Protein AF-0000000079470546 (afdb_homodimer)

Radius of gyration: 38.71 Å; Cα contacts (8 Å, |Δi|>4): 2536; chains: 2; bounding box: 134×151×133 Å

Secondary structure (DSSP, 8-state):
-------------------------------------S------TTTTS--------PPP-------------------------------------EEEEEE-TT-GGG-TTHHHHHHHHEEEEEEEEEP-SS-EE-S-EEE-S-EEEEE----SSSSS-S---EE-PPTTS-SEEE-TT-EEEEEES-EEEES--TTS-SEEEEEEEEEEES-EEEEEESS-SEEEEEEEEEEEEEEEEEEESS-SEEEEEEEEEEEEEEEE-SSEEEEEEEPSEEEEEEEEEEE-SSS--TT-EEEEE---TT--EEEEEES-EEEEEEEEEEE-TT-EEEEES-EEEEEEEEEEESS-EEEEES-EEEEEEEEEEE-SS--EEES-EEEES-EEE-TT---EE--EEEEESS-S-SPPPTTEEEEEGGG--HHHH--TT--TT-SBTTB---SHHHHHHH-PPP--------------S----------------------------/-------------------------------------S------TTTTS--------PPP-------------------------------------EEEEEE-TT-GGG-TTHHHHHHHHEEEEEEEEEP-SS-EE-SPEEE-S-EEEEE----SSSSS-----EE-PPTTS-SEEE-TT-EEEEEES-EEEES--TTS-SEEEEEEEEEEES-EEEEEESS-SEEEEEEEEEEEEEEEEEEESS-SEEEEEEEEEEEEEEEEESSEEEEEEEPSEEEEEEEEEEE-SSS--TT-EEEEE---TT--EEEEEES-EEEEEEEEEEE-TT-EEEEES-EEEEEEEEEEESS-EEEEES-EEEEEEEEEEE-SS--EEES-EEEES-EEE-TT---EE--EEEEESS-S-SPPPTTEEEEEGGG--HHHH--TT--TT-SSTT----SHHHHHHH-PPP--------------S----------------------------

Nearest PDB structures (foldseek):
  8egr-assembly1_A  TM=2.614E-01  e=3.840E+00  Staphylococcus phage Andhra
  6tgf-assembly1_E  TM=2.539E-01  e=2.921E+00  Pantoea stewartii subsp. stewartii DC283
  8wm1-assembly1_B  TM=4.370E-01  e=1.194E-01  Acinetobacter pittii PHEA-2
  8egr-assembly1_A  TM=2.717E-01  e=4.003E+00  Staphylococcus phage Andhra
  6tgf-assembly1_E  TM=2.123E-01  e=3.825E+00  Pantoea stewartii subsp. stewartii DC283

Sequence (1002 aa):
MIAKALRRLAGLGAAVACVLSLGVAGEAQALPDAKIDQQIRPNFGILLAPPLRHTYRPGPWKPRRGAGGYGGYGSDGYGSGGYGNGGYPGGGRRPLYLDSITVDCADTRGGPHQLADAIYNLADNGVLYIRSRGGVCRETLEIDHPVIIAGEGTPAFGNVGSGVAKLSPPDGAPCIRIAPGVKGVEIRDLTIEASQGGRSACIEAQDADVALIRSSVRYQGDASAIFVQGGSLIIRNSVIEARTNDAAIMADSVAVDIQQARISADVRGLDITPAPGQSRLVQVGVISPGPGLPGSTAITVRDQRSGAGSLLIANSVIRNWVTGVYVDRGADVELVHNRIIRVRRGVLSDYGKVRVRQNAIAADEYGAYFSGGRPEVGGNRFIGSGMSYERGVEPITEPNYVYSSQGCGYRMPPGAYCRPMSEAPRAITDETGFDSAGRYGWEVDGYERGFQRDGMPQPRAYVPPPAPRRSMFGPRSAPQPPAYPQGGYSSGPPLMGSSGYMIAKALRRLAGLGAAVACVLSLGVAGEAQALPDAKIDQQIRPNFGILLAPPLRHTYRPGPWKPRRGAGGYGGYGSDGYGSGGYGNGGYPGGGRRPLYLDSITVDCADTRGGPHQLADAIYNLADNGVLYIRSRGGVCRETLEIDHPVIIAGEGTPAFGNVGSGVAKLSPPDGAPCIRIAPGVKGVEIRDLTIEASQGGRSACIEAQDADVALIRSSVRYQGDASAIFVQGGSLIIRNSVIEARTNDAAIMADSVAVDIQQARISADVRGLDITPAPGQSRLVQVGVISPGPGLPGSTAITVRDQRSGAGSLLIANSVIRNWVTGVYVDRGADVELVHNRIIRVRRGVLSDYGKVRVRQNAIAADEYGAYFSGGRPEVGGNRFIGSGMSYERGVEPITEPNYVYSSQGCGYRMPPGAYCRPMSEAPRAITDETGFDSAGRYGWEVDGYERGFQRDGMPQPRAYVPPPAPRRSMFGPRSAPQPPAYPQGGYSSGPPLMGSSGY

Solvent-accessible surface area (backbone atoms only — not comparable to full-atom values): 53114 Å² total; per-residue (Å²): 136,82,97,73,76,86,81,78,91,78,87,78,85,74,83,78,77,72,72,80,69,86,68,85,68,76,76,80,71,76,74,72,82,75,74,74,76,82,72,77,70,73,79,56,70,76,75,64,51,72,80,81,64,87,67,72,73,83,75,83,85,72,80,80,76,69,83,73,74,88,69,78,76,78,77,70,80,75,81,76,80,74,72,76,79,76,73,69,84,74,76,69,74,67,82,75,53,31,60,38,45,62,45,51,56,56,45,73,87,62,56,90,55,44,64,54,52,46,57,71,43,37,29,81,67,9,37,40,37,32,37,19,81,66,18,62,30,64,48,56,42,71,41,78,56,24,29,33,39,34,26,30,51,62,65,88,61,74,89,51,57,85,34,51,7,33,39,33,26,51,78,44,42,37,37,32,41,40,34,70,63,26,63,44,33,35,39,28,29,32,36,36,42,33,80,45,14,40,74,29,31,32,33,37,30,36,44,16,27,41,29,40,34,47,23,37,38,40,29,21,26,45,15,19,35,33,34,35,35,28,44,33,41,35,36,32,52,19,40,37,40,19,52,23,68,32,28,22,34,33,30,48,44,16,38,36,44,34,33,31,21,24,38,30,18,50,36,21,30,36,36,38,20,30,18,72,47,78,17,37,35,36,19,29,28,39,35,27,79,48,81,34,42,92,79,8,32,32,35,37,36,39,44,39,96,80,57,54,24,26,38,38,39,30,23,17,32,34,34,21,20,33,30,33,36,38,30,28,58,58,13,34,39,36,39,34,17,21,27,32,33,62,18,38,28,24,36,40,29,48,39,15,47,38,34,45,32,42,26,36,27,32,8,66,69,27,19,30,35,34,61,28,50,63,33,34,39,27,52,27,38,21,32,66,16,41,67,46,69,36,88,84,40,54,66,47,60,37,66,21,38,28,23,22,84,88,54,67,89,63,91,62,52,91,41,50,39,66,38,56,41,91,67,51,56,57,65,71,69,53,57,78,57,56,45,90,68,38,53,60,65,26,52,44,77,26,20,53,68,38,45,66,71,59,49,80,77,75,81,69,75,81,68,72,71,76,73,75,76,75,71,81,72,69,82,71,76,68,76,75,74,75,81,73,78,82,75,77,81,74,81,77,84,78,80,90,80,87,85,82,128,142,85,80,85,89,79,87,90,84,80,86,70,77,78,74,77,71,78,74,78,68,84,65,83,71,73,77,77,70,74,73,72,81,74,75,73,75,82,72,75,70,73,77,57,71,75,75,66,51,71,81,80,64,87,68,73,73,84,75,83,84,71,78,77,74,68,82,74,75,87,70,79,76,77,78,70,78,78,80,71,82,74,72,77,79,74,74,68,85,71,75,69,73,68,84,74,53,30,59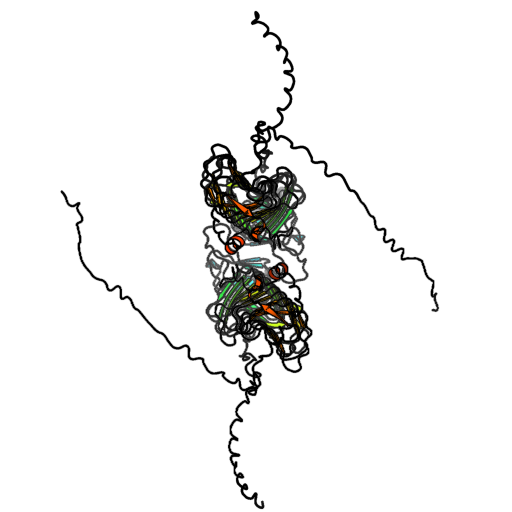,39,44,62,45,50,57,54,45,73,87,62,55,89,54,45,65,54,51,46,57,70,44,38,28,81,68,11,36,41,36,33,37,20,82,66,18,62,31,64,47,55,42,72,39,78,55,25,29,33,40,35,26,30,50,61,65,88,62,73,88,52,58,84,35,50,8,34,38,34,27,54,76,46,42,36,38,33,41,40,33,70,62,26,61,44,33,34,40,29,30,32,36,36,43,32,79,45,14,40,74,30,3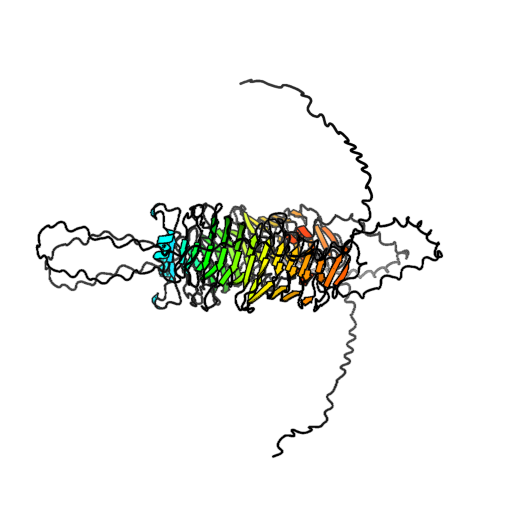0,32,33,37,31,37,45,16,28,41,30,39,33,49,23,36,39,40,29,24,24,45,16,18,36,34,35,33,35,28,44,33,42,37,36,33,52,18,39,38,39,19,51,23,67,32,29,23,34,33,29,47,43,16,39,36,44,35,32,29,22,25,38,31,18,50,35,21,31,36,36,37,19,30,18,74,46,78,17,38,35,37,17,29,28,39,36,28,87,47,81,33,38,91,80,9,33,32,34,37,36,38,43,39,96,78,58,54,23,27,37,38,40,30,23,17,31,35,35,24,22,33,29,33,37,39,31,30,56,60,13,36,38,38,37,35,17,23,26,32,33,63,18,37,28,25,37,42,31,48,40,16,48,38,34,46,33,41,26,36,28,32,6,66,70,26,18,30,35,33,62,28,50,62,31,34,38,26,52,27,39,21,32,66,16,39,68,45,71,36,87,85,40,54,67,47,60,38,65,21,38,28,24,22,85,86,54,67,88,61,92,62,50,92,40,49,41,66,38,56,41,92,67,52,54,58,64,72,69,52,56,78,59,55,46,97,67,41,41,71,62,26,52,42,79,25,19,53,68,38,45,66,69,58,49,81,78,76,83,68,73,82,68,71,72,76,72,74,75,76,70,82,72,69,83,71,75,68,76,73,72,74,79,68,75,79,74,75,81,74,82,77,84,83,83,84,81,83,79,81,130

Organism: NCBI:txid2803784

Structure (mmCIF, N/CA/C/O backbone):
data_AF-0000000079470546-model_v1
#
loop_
_entity.id
_entity.type
_entity.pdbx_description
1 polymer 'Right-handed parallel beta-helix repeat-containing protein'
#
loop_
_atom_site.group_PDB
_atom_site.id
_atom_site.type_symbol
_atom_site.label_atom_id
_atom_site.label_alt_id
_atom_site.label_comp_id
_atom_site.label_asym_id
_atom_site.label_entity_id
_atom_site.label_seq_id
_atom_site.pdbx_PDB_ins_code
_atom_site.Cartn_x
_atom_site.Cartn_y
_atom_site.Cartn_z
_atom_site.occupancy
_atom_site.B_iso_or_equiv
_atom_site.auth_seq_id
_atom_site.auth_comp_id
_atom_site.auth_asym_id
_atom_site.auth_atom_id
_atom_site.pdbx_PDB_model_num
ATOM 1 N N . MET A 1 1 ? 16.625 -5.723 68.062 1 18.48 1 MET A N 1
ATOM 2 C CA . MET A 1 1 ? 17.812 -6.57 68 1 18.48 1 MET A CA 1
ATOM 3 C C . MET A 1 1 ? 18.438 -6.559 66.625 1 18.48 1 MET A C 1
ATOM 5 O O . MET A 1 1 ? 17.766 -6.238 65.625 1 18.48 1 MET A O 1
ATOM 9 N N . ILE A 1 2 ? 19.672 -7.066 66.312 1 19.22 2 ILE A N 1
ATOM 10 C CA . ILE A 1 2 ? 20.891 -6.746 65.562 1 19.22 2 ILE A CA 1
ATOM 11 C C . ILE A 1 2 ? 20.719 -7.125 64.125 1 19.22 2 ILE A C 1
ATOM 13 O O . ILE A 1 2 ? 21.641 -6.945 63.312 1 19.22 2 ILE A O 1
ATOM 17 N N . ALA A 1 3 ? 19.703 -7.965 63.719 1 18.58 3 ALA A N 1
ATOM 18 C CA . ALA A 1 3 ? 19.562 -9.188 62.938 1 18.58 3 ALA A CA 1
ATOM 19 C C . ALA A 1 3 ? 19.609 -8.883 61.438 1 18.58 3 ALA A C 1
ATOM 21 O O . ALA A 1 3 ? 18.609 -9.039 60.75 1 18.58 3 ALA A O 1
ATOM 22 N N . LYS A 1 4 ? 20.469 -7.68 60.844 1 19 4 LYS A N 1
ATOM 23 C CA . LYS A 1 4 ? 21.188 -6.707 60.031 1 19 4 LYS A CA 1
ATOM 24 C C . LYS A 1 4 ? 22.078 -7.398 59 1 19 4 LYS A C 1
ATOM 26 O O . LYS A 1 4 ? 22.094 -7 57.844 1 19 4 LYS A O 1
ATOM 31 N N . ALA A 1 5 ? 23.219 -8.102 59.5 1 17.67 5 ALA A N 1
ATOM 32 C CA . ALA A 1 5 ? 24.609 -8 59.031 1 17.67 5 ALA A CA 1
ATOM 33 C C . ALA A 1 5 ? 24.891 -8.984 57.906 1 17.67 5 ALA A C 1
ATOM 35 O O . ALA A 1 5 ? 25.234 -10.141 58.156 1 17.67 5 ALA A O 1
ATOM 36 N N . LEU A 1 6 ? 23.969 -9.258 56.938 1 18.2 6 LEU A N 1
ATOM 37 C CA . LEU A 1 6 ? 24.203 -10.453 56.156 1 18.2 6 LEU A CA 1
ATOM 38 C C . LEU A 1 6 ? 25.625 -10.477 55.594 1 18.2 6 LEU A C 1
ATOM 40 O O . LEU A 1 6 ? 26.016 -9.57 54.875 1 18.2 6 LEU A O 1
ATOM 44 N N . ARG A 1 7 ? 26.656 -11.266 56.094 1 16.75 7 ARG A N 1
ATOM 45 C CA . ARG A 1 7 ? 28.031 -11.727 56.25 1 16.75 7 ARG A CA 1
ATOM 46 C C . ARG A 1 7 ? 28.672 -11.969 54.875 1 16.75 7 ARG A C 1
ATOM 48 O O . ARG A 1 7 ? 27.984 -12.148 53.875 1 16.75 7 ARG A O 1
ATOM 55 N N . ARG A 1 8 ? 29.984 -12.484 54.812 1 17.53 8 ARG A N 1
ATOM 56 C CA . ARG A 1 8 ? 31.391 -12.445 54.438 1 17.53 8 ARG A CA 1
ATOM 57 C C . ARG A 1 8 ? 31.672 -13.414 53.281 1 17.53 8 ARG A C 1
ATOM 59 O O . ARG A 1 8 ? 32.844 -13.656 52.938 1 17.53 8 ARG A O 1
ATOM 66 N N . LEU A 1 9 ? 30.703 -14.211 52.781 1 17.23 9 LEU A N 1
ATOM 67 C CA . LEU A 1 9 ? 31.188 -15.523 52.344 1 17.23 9 LEU A CA 1
ATOM 68 C C . LEU A 1 9 ? 32.312 -15.398 51.344 1 17.23 9 LEU A C 1
ATOM 70 O O . LEU A 1 9 ? 32.188 -14.648 50.375 1 17.23 9 LEU A O 1
ATOM 74 N N . ALA A 1 10 ? 33.469 -16.031 51.5 1 18.06 10 ALA A N 1
ATOM 75 C CA . ALA A 1 10 ? 34.906 -16.297 51.312 1 18.06 10 ALA A CA 1
ATOM 76 C C . ALA A 1 10 ? 35.188 -16.656 49.844 1 18.06 10 ALA A C 1
ATOM 78 O O . ALA A 1 10 ? 36.031 -16.047 49.219 1 18.06 10 ALA A O 1
ATOM 79 N N . GLY A 1 11 ? 35.406 -17.922 49.594 1 17.33 11 GLY A N 1
ATOM 80 C CA . GLY A 1 11 ? 36.594 -18.641 49.188 1 17.33 11 GLY A CA 1
ATOM 81 C C . GLY A 1 11 ? 36.844 -18.641 47.688 1 17.33 11 GLY A C 1
ATOM 82 O O . GLY A 1 11 ? 35.969 -18.203 46.938 1 17.33 11 GLY A O 1
ATOM 83 N N . LEU A 1 12 ? 37.188 -19.812 47.156 1 17.3 12 LEU A N 1
ATOM 84 C CA . LEU A 1 12 ? 38.344 -20.453 46.531 1 17.3 12 LEU A CA 1
ATOM 85 C C . LEU A 1 12 ? 38.219 -20.438 45.031 1 17.3 12 LEU A C 1
ATOM 87 O O . LEU A 1 12 ? 39.156 -20.141 44.312 1 17.3 12 LEU A O 1
ATOM 91 N N . GLY A 1 13 ? 37.219 -21.141 44.406 1 17.23 13 GLY A N 1
ATOM 92 C CA . GLY A 1 13 ? 37.75 -22.156 43.5 1 17.23 13 GLY A CA 1
ATOM 93 C C . GLY A 1 13 ? 38.219 -21.609 42.188 1 17.23 13 GLY A C 1
ATOM 94 O O . GLY A 1 13 ? 37.812 -20.531 41.75 1 17.23 13 GLY A O 1
ATOM 95 N N . ALA A 1 14 ? 39.219 -22.266 41.469 1 18.81 14 ALA A N 1
ATOM 96 C CA . ALA A 1 14 ? 40.344 -22.375 40.562 1 18.81 14 ALA A CA 1
ATOM 97 C C . ALA A 1 14 ? 39.875 -22.344 39.094 1 18.81 14 ALA A C 1
ATOM 99 O O . ALA A 1 14 ? 40.688 -22.516 38.188 1 18.81 14 ALA A O 1
ATOM 100 N N . ALA A 1 15 ? 38.562 -22.047 38.844 1 18.12 15 ALA A N 1
ATOM 101 C CA . ALA A 1 15 ? 38.25 -22.75 37.594 1 18.12 15 ALA A CA 1
ATOM 102 C C . ALA A 1 15 ? 39.219 -22.344 36.469 1 18.12 15 ALA A C 1
ATOM 104 O O . ALA A 1 15 ? 39.625 -21.188 36.375 1 18.12 15 ALA A O 1
ATOM 105 N N . VAL A 1 16 ? 39.531 -23.375 35.594 1 18.23 16 VAL A N 1
ATOM 106 C CA . VAL A 1 16 ? 40.406 -23.984 34.594 1 18.23 16 VAL A CA 1
ATOM 107 C C . VAL A 1 16 ? 40.312 -23.203 33.281 1 18.23 16 VAL A C 1
ATOM 109 O O . VAL A 1 16 ? 39.25 -23.203 32.656 1 18.23 16 VAL A O 1
ATOM 112 N N . ALA A 1 17 ? 40.844 -22.047 33.219 1 19.64 17 ALA A N 1
ATOM 113 C CA . ALA A 1 17 ? 40.969 -21.234 32 1 19.64 17 ALA A CA 1
ATOM 114 C C . ALA A 1 17 ? 41.625 -22.016 30.875 1 19.64 17 ALA A C 1
ATOM 116 O O . ALA A 1 17 ? 42.844 -22.141 30.797 1 19.64 17 ALA A O 1
ATOM 117 N N . CYS A 1 18 ? 41.125 -23.328 30.75 1 18.38 18 CYS A N 1
ATOM 118 C CA . CYS A 1 18 ? 41.844 -24.125 29.766 1 18.38 18 CYS A CA 1
ATOM 119 C C . CYS A 1 18 ? 42.031 -23.359 28.469 1 18.38 18 CYS A C 1
ATOM 121 O O . CYS A 1 18 ? 41.094 -22.844 27.891 1 18.38 18 CYS A O 1
ATOM 123 N N . VAL A 1 19 ? 43.219 -22.906 28.25 1 19.83 19 VAL A N 1
ATOM 124 C CA . VAL A 1 19 ? 43.969 -22.281 27.172 1 19.83 19 VAL A CA 1
ATOM 125 C C . VAL A 1 19 ? 43.812 -23.094 25.891 1 19.83 19 VAL A C 1
ATOM 127 O O . VAL A 1 19 ? 44.75 -23.781 25.469 1 19.83 19 VAL A O 1
ATOM 130 N N . LEU A 1 20 ? 42.625 -23.688 25.547 1 19.7 20 LEU A N 1
ATOM 131 C CA . LEU A 1 20 ? 42.75 -24.703 24.516 1 19.7 20 LEU A CA 1
ATOM 132 C C . LEU A 1 20 ? 43.469 -24.125 23.297 1 19.7 20 LEU A C 1
ATOM 134 O O . LEU A 1 20 ? 43.031 -23.125 22.719 1 19.7 20 LEU A O 1
ATOM 138 N N . SER A 1 21 ? 44.75 -24.391 23.094 1 19.56 21 SER A N 1
ATOM 139 C CA . SER A 1 21 ? 45.812 -24.188 22.078 1 19.56 21 SER A CA 1
ATOM 140 C C . SER A 1 21 ? 45.375 -24.719 20.719 1 19.56 21 SER A C 1
ATOM 142 O O . SER A 1 21 ? 46.188 -24.953 19.844 1 19.56 21 SER A O 1
ATOM 144 N N . LEU A 1 22 ? 44.125 -25.078 20.391 1 21.7 22 LEU A N 1
ATOM 145 C CA . LEU A 1 22 ? 44.062 -26.094 19.359 1 21.7 22 LEU A CA 1
ATOM 146 C C . LEU A 1 22 ? 44.781 -25.641 18.094 1 21.7 22 LEU A C 1
ATOM 148 O O . LEU A 1 22 ? 44.469 -24.594 17.531 1 21.7 22 LEU A O 1
ATOM 152 N N . GLY A 1 23 ? 46.031 -26.109 17.75 1 21.66 23 GLY A N 1
ATOM 153 C CA . GLY A 1 23 ? 47.062 -26.094 16.719 1 21.66 23 GLY A CA 1
ATOM 154 C C . GLY A 1 23 ? 46.531 -26.453 15.344 1 21.66 23 GLY A C 1
ATOM 155 O O . GLY A 1 23 ? 47.281 -26.672 14.406 1 21.66 23 GLY A O 1
ATOM 156 N N . VAL A 1 24 ? 45.312 -26.812 15.008 1 23.25 24 VAL A N 1
ATOM 157 C CA . VAL A 1 24 ? 45.188 -27.766 13.914 1 23.25 24 VAL A CA 1
ATOM 158 C C . VAL A 1 24 ? 45.75 -27.141 12.633 1 23.25 24 VAL A C 1
ATOM 160 O O . VAL A 1 24 ? 45.281 -26.109 12.18 1 23.25 24 VAL A O 1
ATOM 163 N N . ALA A 1 25 ? 47.031 -27.297 12.266 1 22.59 25 ALA A N 1
ATOM 164 C CA . ALA A 1 25 ? 47.875 -27.016 11.109 1 22.59 25 ALA A CA 1
ATOM 165 C C . ALA A 1 25 ? 47.281 -27.578 9.828 1 22.59 25 ALA A C 1
ATOM 167 O O . ALA A 1 25 ? 48 -27.891 8.883 1 22.59 25 ALA A O 1
ATOM 168 N N . GLY A 1 26 ? 46.094 -28.125 9.719 1 24.22 26 GLY A N 1
ATOM 169 C CA . GLY A 1 26 ? 45.969 -29.109 8.648 1 24.22 26 GLY A CA 1
ATOM 170 C C . GLY A 1 26 ? 46.406 -28.562 7.305 1 24.22 26 GLY A C 1
ATOM 171 O O . GLY A 1 26 ? 46.156 -27.406 6.969 1 24.22 26 GLY A O 1
ATOM 172 N N . GLU A 1 27 ? 47.438 -29.172 6.734 1 22.3 27 GLU A N 1
ATOM 173 C CA . GLU A 1 27 ? 48.094 -29.062 5.434 1 22.3 27 GLU A CA 1
ATOM 174 C C . GLU A 1 27 ? 47.062 -28.969 4.305 1 22.3 27 GLU A C 1
ATOM 176 O O . GLU A 1 27 ? 46.188 -29.828 4.188 1 22.3 27 GLU A O 1
ATOM 181 N N . ALA A 1 28 ? 46.719 -27.828 3.859 1 24.19 28 ALA A N 1
ATOM 182 C CA . ALA A 1 28 ? 45.875 -27.5 2.715 1 24.19 28 ALA A CA 1
ATOM 183 C C . ALA A 1 28 ? 46.344 -28.234 1.458 1 24.19 28 ALA A C 1
ATOM 185 O O . ALA A 1 28 ? 47.344 -27.875 0.869 1 24.19 28 ALA A O 1
ATOM 186 N N . GLN A 1 29 ? 46.406 -29.625 1.572 1 23.88 29 GLN A N 1
ATOM 187 C CA . GLN A 1 29 ? 46.844 -30.359 0.396 1 23.88 29 GLN A CA 1
ATOM 188 C C . GLN A 1 29 ? 46.219 -29.797 -0.877 1 23.88 29 GLN A C 1
ATOM 190 O O . GLN A 1 29 ? 45.031 -29.469 -0.895 1 23.88 29 GLN A O 1
ATOM 195 N N . ALA A 1 30 ? 47.062 -29.328 -1.751 1 23.14 30 ALA A N 1
ATOM 196 C CA . ALA A 1 30 ? 46.906 -28.797 -3.098 1 23.14 30 ALA A CA 1
ATOM 197 C C . ALA A 1 30 ? 46.031 -29.719 -3.947 1 23.14 30 ALA A C 1
ATOM 199 O O . ALA A 1 30 ? 46.406 -30.859 -4.203 1 23.14 30 ALA A O 1
ATOM 200 N N . LEU A 1 31 ? 44.75 -29.875 -3.607 1 24.67 31 LEU A N 1
ATOM 201 C CA . LEU A 1 31 ? 43.969 -30.875 -4.324 1 24.67 31 LEU A CA 1
ATOM 202 C C . LEU A 1 31 ? 44.281 -30.828 -5.816 1 24.67 31 LEU A C 1
ATOM 204 O O . LEU A 1 31 ? 44.438 -29.75 -6.398 1 24.67 31 LEU A O 1
ATOM 208 N N . PRO A 1 32 ? 44.875 -31.922 -6.375 1 25.8 32 PRO A N 1
ATOM 209 C CA . PRO A 1 32 ? 45.375 -32.062 -7.746 1 25.8 32 PRO A CA 1
ATOM 210 C C . PRO A 1 32 ? 44.406 -31.484 -8.781 1 25.8 32 PRO A C 1
ATOM 212 O O . PRO A 1 32 ? 43.219 -31.312 -8.508 1 25.8 32 PRO A O 1
ATOM 215 N N . ASP A 1 33 ? 44.969 -31.062 -9.953 1 25.36 33 ASP A N 1
ATOM 216 C CA . ASP A 1 33 ? 44.469 -30.453 -11.188 1 25.36 33 ASP A CA 1
ATOM 217 C C . ASP A 1 33 ? 43.375 -31.312 -11.797 1 25.36 33 ASP A C 1
ATOM 219 O O . ASP A 1 33 ? 43.625 -32.406 -12.297 1 25.36 33 ASP A O 1
ATOM 223 N N . ALA A 1 34 ? 42.281 -31.641 -11.094 1 25.05 34 ALA A N 1
ATOM 224 C CA . ALA A 1 34 ? 41.344 -32.594 -11.68 1 25.05 34 ALA A CA 1
ATOM 225 C C . ALA A 1 34 ? 41.062 -32.25 -13.141 1 25.05 34 ALA A C 1
ATOM 227 O O . ALA A 1 34 ? 40.594 -31.141 -13.445 1 25.05 34 ALA A O 1
ATOM 228 N N . LYS A 1 35 ? 41.781 -32.812 -14.078 1 26.09 35 LYS A N 1
ATOM 229 C CA . LYS A 1 35 ? 41.531 -32.906 -15.516 1 26.09 35 LYS A CA 1
ATOM 230 C C . LYS A 1 35 ? 40.062 -33.094 -15.812 1 26.09 35 LYS A C 1
ATOM 232 O O . LYS A 1 35 ? 39.5 -34.125 -15.43 1 26.09 35 LYS A O 1
ATOM 237 N N . ILE A 1 36 ? 39.312 -32.062 -15.75 1 24.95 36 ILE A N 1
ATOM 238 C CA . ILE A 1 36 ? 37.906 -32 -16.141 1 24.95 36 ILE A CA 1
ATOM 239 C C . ILE A 1 36 ? 37.688 -32.719 -17.469 1 24.95 36 ILE A C 1
ATOM 241 O O . ILE A 1 36 ? 38.219 -32.281 -18.5 1 24.95 36 ILE A O 1
ATOM 245 N N . ASP A 1 37 ? 37.75 -34.031 -17.422 1 24.59 37 ASP A N 1
ATOM 246 C CA . ASP A 1 37 ? 37.438 -34.781 -18.625 1 24.59 37 ASP A CA 1
ATOM 247 C C . ASP A 1 37 ? 36.188 -34.219 -19.312 1 24.59 37 ASP A C 1
ATOM 249 O O . ASP A 1 37 ? 35.188 -33.906 -18.656 1 24.59 37 ASP A O 1
ATOM 253 N N . GLN A 1 38 ? 36.344 -33.656 -20.562 1 25.16 38 GLN A N 1
ATOM 254 C CA . GLN A 1 38 ? 35.531 -32.938 -21.547 1 25.16 38 GLN A CA 1
ATOM 255 C C . GLN A 1 38 ? 34.219 -33.656 -21.812 1 25.16 38 GLN A C 1
ATOM 257 O O . GLN A 1 38 ? 33.25 -33 -22.234 1 25.16 38 GLN A O 1
ATOM 262 N N . GLN A 1 39 ? 34.219 -35 -22 1 24.62 39 GLN A N 1
ATOM 263 C CA . GLN A 1 39 ? 33.25 -35.688 -22.875 1 24.62 39 GLN A CA 1
ATOM 264 C C . GLN A 1 39 ? 31.891 -35.844 -22.188 1 24.62 39 GLN A C 1
ATOM 266 O O . GLN A 1 39 ? 30.953 -36.406 -22.766 1 24.62 39 GLN A O 1
ATOM 271 N N . ILE A 1 40 ? 31.859 -36.031 -20.891 1 27.12 40 ILE A N 1
ATOM 272 C CA . ILE A 1 40 ? 30.578 -36.594 -20.469 1 27.12 40 ILE A CA 1
ATOM 273 C C . ILE A 1 40 ? 29.484 -35.562 -20.688 1 27.12 40 ILE A C 1
ATOM 275 O O . ILE A 1 40 ? 29.5 -34.469 -20.078 1 27.12 40 ILE A O 1
ATOM 279 N N . ARG A 1 41 ? 28.75 -35.656 -21.828 1 27.67 41 ARG A N 1
ATOM 280 C CA . ARG A 1 41 ? 27.547 -34.938 -22.234 1 27.67 41 ARG A CA 1
ATOM 281 C C . ARG A 1 41 ? 26.484 -35 -21.156 1 27.67 41 ARG A C 1
ATOM 283 O O . ARG A 1 41 ? 25.984 -36.062 -20.812 1 27.67 41 ARG A O 1
ATOM 290 N N . PRO A 1 42 ? 26.641 -34.281 -20.125 1 29.91 42 PRO A N 1
ATOM 291 C CA . PRO A 1 42 ? 25.562 -34.531 -19.141 1 29.91 42 PRO A CA 1
ATOM 292 C C . PRO A 1 42 ? 24.172 -34.5 -19.766 1 29.91 42 PRO A C 1
ATOM 294 O O . PRO A 1 42 ? 23.891 -33.625 -20.594 1 29.91 42 PRO A O 1
ATOM 297 N N . ASN A 1 43 ? 23.562 -35.656 -20.188 1 27.83 43 ASN A N 1
ATOM 298 C CA . ASN A 1 43 ? 22.172 -35.812 -20.609 1 27.83 43 ASN A CA 1
ATOM 299 C C . ASN A 1 43 ? 21.219 -35.062 -19.703 1 27.83 43 ASN A C 1
ATOM 301 O O . ASN A 1 43 ? 20.75 -35.562 -18.688 1 27.83 43 ASN A O 1
ATOM 305 N N . PHE A 1 44 ? 21.406 -33.812 -19.547 1 31.19 44 PHE A N 1
ATOM 306 C CA . PHE A 1 44 ? 20.625 -32.906 -18.734 1 31.19 44 PHE A CA 1
ATOM 307 C C . PHE A 1 44 ? 19.188 -32.844 -19.219 1 31.19 44 PHE A C 1
ATOM 309 O O . PHE A 1 44 ? 18.391 -32.062 -18.719 1 31.19 44 PHE A O 1
ATOM 316 N N . GLY A 1 45 ? 18.766 -33.562 -20.297 1 31.22 45 GLY A N 1
ATOM 317 C CA . GLY A 1 45 ? 17.406 -33.406 -20.828 1 31.22 45 GLY A CA 1
ATOM 318 C C . GLY A 1 45 ? 16.328 -33.75 -19.812 1 31.22 45 GLY A C 1
ATOM 319 O O . GLY A 1 45 ? 15.336 -33.031 -19.703 1 31.22 45 GLY A O 1
ATOM 320 N N . ILE A 1 46 ? 16.312 -35.031 -19.297 1 32.5 46 ILE A N 1
ATOM 321 C CA . ILE A 1 46 ? 15.234 -35.594 -18.5 1 32.5 46 ILE A CA 1
ATOM 322 C C . ILE A 1 46 ? 15.125 -34.844 -17.172 1 32.5 46 ILE A C 1
ATOM 324 O O . ILE A 1 46 ? 14.039 -34.719 -16.609 1 32.5 46 ILE A O 1
ATOM 328 N N . LEU A 1 47 ? 16.234 -34.438 -16.547 1 32.91 47 LEU A N 1
ATOM 329 C CA . LEU A 1 47 ? 16.234 -33.969 -15.18 1 32.91 47 LEU A CA 1
ATOM 330 C C . LEU A 1 47 ? 15.789 -32.5 -15.109 1 32.91 47 LEU A C 1
ATOM 332 O O . LEU A 1 47 ? 15.695 -31.938 -14.023 1 32.91 47 LEU A O 1
ATOM 336 N N . LEU A 1 48 ? 15.883 -31.906 -16.203 1 35.59 48 LEU A N 1
ATOM 337 C CA . LEU A 1 48 ? 15.617 -30.484 -16.078 1 35.59 48 LEU A CA 1
ATOM 338 C C . LEU A 1 48 ? 14.117 -30.219 -15.938 1 35.59 48 LEU A C 1
ATOM 340 O O . LEU A 1 48 ? 13.703 -29.094 -15.664 1 35.59 48 LEU A O 1
ATOM 344 N N . ALA A 1 49 ? 13.25 -31.188 -16.562 1 33.75 49 ALA A N 1
ATOM 345 C CA . ALA A 1 49 ? 11.836 -30.844 -16.484 1 33.75 49 ALA A CA 1
ATOM 346 C C . ALA A 1 49 ? 11.273 -31.109 -15.086 1 33.75 49 ALA A C 1
ATOM 348 O O . ALA A 1 49 ? 11.5 -32.188 -14.516 1 33.75 49 ALA A O 1
ATOM 349 N N . PRO A 1 50 ? 10.961 -30.234 -14.336 1 37.84 50 PRO A N 1
ATOM 350 C CA . PRO A 1 50 ? 10.328 -30.578 -13.062 1 37.84 50 PRO A CA 1
ATOM 351 C C . PRO A 1 50 ? 9.258 -31.656 -13.195 1 37.84 50 PRO A C 1
ATOM 353 O O . PRO A 1 50 ? 8.633 -31.781 -14.25 1 37.84 50 PRO A O 1
ATOM 356 N N . PRO A 1 51 ? 9.406 -32.844 -12.477 1 36.28 51 PRO A N 1
ATOM 357 C CA . PRO A 1 51 ? 8.414 -33.906 -12.555 1 36.28 51 PRO A CA 1
ATOM 358 C C . PRO A 1 51 ? 6.977 -33.375 -12.547 1 36.28 51 PRO A C 1
ATOM 360 O O . PRO A 1 51 ? 6.656 -32.469 -11.789 1 36.28 51 PRO A O 1
ATOM 363 N N . LEU A 1 52 ? 6.262 -33.625 -13.602 1 36.25 52 LEU A N 1
ATOM 364 C CA . LEU A 1 52 ? 4.852 -33.281 -13.734 1 36.25 52 LEU A CA 1
ATOM 365 C C . LEU A 1 52 ? 4.008 -34.031 -12.711 1 36.25 52 LEU A C 1
ATOM 367 O O . LEU A 1 52 ? 3.73 -35.219 -12.891 1 36.25 52 LEU A O 1
ATOM 371 N N . ARG A 1 53 ? 4.309 -34 -11.492 1 40.56 53 ARG A N 1
ATOM 372 C CA . ARG A 1 53 ? 3.314 -34.625 -10.633 1 40.56 53 ARG A CA 1
ATOM 373 C C . ARG A 1 53 ? 1.902 -34.188 -11.016 1 40.56 53 ARG A C 1
ATOM 375 O O . ARG A 1 53 ? 1.716 -33.188 -11.672 1 40.56 53 ARG A O 1
ATOM 382 N N . HIS A 1 54 ? 0.916 -35.094 -10.727 1 43.75 54 HIS A N 1
ATOM 383 C CA . HIS A 1 54 ? -0.51 -34.938 -10.992 1 43.75 54 HIS A CA 1
ATOM 384 C C . HIS A 1 54 ? -1.047 -33.656 -10.359 1 43.75 54 HIS A C 1
ATOM 386 O O . HIS A 1 54 ? -0.9 -33.438 -9.148 1 43.75 54 HIS A O 1
ATOM 392 N N . THR A 1 55 ? -1.173 -32.688 -11.102 1 48.91 55 THR A N 1
ATOM 393 C CA . THR A 1 55 ? -1.688 -31.391 -10.727 1 48.91 55 THR A CA 1
ATOM 394 C C . THR A 1 55 ? -3.123 -31.5 -10.219 1 48.91 55 THR A C 1
ATOM 396 O O . THR A 1 55 ? -3.893 -32.344 -10.688 1 48.91 55 THR A O 1
ATOM 399 N N . TYR A 1 56 ? -3.424 -31.047 -9.148 1 52.25 56 TYR A N 1
ATOM 400 C CA . TYR A 1 56 ? -4.758 -30.984 -8.562 1 52.25 56 TYR A CA 1
ATOM 401 C C . TYR A 1 56 ? -5.805 -30.672 -9.625 1 52.25 56 TYR A C 1
ATOM 403 O O . TYR A 1 56 ? -5.555 -29.891 -10.539 1 52.25 56 TYR A O 1
ATOM 411 N N . ARG A 1 57 ? -6.902 -31.656 -9.625 1 55.91 57 ARG A N 1
ATOM 412 C CA . ARG A 1 57 ? -8.102 -31.328 -10.391 1 55.91 57 ARG A CA 1
ATOM 413 C C . ARG A 1 57 ? -9.312 -31.188 -9.469 1 55.91 57 ARG A C 1
ATOM 415 O O . ARG A 1 57 ? -9.578 -32.062 -8.648 1 55.91 57 ARG A O 1
ATOM 422 N N . PRO A 1 58 ? -9.914 -30.062 -9.633 1 54.62 58 PRO A N 1
ATOM 423 C CA . PRO A 1 58 ? -11.078 -29.891 -8.758 1 54.62 58 PRO A CA 1
ATOM 424 C C . PRO A 1 58 ? -12.172 -30.922 -9.023 1 54.62 58 PRO A C 1
ATOM 426 O O . PRO A 1 58 ? -12.297 -31.422 -10.148 1 54.62 58 PRO A O 1
ATOM 429 N N . GLY A 1 59 ? -12.875 -31.391 -7.969 1 53.5 59 GLY A N 1
ATOM 430 C CA . GLY A 1 59 ? -14.055 -32.219 -8.133 1 53.5 59 GLY A CA 1
ATOM 431 C C . GLY A 1 59 ? -15.211 -31.5 -8.805 1 53.5 59 GLY A C 1
ATOM 432 O O . GLY A 1 59 ? -15.164 -30.281 -8.969 1 53.5 59 GLY A O 1
ATOM 433 N N . PRO A 1 60 ? -16.234 -32.25 -9.312 1 58.06 60 PRO A N 1
ATOM 434 C CA . PRO A 1 60 ? -17.375 -31.641 -10 1 58.06 60 PRO A CA 1
ATOM 435 C C . PRO A 1 60 ? -18.156 -30.672 -9.109 1 58.06 60 PRO A C 1
ATOM 437 O O . PRO A 1 60 ? -18.234 -30.875 -7.895 1 58.06 60 PRO A O 1
ATOM 440 N N . TRP A 1 61 ? -18.469 -29.562 -9.664 1 55.53 61 TRP A N 1
ATOM 441 C CA . TRP A 1 61 ? -19.328 -28.594 -8.969 1 55.53 61 TRP A CA 1
ATOM 442 C C . TRP A 1 61 ? -20.719 -29.172 -8.734 1 55.53 61 TRP A C 1
ATOM 444 O O . TRP A 1 61 ? -21.375 -29.625 -9.68 1 55.53 61 TRP A O 1
ATOM 454 N N . LYS A 1 62 ? -21.078 -29.422 -7.488 1 51.94 62 LYS A N 1
ATOM 455 C CA . LYS A 1 62 ? -22.453 -29.797 -7.168 1 51.94 62 LYS A CA 1
ATOM 456 C C . LYS A 1 62 ? -23.203 -28.625 -6.535 1 51.94 62 LYS A C 1
ATOM 458 O O . LYS A 1 62 ? -22.906 -28.219 -5.41 1 51.94 62 LYS A O 1
ATOM 463 N N . PRO A 1 63 ? -24.047 -27.984 -7.297 1 45.59 63 PRO A N 1
ATOM 464 C CA . PRO A 1 63 ? -24.781 -26.859 -6.699 1 45.59 63 PRO A CA 1
ATOM 465 C C . PRO A 1 63 ? -25.609 -27.281 -5.492 1 45.59 63 PRO A C 1
ATOM 467 O O . PRO A 1 63 ? -26.125 -28.406 -5.453 1 45.59 63 PRO A O 1
ATOM 470 N N . ARG A 1 64 ? -25.484 -26.812 -4.363 1 42.75 64 ARG A N 1
ATOM 471 C CA . ARG A 1 64 ? -26.391 -27.094 -3.25 1 42.75 64 ARG A CA 1
ATOM 472 C C . ARG A 1 64 ? -27.844 -26.922 -3.666 1 42.75 64 ARG A C 1
ATOM 474 O O . ARG A 1 64 ? -28.219 -25.875 -4.199 1 42.75 64 ARG A O 1
ATOM 481 N N . ARG A 1 65 ? -28.719 -28.062 -3.771 1 31.08 65 ARG A N 1
ATOM 482 C CA . ARG A 1 65 ? -30.172 -27.984 -3.934 1 31.08 65 ARG A CA 1
ATOM 483 C C . ARG A 1 65 ? -30.797 -27.062 -2.889 1 31.08 65 ARG A C 1
ATOM 485 O O . ARG A 1 65 ? -30.359 -27.031 -1.737 1 31.08 65 ARG A O 1
ATOM 492 N N . GLY A 1 66 ? -31.234 -25.953 -3.137 1 31.62 66 GLY A N 1
ATOM 493 C CA . GLY A 1 66 ? -32.062 -25.172 -2.229 1 31.62 66 GLY A CA 1
ATOM 494 C C . GLY A 1 66 ? -32.844 -26.031 -1.247 1 31.62 66 GLY A C 1
ATOM 495 O O . GLY A 1 66 ? -33.156 -27.188 -1.539 1 31.62 66 GLY A O 1
ATOM 496 N N . ALA A 1 67 ? -32.719 -26 0.108 1 28.89 67 ALA A N 1
ATOM 497 C CA . ALA A 1 67 ? -33.781 -26.594 0.92 1 28.89 67 ALA A CA 1
ATOM 498 C C . ALA A 1 67 ? -35.094 -26.578 0.171 1 28.89 67 ALA A C 1
ATOM 500 O O . ALA A 1 67 ? -35.469 -25.562 -0.418 1 28.89 67 ALA A O 1
ATOM 501 N N . GLY A 1 68 ? -35.656 -27.641 -0.285 1 24.98 68 GLY A N 1
ATOM 502 C CA . GLY A 1 68 ? -37.031 -27.844 -0.693 1 24.98 68 GLY A CA 1
ATOM 503 C C . GLY A 1 68 ? -38 -26.953 0.062 1 24.98 68 GLY A C 1
ATOM 504 O O . GLY A 1 68 ? -37.656 -26.391 1.106 1 24.98 68 GLY A O 1
ATOM 505 N N . GLY A 1 69 ? -39.25 -26.562 -0.448 1 25.36 69 GLY A N 1
ATOM 506 C CA . GLY A 1 69 ? -40.531 -26.141 0.063 1 25.36 69 GLY A CA 1
ATOM 507 C C . GLY A 1 69 ? -40.906 -26.812 1.372 1 25.36 69 GLY A C 1
ATOM 508 O O . GLY A 1 69 ? -40.469 -27.922 1.657 1 25.36 69 GLY A O 1
ATOM 509 N N . TYR A 1 70 ? -41.25 -26.141 2.52 1 24.45 70 TYR A N 1
ATOM 510 C CA . TYR A 1 70 ? -42.219 -26.672 3.469 1 24.45 70 TYR A CA 1
ATOM 511 C C . TYR A 1 70 ? -43.219 -27.594 2.773 1 24.45 70 TYR A C 1
ATOM 513 O O . TYR A 1 70 ? -44 -27.156 1.94 1 24.45 70 TYR A O 1
ATOM 521 N N . GLY A 1 71 ? -42.906 -28.734 2.482 1 21.95 71 GLY A N 1
ATOM 522 C CA . GLY A 1 71 ? -43.875 -29.766 2.162 1 21.95 71 GLY A CA 1
ATOM 523 C C . GLY A 1 71 ? -45.156 -29.688 3.008 1 21.95 71 GLY A C 1
ATOM 524 O O . GLY A 1 71 ? -45.125 -29.125 4.105 1 21.95 71 GLY A O 1
ATOM 525 N N . GLY A 1 72 ? -46.469 -29.812 2.471 1 21.7 72 GLY A N 1
ATOM 526 C CA . GLY A 1 72 ? -47.781 -30.109 3.018 1 21.7 72 GLY A CA 1
ATOM 527 C C . GLY A 1 72 ? -47.75 -31.062 4.188 1 21.7 72 GLY A C 1
ATOM 528 O O . GLY A 1 72 ? -47.031 -32.062 4.156 1 21.7 72 GLY A O 1
ATOM 529 N N . TYR A 1 73 ? -47.969 -30.578 5.41 1 21.44 73 TYR A N 1
ATOM 530 C CA . TYR A 1 73 ? -48.625 -31.453 6.371 1 21.44 73 TYR A CA 1
ATOM 531 C C . TYR A 1 73 ? -49.625 -32.375 5.684 1 21.44 73 TYR A C 1
ATOM 533 O O . TYR A 1 73 ? -50.312 -31.953 4.73 1 21.44 73 TYR A O 1
ATOM 541 N N . GLY A 1 74 ? -49.406 -33.562 5.617 1 19.78 74 GLY A N 1
ATOM 542 C CA . GLY A 1 74 ? -50.406 -34.594 5.379 1 19.78 74 GLY A CA 1
ATOM 543 C C . GLY A 1 74 ? -51.719 -34.312 6.09 1 19.78 74 GLY A C 1
ATOM 544 O O . GLY A 1 74 ? -51.719 -34.031 7.289 1 19.78 74 GLY A O 1
ATOM 545 N N . SER A 1 75 ? -52.812 -33.75 5.301 1 19.45 75 SER A N 1
ATOM 546 C CA . SER A 1 75 ? -54.219 -33.875 5.648 1 19.45 75 SER A CA 1
ATOM 547 C C . SER A 1 75 ? -54.531 -35.25 6.211 1 19.45 75 SER A C 1
ATOM 549 O O . SER A 1 75 ? -54.344 -36.25 5.527 1 19.45 75 SER A O 1
ATOM 551 N N . ASP A 1 76 ? -54.312 -35.594 7.379 1 21 76 ASP A N 1
ATOM 552 C CA . ASP A 1 76 ? -55.344 -36.5 7.809 1 21 76 ASP A CA 1
ATOM 553 C C . ASP A 1 76 ? -56.719 -36.031 7.355 1 21 76 ASP A C 1
ATOM 555 O O . ASP A 1 76 ? -56.906 -34.844 7.082 1 21 76 ASP A O 1
ATOM 559 N N . GLY A 1 77 ? -57.75 -36.844 6.934 1 19.67 77 GLY A N 1
ATOM 560 C CA . GLY A 1 77 ? -59.094 -36.906 6.363 1 19.67 77 GLY A CA 1
ATOM 561 C C . GLY A 1 77 ? -60.062 -35.938 7.027 1 19.67 77 GLY A C 1
ATOM 562 O O . GLY A 1 77 ? -61.281 -36.094 6.91 1 19.67 77 GLY A O 1
ATOM 563 N N . TYR A 1 78 ? -59.781 -35.25 8.125 1 20.78 78 TYR A N 1
ATOM 564 C CA . TYR A 1 78 ? -61.094 -34.75 8.578 1 20.78 78 TYR A CA 1
ATOM 565 C C . TYR A 1 78 ? -61.781 -34 7.473 1 20.78 78 TYR A C 1
ATOM 567 O O . TYR A 1 78 ? -61.156 -33.531 6.527 1 20.78 78 TYR A O 1
ATOM 575 N N . GLY A 1 79 ? -63.125 -33.844 7.629 1 19.61 79 GLY A N 1
ATOM 576 C CA . GLY A 1 79 ? -64.312 -33.438 6.922 1 19.61 79 GLY A CA 1
ATOM 577 C C . GLY A 1 79 ? -64.188 -32.156 6.141 1 19.61 79 GLY A C 1
ATOM 578 O O . GLY A 1 79 ? -63.25 -31.375 6.406 1 19.61 79 GLY A O 1
ATOM 579 N N . SER A 1 80 ? -64.938 -32.062 4.984 1 19.22 80 SER A N 1
ATOM 580 C CA . SER A 1 80 ? -65.312 -31.344 3.756 1 19.22 80 SER A CA 1
ATOM 581 C C . SER A 1 80 ? -65.625 -29.875 4.035 1 19.22 80 SER A C 1
ATOM 583 O O . SER A 1 80 ? -66.125 -29.172 3.158 1 19.22 80 SER A O 1
ATOM 585 N N . GLY A 1 81 ? -65.875 -29.438 5.246 1 20.47 81 GLY A N 1
ATOM 586 C CA . GLY A 1 81 ? -66.688 -28.25 5.102 1 20.47 81 GLY A CA 1
ATOM 587 C C . GLY A 1 81 ? -66.062 -27.172 4.223 1 20.47 81 GLY A C 1
ATOM 588 O O . GLY A 1 81 ? -64.812 -27.109 4.105 1 20.47 81 GLY A O 1
ATOM 589 N N . GLY A 1 82 ? -66.812 -26.688 3.102 1 19.2 82 GLY A N 1
ATOM 590 C CA . GLY A 1 82 ? -66.688 -25.766 1.974 1 19.2 82 GLY A CA 1
ATOM 591 C C . GLY A 1 82 ? -66.062 -24.438 2.344 1 19.2 82 GLY A C 1
ATOM 592 O O . GLY A 1 82 ? -66.688 -23.406 2.346 1 19.2 82 GLY A O 1
ATOM 593 N N . TYR A 1 83 ? -65.5 -24.375 3.531 1 20.83 83 TYR A N 1
ATOM 594 C CA . TYR A 1 83 ? -65.312 -22.938 3.713 1 20.83 83 TYR A CA 1
ATOM 595 C C . TYR A 1 83 ? -64.625 -22.312 2.523 1 20.83 83 TYR A C 1
ATOM 597 O O . TYR A 1 83 ? -63.844 -22.984 1.836 1 20.83 83 TYR A O 1
ATOM 605 N N . GLY A 1 84 ? -65.188 -21.25 1.948 1 20.73 84 GLY A N 1
ATOM 606 C CA . GLY A 1 84 ? -64.938 -20.375 0.813 1 20.73 84 GLY A CA 1
ATOM 607 C C . GLY A 1 84 ? -63.469 -20.094 0.559 1 20.73 84 GLY A C 1
ATOM 608 O O . GLY A 1 84 ? -62.656 -20.234 1.459 1 20.73 84 GLY A O 1
ATOM 609 N N . ASN A 1 85 ? -63.062 -20.297 -0.736 1 20.55 85 ASN A N 1
ATOM 610 C CA . ASN A 1 85 ? -61.844 -20.156 -1.556 1 20.55 85 ASN A CA 1
ATOM 611 C C . ASN A 1 85 ? -61.125 -18.844 -1.255 1 20.55 85 ASN A C 1
ATOM 613 O O . ASN A 1 85 ? -61.344 -17.844 -1.934 1 20.55 85 ASN A O 1
ATOM 617 N N . GLY A 1 86 ? -61.281 -18.281 -0.127 1 22.58 86 GLY A N 1
ATOM 618 C CA . GLY A 1 86 ? -60.656 -16.969 -0.14 1 22.58 86 GLY A CA 1
ATOM 619 C C . GLY A 1 86 ? -59.25 -16.984 -0.71 1 22.58 86 GLY A C 1
ATOM 620 O O . GLY A 1 86 ? -58.438 -17.844 -0.372 1 22.58 86 GLY A O 1
ATOM 621 N N . GLY A 1 87 ? -59.062 -16.594 -2.068 1 22.98 87 GLY A N 1
ATOM 622 C CA . GLY A 1 87 ? -57.969 -16.391 -3.004 1 22.98 87 GLY A CA 1
ATOM 623 C C . GLY A 1 87 ? -56.688 -15.914 -2.336 1 22.98 87 GLY A C 1
ATOM 624 O O . GLY A 1 87 ? -56.656 -14.852 -1.705 1 22.98 87 GLY A O 1
ATOM 625 N N . TYR A 1 88 ? -56.031 -16.703 -1.753 1 25.62 88 TYR A N 1
ATOM 626 C CA . TYR A 1 88 ? -54.75 -16.281 -1.187 1 25.62 88 TYR A CA 1
ATOM 627 C C . TYR A 1 88 ? -53.938 -15.5 -2.207 1 25.62 88 TYR A C 1
ATOM 629 O O . TYR A 1 88 ? -53.781 -15.953 -3.344 1 25.62 88 TYR A O 1
ATOM 637 N N . PRO A 1 89 ? -54.031 -14.109 -2.389 1 28.56 89 PRO A N 1
ATOM 638 C CA . PRO A 1 89 ? -53.375 -13.469 -3.521 1 28.56 89 PRO A CA 1
ATOM 639 C C . PRO A 1 89 ? -51.969 -14.031 -3.775 1 28.56 89 PRO A C 1
ATOM 641 O O . PRO A 1 89 ? -51.188 -14.203 -2.836 1 28.56 89 PRO A O 1
ATOM 644 N N . GLY A 1 90 ? -51.688 -15.016 -4.586 1 28.8 90 GLY A N 1
ATOM 645 C CA . GLY A 1 90 ? -50.562 -15.742 -5.199 1 28.8 90 GLY A CA 1
ATOM 646 C C . GLY A 1 90 ? -49.375 -14.852 -5.535 1 28.8 90 GLY A C 1
ATOM 647 O O . GLY A 1 90 ? -48.594 -15.18 -6.41 1 28.8 90 GLY A O 1
ATOM 648 N N . GLY A 1 91 ? -49.406 -13.508 -5.402 1 30.48 91 GLY A N 1
ATOM 649 C CA . GLY A 1 91 ? -48.281 -12.727 -5.879 1 30.48 91 GLY A CA 1
ATOM 650 C C . GLY A 1 91 ? -46.969 -13.188 -5.312 1 30.48 91 GLY A C 1
ATOM 651 O O . GLY A 1 91 ? -46.75 -13.117 -4.105 1 30.48 91 GLY A O 1
ATOM 652 N N . GLY A 1 92 ? -46.469 -14.344 -5.742 1 31.52 92 GLY A N 1
ATOM 653 C CA . GLY A 1 92 ? -45.188 -14.914 -5.375 1 31.52 92 GLY A CA 1
ATOM 654 C C . GLY A 1 92 ? -44.125 -13.859 -5.137 1 31.52 92 GLY A C 1
ATOM 655 O O . GLY A 1 92 ? -43.844 -13.031 -6.012 1 31.52 92 GLY A O 1
ATOM 656 N N . ARG A 1 93 ? -44 -13.352 -4.102 1 29.88 93 ARG A N 1
ATOM 657 C CA . ARG A 1 93 ? -42.938 -12.422 -3.75 1 29.88 93 ARG A CA 1
ATOM 658 C C . ARG A 1 93 ? -41.594 -12.875 -4.352 1 29.88 93 ARG A C 1
ATOM 660 O O . ARG A 1 93 ? -41.125 -13.977 -4.078 1 29.88 93 ARG A O 1
ATOM 667 N N . ARG A 1 94 ? -41.25 -12.648 -5.633 1 35.78 94 ARG A N 1
ATOM 668 C CA . ARG A 1 94 ? -39.938 -12.758 -6.227 1 35.78 94 ARG A CA 1
ATOM 669 C C . ARG A 1 94 ? -38.844 -12.625 -5.164 1 35.78 94 ARG A C 1
ATOM 671 O O . ARG A 1 94 ? -38.844 -11.688 -4.363 1 35.78 94 ARG A O 1
ATOM 678 N N . PRO A 1 95 ? -38.062 -13.742 -4.812 1 44.09 95 PRO A N 1
ATOM 679 C CA . PRO A 1 95 ? -37.031 -13.625 -3.779 1 44.09 95 PRO A CA 1
ATOM 680 C C . PRO A 1 95 ? -36.25 -12.312 -3.873 1 44.09 95 PRO A C 1
ATOM 682 O O . PRO A 1 95 ? -35.781 -11.945 -4.953 1 44.09 95 PRO A O 1
ATOM 685 N N . LEU A 1 96 ? -36.562 -11.305 -3.293 1 51.81 96 LEU A N 1
ATOM 686 C CA . LEU A 1 96 ? -35.906 -10.008 -3.311 1 51.81 96 LEU A CA 1
ATOM 687 C C . LEU A 1 96 ? -34.438 -10.141 -2.922 1 51.81 96 LEU A C 1
ATOM 689 O O . LEU A 1 96 ? -34.125 -10.312 -1.742 1 51.81 96 LEU A O 1
ATOM 693 N N . TYR A 1 97 ? -33.562 -10.594 -3.91 1 72.19 97 TYR A N 1
ATOM 694 C CA . TYR A 1 97 ? -32.125 -10.609 -3.676 1 72.19 97 TYR A CA 1
ATOM 695 C C . TYR A 1 97 ? -31.656 -9.273 -3.129 1 72.19 97 TYR A C 1
ATOM 697 O O . TYR A 1 97 ? -32.188 -8.219 -3.488 1 72.19 97 TYR A O 1
ATOM 705 N N . LEU A 1 98 ? -30.906 -9.484 -2.068 1 82.75 98 LEU A N 1
ATOM 706 C CA . LEU A 1 98 ? -30.359 -8.312 -1.399 1 82.75 98 LEU A CA 1
ATOM 707 C C . LEU A 1 98 ? -29.078 -7.855 -2.07 1 82.75 98 LEU A C 1
ATOM 709 O O . LEU A 1 98 ? -28.281 -8.68 -2.535 1 82.75 98 LEU A O 1
ATOM 713 N N . ASP A 1 99 ? -28.969 -6.539 -2.105 1 84.75 99 ASP A N 1
ATOM 714 C CA . ASP A 1 99 ? -27.781 -5.98 -2.725 1 84.75 99 ASP A CA 1
ATOM 715 C C . ASP A 1 99 ? -26.562 -6.121 -1.805 1 84.75 99 ASP A C 1
ATOM 717 O O . ASP A 1 99 ? -25.422 -6.039 -2.258 1 84.75 99 ASP A O 1
ATOM 721 N N . SER A 1 100 ? -26.875 -6.199 -0.574 1 88.94 100 SER A N 1
ATOM 722 C CA . SER A 1 100 ? -25.781 -6.391 0.377 1 88.94 100 SER A CA 1
ATOM 723 C C . SER A 1 100 ? -26.25 -7.141 1.617 1 88.94 100 SER A C 1
ATOM 725 O O . SER A 1 100 ? -27.406 -7.008 2.029 1 88.94 100 SER A O 1
ATOM 727 N N . ILE A 1 101 ? -25.359 -7.934 2.094 1 88.56 101 ILE A N 1
ATOM 728 C CA . ILE A 1 101 ? -25.594 -8.656 3.34 1 88.56 101 ILE A CA 1
ATOM 729 C C . ILE A 1 101 ? -24.344 -8.609 4.207 1 88.56 101 ILE A C 1
ATOM 731 O O . ILE A 1 101 ? -23.219 -8.727 3.701 1 88.56 101 ILE A O 1
ATOM 735 N N . THR A 1 102 ? -24.547 -8.312 5.477 1 89.12 102 THR A N 1
ATOM 736 C CA . THR A 1 102 ? -23.438 -8.352 6.43 1 89.12 102 THR A CA 1
ATOM 737 C C . THR A 1 102 ? -23.547 -9.57 7.332 1 89.12 102 THR A C 1
ATOM 739 O O . THR A 1 102 ? -24.625 -9.891 7.836 1 89.12 102 THR A O 1
ATOM 742 N N . VAL A 1 103 ? -22.438 -10.219 7.414 1 89.25 103 VAL A N 1
ATOM 743 C CA . VAL A 1 103 ? -22.406 -11.406 8.266 1 89.25 103 VAL A CA 1
ATOM 744 C C . VAL A 1 103 ? -21.344 -11.234 9.359 1 89.25 103 VAL A C 1
ATOM 746 O O . VAL A 1 103 ? -20.234 -10.773 9.086 1 89.25 103 VAL A O 1
ATOM 749 N N . ASP A 1 104 ? -21.688 -11.477 10.547 1 85.94 104 ASP A N 1
ATOM 750 C CA . ASP A 1 104 ? -20.797 -11.594 11.688 1 85.94 104 ASP A CA 1
ATOM 751 C C . ASP A 1 104 ? -20.719 -13.039 12.188 1 85.94 104 ASP A C 1
ATOM 753 O O . ASP A 1 104 ? -21.641 -13.523 12.836 1 85.94 104 ASP A O 1
ATOM 757 N N . CYS A 1 105 ? -19.578 -13.602 11.914 1 85.75 105 CYS A N 1
ATOM 758 C CA . CYS A 1 105 ? -19.469 -15.031 12.195 1 85.75 105 CYS A CA 1
ATOM 759 C C . CYS A 1 105 ? -19.344 -15.281 13.688 1 85.75 105 CYS A C 1
ATOM 761 O O . CYS A 1 105 ? -19.406 -16.438 14.133 1 85.75 105 CYS A O 1
ATOM 763 N N . ALA A 1 106 ? -19.156 -14.266 14.422 1 81.81 106 ALA A N 1
ATOM 764 C CA . ALA A 1 106 ? -19.141 -14.422 15.875 1 81.81 106 ALA A CA 1
ATOM 765 C C . ALA A 1 106 ? -20.547 -14.5 16.438 1 81.81 106 ALA A C 1
ATOM 767 O O . ALA A 1 106 ? -20.75 -14.93 17.578 1 81.81 106 ALA A O 1
ATOM 768 N N . ASP A 1 107 ? -21.422 -14 15.609 1 77.75 107 ASP A N 1
ATOM 769 C CA . ASP A 1 107 ? -22.812 -14.031 16.047 1 77.75 107 ASP A CA 1
ATOM 770 C C . ASP A 1 107 ? -23.391 -15.445 15.977 1 77.75 107 ASP A C 1
ATOM 772 O O . ASP A 1 107 ? -23.609 -15.977 14.883 1 77.75 107 ASP A O 1
ATOM 776 N N . THR A 1 108 ? -23.594 -16.031 17.094 1 73.69 108 THR A N 1
ATOM 777 C CA . THR A 1 108 ? -24.047 -17.406 17.156 1 73.69 108 THR A CA 1
ATOM 778 C C . THR A 1 108 ? -25.516 -17.516 16.734 1 73.69 108 THR A C 1
ATOM 780 O O . THR A 1 108 ? -26 -18.594 16.422 1 73.69 108 THR A O 1
ATOM 783 N N . ARG A 1 109 ? -26.188 -16.438 16.672 1 72.5 109 ARG A N 1
ATOM 784 C CA . ARG A 1 109 ? -27.609 -16.484 16.344 1 72.5 109 ARG A CA 1
ATOM 785 C C . ARG A 1 109 ? -27.828 -16.766 14.859 1 72.5 109 ARG A C 1
ATOM 787 O O . ARG A 1 109 ? -28.906 -17.203 14.453 1 72.5 109 ARG A O 1
ATOM 794 N N . GLY A 1 110 ? -26.766 -16.516 13.969 1 72.81 110 GLY A N 1
ATOM 795 C CA . GLY A 1 110 ? -26.906 -16.641 12.523 1 72.81 110 GLY A CA 1
ATOM 796 C C . GLY A 1 110 ? -26.828 -18.078 12.039 1 72.81 110 GLY A C 1
ATOM 797 O O . GLY A 1 110 ? -27.062 -18.344 10.859 1 72.81 110 GLY A O 1
ATOM 798 N N . GLY A 1 111 ? -26.562 -19.125 12.812 1 73.31 111 GLY A N 1
ATOM 799 C CA . GLY A 1 111 ? -26.469 -20.516 12.398 1 73.31 111 GLY A CA 1
ATOM 800 C C . GLY A 1 111 ? -25.094 -20.891 11.875 1 73.31 111 GLY A C 1
ATOM 801 O O . GLY A 1 111 ? -24.203 -20.047 11.781 1 73.31 111 GLY A O 1
ATOM 802 N N . PRO A 1 112 ? -24.953 -22.172 11.555 1 76.12 112 PRO A N 1
ATOM 803 C CA . PRO A 1 112 ? -23.641 -22.656 11.148 1 76.12 112 PRO A CA 1
ATOM 804 C C . PRO A 1 112 ? -23.312 -22.344 9.688 1 76.12 112 PRO A C 1
ATOM 806 O O . PRO A 1 112 ? -22.156 -22.406 9.281 1 76.12 112 PRO A O 1
ATOM 809 N N . HIS A 1 113 ? -24.344 -21.984 8.867 1 85.81 113 HIS A N 1
ATOM 810 C CA . HIS A 1 113 ? -24.109 -21.719 7.457 1 85.81 113 HIS A CA 1
ATOM 811 C C . HIS A 1 113 ? -24.484 -20.297 7.09 1 85.81 113 HIS A C 1
ATOM 813 O O . HIS A 1 113 ? -25.188 -20.062 6.102 1 85.81 113 HIS A O 1
ATOM 819 N N . GLN A 1 114 ? -23.922 -19.422 7.816 1 87.81 114 GLN A N 1
ATOM 820 C CA . GLN A 1 114 ? -24.297 -18.016 7.637 1 87.81 114 GLN A CA 1
ATOM 821 C C . GLN A 1 114 ? -23.797 -17.484 6.297 1 87.81 114 GLN A C 1
ATOM 823 O O . GLN A 1 114 ? -24.516 -16.734 5.621 1 87.81 114 GLN A O 1
ATOM 828 N N . LEU A 1 115 ? -22.656 -17.906 5.922 1 91.12 115 LEU A N 1
ATOM 829 C CA . LEU A 1 115 ? -22.094 -17.375 4.688 1 91.12 115 LEU A CA 1
ATOM 830 C C . LEU A 1 115 ? -22.797 -17.969 3.471 1 91.12 115 LEU A C 1
ATOM 832 O O . LEU A 1 115 ? -23.125 -17.234 2.525 1 91.12 115 LEU A O 1
ATOM 836 N N . ALA A 1 116 ? -23.047 -19.219 3.564 1 87.12 116 ALA A N 1
ATOM 837 C CA . ALA A 1 116 ? -23.75 -19.875 2.463 1 87.12 116 ALA A CA 1
ATOM 838 C C . ALA A 1 116 ? -25.141 -19.266 2.264 1 87.12 116 ALA A C 1
ATOM 840 O O . ALA A 1 116 ? -25.562 -19.016 1.13 1 87.12 116 ALA A O 1
ATOM 841 N N . ASP A 1 117 ? -25.797 -19.047 3.338 1 87.19 117 ASP A N 1
ATOM 842 C CA . ASP A 1 117 ? -27.125 -18.422 3.279 1 87.19 117 ASP A CA 1
ATOM 843 C C . ASP A 1 117 ? -27.047 -17.016 2.699 1 87.19 117 ASP A C 1
ATOM 845 O O . ASP A 1 117 ? -27.906 -16.609 1.912 1 87.19 117 ASP A O 1
ATOM 849 N N . ALA A 1 118 ? -26.047 -16.359 3.109 1 91.5 118 ALA A N 1
ATOM 850 C CA . ALA A 1 118 ? -25.875 -14.992 2.613 1 91.5 118 ALA A CA 1
ATOM 851 C C . ALA A 1 118 ? -25.656 -14.984 1.104 1 91.5 118 ALA A C 1
ATOM 853 O O . ALA A 1 118 ? -26.281 -14.203 0.383 1 91.5 118 ALA A O 1
ATOM 854 N N . ILE A 1 119 ? -24.812 -15.867 0.59 1 91.94 119 ILE A N 1
ATOM 855 C CA . ILE A 1 119 ? -24.5 -15.914 -0.834 1 91.94 119 ILE A CA 1
ATOM 856 C C . ILE A 1 119 ? -25.766 -16.266 -1.624 1 91.94 119 ILE A C 1
ATOM 858 O O . ILE A 1 119 ? -26.016 -15.688 -2.684 1 91.94 119 ILE A O 1
ATOM 862 N N . TYR A 1 120 ? -26.562 -17.109 -1.064 1 87.25 120 TYR A N 1
ATOM 863 C CA . TYR A 1 120 ? -27.797 -17.547 -1.718 1 87.25 120 TYR A CA 1
ATOM 864 C C . TYR A 1 120 ? -28.75 -16.375 -1.866 1 87.25 120 TYR A C 1
ATOM 866 O O . TYR A 1 120 ? -29.469 -16.266 -2.871 1 87.25 120 TYR A O 1
ATOM 874 N N . ASN A 1 121 ? -28.734 -15.523 -0.903 1 88.19 121 ASN A N 1
ATOM 875 C CA . ASN A 1 121 ? -29.719 -14.438 -0.866 1 88.19 121 ASN A CA 1
ATOM 876 C C . ASN A 1 121 ? -29.172 -13.172 -1.522 1 88.19 121 ASN A C 1
ATOM 878 O O . ASN A 1 121 ? -29.875 -12.172 -1.641 1 88.19 121 ASN A O 1
ATOM 882 N N . LEU A 1 122 ? -27.969 -13.281 -2.021 1 91.56 122 LEU A N 1
ATOM 883 C CA . LEU A 1 122 ? -27.344 -12.109 -2.621 1 91.56 122 LEU A CA 1
ATOM 884 C C . LEU A 1 122 ? -27.703 -12 -4.102 1 91.56 122 LEU A C 1
ATOM 886 O O . LEU A 1 122 ? -27.734 -13.008 -4.809 1 91.56 122 LEU A O 1
ATOM 890 N N . ALA A 1 123 ? -27.922 -10.781 -4.531 1 88.81 123 ALA A N 1
ATOM 891 C CA . ALA A 1 123 ? -28.109 -10.523 -5.953 1 88.81 123 ALA A CA 1
ATOM 892 C C . ALA A 1 123 ? -26.797 -10.617 -6.711 1 88.81 123 ALA A C 1
ATOM 894 O O . ALA A 1 123 ? -25.719 -10.648 -6.102 1 88.81 123 ALA A O 1
ATOM 895 N N . ASP A 1 124 ? -26.938 -10.68 -8.062 1 86.75 124 ASP A N 1
ATOM 896 C CA . ASP A 1 124 ? -25.734 -10.617 -8.883 1 86.75 124 ASP A CA 1
ATOM 897 C C . ASP A 1 124 ? -24.953 -9.328 -8.617 1 86.75 124 ASP A C 1
ATOM 899 O O . ASP A 1 124 ? -25.531 -8.25 -8.539 1 86.75 124 ASP A O 1
ATOM 903 N N . ASN A 1 125 ? -23.719 -9.523 -8.391 1 85.75 125 ASN A N 1
ATOM 904 C CA . ASN A 1 125 ? -22.797 -8.422 -8.102 1 85.75 125 ASN A CA 1
ATOM 905 C C . ASN A 1 125 ? -23.094 -7.805 -6.738 1 85.75 125 ASN A C 1
ATOM 907 O O . ASN A 1 125 ? -22.719 -6.656 -6.48 1 85.75 125 ASN A O 1
ATOM 911 N N . GLY A 1 126 ? -23.859 -8.547 -5.973 1 88.75 126 GLY A N 1
ATOM 912 C CA . GLY A 1 126 ? -24.094 -8.117 -4.602 1 88.75 126 GLY A CA 1
ATOM 913 C C . GLY A 1 126 ? -22.828 -8.164 -3.75 1 88.75 126 GLY A C 1
ATOM 914 O O . GLY A 1 126 ? -21.812 -8.719 -4.172 1 88.75 126 GLY A O 1
ATOM 915 N N . VAL A 1 127 ? -22.938 -7.539 -2.574 1 90.12 127 VAL A N 1
ATOM 916 C CA . VAL A 1 127 ? -21.781 -7.465 -1.695 1 90.12 127 VAL A CA 1
ATOM 917 C C . VAL A 1 127 ? -22.047 -8.25 -0.412 1 90.12 127 VAL A C 1
ATOM 919 O O . VAL A 1 127 ? -23.031 -7.988 0.282 1 90.12 127 VAL A O 1
ATOM 922 N N . LEU A 1 128 ? -21.266 -9.18 -0.167 1 92.75 128 LEU A N 1
ATOM 923 C CA . LEU A 1 128 ? -21.219 -9.844 1.131 1 92.75 128 LEU A CA 1
ATOM 924 C C . LEU A 1 128 ? -20.141 -9.242 2.02 1 92.75 128 LEU A C 1
ATOM 926 O O . LEU A 1 128 ? -18.953 -9.359 1.724 1 92.75 128 LEU A O 1
ATOM 930 N N . TYR A 1 129 ? -20.531 -8.609 3.059 1 90.75 129 TYR A N 1
ATOM 931 C CA . TYR A 1 129 ? -19.594 -7.988 3.98 1 90.75 129 TYR A CA 1
ATOM 932 C C . TYR A 1 129 ? -19.391 -8.844 5.227 1 90.75 129 TYR A C 1
ATOM 934 O O . TYR A 1 129 ? -20.359 -9.109 5.961 1 90.75 129 TYR A O 1
ATOM 942 N N . ILE A 1 130 ? -18.172 -9.25 5.414 1 90.81 130 ILE A N 1
ATOM 943 C CA . ILE A 1 130 ? -17.859 -10.094 6.562 1 90.81 130 ILE A CA 1
ATOM 944 C C . ILE A 1 130 ? -17.219 -9.25 7.66 1 90.81 130 ILE A C 1
ATOM 946 O O . ILE A 1 130 ? -16.156 -8.648 7.445 1 90.81 130 ILE A O 1
ATOM 950 N N . ARG A 1 131 ? -17.75 -9.312 8.852 1 85.81 131 ARG A N 1
ATOM 951 C CA . ARG A 1 131 ? -17.25 -8.523 9.969 1 85.81 131 ARG A CA 1
ATOM 952 C C . ARG A 1 131 ? -16.062 -9.211 10.648 1 85.81 131 ARG A C 1
ATOM 954 O O . ARG A 1 131 ? -15.922 -10.438 10.562 1 85.81 131 ARG A O 1
ATOM 961 N N . SER A 1 132 ? -15.141 -8.344 11.281 1 77.19 132 SER A N 1
ATOM 962 C CA . SER A 1 132 ? -13.961 -8.867 11.961 1 77.19 132 SER A CA 1
ATOM 963 C C . SER A 1 132 ? -14.188 -8.977 13.461 1 77.19 132 SER A C 1
ATOM 965 O O . SER A 1 132 ? -13.266 -9.297 14.219 1 77.19 132 SER A O 1
ATOM 967 N N . ARG A 1 133 ? -15.328 -8.781 13.984 1 70.62 133 ARG A N 1
ATOM 968 C CA . ARG A 1 133 ? -15.602 -8.68 15.414 1 70.62 133 ARG A CA 1
ATOM 969 C C . ARG A 1 133 ? -15.188 -9.953 16.141 1 70.62 133 ARG A C 1
ATOM 971 O O . ARG A 1 133 ? -15.828 -10.352 17.125 1 70.62 133 ARG A O 1
ATOM 978 N N . GLY A 1 134 ? -14.039 -10.492 15.828 1 61.75 134 GLY A N 1
ATOM 979 C CA . GLY A 1 134 ? -13.422 -11.578 16.578 1 61.75 134 GLY A CA 1
ATOM 980 C C . GLY A 1 134 ? -13.883 -12.953 16.125 1 61.75 134 GLY A C 1
ATOM 981 O O . GLY A 1 134 ? -13.516 -13.969 16.719 1 61.75 134 GLY A O 1
ATOM 982 N N . GLY A 1 135 ? -14.719 -13.023 15.195 1 74.81 135 GLY A N 1
ATOM 983 C CA . GLY A 1 135 ? -15.148 -14.367 14.82 1 74.81 135 GLY A CA 1
ATOM 984 C C . GLY A 1 135 ? -14.539 -14.844 13.516 1 74.81 135 GLY A C 1
ATOM 985 O O . GLY A 1 135 ? -14.344 -14.047 12.594 1 74.81 135 GLY A O 1
ATOM 986 N N . VAL A 1 136 ? -14.055 -16.078 13.531 1 86.69 136 VAL A N 1
ATOM 987 C CA . VAL A 1 136 ? -13.555 -16.75 12.336 1 86.69 136 VAL A CA 1
ATOM 988 C C . VAL A 1 136 ? -14.695 -17.484 11.641 1 86.69 136 VAL A C 1
ATOM 990 O O . VAL A 1 136 ? -15.484 -18.172 12.297 1 86.69 136 VAL A O 1
ATOM 993 N N . CYS A 1 137 ? -14.852 -17.234 10.391 1 90.94 137 CYS A N 1
ATOM 994 C CA . CYS A 1 137 ? -15.844 -17.969 9.625 1 90.94 137 CYS A CA 1
ATOM 995 C C . CYS A 1 137 ? -15.32 -19.359 9.25 1 90.94 137 CYS A C 1
ATOM 997 O O . CYS A 1 137 ? -14.352 -19.469 8.5 1 90.94 137 CYS A O 1
ATOM 999 N N . ARG A 1 138 ? -16.047 -20.391 9.695 1 90.5 138 ARG A N 1
ATOM 1000 C CA . ARG A 1 138 ? -15.547 -21.75 9.531 1 90.5 138 ARG A CA 1
ATOM 1001 C C . ARG A 1 138 ? -16.359 -22.516 8.484 1 90.5 138 ARG A C 1
ATOM 1003 O O . ARG A 1 138 ? -16.812 -23.625 8.727 1 90.5 138 ARG A O 1
ATOM 1010 N N . GLU A 1 139 ? -16.562 -21.922 7.363 1 90.25 139 GLU A N 1
ATOM 1011 C CA . GLU A 1 139 ? -17.344 -22.531 6.285 1 90.25 139 GLU A CA 1
ATOM 1012 C C . GLU A 1 139 ? -16.609 -22.422 4.953 1 90.25 139 GLU A C 1
ATOM 1014 O O . GLU A 1 139 ? -15.781 -21.531 4.762 1 90.25 139 GLU A O 1
ATOM 1019 N N . THR A 1 140 ? -16.875 -23.469 4.129 1 91.25 140 THR A N 1
ATOM 1020 C CA . THR A 1 140 ? -16.469 -23.344 2.73 1 91.25 140 THR A CA 1
ATOM 1021 C C . THR A 1 140 ? -17.438 -22.438 1.976 1 91.25 140 THR A C 1
ATOM 1023 O O . THR A 1 140 ? -18.656 -22.547 2.121 1 91.25 140 THR A O 1
ATOM 1026 N N . LEU A 1 141 ? -16.875 -21.562 1.264 1 93.62 141 LEU A N 1
ATOM 1027 C CA . LEU A 1 141 ? -17.719 -20.688 0.473 1 93.62 141 LEU A CA 1
ATOM 1028 C C . LEU A 1 141 ? -17.938 -21.25 -0.93 1 93.62 141 LEU A C 1
ATOM 1030 O O . LEU A 1 141 ? -16.969 -21.453 -1.671 1 93.62 141 LEU A O 1
ATOM 1034 N N . GLU A 1 142 ? -19.156 -21.531 -1.23 1 93 142 GLU A N 1
ATOM 1035 C CA . GLU A 1 142 ? -19.516 -21.938 -2.582 1 93 142 GLU A CA 1
ATOM 1036 C C . GLU A 1 142 ? -20.219 -20.812 -3.336 1 93 142 GLU A C 1
ATOM 1038 O O . GLU A 1 142 ? -21.312 -20.406 -2.961 1 93 142 GLU A O 1
ATOM 1043 N N . ILE A 1 143 ? -19.609 -20.375 -4.391 1 95.44 143 ILE A N 1
ATOM 1044 C CA . ILE A 1 143 ? -20.109 -19.219 -5.121 1 95.44 143 ILE A CA 1
ATOM 1045 C C . ILE A 1 143 ? -20.625 -19.656 -6.488 1 95.44 143 ILE A C 1
ATOM 1047 O O . ILE A 1 143 ? -19.906 -20.266 -7.273 1 95.44 143 ILE A O 1
ATOM 1051 N N . ASP A 1 144 ? -21.859 -19.297 -6.82 1 93.25 144 ASP A N 1
ATOM 1052 C CA . ASP A 1 144 ? -22.453 -19.75 -8.078 1 93.25 144 ASP A CA 1
ATOM 1053 C C . ASP A 1 144 ? -22.859 -18.562 -8.953 1 93.25 144 ASP A C 1
ATOM 1055 O O . ASP A 1 144 ? -23.422 -18.75 -10.031 1 93.25 144 ASP A O 1
ATOM 1059 N N . HIS A 1 145 ? -22.656 -17.375 -8.477 1 92.88 145 HIS A N 1
ATOM 1060 C CA . HIS A 1 145 ? -22.891 -16.156 -9.25 1 92.88 145 HIS A CA 1
ATOM 1061 C C . HIS A 1 145 ? -21.906 -15.062 -8.867 1 92.88 145 HIS A C 1
ATOM 1063 O O . HIS A 1 145 ? -21.234 -15.156 -7.852 1 92.88 145 HIS A O 1
ATOM 1069 N N . PRO A 1 146 ? -21.781 -14.086 -9.766 1 93.31 146 PRO A N 1
ATOM 1070 C CA . PRO A 1 146 ? -20.812 -13.031 -9.461 1 93.31 146 PRO A CA 1
ATOM 1071 C C . PRO A 1 146 ? -21.156 -12.266 -8.188 1 93.31 146 PRO A C 1
ATOM 1073 O O . PRO A 1 146 ? -22.281 -11.797 -8.031 1 93.31 146 PRO A O 1
ATOM 1076 N N . VAL A 1 147 ? -20.234 -12.188 -7.312 1 93.56 147 VAL A N 1
ATOM 1077 C CA . VAL A 1 147 ? -20.438 -11.492 -6.047 1 93.56 147 VAL A CA 1
ATOM 1078 C C . VAL A 1 147 ? -19.125 -10.836 -5.602 1 93.56 147 VAL A C 1
ATOM 1080 O O . VAL A 1 147 ? -18.047 -11.227 -6.059 1 93.56 147 VAL A O 1
ATOM 1083 N N . ILE A 1 148 ? -19.234 -9.828 -4.789 1 91.88 148 ILE A N 1
ATOM 1084 C CA . ILE A 1 148 ? -18.094 -9.227 -4.113 1 91.88 148 ILE A CA 1
ATOM 1085 C C . ILE A 1 148 ? -18.078 -9.633 -2.641 1 91.88 148 ILE A C 1
ATOM 1087 O O . ILE A 1 148 ? -19.078 -9.422 -1.93 1 91.88 148 ILE A O 1
ATOM 1091 N N . ILE A 1 149 ? -17.094 -10.281 -2.246 1 94.56 149 ILE A N 1
ATOM 1092 C CA . ILE A 1 149 ? -16.891 -10.625 -0.842 1 94.56 149 ILE A CA 1
ATOM 1093 C C . ILE A 1 149 ? -15.875 -9.68 -0.213 1 94.56 149 ILE A C 1
ATOM 1095 O O . ILE A 1 149 ? -14.695 -9.695 -0.578 1 94.56 149 ILE A O 1
ATOM 1099 N N . ALA A 1 150 ? -16.344 -8.906 0.688 1 91.19 150 ALA A N 1
ATOM 1100 C CA . ALA A 1 150 ? -15.469 -7.914 1.322 1 91.19 150 ALA A CA 1
ATOM 1101 C C . ALA A 1 150 ? -15.375 -8.148 2.828 1 91.19 150 ALA A C 1
ATOM 1103 O O . ALA A 1 150 ? -16.391 -8.305 3.502 1 91.19 150 ALA A O 1
ATOM 1104 N N . GLY A 1 151 ? -14.133 -8.266 3.279 1 90.56 151 GLY A N 1
ATOM 1105 C CA . GLY A 1 151 ? -13.93 -8.359 4.715 1 90.56 151 GLY A CA 1
ATOM 1106 C C . GLY A 1 151 ? -13.727 -7.004 5.379 1 90.56 151 GLY A C 1
ATOM 1107 O O . GLY A 1 151 ? -13.219 -6.074 4.754 1 90.56 151 GLY A O 1
ATOM 1108 N N . GLU A 1 152 ? -14.156 -7.086 6.594 1 83.94 152 GLU A N 1
ATOM 1109 C CA . GLU A 1 152 ? -13.859 -5.902 7.391 1 83.94 152 GLU A CA 1
ATOM 1110 C C . GLU A 1 152 ? -12.367 -5.793 7.676 1 83.94 152 GLU A C 1
ATOM 1112 O O . GLU A 1 152 ? -11.742 -6.75 8.141 1 83.94 152 GLU A O 1
ATOM 1117 N N . GLY A 1 153 ? -11.719 -4.852 7.043 1 75.31 153 GLY A N 1
ATOM 1118 C CA . GLY A 1 153 ? -10.32 -4.625 7.367 1 75.31 153 GLY A CA 1
ATOM 1119 C C . GLY A 1 153 ? -10.078 -4.379 8.844 1 75.31 153 GLY A C 1
ATOM 1120 O O . GLY A 1 153 ? -10.992 -4.523 9.656 1 75.31 153 GLY A O 1
ATOM 1121 N N . THR A 1 154 ? -8.836 -4.203 9.188 1 73.56 154 THR A N 1
ATOM 1122 C CA . THR A 1 154 ? -8.508 -3.895 10.57 1 73.56 154 THR A CA 1
ATOM 1123 C C . THR A 1 154 ? -9.273 -2.668 11.047 1 73.56 154 THR A C 1
ATOM 1125 O O . THR A 1 154 ? -9.18 -1.596 10.453 1 73.56 154 THR A O 1
ATOM 1128 N N . PRO A 1 155 ? -10.125 -2.9 12.039 1 76.56 155 PRO A N 1
ATOM 1129 C CA . PRO A 1 155 ? -10.844 -1.732 12.547 1 76.56 155 PRO A CA 1
ATOM 1130 C C . PRO A 1 155 ? -9.906 -0.64 13.062 1 76.56 155 PRO A C 1
ATOM 1132 O O . PRO A 1 155 ? -8.867 -0.939 13.648 1 76.56 155 PRO A O 1
ATOM 1135 N N . ALA A 1 156 ? -10.305 0.575 12.711 1 84.88 156 ALA A N 1
ATOM 1136 C CA . ALA A 1 156 ? -9.469 1.687 13.164 1 84.88 156 ALA A CA 1
ATOM 1137 C C . ALA A 1 156 ? -9.672 1.949 14.656 1 84.88 156 ALA A C 1
ATOM 1139 O O . ALA A 1 156 ? -8.742 2.377 15.344 1 84.88 156 ALA A O 1
ATOM 1140 N N . PHE A 1 157 ? -10.984 1.842 15.016 1 80.69 157 PHE A N 1
ATOM 1141 C CA . PHE A 1 157 ? -11.305 2.125 16.406 1 80.69 157 PHE A CA 1
ATOM 1142 C C . PHE A 1 157 ? -11.727 0.854 17.141 1 80.69 157 PHE A C 1
ATOM 1144 O O . PHE A 1 157 ? -12.258 -0.073 16.516 1 80.69 157 PHE A O 1
ATOM 1151 N N . GLY A 1 158 ? -11.672 0.854 18.531 1 64.88 158 GLY A N 1
ATOM 1152 C CA . GLY A 1 158 ? -12.242 -0.183 19.375 1 64.88 158 GLY A CA 1
ATOM 1153 C C . GLY A 1 158 ? -11.25 -1.283 19.719 1 64.88 158 GLY A C 1
ATOM 1154 O O . GLY A 1 158 ? -10.203 -1.396 19.094 1 64.88 158 GLY A O 1
ATOM 1155 N N . ASN A 1 159 ? -11.234 -1.62 20.953 1 51.22 159 ASN A N 1
ATOM 1156 C CA . ASN A 1 159 ? -10.555 -2.775 21.531 1 51.22 159 ASN A CA 1
ATOM 1157 C C . ASN A 1 159 ? -10.969 -4.07 20.844 1 51.22 159 ASN A C 1
ATOM 1159 O O . ASN A 1 159 ? -10.938 -5.141 21.453 1 51.22 159 ASN A O 1
ATOM 1163 N N . VAL A 1 160 ? -11.82 -3.814 19.906 1 48.84 160 VAL A N 1
ATOM 1164 C CA . VAL A 1 160 ? -12.305 -5.09 19.391 1 48.84 160 VAL A CA 1
ATOM 1165 C C . VAL A 1 160 ? -11.148 -5.871 18.781 1 48.84 160 VAL A C 1
ATOM 1167 O O . VAL A 1 160 ? -10.148 -5.285 18.359 1 48.84 160 VAL A O 1
ATOM 1170 N N . GLY A 1 161 ? -11.164 -7.059 18.938 1 47.09 161 GLY A N 1
ATOM 1171 C CA . GLY A 1 161 ? -10.109 -7.957 18.5 1 47.09 161 GLY A CA 1
ATOM 1172 C C . GLY A 1 161 ? -9.414 -7.492 17.219 1 47.09 161 GLY A C 1
ATOM 1173 O O . GLY A 1 161 ? -10.031 -6.836 16.375 1 47.09 161 GLY A O 1
ATOM 1174 N N . SER A 1 162 ? -8.328 -6.73 17.297 1 52.75 162 SER A N 1
ATOM 1175 C CA . SER A 1 162 ? -7.344 -6.191 16.375 1 52.75 162 SER A CA 1
ATOM 1176 C C . SER A 1 162 ? -7.332 -6.973 15.055 1 52.75 162 SER A C 1
ATOM 1178 O O . SER A 1 162 ? -6.418 -6.816 14.242 1 52.75 162 SER A O 1
ATOM 1180 N N . GLY A 1 163 ? -8.57 -7.793 14.68 1 63.78 163 GLY A N 1
ATOM 1181 C CA . GLY A 1 163 ? -8.148 -8.656 13.594 1 63.78 163 GLY A CA 1
ATOM 1182 C C . GLY A 1 163 ? -8.898 -8.398 12.297 1 63.78 163 GLY A C 1
ATOM 1183 O O . GLY A 1 163 ? -9.797 -7.547 12.25 1 63.78 163 GLY A O 1
ATOM 1184 N N . VAL A 1 164 ? -8.5 -8.734 11.219 1 76.25 164 VAL A N 1
ATOM 1185 C CA . VAL A 1 164 ? -9.062 -8.758 9.875 1 76.25 164 VAL A CA 1
ATOM 1186 C C . VAL A 1 164 ? -10.078 -9.906 9.758 1 76.25 164 VAL A C 1
ATOM 1188 O O . VAL A 1 164 ? -10.016 -10.875 10.516 1 76.25 164 VAL A O 1
ATOM 1191 N N . ALA A 1 165 ? -11.203 -9.602 9.055 1 88.62 165 ALA A N 1
ATOM 1192 C CA . ALA A 1 165 ? -12.125 -10.695 8.75 1 88.62 165 ALA A CA 1
ATOM 1193 C C . ALA A 1 165 ? -11.367 -11.93 8.25 1 88.62 165 ALA A C 1
ATOM 1195 O O . ALA A 1 165 ? -10.438 -11.812 7.449 1 88.62 165 ALA A O 1
ATOM 1196 N N . LYS A 1 166 ? -11.812 -13.094 8.914 1 91.19 166 LYS A N 1
ATOM 1197 C CA . LYS A 1 166 ? -11.055 -14.312 8.617 1 91.19 166 LYS A CA 1
ATOM 1198 C C . LYS A 1 166 ? -11.984 -15.445 8.18 1 91.19 166 LYS A C 1
ATOM 1200 O O . LYS A 1 166 ? -13.055 -15.633 8.758 1 91.19 166 LYS A O 1
ATOM 1205 N N . LEU A 1 167 ? -11.594 -16.094 7.125 1 93.81 167 LEU A N 1
ATOM 1206 C CA . LEU A 1 167 ? -12.219 -17.328 6.648 1 93.81 167 LEU A CA 1
ATOM 1207 C C . LEU A 1 167 ? -11.305 -18.516 6.871 1 93.81 167 LEU A C 1
ATOM 1209 O O . LEU A 1 167 ? -10.156 -18.531 6.41 1 93.81 167 LEU A O 1
ATOM 1213 N N . SER A 1 168 ? -11.742 -19.516 7.594 1 93.56 168 SER A N 1
ATOM 1214 C CA . SER A 1 168 ? -11 -20.734 7.859 1 93.56 168 SER A CA 1
ATOM 1215 C C . SER A 1 168 ? -11.914 -21.969 7.801 1 93.56 168 SER A C 1
ATOM 1217 O O . SER A 1 168 ? -12.492 -22.359 8.82 1 93.56 168 SER A O 1
ATOM 1219 N N . PRO A 1 169 ? -12.008 -22.531 6.691 1 92.38 169 PRO A N 1
ATOM 1220 C CA . PRO A 1 169 ? -12.875 -23.703 6.559 1 92.38 169 PRO A CA 1
ATOM 1221 C C . PRO A 1 169 ? -12.367 -24.906 7.348 1 92.38 169 PRO A C 1
ATOM 1223 O O . PRO A 1 169 ? -11.25 -24.875 7.871 1 92.38 169 PRO A O 1
ATOM 1226 N N . PRO A 1 170 ? -13.297 -25.938 7.383 1 89.75 170 PRO A N 1
ATOM 1227 C CA . PRO A 1 170 ? -12.852 -27.172 8.039 1 89.75 170 PRO A CA 1
ATOM 1228 C C . PRO A 1 170 ? -11.695 -27.844 7.312 1 89.75 170 PRO A C 1
ATOM 1230 O O . PRO A 1 170 ? -11.516 -27.641 6.109 1 89.75 170 PRO A O 1
ATOM 1233 N N . ASP A 1 171 ? -11.008 -28.703 8.047 1 90.81 171 ASP A N 1
ATOM 1234 C CA . ASP A 1 171 ? -9.836 -29.391 7.496 1 90.81 171 ASP A CA 1
ATOM 1235 C C . ASP A 1 171 ? -10.211 -30.219 6.266 1 90.81 171 ASP A C 1
ATOM 1237 O O . ASP A 1 171 ? -11.25 -30.891 6.258 1 90.81 171 ASP A O 1
ATOM 1241 N N . GLY A 1 172 ? -9.352 -30.078 5.328 1 89.06 172 GLY A N 1
ATOM 1242 C CA . GLY A 1 172 ? -9.539 -30.891 4.137 1 89.06 172 GLY A CA 1
ATOM 1243 C C . GLY A 1 172 ? -10.508 -30.281 3.141 1 89.06 172 GLY A C 1
ATOM 1244 O O . GLY A 1 172 ? -10.617 -30.734 2.004 1 89.06 172 GLY A O 1
ATOM 1245 N N . ALA A 1 173 ? -11.211 -29.266 3.559 1 88.88 173 ALA A N 1
ATOM 1246 C CA . ALA A 1 173 ? -12.188 -28.641 2.676 1 88.88 173 ALA A CA 1
ATOM 1247 C C . ALA A 1 173 ? -11.578 -27.438 1.957 1 88.88 173 ALA A C 1
ATOM 1249 O O . ALA A 1 173 ? -10.695 -26.766 2.498 1 88.88 173 ALA A O 1
ATOM 1250 N N . PRO A 1 174 ? -12.039 -27.219 0.693 1 92.19 174 PRO A N 1
ATOM 1251 C CA . PRO A 1 174 ? -11.602 -25.984 0.029 1 92.19 174 PRO A CA 1
ATOM 1252 C C . PRO A 1 174 ? -12.094 -24.719 0.737 1 92.19 174 PRO A C 1
ATOM 1254 O O . PRO A 1 174 ? -13.109 -24.766 1.436 1 92.19 174 PRO A O 1
ATOM 1257 N N . CYS A 1 175 ? -11.359 -23.703 0.583 1 95.19 175 CYS A N 1
ATOM 1258 C CA . CYS A 1 175 ? -11.781 -22.453 1.192 1 95.19 175 CYS A CA 1
ATOM 1259 C C . CYS A 1 175 ? -12.93 -21.828 0.407 1 95.19 175 CYS A C 1
ATOM 1261 O O . CYS A 1 175 ? -13.969 -21.5 0.976 1 95.19 175 CYS A O 1
ATOM 1263 N N . ILE A 1 176 ? -12.719 -21.656 -0.846 1 96.25 176 ILE A N 1
ATOM 1264 C CA . ILE A 1 176 ? -13.688 -21.047 -1.749 1 96.25 176 ILE A CA 1
ATOM 1265 C C . ILE A 1 176 ? -13.766 -21.844 -3.045 1 96.25 176 ILE A C 1
ATOM 1267 O O . ILE A 1 176 ? -12.742 -22.094 -3.689 1 96.25 176 ILE A O 1
ATOM 1271 N N . ARG A 1 177 ? -14.922 -22.234 -3.367 1 95.19 177 ARG A N 1
ATOM 1272 C CA . ARG A 1 177 ? -15.18 -22.891 -4.645 1 95.19 177 ARG A CA 1
ATOM 1273 C C . ARG A 1 177 ? -16.094 -22.047 -5.527 1 95.19 177 ARG A C 1
ATOM 1275 O O . ARG A 1 177 ? -17.172 -21.656 -5.105 1 95.19 177 ARG A O 1
ATOM 1282 N N . ILE A 1 178 ? -15.656 -21.797 -6.695 1 95.75 178 ILE A N 1
ATOM 1283 C CA . ILE A 1 178 ? -16.422 -20.984 -7.625 1 95.75 178 ILE A CA 1
ATOM 1284 C C . ILE A 1 178 ? -16.953 -21.859 -8.766 1 95.75 178 ILE A C 1
ATOM 1286 O O . ILE A 1 178 ? -16.203 -22.594 -9.398 1 95.75 178 ILE A O 1
ATOM 1290 N N . ALA A 1 179 ? -18.219 -21.719 -9 1 93.12 179 ALA A N 1
ATOM 1291 C CA . ALA A 1 179 ? -18.859 -22.516 -10.047 1 93.12 179 ALA A CA 1
ATOM 1292 C C . ALA A 1 179 ? -18.328 -22.141 -11.422 1 93.12 179 ALA A C 1
ATOM 1294 O O . ALA A 1 179 ? -17.984 -20.984 -11.672 1 93.12 179 ALA A O 1
ATOM 1295 N N . PRO A 1 180 ? -18.281 -23.219 -12.25 1 92.75 180 PRO A N 1
ATOM 1296 C CA . PRO A 1 180 ? -17.812 -22.922 -13.609 1 92.75 180 PRO A CA 1
ATOM 1297 C C . PRO A 1 180 ? -18.688 -21.891 -14.312 1 92.75 180 PRO A C 1
ATOM 1299 O O . PRO A 1 180 ? -19.922 -21.906 -14.172 1 92.75 180 PRO A O 1
ATOM 1302 N N . GLY A 1 181 ? -18.047 -20.984 -14.938 1 92.38 181 GLY A N 1
ATOM 1303 C CA . GLY A 1 181 ? -18.797 -20.016 -15.734 1 92.38 181 GLY A CA 1
ATOM 1304 C C . GLY A 1 181 ? -19.062 -18.719 -15.008 1 92.38 181 GLY A C 1
ATOM 1305 O O . GLY A 1 181 ? -19.516 -17.734 -15.609 1 92.38 181 GLY A O 1
ATOM 1306 N N . VAL A 1 182 ? -18.828 -18.703 -13.711 1 93.06 182 VAL A N 1
ATOM 1307 C CA . VAL A 1 182 ? -19.078 -17.484 -12.945 1 93.06 182 VAL A CA 1
ATOM 1308 C C . VAL A 1 182 ? -18.047 -16.422 -13.297 1 93.06 182 VAL A C 1
ATOM 1310 O O . VAL A 1 182 ? -16.844 -16.641 -13.125 1 93.06 182 VAL A O 1
ATOM 1313 N N . LYS A 1 183 ? -18.688 -15.32 -13.781 1 88.94 183 LYS A N 1
ATOM 1314 C CA . LYS A 1 183 ? -17.766 -14.266 -14.195 1 88.94 183 LYS A CA 1
ATOM 1315 C C . LYS A 1 183 ? -17.781 -13.102 -13.203 1 88.94 183 LYS A C 1
ATOM 1317 O O . LYS A 1 183 ? -18.828 -12.484 -12.984 1 88.94 183 LYS A O 1
ATOM 1322 N N . GLY A 1 184 ? -16.656 -12.945 -12.469 1 91.75 184 GLY A N 1
ATOM 1323 C CA . GLY A 1 184 ? -16.547 -11.711 -11.703 1 91.75 184 GLY A CA 1
ATOM 1324 C C . GLY A 1 184 ? -16.656 -11.93 -10.211 1 91.75 184 GLY A C 1
ATOM 1325 O O . GLY A 1 184 ? -17.438 -11.258 -9.531 1 91.75 184 GLY A O 1
ATOM 1326 N N . VAL A 1 185 ? -15.992 -12.781 -9.641 1 95.81 185 VAL A N 1
ATOM 1327 C CA . VAL A 1 185 ? -15.922 -12.938 -8.188 1 95.81 185 VAL A CA 1
ATOM 1328 C C . VAL A 1 185 ? -14.75 -12.133 -7.633 1 95.81 185 VAL A C 1
ATOM 1330 O O . VAL A 1 185 ? -13.609 -12.32 -8.047 1 95.81 185 VAL A O 1
ATOM 1333 N N . GLU A 1 186 ? -15.078 -11.219 -6.773 1 95.25 186 GLU A N 1
ATOM 1334 C CA . GLU A 1 186 ? -14.039 -10.398 -6.156 1 95.25 186 GLU A CA 1
ATOM 1335 C C . GLU A 1 186 ? -13.945 -10.664 -4.656 1 95.25 186 GLU A C 1
ATOM 1337 O O . GLU A 1 186 ? -14.961 -10.617 -3.951 1 95.25 186 GLU A O 1
ATOM 1342 N N . ILE A 1 187 ? -12.812 -10.969 -4.191 1 95.62 187 ILE A N 1
ATOM 1343 C CA . ILE A 1 187 ? -12.516 -11.133 -2.771 1 95.62 187 ILE A CA 1
ATOM 1344 C C . ILE A 1 187 ? -11.617 -9.984 -2.297 1 95.62 187 ILE A C 1
ATOM 1346 O O . ILE A 1 187 ? -10.516 -9.805 -2.811 1 95.62 187 ILE A O 1
ATOM 1350 N N . ARG A 1 188 ? -12.117 -9.266 -1.296 1 92.44 188 ARG A N 1
ATOM 1351 C CA . ARG A 1 188 ? -11.398 -8.07 -0.86 1 92.44 188 ARG A CA 1
ATOM 1352 C C . ARG A 1 188 ? -11.227 -8.062 0.654 1 92.44 188 ARG A C 1
ATOM 1354 O O . ARG A 1 188 ? -12.141 -8.422 1.395 1 92.44 188 ARG A O 1
ATOM 1361 N N . ASP A 1 189 ? -9.977 -7.688 1.109 1 89.62 189 ASP A N 1
ATOM 1362 C CA . ASP A 1 189 ? -9.711 -7.406 2.516 1 89.62 189 ASP A CA 1
ATOM 1363 C C . ASP A 1 189 ? -10.055 -8.609 3.393 1 89.62 189 ASP A C 1
ATOM 1365 O O . ASP A 1 189 ? -10.703 -8.453 4.434 1 89.62 189 ASP A O 1
ATOM 1369 N N . LEU A 1 190 ? -9.719 -9.703 2.922 1 92.5 190 LEU A N 1
ATOM 1370 C CA . LEU A 1 190 ? -10.055 -10.938 3.623 1 92.5 190 LEU A CA 1
ATOM 1371 C C . LEU A 1 190 ? -8.797 -11.773 3.879 1 92.5 190 LEU A C 1
ATOM 1373 O O . LEU A 1 190 ? -7.926 -11.867 3.012 1 92.5 190 LEU A O 1
ATOM 1377 N N . THR A 1 191 ? -8.711 -12.32 5.051 1 94 191 THR A N 1
ATOM 1378 C CA . THR A 1 191 ? -7.684 -13.312 5.34 1 94 191 THR A CA 1
ATOM 1379 C C . THR A 1 191 ? -8.266 -14.727 5.266 1 94 191 THR A C 1
ATOM 1381 O O . THR A 1 191 ? -9.242 -15.039 5.941 1 94 191 THR A O 1
ATOM 1384 N N . ILE A 1 192 ? -7.707 -15.508 4.426 1 96.12 192 ILE A N 1
ATOM 1385 C CA . ILE A 1 192 ? -8.117 -16.906 4.258 1 96.12 192 ILE A CA 1
ATOM 1386 C C . ILE A 1 192 ? -7.016 -17.828 4.762 1 96.12 192 ILE A C 1
ATOM 1388 O O . ILE A 1 192 ? -5.871 -17.75 4.309 1 96.12 192 ILE A O 1
ATOM 1392 N N . GLU A 1 193 ? -7.406 -18.688 5.691 1 95.19 193 GLU A N 1
ATOM 1393 C CA . GLU A 1 193 ? -6.402 -19.562 6.285 1 95.19 193 GLU A CA 1
ATOM 1394 C C . GLU A 1 193 ? -6.879 -21.016 6.312 1 95.19 193 GLU A C 1
ATOM 1396 O O . GLU A 1 193 ? -7.996 -21.297 6.758 1 95.19 193 GLU A O 1
ATOM 1401 N N . ALA A 1 194 ? -6.062 -21.859 5.77 1 95.25 194 ALA A N 1
ATOM 1402 C CA . ALA A 1 194 ? -6.277 -23.297 5.844 1 95.25 194 ALA A CA 1
ATOM 1403 C C . ALA A 1 194 ? -4.969 -24.031 6.102 1 95.25 194 ALA A C 1
ATOM 1405 O O . ALA A 1 194 ? -4.152 -24.203 5.191 1 95.25 194 ALA A O 1
ATOM 1406 N N . SER A 1 195 ? -4.738 -24.562 7.258 1 90.25 195 SER A N 1
ATOM 1407 C CA . SER A 1 195 ? -3.477 -25.188 7.633 1 90.25 195 SER A CA 1
ATOM 1408 C C . SER A 1 195 ? -3.477 -26.672 7.293 1 90.25 195 SER A C 1
ATOM 1410 O O . SER A 1 195 ? -2.422 -27.312 7.262 1 90.25 195 SER A O 1
ATOM 1412 N N . GLN A 1 196 ? -4.598 -27.188 7.07 1 87.88 196 GLN A N 1
ATOM 1413 C CA . GLN A 1 196 ? -4.703 -28.578 6.691 1 87.88 196 GLN A CA 1
ATOM 1414 C C . GLN A 1 196 ? -5.629 -28.766 5.492 1 87.88 196 GLN A C 1
ATOM 1416 O O . GLN A 1 196 ? -6.691 -29.375 5.605 1 87.88 196 GLN A O 1
ATOM 1421 N N . GLY A 1 197 ? -5.148 -28.297 4.398 1 86.44 197 GLY A N 1
ATOM 1422 C CA . GLY A 1 197 ? -5.98 -28.281 3.203 1 86.44 197 GLY A CA 1
ATOM 1423 C C . GLY A 1 197 ? -6.09 -29.641 2.543 1 86.44 197 GLY A C 1
ATOM 1424 O O . GLY A 1 197 ? -7.012 -29.891 1.765 1 86.44 197 GLY A O 1
ATOM 1425 N N . GLY A 1 198 ? -5.215 -30.562 2.918 1 82.69 198 GLY A N 1
ATOM 1426 C CA . GLY A 1 198 ? -5.242 -31.875 2.293 1 82.69 198 GLY A CA 1
ATOM 1427 C C . GLY A 1 198 ? -5 -31.828 0.796 1 82.69 198 GLY A C 1
ATOM 1428 O O . GLY A 1 198 ? -4.02 -31.234 0.339 1 82.69 198 GLY A O 1
ATOM 1429 N N . ARG A 1 199 ? -5.969 -32.469 0.03 1 85 199 ARG A N 1
ATOM 1430 C CA . ARG A 1 199 ? -5.781 -32.594 -1.412 1 85 199 ARG A CA 1
ATOM 1431 C C . ARG A 1 199 ? -6.566 -31.516 -2.162 1 85 199 ARG A C 1
ATOM 1433 O O . ARG A 1 199 ? -6.559 -31.484 -3.395 1 85 199 ARG A O 1
ATOM 1440 N N . SER A 1 200 ? -7.188 -30.672 -1.434 1 86.56 200 SER A N 1
ATOM 1441 C CA . SER A 1 200 ? -7.988 -29.641 -2.07 1 86.56 200 SER A CA 1
ATOM 1442 C C . SER A 1 200 ? -7.238 -28.312 -2.121 1 86.56 200 SER A C 1
ATOM 1444 O O . SER A 1 200 ? -6.488 -27.984 -1.198 1 86.56 200 SER A O 1
ATOM 1446 N N . ALA A 1 201 ? -7.457 -27.641 -3.301 1 93 201 ALA A N 1
ATOM 1447 C CA . ALA A 1 201 ? -6.957 -26.266 -3.34 1 93 201 ALA A CA 1
ATOM 1448 C C . ALA A 1 201 ? -7.789 -25.359 -2.449 1 93 201 ALA A C 1
ATOM 1450 O O . ALA A 1 201 ? -8.945 -25.656 -2.15 1 93 201 ALA A O 1
ATOM 1451 N N . CYS A 1 202 ? -7.238 -24.359 -1.957 1 96.12 202 CYS A N 1
ATOM 1452 C CA . CYS A 1 202 ? -7.984 -23.422 -1.116 1 96.12 202 CYS A CA 1
ATOM 1453 C C . CYS A 1 202 ? -8.992 -22.641 -1.94 1 96.12 202 CYS A C 1
ATOM 1455 O O . CYS A 1 202 ? -10.188 -22.641 -1.644 1 96.12 202 CYS A O 1
ATOM 1457 N N . ILE A 1 203 ? -8.547 -21.984 -2.934 1 97.44 203 ILE A N 1
ATOM 1458 C CA . ILE A 1 203 ? -9.422 -21.312 -3.883 1 97.44 203 ILE A CA 1
ATOM 1459 C C . ILE A 1 203 ? -9.414 -22.062 -5.215 1 97.44 203 ILE A C 1
ATOM 1461 O O . ILE A 1 203 ? -8.359 -22.234 -5.828 1 97.44 203 ILE A O 1
ATOM 1465 N N . GLU A 1 204 ? -10.562 -22.453 -5.648 1 95.69 204 GLU A N 1
ATOM 1466 C CA . GLU A 1 204 ? -10.711 -23.219 -6.887 1 95.69 204 GLU A CA 1
ATOM 1467 C C . GLU A 1 204 ? -11.695 -22.547 -7.836 1 95.69 204 GLU A C 1
ATOM 1469 O O . GLU A 1 204 ? -12.828 -22.25 -7.453 1 95.69 204 GLU A O 1
ATOM 1474 N N . ALA A 1 205 ? -11.281 -22.328 -9.062 1 95.5 205 ALA A N 1
ATOM 1475 C CA . ALA A 1 205 ? -12.125 -21.719 -10.078 1 95.5 205 ALA A CA 1
ATOM 1476 C C . ALA A 1 205 ? -11.883 -22.344 -11.445 1 95.5 205 ALA A C 1
ATOM 1478 O O . ALA A 1 205 ? -10.734 -22.516 -11.867 1 95.5 205 ALA A O 1
ATOM 1479 N N . GLN A 1 206 ? -12.977 -22.781 -12.109 1 92.38 206 GLN A N 1
ATOM 1480 C CA . GLN A 1 206 ? -12.906 -23.312 -13.469 1 92.38 206 GLN A CA 1
ATOM 1481 C C . GLN A 1 206 ? -13.727 -22.453 -14.43 1 92.38 206 GLN A C 1
ATOM 1483 O O . GLN A 1 206 ? -14.922 -22.25 -14.219 1 92.38 206 GLN A O 1
ATOM 1488 N N . ASP A 1 207 ? -13.117 -21.984 -15.461 1 94.19 207 ASP A N 1
ATOM 1489 C CA . ASP A 1 207 ? -13.75 -21.125 -16.438 1 94.19 207 ASP A CA 1
ATOM 1490 C C . ASP A 1 207 ? -14.453 -19.953 -15.766 1 94.19 207 ASP A C 1
ATOM 1492 O O . ASP A 1 207 ? -15.609 -19.641 -16.078 1 94.19 207 ASP A O 1
ATOM 1496 N N . ALA A 1 208 ? -13.758 -19.438 -14.766 1 95.31 208 ALA A N 1
ATOM 1497 C CA . ALA A 1 208 ? -14.297 -18.344 -13.961 1 95.31 208 ALA A CA 1
ATOM 1498 C C . ALA A 1 208 ? -13.273 -17.234 -13.789 1 95.31 208 ALA A C 1
ATOM 1500 O O . ALA A 1 208 ? -12.078 -17.438 -14.031 1 95.31 208 ALA A O 1
ATOM 1501 N N . ASP A 1 209 ? -13.859 -16.047 -13.523 1 96.06 209 ASP A N 1
ATOM 1502 C CA . ASP A 1 209 ? -12.992 -14.891 -13.266 1 96.06 209 ASP A CA 1
ATOM 1503 C C . ASP A 1 209 ? -12.938 -14.578 -11.766 1 96.06 209 ASP A C 1
ATOM 1505 O O . ASP A 1 209 ? -13.969 -14.352 -11.133 1 96.06 209 ASP A O 1
ATOM 1509 N N . VAL A 1 210 ? -11.727 -14.555 -11.234 1 97.06 210 VAL A N 1
ATOM 1510 C CA . VAL A 1 210 ? -11.57 -14.352 -9.805 1 97.06 210 VAL A CA 1
ATOM 1511 C C . VAL A 1 210 ? -10.523 -13.266 -9.547 1 97.06 210 VAL A C 1
ATOM 1513 O O . VAL A 1 210 ? -9.492 -13.219 -10.219 1 97.06 210 VAL A O 1
ATOM 1516 N N . ALA A 1 211 ? -10.852 -12.398 -8.625 1 97.31 211 ALA A N 1
ATOM 1517 C CA . ALA A 1 211 ? -9.93 -11.344 -8.211 1 97.31 211 ALA A CA 1
ATOM 1518 C C . ALA A 1 211 ? -9.695 -11.375 -6.707 1 97.31 211 ALA A C 1
ATOM 1520 O O . ALA A 1 211 ? -10.648 -11.484 -5.93 1 97.31 211 ALA A O 1
ATOM 1521 N N . LEU A 1 212 ? -8.469 -11.383 -6.324 1 96.81 212 LEU A N 1
ATOM 1522 C CA . LEU A 1 212 ? -8.047 -11.219 -4.938 1 96.81 212 LEU A CA 1
ATOM 1523 C C . LEU A 1 212 ? -7.41 -9.852 -4.719 1 96.81 212 LEU A C 1
ATOM 1525 O O . LEU A 1 212 ? -6.355 -9.555 -5.281 1 96.81 212 LEU A O 1
ATOM 1529 N N . ILE A 1 213 ? -8.062 -9.039 -3.877 1 92.38 213 ILE A N 1
ATOM 1530 C CA . ILE A 1 213 ? -7.598 -7.668 -3.666 1 92.38 213 ILE A CA 1
ATOM 1531 C C . ILE A 1 213 ? -7.359 -7.43 -2.176 1 92.38 213 ILE A C 1
ATOM 1533 O O . ILE A 1 213 ? -8.258 -7.629 -1.357 1 92.38 213 ILE A O 1
ATOM 1537 N N . ARG A 1 214 ? -6.078 -6.992 -1.776 1 90 214 ARG A N 1
ATOM 1538 C CA . ARG A 1 214 ? -5.703 -6.688 -0.399 1 90 214 ARG A CA 1
ATOM 1539 C C . ARG A 1 214 ? -6.094 -7.828 0.537 1 90 214 ARG A C 1
ATOM 1541 O O . ARG A 1 214 ? -6.688 -7.598 1.592 1 90 214 ARG A O 1
ATOM 1548 N N . SER A 1 215 ? -5.84 -8.961 0.051 1 92.69 215 SER A N 1
ATOM 1549 C CA . SER A 1 215 ? -6.211 -10.156 0.802 1 92.69 215 SER A CA 1
ATOM 1550 C C . SER A 1 215 ? -4.996 -11.047 1.057 1 92.69 215 SER A C 1
ATOM 1552 O O . SER A 1 215 ? -3.959 -10.891 0.411 1 92.69 215 SER A O 1
ATOM 1554 N N . SER A 1 216 ? -5.145 -11.891 2.061 1 93.56 216 SER A N 1
ATOM 1555 C CA . SER A 1 216 ? -4.078 -12.828 2.4 1 93.56 216 SER A CA 1
ATOM 1556 C C . SER A 1 216 ? -4.578 -14.266 2.387 1 93.56 216 SER A C 1
ATOM 1558 O O . SER A 1 216 ? -5.68 -14.555 2.865 1 93.56 216 SER A O 1
ATOM 1560 N N . VAL A 1 217 ? -3.799 -15.109 1.774 1 96.62 217 VAL A N 1
ATOM 1561 C CA . VAL A 1 217 ? -4.098 -16.531 1.757 1 96.62 217 VAL A CA 1
ATOM 1562 C C . VAL A 1 217 ? -2.943 -17.312 2.387 1 96.62 217 VAL A C 1
ATOM 1564 O O . VAL A 1 217 ? -1.811 -17.25 1.901 1 96.62 217 VAL A O 1
ATOM 1567 N N . ARG A 1 218 ? -3.188 -17.938 3.457 1 96.19 218 ARG A N 1
ATOM 1568 C CA . ARG A 1 218 ? -2.252 -18.875 4.074 1 96.19 218 ARG A CA 1
ATOM 1569 C C . ARG A 1 218 ? -2.762 -20.312 3.973 1 96.19 218 ARG A C 1
ATOM 1571 O O . ARG A 1 218 ? -3.766 -20.672 4.594 1 96.19 218 ARG A O 1
ATOM 1578 N N . TYR A 1 219 ? -2.014 -21.109 3.211 1 96.94 219 TYR A N 1
ATOM 1579 C CA . TYR A 1 219 ? -2.521 -22.438 2.895 1 96.94 219 TYR A CA 1
ATOM 1580 C C . TYR A 1 219 ? -1.419 -23.484 3.012 1 96.94 219 TYR A C 1
ATOM 1582 O O . TYR A 1 219 ? -0.303 -23.281 2.529 1 96.94 219 TYR A O 1
ATOM 1590 N N . GLN A 1 220 ? -1.726 -24.547 3.656 1 95.31 220 GLN A N 1
ATOM 1591 C CA . GLN A 1 220 ? -0.865 -25.719 3.707 1 95.31 220 GLN A CA 1
ATOM 1592 C C . GLN A 1 220 ? -1.61 -26.969 3.236 1 95.31 220 GLN A C 1
ATOM 1594 O O . GLN A 1 220 ? -2.686 -27.281 3.752 1 95.31 220 GLN A O 1
ATOM 1599 N N . GLY A 1 221 ? -1.136 -27.562 2.295 1 92.75 221 GLY A N 1
ATOM 1600 C CA . GLY A 1 221 ? -1.714 -28.766 1.725 1 92.75 221 GLY A CA 1
ATOM 1601 C C . GLY A 1 221 ? -0.931 -29.297 0.541 1 92.75 221 GLY A C 1
ATOM 1602 O O . GLY A 1 221 ? 0.175 -28.828 0.26 1 92.75 221 GLY A O 1
ATOM 1603 N N . ASP A 1 222 ? -1.503 -30.297 -0.054 1 90.44 222 ASP A N 1
ATOM 1604 C CA . ASP A 1 222 ? -0.832 -30.891 -1.207 1 90.44 222 ASP A CA 1
ATOM 1605 C C . ASP A 1 222 ? -1.092 -30.078 -2.473 1 90.44 222 ASP A C 1
ATOM 1607 O O . ASP A 1 222 ? -0.181 -29.859 -3.273 1 90.44 222 ASP A O 1
ATOM 1611 N N . ALA A 1 223 ? -2.291 -29.672 -2.531 1 92.69 223 ALA A N 1
ATOM 1612 C CA . ALA A 1 223 ? -2.699 -28.938 -3.729 1 92.69 223 ALA A CA 1
ATOM 1613 C C . ALA A 1 223 ? -2.326 -27.469 -3.619 1 92.69 223 ALA A C 1
ATOM 1615 O O . ALA A 1 223 ? -1.784 -27.031 -2.602 1 92.69 223 ALA A O 1
ATOM 1616 N N . SER A 1 224 ? -2.59 -26.766 -4.73 1 95.81 224 SER A N 1
ATOM 1617 C CA . SER A 1 224 ? -2.254 -25.344 -4.824 1 95.81 224 SER A CA 1
ATOM 1618 C C . SER A 1 224 ? -3.113 -24.516 -3.879 1 95.81 224 SER A C 1
ATOM 1620 O O . SER A 1 224 ? -4.238 -24.891 -3.551 1 95.81 224 SER A O 1
ATOM 1622 N N . ALA A 1 225 ? -2.576 -23.422 -3.387 1 97.56 225 ALA A N 1
ATOM 1623 C CA . ALA A 1 225 ? -3.395 -22.469 -2.645 1 97.56 225 ALA A CA 1
ATOM 1624 C C . ALA A 1 225 ? -4.477 -21.859 -3.537 1 97.56 225 ALA A C 1
ATOM 1626 O O . ALA A 1 225 ? -5.625 -21.703 -3.115 1 97.56 225 ALA A O 1
ATOM 1627 N N . ILE A 1 226 ? -4.094 -21.516 -4.734 1 98.06 226 ILE A N 1
ATOM 1628 C CA . ILE A 1 226 ? -5.027 -20.984 -5.719 1 98.06 226 ILE A CA 1
ATOM 1629 C C . ILE A 1 226 ? -4.93 -21.797 -7.012 1 98.06 226 ILE A C 1
ATOM 1631 O O . ILE A 1 226 ? -3.854 -21.891 -7.609 1 98.06 226 ILE A O 1
ATOM 1635 N N . PHE A 1 227 ? -5.969 -22.391 -7.414 1 97.12 227 PHE A N 1
ATOM 1636 C CA . PHE A 1 227 ? -6.07 -23.125 -8.672 1 97.12 227 PHE A CA 1
ATOM 1637 C C . PHE A 1 227 ? -7.117 -22.5 -9.578 1 97.12 227 PHE A C 1
ATOM 1639 O O . PHE A 1 227 ? -8.297 -22.438 -9.227 1 97.12 227 PHE A O 1
ATOM 1646 N N . VAL A 1 228 ? -6.695 -22.016 -10.688 1 96.75 228 VAL A N 1
ATOM 1647 C CA . VAL A 1 228 ? -7.613 -21.453 -11.68 1 96.75 228 VAL A CA 1
ATOM 1648 C C . VAL A 1 228 ? -7.367 -22.094 -13.039 1 96.75 228 VAL A C 1
ATOM 1650 O O . VAL A 1 228 ? -6.227 -22.172 -13.5 1 96.75 228 VAL A O 1
ATOM 1653 N N . GLN A 1 229 ? -8.391 -22.609 -13.609 1 94.5 229 GLN A N 1
ATOM 1654 C CA . GLN A 1 229 ? -8.344 -23.172 -14.953 1 94.5 229 GLN A CA 1
ATOM 1655 C C . GLN A 1 229 ? -9.328 -22.453 -15.883 1 94.5 229 GLN A C 1
ATOM 1657 O O . GLN A 1 229 ? -10.531 -22.438 -15.625 1 94.5 229 GLN A O 1
ATOM 1662 N N . GLY A 1 230 ? -8.836 -21.906 -16.812 1 92.62 230 GLY A N 1
ATOM 1663 C CA . GLY A 1 230 ? -9.68 -21.094 -17.672 1 92.62 230 GLY A CA 1
ATOM 1664 C C . GLY A 1 230 ? -10.125 -19.812 -17.016 1 92.62 230 GLY A C 1
ATOM 1665 O O . GLY A 1 230 ? -10.172 -19.719 -15.781 1 92.62 230 GLY A O 1
ATOM 1666 N N . GLY A 1 231 ? -10.328 -18.797 -17.797 1 94.31 231 GLY A N 1
ATOM 1667 C CA . GLY A 1 231 ? -10.789 -17.516 -17.266 1 94.31 231 GLY A CA 1
ATOM 1668 C C . GLY A 1 231 ? -9.664 -16.562 -16.938 1 94.31 231 GLY A C 1
ATOM 1669 O O . GLY A 1 231 ? -8.68 -16.469 -17.672 1 94.31 231 GLY A O 1
ATOM 1670 N N . SER A 1 232 ? -9.93 -15.789 -15.836 1 96.56 232 SER A N 1
ATOM 1671 C CA . SER A 1 232 ? -8.93 -14.789 -15.484 1 96.56 232 SER A CA 1
ATOM 1672 C C . SER A 1 232 ? -8.648 -14.773 -13.984 1 96.56 232 SER A C 1
ATOM 1674 O O . SER A 1 232 ? -9.516 -15.133 -13.188 1 96.56 232 SER A O 1
ATOM 1676 N N . LEU A 1 233 ? -7.457 -14.453 -13.641 1 97.94 233 LEU A N 1
ATOM 1677 C CA . LEU A 1 233 ? -6.996 -14.312 -12.266 1 97.94 233 LEU A CA 1
ATOM 1678 C C . LEU A 1 233 ? -6.312 -12.969 -12.047 1 97.94 233 LEU A C 1
ATOM 1680 O O . LEU A 1 233 ? -5.309 -12.672 -12.695 1 97.94 233 LEU A O 1
ATOM 1684 N N . ILE A 1 234 ? -6.902 -12.188 -11.203 1 97.38 234 ILE A N 1
ATOM 1685 C CA . ILE A 1 234 ? -6.34 -10.898 -10.836 1 97.38 234 ILE A CA 1
ATOM 1686 C C . ILE A 1 234 ? -5.949 -10.898 -9.359 1 97.38 234 ILE A C 1
ATOM 1688 O O . ILE A 1 234 ? -6.738 -11.312 -8.508 1 97.38 234 ILE A O 1
ATOM 1692 N N . ILE A 1 235 ? -4.727 -10.531 -9.031 1 96.94 235 ILE A N 1
ATOM 1693 C CA . ILE A 1 235 ? -4.277 -10.375 -7.648 1 96.94 235 ILE A CA 1
ATOM 1694 C C . ILE A 1 235 ? -3.641 -9 -7.461 1 96.94 235 ILE A C 1
ATOM 1696 O O . ILE A 1 235 ? -2.75 -8.617 -8.219 1 96.94 235 ILE A O 1
ATOM 1700 N N . ARG A 1 236 ? -4.16 -8.266 -6.477 1 92.06 236 ARG A N 1
ATOM 1701 C CA . ARG A 1 236 ? -3.635 -6.938 -6.184 1 92.06 236 ARG A CA 1
ATOM 1702 C C . ARG A 1 236 ? -3.371 -6.773 -4.691 1 92.06 236 ARG A C 1
ATOM 1704 O O . ARG A 1 236 ? -4.191 -7.172 -3.861 1 92.06 236 ARG A O 1
ATOM 1711 N N . ASN A 1 237 ? -2.166 -6.234 -4.32 1 87.81 237 ASN A N 1
ATOM 1712 C CA . ASN A 1 237 ? -1.84 -5.879 -2.941 1 87.81 237 ASN A CA 1
ATOM 1713 C C . ASN A 1 237 ? -2.148 -7.023 -1.98 1 87.81 237 ASN A C 1
ATOM 1715 O O . ASN A 1 237 ? -2.762 -6.812 -0.934 1 87.81 237 ASN A O 1
ATOM 1719 N N . SER A 1 238 ? -1.816 -8.164 -2.408 1 92.44 238 SER A N 1
ATOM 1720 C CA . SER A 1 238 ? -2.184 -9.344 -1.637 1 92.44 238 SER A CA 1
ATOM 1721 C C . SER A 1 238 ? -0.959 -10.188 -1.305 1 92.44 238 SER A C 1
ATOM 1723 O O . SER A 1 238 ? 0.102 -10.023 -1.909 1 92.44 238 SER A O 1
ATOM 1725 N N . VAL A 1 239 ? -1.101 -11.055 -0.334 1 93.19 239 VAL A N 1
ATOM 1726 C CA . VAL A 1 239 ? -0.033 -11.945 0.106 1 93.19 239 VAL A CA 1
ATOM 1727 C C . VAL A 1 239 ? -0.518 -13.398 0.062 1 93.19 239 VAL A C 1
ATOM 1729 O O . VAL A 1 239 ? -1.577 -13.719 0.605 1 93.19 239 VAL A O 1
ATOM 1732 N N . ILE A 1 240 ? 0.241 -14.219 -0.592 1 96.19 240 ILE A N 1
ATOM 1733 C CA . ILE A 1 240 ? -0.052 -15.641 -0.651 1 96.19 240 ILE A CA 1
ATOM 1734 C C . ILE A 1 240 ? 1.089 -16.438 -0.01 1 96.19 240 ILE A C 1
ATOM 1736 O O . ILE A 1 240 ? 2.234 -16.359 -0.463 1 96.19 240 ILE A O 1
ATOM 1740 N N . GLU A 1 241 ? 0.801 -17.109 1.022 1 94.75 241 GLU A N 1
ATOM 1741 C CA . GLU A 1 241 ? 1.742 -18.016 1.664 1 94.75 241 GLU A CA 1
ATOM 1742 C C . GLU A 1 241 ? 1.278 -19.469 1.541 1 94.75 241 GLU A C 1
ATOM 1744 O O . GLU A 1 241 ? 0.282 -19.859 2.152 1 94.75 241 GLU A O 1
ATOM 1749 N N . ALA A 1 242 ? 2.041 -20.172 0.786 1 95.88 242 ALA A N 1
ATOM 1750 C CA . ALA A 1 242 ? 1.621 -21.547 0.49 1 95.88 242 ALA A CA 1
ATOM 1751 C C . ALA A 1 242 ? 2.725 -22.547 0.826 1 95.88 242 ALA A C 1
ATOM 1753 O O . ALA A 1 242 ? 3.877 -22.359 0.425 1 95.88 242 ALA A O 1
ATOM 1754 N N . ARG A 1 243 ? 2.447 -23.5 1.599 1 93 243 ARG A N 1
ATOM 1755 C CA . ARG A 1 243 ? 3.279 -24.688 1.808 1 93 243 ARG A CA 1
ATOM 1756 C C . ARG A 1 243 ? 2.658 -25.922 1.153 1 93 243 ARG A C 1
ATOM 1758 O O . ARG A 1 243 ? 1.938 -26.672 1.805 1 93 243 ARG A O 1
ATOM 1765 N N . THR A 1 244 ? 2.93 -25.984 -0.107 1 92.5 244 THR A N 1
ATOM 1766 C CA . THR A 1 244 ? 2.248 -26.969 -0.943 1 92.5 244 THR A CA 1
ATOM 1767 C C . THR A 1 244 ? 3.258 -27.812 -1.715 1 92.5 244 THR A C 1
ATOM 1769 O O . THR A 1 244 ? 4.43 -27.453 -1.819 1 92.5 244 THR A O 1
ATOM 1772 N N . ASN A 1 245 ? 2.748 -28.984 -2.158 1 89.44 245 ASN A N 1
ATOM 1773 C CA . ASN A 1 245 ? 3.527 -29.766 -3.107 1 89.44 245 ASN A CA 1
ATOM 1774 C C . ASN A 1 245 ? 3.391 -29.234 -4.527 1 89.44 245 ASN A C 1
ATOM 1776 O O . ASN A 1 245 ? 4.379 -29.141 -5.262 1 89.44 245 ASN A O 1
ATOM 1780 N N . ASP A 1 246 ? 2.168 -28.938 -4.793 1 92.12 246 ASP A N 1
ATOM 1781 C CA . ASP A 1 246 ? 1.939 -28.25 -6.066 1 92.12 246 ASP A CA 1
ATOM 1782 C C . ASP A 1 246 ? 2.35 -26.781 -5.988 1 92.12 246 ASP A C 1
ATOM 1784 O O . ASP A 1 246 ? 2.76 -26.312 -4.93 1 92.12 246 ASP A O 1
ATOM 1788 N N . ALA A 1 247 ? 2.311 -26.156 -7.188 1 95.94 247 ALA A N 1
ATOM 1789 C CA . ALA A 1 247 ? 2.623 -24.734 -7.207 1 95.94 247 ALA A CA 1
ATOM 1790 C C . ALA A 1 247 ? 1.672 -23.953 -6.305 1 95.94 247 ALA A C 1
ATOM 1792 O O . ALA A 1 247 ? 0.491 -24.281 -6.195 1 95.94 247 ALA A O 1
ATOM 1793 N N . ALA A 1 248 ? 2.184 -22.922 -5.59 1 97.44 248 ALA A N 1
ATOM 1794 C CA . ALA A 1 248 ? 1.312 -22.078 -4.773 1 97.44 248 ALA A CA 1
ATOM 1795 C C . ALA A 1 248 ? 0.124 -21.578 -5.586 1 97.44 248 ALA A C 1
ATOM 1797 O O . ALA A 1 248 ? -1.016 -21.609 -5.113 1 97.44 248 ALA A O 1
ATOM 1798 N N . ILE A 1 249 ? 0.391 -21.094 -6.809 1 98.44 249 ILE A N 1
ATOM 1799 C CA . ILE A 1 249 ? -0.647 -20.672 -7.742 1 98.44 249 ILE A CA 1
ATOM 1800 C C . ILE A 1 249 ? -0.526 -21.453 -9.047 1 98.44 249 ILE A C 1
ATOM 1802 O O . ILE A 1 249 ? 0.516 -21.422 -9.703 1 98.44 249 ILE A O 1
ATOM 1806 N N . MET A 1 250 ? -1.509 -22.141 -9.359 1 97.69 250 MET A N 1
ATOM 1807 C CA . MET A 1 250 ? -1.604 -22.844 -10.641 1 97.69 250 MET A CA 1
ATOM 1808 C C . MET A 1 250 ? -2.648 -22.188 -11.539 1 97.69 250 MET A C 1
ATOM 1810 O O . MET A 1 250 ? -3.834 -22.156 -11.195 1 97.69 250 MET A O 1
ATOM 1814 N N . ALA A 1 251 ? -2.232 -21.641 -12.625 1 97.12 251 ALA A N 1
ATOM 1815 C CA . ALA A 1 251 ? -3.094 -21 -13.617 1 97.12 251 ALA A CA 1
ATOM 1816 C C . ALA A 1 251 ? -2.961 -21.672 -14.977 1 97.12 251 ALA A C 1
ATOM 1818 O O . ALA A 1 251 ? -1.974 -21.469 -15.688 1 97.12 251 ALA A O 1
ATOM 1819 N N . ASP A 1 252 ? -3.938 -22.469 -15.32 1 94.19 252 ASP A N 1
ATOM 1820 C CA . ASP A 1 252 ? -3.898 -23.219 -16.578 1 94.19 252 ASP A CA 1
ATOM 1821 C C . ASP A 1 252 ? -4.816 -22.594 -17.625 1 94.19 252 ASP A C 1
ATOM 1823 O O . ASP A 1 252 ? -6.039 -22.703 -17.531 1 94.19 252 ASP A O 1
ATOM 1827 N N . SER A 1 253 ? -4.223 -21.969 -18.625 1 93.81 253 SER A N 1
ATOM 1828 C CA . SER A 1 253 ? -4.945 -21.266 -19.688 1 93.81 253 SER A CA 1
ATOM 1829 C C . SER A 1 253 ? -5.75 -20.109 -19.125 1 93.81 253 SER A C 1
ATOM 1831 O O . SER A 1 253 ? -6.949 -19.984 -19.391 1 93.81 253 SER A O 1
ATOM 1833 N N . VAL A 1 254 ? -5.09 -19.375 -18.312 1 95.31 254 VAL A N 1
ATOM 1834 C CA . VAL A 1 254 ? -5.719 -18.297 -17.547 1 95.31 254 VAL A CA 1
ATOM 1835 C C . VAL A 1 254 ? -5.086 -16.969 -17.938 1 95.31 254 VAL A C 1
ATOM 1837 O O . VAL A 1 254 ? -3.867 -16.875 -18.109 1 95.31 254 VAL A O 1
ATOM 1840 N N . ALA A 1 255 ? -5.93 -15.914 -18.156 1 96.31 255 ALA A N 1
ATOM 1841 C CA . ALA A 1 255 ? -5.395 -14.555 -18.219 1 96.31 255 ALA A CA 1
ATOM 1842 C C . ALA A 1 255 ? -4.98 -14.062 -16.828 1 96.31 255 ALA A C 1
ATOM 1844 O O . ALA A 1 255 ? -5.828 -13.859 -15.961 1 96.31 255 ALA A O 1
ATOM 1845 N N . VAL A 1 256 ? -3.701 -13.844 -16.672 1 97.75 256 VAL A N 1
ATOM 1846 C CA . VAL A 1 256 ? -3.162 -13.539 -15.344 1 97.75 256 VAL A CA 1
ATOM 1847 C C . VAL A 1 256 ? -2.723 -12.078 -15.289 1 97.75 256 VAL A C 1
ATOM 1849 O O . VAL A 1 256 ? -2.031 -11.602 -16.188 1 97.75 256 VAL A O 1
ATOM 1852 N N . ASP A 1 257 ? -3.191 -11.383 -14.344 1 97.5 257 ASP A N 1
ATOM 1853 C CA . ASP A 1 257 ? -2.732 -10.031 -14.039 1 97.5 257 ASP A CA 1
ATOM 1854 C C . ASP A 1 257 ? -2.463 -9.867 -12.539 1 97.5 257 ASP A C 1
ATOM 1856 O O . ASP A 1 257 ? -3.371 -9.547 -11.773 1 97.5 257 ASP A O 1
ATOM 1860 N N . ILE A 1 258 ? -1.233 -10.078 -12.102 1 97.06 258 ILE A N 1
ATOM 1861 C CA . ILE A 1 258 ? -0.836 -9.984 -10.703 1 97.06 258 ILE A CA 1
ATOM 1862 C C . ILE A 1 258 ? 0.071 -8.773 -10.5 1 97.06 258 ILE A C 1
ATOM 1864 O O . ILE A 1 258 ? 1.087 -8.625 -11.188 1 97.06 258 ILE A O 1
ATOM 1868 N N . GLN A 1 259 ? -0.355 -7.957 -9.633 1 92.69 259 GLN A N 1
ATOM 1869 C CA . GLN A 1 259 ? 0.402 -6.742 -9.352 1 92.69 259 GLN A CA 1
ATOM 1870 C C . GLN A 1 259 ? 0.561 -6.527 -7.848 1 92.69 259 GLN A C 1
ATOM 1872 O O . GLN A 1 259 ? -0.382 -6.746 -7.082 1 92.69 259 GLN A O 1
ATOM 1877 N N . GLN A 1 260 ? 1.732 -6.129 -7.398 1 87.94 260 GLN A N 1
ATOM 1878 C CA . GLN A 1 260 ? 1.99 -5.785 -6.004 1 87.94 260 GLN A CA 1
ATOM 1879 C C . GLN A 1 260 ? 1.542 -6.906 -5.07 1 87.94 260 GLN A C 1
ATOM 1881 O O . GLN A 1 260 ? 0.713 -6.691 -4.184 1 87.94 260 GLN A O 1
ATOM 1886 N N . ALA A 1 261 ? 2.104 -7.969 -5.305 1 91.5 261 ALA A N 1
ATOM 1887 C CA . ALA A 1 261 ? 1.767 -9.148 -4.516 1 91.5 261 ALA A CA 1
ATOM 1888 C C . ALA A 1 261 ? 3.025 -9.883 -4.066 1 91.5 261 ALA A C 1
ATOM 1890 O O . ALA A 1 261 ? 4.09 -9.734 -4.672 1 91.5 261 ALA A O 1
ATOM 1891 N N . ARG A 1 262 ? 2.9 -10.57 -3.02 1 92.19 262 ARG A N 1
ATOM 1892 C CA . ARG A 1 262 ? 3.967 -11.445 -2.539 1 92.19 262 ARG A CA 1
ATOM 1893 C C . ARG A 1 262 ? 3.5 -12.898 -2.477 1 92.19 262 ARG A C 1
ATOM 1895 O O . ARG A 1 262 ? 2.453 -13.195 -1.896 1 92.19 262 ARG A O 1
ATOM 1902 N N . ILE A 1 263 ? 4.238 -13.68 -3.062 1 94.75 263 ILE A N 1
ATOM 1903 C CA . ILE A 1 263 ? 3.953 -15.117 -3.086 1 94.75 263 ILE A CA 1
ATOM 1904 C C . ILE A 1 263 ? 5.109 -15.883 -2.443 1 94.75 263 ILE A C 1
ATOM 1906 O O . ILE A 1 263 ? 6.246 -15.812 -2.918 1 94.75 263 ILE A O 1
ATOM 1910 N N . SER A 1 264 ? 4.805 -16.547 -1.379 1 93.06 264 SER A N 1
ATOM 1911 C CA . SER A 1 264 ? 5.793 -17.359 -0.686 1 93.06 264 SER A CA 1
ATOM 1912 C C . SER A 1 264 ? 5.449 -18.844 -0.79 1 93.06 264 SER A C 1
ATOM 1914 O O . SER A 1 264 ? 4.32 -19.25 -0.492 1 93.06 264 SER A O 1
ATOM 1916 N N . ALA A 1 265 ? 6.336 -19.594 -1.254 1 94.38 265 ALA A N 1
ATOM 1917 C CA . ALA A 1 265 ? 6.148 -21.031 -1.415 1 94.38 265 ALA A CA 1
ATOM 1918 C C . ALA A 1 265 ? 7.469 -21.781 -1.25 1 94.38 265 ALA A C 1
ATOM 1920 O O . ALA A 1 265 ? 8.547 -21.188 -1.332 1 94.38 265 ALA A O 1
ATOM 1921 N N . ASP A 1 266 ? 7.355 -23.156 -1.075 1 88.19 266 ASP A N 1
ATOM 1922 C CA . ASP A 1 266 ? 8.555 -23.938 -0.801 1 88.19 266 ASP A CA 1
ATOM 1923 C C . ASP A 1 266 ? 9.016 -24.688 -2.045 1 88.19 266 ASP A C 1
ATOM 1925 O O . ASP A 1 266 ? 10.219 -24.797 -2.305 1 88.19 266 ASP A O 1
ATOM 1929 N N . VAL A 1 267 ? 8.125 -25.234 -2.709 1 90.56 267 VAL A N 1
ATOM 1930 C CA . VAL A 1 267 ? 8.5 -26.156 -3.783 1 90.56 267 VAL A CA 1
ATOM 1931 C C . VAL A 1 267 ? 8.344 -25.453 -5.133 1 90.56 267 VAL A C 1
ATOM 1933 O O . VAL A 1 267 ? 9.273 -25.438 -5.938 1 90.56 267 VAL A O 1
ATOM 1936 N N . ARG A 1 268 ? 7.207 -24.953 -5.391 1 94.56 268 ARG A N 1
ATOM 1937 C CA . ARG A 1 268 ? 6.914 -24.234 -6.621 1 94.56 268 ARG A CA 1
ATOM 1938 C C . ARG A 1 268 ? 6.082 -22.984 -6.336 1 94.56 268 ARG A C 1
ATOM 1940 O O . ARG A 1 268 ? 5.109 -23.031 -5.582 1 94.56 268 ARG A O 1
ATOM 1947 N N . GLY A 1 269 ? 6.531 -21.844 -6.895 1 97.12 269 GLY A N 1
ATOM 1948 C CA . GLY A 1 269 ? 5.781 -20.609 -6.707 1 97.12 269 GLY A CA 1
ATOM 1949 C C . GLY A 1 269 ? 4.566 -20.516 -7.613 1 97.12 269 GLY A C 1
ATOM 1950 O O . GLY A 1 269 ? 3.447 -20.812 -7.199 1 97.12 269 GLY A O 1
ATOM 1951 N N . LEU A 1 270 ? 4.852 -20.172 -8.898 1 98.44 270 LEU A N 1
ATOM 1952 C CA . LEU A 1 270 ? 3.787 -20.047 -9.891 1 98.44 270 LEU A CA 1
ATOM 1953 C C . LEU A 1 270 ? 3.984 -21.031 -11.031 1 98.44 270 LEU A C 1
ATOM 1955 O O . LEU A 1 270 ? 5.113 -21.266 -11.469 1 98.44 270 LEU A O 1
ATOM 1959 N N . ASP A 1 271 ? 2.953 -21.641 -11.461 1 97.5 271 ASP A N 1
ATOM 1960 C CA . ASP A 1 271 ? 2.871 -22.422 -12.695 1 97.5 271 ASP A CA 1
ATOM 1961 C C . ASP A 1 271 ? 1.786 -21.875 -13.617 1 97.5 271 ASP A C 1
ATOM 1963 O O . ASP A 1 271 ? 0.594 -22.031 -13.352 1 97.5 271 ASP A O 1
ATOM 1967 N N . ILE A 1 272 ? 2.23 -21.234 -14.688 1 97.69 272 ILE A N 1
ATOM 1968 C CA . ILE A 1 272 ? 1.296 -20.438 -15.477 1 97.69 272 ILE A CA 1
ATOM 1969 C C . ILE A 1 272 ? 1.309 -20.922 -16.922 1 97.69 272 ILE A C 1
ATOM 1971 O O . ILE A 1 272 ? 2.373 -21.016 -17.547 1 97.69 272 ILE A O 1
ATOM 1975 N N . THR A 1 273 ? 0.245 -21.266 -17.406 1 96.31 273 THR A N 1
ATOM 1976 C CA . THR A 1 273 ? -0.036 -21.359 -18.828 1 96.31 273 THR A CA 1
ATOM 1977 C C . THR A 1 273 ? -0.929 -20.203 -19.281 1 96.31 273 THR A C 1
ATOM 1979 O O . THR A 1 273 ? -2.15 -20.266 -19.125 1 96.31 273 THR A O 1
ATOM 1982 N N . PRO A 1 274 ? -0.314 -19.188 -19.859 1 96.06 274 PRO A N 1
ATOM 1983 C CA . PRO A 1 274 ? -1.099 -17.984 -20.172 1 96.06 274 PRO A CA 1
ATOM 1984 C C . PRO A 1 274 ? -2.141 -18.234 -21.25 1 96.06 274 PRO A C 1
ATOM 1986 O O . PRO A 1 274 ? -1.866 -18.938 -22.234 1 96.06 274 PRO A O 1
ATOM 1989 N N . ALA A 1 275 ? -3.307 -17.688 -21.031 1 94.44 275 ALA A N 1
ATOM 1990 C CA . ALA A 1 275 ? -4.316 -17.641 -22.094 1 94.44 275 ALA A CA 1
ATOM 1991 C C . ALA A 1 275 ? -3.898 -16.688 -23.203 1 94.44 275 ALA A C 1
ATOM 1993 O O . ALA A 1 275 ? -2.932 -15.938 -23.062 1 94.44 275 ALA A O 1
ATOM 1994 N N . PRO A 1 276 ? -4.668 -16.781 -24.344 1 92.69 276 PRO A N 1
ATOM 1995 C CA . PRO A 1 276 ? -4.324 -15.82 -25.391 1 92.69 276 PRO A CA 1
ATOM 1996 C C . PRO A 1 276 ? -4.332 -14.375 -24.906 1 92.69 276 PRO A C 1
ATOM 1998 O O . PRO A 1 276 ? -5.195 -13.992 -24.109 1 92.69 276 PRO A O 1
ATOM 2001 N N . GLY A 1 277 ? -3.398 -13.672 -25.359 1 92.75 277 GLY A N 1
ATOM 2002 C CA . GLY A 1 277 ? -3.182 -12.32 -24.875 1 92.75 277 GLY A CA 1
ATOM 2003 C C . GLY A 1 277 ? -1.958 -12.188 -23.984 1 92.75 277 GLY A C 1
ATOM 2004 O O . GLY A 1 277 ? -1.127 -13.102 -23.938 1 92.75 277 GLY A O 1
ATOM 2005 N N . GLN A 1 278 ? -1.82 -11.062 -23.344 1 94.44 278 GLN A N 1
ATOM 2006 C CA . GLN A 1 278 ? -0.644 -10.852 -22.516 1 94.44 278 GLN A CA 1
ATOM 2007 C C . GLN A 1 278 ? -1.004 -10.898 -21.031 1 94.44 278 GLN A C 1
ATOM 2009 O O . GLN A 1 278 ? -1.808 -10.094 -20.547 1 94.44 278 GLN A O 1
ATOM 2014 N N . SER A 1 279 ? -0.512 -11.898 -20.406 1 97.06 279 SER A N 1
ATOM 2015 C CA . SER A 1 279 ? -0.55 -11.961 -18.953 1 97.06 279 SER A CA 1
ATOM 2016 C C . SER A 1 279 ? 0.613 -11.195 -18.328 1 97.06 279 SER A C 1
ATOM 2018 O O . SER A 1 279 ? 1.626 -10.953 -19 1 97.06 279 SER A O 1
ATOM 2020 N N . ARG A 1 280 ? 0.427 -10.781 -17.078 1 97.94 280 ARG A N 1
ATOM 2021 C CA . ARG A 1 280 ? 1.454 -9.914 -16.516 1 97.94 280 ARG A CA 1
ATOM 2022 C C . ARG A 1 280 ? 1.673 -10.227 -15.031 1 97.94 280 ARG A C 1
ATOM 2024 O O . ARG A 1 280 ? 0.714 -10.469 -14.297 1 97.94 280 ARG A O 1
ATOM 2031 N N . LEU A 1 281 ? 2.877 -10.266 -14.633 1 97.25 281 LEU A N 1
ATOM 2032 C CA . LEU A 1 281 ? 3.365 -10.18 -13.258 1 97.25 281 LEU A CA 1
ATOM 2033 C C . LEU A 1 281 ? 4.207 -8.922 -13.062 1 97.25 281 LEU A C 1
ATOM 2035 O O . LEU A 1 281 ? 5.324 -8.828 -13.57 1 97.25 281 LEU A O 1
ATOM 2039 N N . VAL A 1 282 ? 3.65 -7.969 -12.359 1 94.25 282 VAL A N 1
ATOM 2040 C CA . VAL A 1 282 ? 4.359 -6.703 -12.188 1 94.25 282 VAL A CA 1
ATOM 2041 C C . VAL A 1 282 ? 4.512 -6.395 -10.703 1 94.25 282 VAL A C 1
ATOM 2043 O O . VAL A 1 282 ? 3.523 -6.348 -9.969 1 94.25 282 VAL A O 1
ATOM 2046 N N . GLN A 1 283 ? 5.777 -6.195 -10.195 1 89.06 283 GLN A N 1
ATOM 2047 C CA . GLN A 1 283 ? 6.07 -5.926 -8.797 1 89.06 283 GLN A CA 1
ATOM 2048 C C . GLN A 1 283 ? 5.586 -7.066 -7.902 1 89.06 283 GLN A C 1
ATOM 2050 O O . GLN A 1 283 ? 4.879 -6.832 -6.922 1 89.06 283 GLN A O 1
ATOM 2055 N N . VAL A 1 284 ? 5.957 -8.18 -8.32 1 92.94 284 VAL A N 1
ATOM 2056 C CA . VAL A 1 284 ? 5.59 -9.383 -7.578 1 92.94 284 VAL A CA 1
ATOM 2057 C C . VAL A 1 284 ? 6.832 -9.984 -6.922 1 92.94 284 VAL A C 1
ATOM 2059 O O . VAL A 1 284 ? 7.879 -10.109 -7.559 1 92.94 284 VAL A O 1
ATOM 2062 N N . GLY A 1 285 ? 6.75 -10.227 -5.656 1 91.75 285 GLY A N 1
ATOM 2063 C CA . GLY A 1 285 ? 7.789 -11 -4.988 1 91.75 285 GLY A CA 1
ATOM 2064 C C . GLY A 1 285 ? 7.477 -12.484 -4.91 1 91.75 285 GLY A C 1
ATOM 2065 O O . GLY A 1 285 ? 6.449 -12.875 -4.359 1 91.75 285 GLY A O 1
ATOM 2066 N N . VAL A 1 286 ? 8.25 -13.234 -5.578 1 94.25 286 VAL A N 1
ATOM 2067 C CA . VAL A 1 286 ? 8.164 -14.688 -5.438 1 94.25 286 VAL A CA 1
ATOM 2068 C C . VAL A 1 286 ? 9.352 -15.195 -4.621 1 94.25 286 VAL A C 1
ATOM 2070 O O . VAL A 1 286 ? 10.469 -15.305 -5.137 1 94.25 286 VAL A O 1
ATOM 2073 N N . ILE A 1 287 ? 9.086 -15.523 -3.344 1 91.25 287 ILE A N 1
ATOM 2074 C CA . ILE A 1 287 ? 10.18 -15.742 -2.406 1 91.25 287 ILE A CA 1
ATOM 2075 C C . ILE A 1 287 ? 9.984 -17.078 -1.681 1 91.25 287 ILE A C 1
ATOM 2077 O O . ILE A 1 287 ? 8.906 -17.344 -1.146 1 91.25 287 ILE A O 1
ATOM 2081 N N . SER A 1 288 ? 10.961 -17.875 -1.701 1 91.69 288 SER A N 1
ATOM 2082 C CA . SER A 1 288 ? 10.938 -19.078 -0.874 1 91.69 288 SER A CA 1
ATOM 2083 C C . SER A 1 288 ? 11.445 -18.781 0.536 1 91.69 288 SER A C 1
ATOM 2085 O O . SER A 1 288 ? 12.43 -18.062 0.713 1 91.69 288 SER A O 1
ATOM 2087 N N . PRO A 1 289 ? 10.75 -19.312 1.514 1 84.94 289 PRO A N 1
ATOM 2088 C CA . PRO A 1 289 ? 11.172 -19.031 2.889 1 84.94 289 PRO A CA 1
ATOM 2089 C C . PRO A 1 289 ? 12.539 -19.625 3.223 1 84.94 289 PRO A C 1
ATOM 2091 O O . PRO A 1 289 ? 13.234 -19.109 4.105 1 84.94 289 PRO A O 1
ATOM 2094 N N . GLY A 1 290 ? 12.961 -20.625 2.627 1 78.56 290 GLY A N 1
ATOM 2095 C CA . GLY A 1 290 ? 14.258 -21.25 2.818 1 78.56 290 GLY A CA 1
ATOM 2096 C C . GLY A 1 290 ? 15.078 -21.328 1.543 1 78.56 290 GLY A C 1
ATOM 2097 O O . GLY A 1 290 ? 14.703 -20.734 0.523 1 78.56 290 GLY A O 1
ATOM 2098 N N . PRO A 1 291 ? 16.391 -21.812 1.705 1 72.88 291 PRO A N 1
ATOM 2099 C CA . PRO A 1 291 ? 17.297 -21.891 0.561 1 72.88 291 PRO A CA 1
ATOM 2100 C C . PRO A 1 291 ? 16.734 -22.688 -0.604 1 72.88 291 PRO A C 1
ATOM 2102 O O . PRO A 1 291 ? 17.375 -22.812 -1.65 1 72.88 291 PRO A O 1
ATOM 2105 N N . GLY A 1 292 ? 15.555 -22.859 -0.704 1 71.25 292 GLY A N 1
ATOM 2106 C CA . GLY A 1 292 ? 14.914 -23.594 -1.776 1 71.25 292 GLY A CA 1
ATOM 2107 C C . GLY A 1 292 ? 15.148 -25.094 -1.688 1 71.25 292 GLY A C 1
ATOM 2108 O O . GLY A 1 292 ? 16.266 -25.547 -1.425 1 71.25 292 GLY A O 1
ATOM 2109 N N . LEU A 1 293 ? 14.188 -25.844 -1.871 1 80.56 293 LEU A N 1
ATOM 2110 C CA . LEU A 1 293 ? 14.266 -27.297 -1.962 1 80.56 293 LEU A CA 1
ATOM 2111 C C . LEU A 1 293 ? 14.781 -27.734 -3.328 1 80.56 293 LEU A C 1
ATOM 2113 O O . LEU A 1 293 ? 14.695 -26.984 -4.301 1 80.56 293 LEU A O 1
ATOM 2117 N N . PRO A 1 294 ? 15.406 -28.906 -3.279 1 82.31 294 PRO A N 1
ATOM 2118 C CA . PRO A 1 294 ? 15.875 -29.359 -4.594 1 82.31 294 PRO A CA 1
ATOM 2119 C C . PRO A 1 294 ? 14.766 -29.359 -5.645 1 82.31 294 PRO A C 1
ATOM 2121 O O . PRO A 1 294 ? 13.656 -29.844 -5.383 1 82.31 294 PRO A O 1
ATOM 2124 N N . GLY A 1 295 ? 15.047 -28.812 -6.648 1 85.5 295 GLY A N 1
ATOM 2125 C CA . GLY A 1 295 ? 14.109 -28.797 -7.758 1 85.5 295 GLY A CA 1
ATOM 2126 C C . GLY A 1 295 ? 13.07 -27.688 -7.656 1 85.5 295 GLY A C 1
ATOM 2127 O O . GLY A 1 295 ? 12.18 -27.594 -8.5 1 85.5 295 GLY A O 1
ATOM 2128 N N . SER A 1 296 ? 13.195 -26.938 -6.672 1 93.25 296 SER A N 1
ATOM 2129 C CA . SER A 1 296 ? 12.219 -25.859 -6.492 1 93.25 296 SER A CA 1
ATOM 2130 C C . SER A 1 296 ? 12.336 -24.812 -7.602 1 93.25 296 SER A C 1
ATOM 2132 O O . SER A 1 296 ? 13.438 -24.516 -8.07 1 93.25 296 SER A O 1
ATOM 2134 N N . THR A 1 297 ? 11.211 -24.375 -8.086 1 96.31 297 THR A N 1
ATOM 2135 C CA . THR A 1 297 ? 11.133 -23.391 -9.148 1 96.31 297 THR A CA 1
ATOM 2136 C C . THR A 1 297 ? 10.164 -22.266 -8.773 1 96.31 297 THR A C 1
ATOM 2138 O O . THR A 1 297 ? 9.039 -22.531 -8.344 1 96.31 297 THR A O 1
ATOM 2141 N N . ALA A 1 298 ? 10.648 -21.016 -8.922 1 97.31 298 ALA A N 1
ATOM 2142 C CA . ALA A 1 298 ? 9.805 -19.891 -8.539 1 97.31 298 ALA A CA 1
ATOM 2143 C C . ALA A 1 298 ? 8.648 -19.719 -9.523 1 97.31 298 ALA A C 1
ATOM 2145 O O . ALA A 1 298 ? 7.484 -19.672 -9.125 1 97.31 298 ALA A O 1
ATOM 2146 N N . ILE A 1 299 ? 8.953 -19.609 -10.828 1 98.62 299 ILE A N 1
ATOM 2147 C CA . ILE A 1 299 ? 7.941 -19.375 -11.852 1 98.62 299 ILE A CA 1
ATOM 2148 C C . ILE A 1 299 ? 8.164 -20.344 -13.016 1 98.62 299 ILE A C 1
ATOM 2150 O O . ILE A 1 299 ? 9.25 -20.406 -13.586 1 98.62 299 ILE A O 1
ATOM 2154 N N . THR A 1 300 ? 7.227 -21.125 -13.297 1 97.62 300 THR A N 1
ATOM 2155 C CA . THR A 1 300 ? 7.199 -21.969 -14.492 1 97.62 300 THR A CA 1
ATOM 2156 C C . THR A 1 300 ? 6.176 -21.453 -15.5 1 97.62 300 THR A C 1
ATOM 2158 O O . THR A 1 300 ? 5.016 -21.219 -15.148 1 97.62 300 THR A O 1
ATOM 2161 N N . VAL A 1 301 ? 6.629 -21.219 -16.672 1 97.56 301 VAL A N 1
ATOM 2162 C CA . VAL A 1 301 ? 5.73 -20.766 -17.734 1 97.56 301 VAL A CA 1
ATOM 2163 C C . VAL A 1 301 ? 5.621 -21.844 -18.812 1 97.56 301 VAL A C 1
ATOM 2165 O O . VAL A 1 301 ? 6.637 -22.312 -19.328 1 97.56 301 VAL A O 1
ATOM 2168 N N . ARG A 1 302 ? 4.395 -22.094 -19.109 1 94.12 302 ARG A N 1
ATOM 2169 C CA . ARG A 1 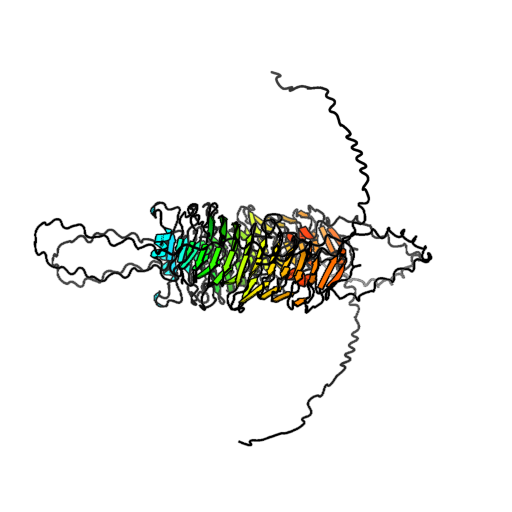302 ? 4.145 -23.141 -20.094 1 94.12 302 ARG A CA 1
ATOM 2170 C C . ARG A 1 302 ? 3.439 -22.578 -21.312 1 94.12 302 ARG A C 1
ATOM 2172 O O . ARG A 1 302 ? 2.98 -21.422 -21.312 1 94.12 302 ARG A O 1
ATOM 2179 N N . ASP A 1 303 ? 3.49 -23.281 -22.391 1 88.56 303 ASP A N 1
ATOM 2180 C CA . ASP A 1 303 ? 2.803 -22.891 -23.625 1 88.56 303 ASP A CA 1
ATOM 2181 C C . ASP A 1 303 ? 1.468 -23.609 -23.766 1 88.56 303 ASP A C 1
ATOM 2183 O O . ASP A 1 303 ? 1.333 -24.766 -23.344 1 88.56 303 ASP A O 1
ATOM 2187 N N . GLN A 1 304 ? 0.579 -22.656 -24.188 1 74.38 304 GLN A N 1
ATOM 2188 C CA . GLN A 1 304 ? -0.648 -23.312 -24.625 1 74.38 304 GLN A CA 1
ATOM 2189 C C . GLN A 1 304 ? -0.486 -23.891 -26.031 1 74.38 304 GLN A C 1
ATOM 2191 O O . GLN A 1 304 ? 0.301 -23.391 -26.828 1 74.38 304 GLN A O 1
ATOM 2196 N N . ARG A 1 305 ? -1.095 -25.031 -26.234 1 61.28 305 ARG A N 1
ATOM 2197 C CA . ARG A 1 305 ? -1.01 -25.625 -27.562 1 61.28 305 ARG A CA 1
ATOM 2198 C C . ARG A 1 305 ? -1.28 -24.578 -28.656 1 61.28 305 ARG A C 1
ATOM 2200 O O . ARG A 1 305 ? -0.719 -24.656 -29.75 1 61.28 305 ARG A O 1
ATOM 2207 N N . SER A 1 306 ? -2.059 -23.531 -28.281 1 62.81 306 SER A N 1
ATOM 2208 C CA . SER A 1 306 ? -2.432 -22.547 -29.297 1 62.81 306 SER A CA 1
ATOM 2209 C C . SER A 1 306 ? -1.339 -21.484 -29.469 1 62.81 306 SER A C 1
ATOM 2211 O O . SER A 1 306 ? -1.316 -20.766 -30.453 1 62.81 306 SER A O 1
ATOM 2213 N N . GLY A 1 307 ? -0.291 -21.469 -28.719 1 65.19 307 GLY A N 1
ATOM 2214 C CA . GLY A 1 307 ? 0.867 -20.594 -28.828 1 65.19 307 GLY A CA 1
ATOM 2215 C C . GLY A 1 307 ? 0.515 -19.125 -28.75 1 65.19 307 GLY A C 1
ATOM 2216 O O . GLY A 1 307 ? 1.329 -18.266 -29.109 1 65.19 307 GLY A O 1
ATOM 2217 N N . ALA A 1 308 ? -0.612 -18.703 -28.266 1 80.12 308 ALA A N 1
ATOM 2218 C CA . ALA A 1 308 ? -1.047 -17.328 -28.453 1 80.12 308 ALA A CA 1
ATOM 2219 C C . ALA A 1 308 ? -0.906 -16.531 -27.156 1 80.12 308 ALA A C 1
ATOM 2221 O O . ALA A 1 308 ? -1.065 -15.305 -27.156 1 80.12 308 ALA A O 1
ATOM 2222 N N . GLY A 1 309 ? -0.499 -17.172 -26.141 1 92.81 309 GLY A N 1
ATOM 2223 C CA . GLY A 1 309 ? -0.403 -16.438 -24.891 1 92.81 309 GLY A CA 1
ATOM 2224 C C . GLY A 1 309 ? 1.02 -16.047 -24.531 1 92.81 309 GLY A C 1
ATOM 2225 O O . GLY A 1 309 ? 1.97 -16.734 -24.906 1 92.81 309 GLY A O 1
ATOM 2226 N N . SER A 1 310 ? 1.203 -14.875 -23.922 1 96.19 310 SER A N 1
ATOM 2227 C CA . SER A 1 310 ? 2.512 -14.422 -23.469 1 96.19 310 SER A CA 1
ATOM 2228 C C . SER A 1 310 ? 2.459 -13.961 -22.016 1 96.19 310 SER A C 1
ATOM 2230 O O . SER A 1 310 ? 1.38 -13.703 -21.484 1 96.19 310 SER A O 1
ATOM 2232 N N . LEU A 1 311 ? 3.668 -13.961 -21.375 1 97.81 311 LEU A N 1
ATOM 2233 C CA . LEU A 1 311 ? 3.76 -13.516 -19.984 1 97.81 311 LEU A CA 1
ATOM 2234 C C . LEU A 1 311 ? 4.855 -12.469 -19.828 1 97.81 311 LEU A C 1
ATOM 2236 O O . LEU A 1 311 ? 5.996 -12.688 -20.234 1 97.81 311 LEU A O 1
ATOM 2240 N N . LEU A 1 312 ? 4.461 -11.328 -19.344 1 98.5 312 LEU A N 1
ATOM 2241 C CA . LEU A 1 312 ? 5.41 -10.297 -18.938 1 98.5 312 LEU A CA 1
ATOM 2242 C C . LEU A 1 312 ? 5.715 -10.398 -17.453 1 98.5 312 LEU A C 1
ATOM 2244 O O . LEU A 1 312 ? 4.797 -10.422 -16.625 1 98.5 312 LEU A O 1
ATOM 2248 N N . ILE A 1 313 ? 6.938 -10.578 -17.078 1 98 313 ILE A N 1
ATOM 2249 C CA . ILE A 1 313 ? 7.406 -10.461 -15.703 1 98 313 ILE A CA 1
ATOM 2250 C C . ILE A 1 313 ? 8.266 -9.211 -15.555 1 98 313 ILE A C 1
ATOM 2252 O O . ILE A 1 313 ? 9.367 -9.133 -16.109 1 98 313 ILE A O 1
ATOM 2256 N N . ALA A 1 314 ? 7.762 -8.273 -14.773 1 96.19 314 ALA A N 1
ATOM 2257 C CA . ALA A 1 314 ? 8.461 -6.988 -14.727 1 96.19 314 ALA A CA 1
ATOM 2258 C C . ALA A 1 314 ? 8.586 -6.484 -13.289 1 96.19 314 ALA A C 1
ATOM 2260 O O . ALA A 1 314 ? 7.676 -6.66 -12.484 1 96.19 314 ALA A O 1
ATOM 2261 N N . ASN A 1 315 ? 9.734 -5.902 -13.016 1 91.31 315 ASN A N 1
ATOM 2262 C CA . ASN A 1 315 ? 10.008 -5.227 -11.75 1 91.31 315 ASN A CA 1
ATOM 2263 C C . ASN A 1 315 ? 9.656 -6.113 -10.555 1 91.31 315 ASN A C 1
ATOM 2265 O O . ASN A 1 315 ? 8.992 -5.668 -9.617 1 91.31 315 ASN A O 1
ATOM 2269 N N . SER A 1 316 ? 10.008 -7.293 -10.664 1 91.56 316 SER A N 1
ATOM 2270 C CA . SER A 1 316 ? 9.672 -8.281 -9.648 1 91.56 316 SER A CA 1
ATOM 2271 C C . SER A 1 316 ? 10.93 -8.828 -8.977 1 91.56 316 SER A C 1
ATOM 2273 O O . SER A 1 316 ? 12.039 -8.648 -9.477 1 91.56 316 SER A O 1
ATOM 2275 N N . VAL A 1 317 ? 10.695 -9.414 -7.812 1 90.56 317 VAL A N 1
ATOM 2276 C CA . VAL A 1 317 ? 11.789 -10.023 -7.074 1 90.56 317 VAL A CA 1
ATOM 2277 C C . VAL A 1 317 ? 11.578 -11.531 -6.992 1 90.56 317 VAL A C 1
ATOM 2279 O O . VAL A 1 317 ? 10.516 -12 -6.566 1 90.56 317 VAL A O 1
ATOM 2282 N N . ILE A 1 318 ? 12.516 -12.242 -7.41 1 93.25 318 ILE A N 1
ATOM 2283 C CA . ILE A 1 318 ? 12.555 -13.695 -7.293 1 93.25 318 ILE A CA 1
ATOM 2284 C C . ILE A 1 318 ? 13.758 -14.109 -6.445 1 93.25 318 ILE A C 1
ATOM 2286 O O . ILE A 1 318 ? 14.906 -13.859 -6.824 1 93.25 318 ILE A O 1
ATOM 2290 N N . ARG A 1 319 ? 13.438 -14.734 -5.301 1 91.44 319 ARG A N 1
ATOM 2291 C CA . ARG A 1 319 ? 14.539 -14.914 -4.359 1 91.44 319 ARG A CA 1
ATOM 2292 C C . ARG A 1 319 ? 14.453 -16.266 -3.662 1 91.44 319 ARG A C 1
ATOM 2294 O O . ARG A 1 319 ? 13.367 -16.703 -3.275 1 91.44 319 ARG A O 1
ATOM 2301 N N . ASN A 1 320 ? 15.609 -16.953 -3.492 1 91.25 320 ASN A N 1
ATOM 2302 C CA . ASN A 1 320 ? 15.781 -18.141 -2.656 1 91.25 320 ASN A CA 1
ATOM 2303 C C . ASN A 1 320 ? 15.195 -19.391 -3.316 1 91.25 320 ASN A C 1
ATOM 2305 O O . ASN A 1 320 ? 14.523 -20.188 -2.66 1 91.25 320 ASN A O 1
ATOM 2309 N N . TRP A 1 321 ? 15.438 -19.453 -4.578 1 94.56 321 TRP A N 1
ATOM 2310 C CA . TRP A 1 321 ? 14.977 -20.609 -5.332 1 94.56 321 TRP A CA 1
ATOM 2311 C C . TRP A 1 321 ? 16.156 -21.328 -5.996 1 94.56 321 TRP A C 1
ATOM 2313 O O . TRP A 1 321 ? 17.234 -20.75 -6.156 1 94.56 321 TRP A O 1
ATOM 2323 N N . VAL A 1 322 ? 15.953 -22.609 -6.297 1 95.44 322 VAL A N 1
ATOM 2324 C CA . VAL A 1 322 ? 16.953 -23.266 -7.129 1 95.44 322 VAL A CA 1
ATOM 2325 C C . VAL A 1 322 ? 16.891 -22.719 -8.555 1 95.44 322 VAL A C 1
ATOM 2327 O O . VAL A 1 322 ? 17.906 -22.297 -9.117 1 95.44 322 VAL A O 1
ATOM 2330 N N . THR A 1 323 ? 15.711 -22.766 -9.102 1 96.56 323 THR A N 1
ATOM 2331 C CA . THR A 1 323 ? 15.477 -22.172 -10.414 1 96.56 323 THR A CA 1
ATOM 2332 C C . THR A 1 323 ? 14.562 -20.969 -10.297 1 96.56 323 THR A C 1
ATOM 2334 O O . THR A 1 323 ? 13.484 -21.047 -9.703 1 96.56 323 THR A O 1
ATOM 2337 N N . GLY A 1 324 ? 15.016 -19.844 -10.797 1 97.5 324 GLY A N 1
ATOM 2338 C CA . GLY A 1 324 ? 14.18 -18.656 -10.773 1 97.5 324 GLY A CA 1
ATOM 2339 C C . GLY A 1 324 ? 12.992 -18.75 -11.719 1 97.5 324 GLY A C 1
ATOM 2340 O O . GLY A 1 324 ? 11.852 -18.906 -11.281 1 97.5 324 GLY A O 1
ATOM 2341 N N . VAL A 1 325 ? 13.297 -18.672 -13.039 1 98.62 325 VAL A N 1
ATOM 2342 C CA . VAL A 1 325 ? 12.25 -18.75 -14.047 1 98.62 325 VAL A CA 1
ATOM 2343 C C . VAL A 1 325 ? 12.555 -19.875 -15.031 1 98.62 325 VAL A C 1
ATOM 2345 O O . VAL A 1 325 ? 13.648 -19.938 -15.586 1 98.62 325 VAL A O 1
ATOM 2348 N N . TYR A 1 326 ? 11.602 -20.719 -15.18 1 97.81 326 TYR A N 1
ATOM 2349 C CA . TYR A 1 326 ? 11.695 -21.781 -16.172 1 97.81 326 TYR A CA 1
ATOM 2350 C C . TYR A 1 326 ? 10.695 -21.562 -17.297 1 97.81 326 TYR A C 1
ATOM 2352 O O . TYR A 1 326 ? 9.492 -21.453 -17.062 1 97.81 326 TYR A O 1
ATOM 2360 N N . VAL A 1 327 ? 11.211 -21.5 -18.469 1 96.88 327 VAL A N 1
ATOM 2361 C CA . VAL A 1 327 ? 10.375 -21.281 -19.641 1 96.88 327 VAL A CA 1
ATOM 2362 C C . VAL A 1 327 ? 10.344 -22.547 -20.5 1 96.88 327 VAL A C 1
ATOM 2364 O O . VAL A 1 327 ? 11.359 -22.953 -21.062 1 96.88 327 VAL A O 1
ATOM 2367 N N . ASP A 1 328 ? 9.133 -23.016 -20.594 1 93.62 328 ASP A N 1
ATOM 2368 C CA . ASP A 1 328 ? 8.953 -24.266 -21.344 1 93.62 328 ASP A CA 1
ATOM 2369 C C . ASP A 1 328 ? 8.922 -24.016 -22.844 1 93.62 328 ASP A C 1
ATOM 2371 O O . ASP A 1 328 ? 8.867 -22.859 -23.281 1 93.62 328 ASP A O 1
ATOM 2375 N N . ARG A 1 329 ? 8.93 -25.156 -23.594 1 90.94 329 ARG A N 1
ATOM 2376 C CA . ARG A 1 329 ? 8.953 -25.078 -25.047 1 90.94 329 ARG A CA 1
ATOM 2377 C C . ARG A 1 329 ? 7.746 -24.328 -25.578 1 90.94 329 ARG A C 1
ATOM 2379 O O . ARG A 1 329 ? 6.609 -24.609 -25.188 1 90.94 329 ARG A O 1
ATOM 2386 N N . GLY A 1 330 ? 8.062 -23.328 -26.344 1 90.19 330 GLY A N 1
ATOM 2387 C CA . GLY A 1 330 ? 7.004 -22.625 -27.031 1 90.19 330 GLY A CA 1
ATOM 2388 C C . GLY A 1 330 ? 6.445 -21.453 -26.234 1 90.19 330 GLY A C 1
ATOM 2389 O O . GLY A 1 330 ? 5.758 -20.594 -26.781 1 90.19 330 GLY A O 1
ATOM 2390 N N . ALA A 1 331 ? 6.711 -21.406 -24.938 1 94.25 331 ALA A N 1
ATOM 2391 C CA . ALA A 1 331 ? 6.199 -20.312 -24.109 1 94.25 331 ALA A CA 1
ATOM 2392 C C . ALA A 1 331 ? 6.867 -19 -24.484 1 94.25 331 ALA A C 1
ATOM 2394 O O . ALA A 1 331 ? 8.047 -18.969 -24.844 1 94.25 331 ALA A O 1
ATOM 2395 N N . ASP A 1 332 ? 6.09 -17.922 -24.438 1 95.88 332 ASP A N 1
ATOM 2396 C CA . ASP A 1 332 ? 6.562 -16.578 -24.734 1 95.88 332 ASP A CA 1
ATOM 2397 C C . ASP A 1 332 ? 6.645 -15.742 -23.453 1 95.88 332 ASP A C 1
ATOM 2399 O O . ASP A 1 332 ? 5.617 -15.422 -22.844 1 95.88 332 ASP A O 1
ATOM 2403 N N . VAL A 1 333 ? 7.902 -15.359 -23.078 1 97.56 333 VAL A N 1
ATOM 2404 C CA . VAL A 1 333 ? 8.094 -14.695 -21.797 1 97.56 333 VAL A CA 1
ATOM 2405 C C . VAL A 1 333 ? 9.023 -13.492 -21.969 1 97.56 333 VAL A C 1
ATOM 2407 O O . VAL A 1 333 ? 10.039 -13.586 -22.672 1 97.56 333 VAL A O 1
ATOM 2410 N N . GLU A 1 334 ? 8.625 -12.438 -21.406 1 98.38 334 GLU A N 1
ATOM 2411 C CA . GLU A 1 334 ? 9.477 -11.258 -21.328 1 98.38 334 GLU A CA 1
ATOM 2412 C C . GLU A 1 334 ? 9.805 -10.914 -19.875 1 98.38 334 GLU A C 1
ATOM 2414 O O . GLU A 1 334 ? 8.906 -10.797 -19.031 1 98.38 334 GLU A O 1
ATOM 2419 N N . LEU A 1 335 ? 11.07 -10.859 -19.594 1 98.06 335 LEU A N 1
ATOM 2420 C CA . LEU A 1 335 ? 11.562 -10.453 -18.281 1 98.06 335 LEU A CA 1
ATOM 2421 C C . LEU A 1 335 ? 12.234 -9.086 -18.359 1 98.06 335 LEU A C 1
ATOM 2423 O O . LEU A 1 335 ? 13.188 -8.898 -19.109 1 98.06 335 LEU A O 1
ATOM 2427 N N . VAL A 1 336 ? 11.703 -8.164 -17.531 1 96.56 336 VAL A N 1
ATOM 2428 C CA . VAL A 1 336 ? 12.289 -6.832 -17.578 1 96.56 336 VAL A CA 1
ATOM 2429 C C . VAL A 1 336 ? 12.375 -6.254 -16.172 1 96.56 336 VAL A C 1
ATOM 2431 O O . VAL A 1 336 ? 11.414 -6.34 -15.398 1 96.56 336 VAL A O 1
ATOM 2434 N N . HIS A 1 337 ? 13.531 -5.754 -15.781 1 91.75 337 HIS A N 1
ATOM 2435 C CA . HIS A 1 337 ? 13.773 -5.016 -14.547 1 91.75 337 HIS A CA 1
ATOM 2436 C C . HIS A 1 337 ? 13.484 -5.879 -13.32 1 91.75 337 HIS A C 1
ATOM 2438 O O . HIS A 1 337 ? 12.914 -5.402 -12.344 1 91.75 337 HIS A O 1
ATOM 2444 N N . ASN A 1 338 ? 13.844 -7.07 -13.438 1 92.81 338 ASN A N 1
ATOM 2445 C CA . ASN A 1 338 ? 13.656 -7.949 -12.289 1 92.81 338 ASN A CA 1
ATOM 2446 C C . ASN A 1 338 ? 14.945 -8.125 -11.508 1 92.81 338 ASN A C 1
ATOM 2448 O O . ASN A 1 338 ? 16.047 -7.938 -12.047 1 92.81 338 ASN A O 1
ATOM 2452 N N . ARG A 1 339 ? 14.719 -8.438 -10.289 1 91.38 339 ARG A N 1
ATOM 2453 C CA . ARG A 1 339 ? 15.812 -8.891 -9.43 1 91.38 339 ARG A CA 1
ATOM 2454 C C . ARG A 1 339 ? 15.68 -10.375 -9.117 1 91.38 339 ARG A C 1
ATOM 2456 O O . ARG A 1 339 ? 14.734 -10.797 -8.453 1 91.38 339 ARG A O 1
ATOM 2463 N N . ILE A 1 340 ? 16.547 -11.125 -9.656 1 93.44 340 ILE A N 1
ATOM 2464 C CA . ILE A 1 340 ? 16.562 -12.562 -9.422 1 93.44 340 ILE A CA 1
ATOM 2465 C C . ILE A 1 340 ? 17.828 -12.945 -8.648 1 93.44 340 ILE A C 1
ATOM 2467 O O . ILE A 1 340 ? 18.922 -12.984 -9.211 1 93.44 340 ILE A O 1
ATOM 2471 N N . ILE A 1 341 ? 17.609 -13.234 -7.363 1 90 341 ILE A N 1
ATOM 2472 C CA . ILE A 1 341 ? 18.797 -13.367 -6.531 1 90 341 ILE A CA 1
ATOM 2473 C C . ILE A 1 341 ? 18.672 -14.609 -5.648 1 90 341 ILE A C 1
ATOM 2475 O O . ILE A 1 341 ? 17.562 -15.094 -5.41 1 90 341 ILE A O 1
ATOM 2479 N N . ARG A 1 342 ? 19.797 -15.094 -5.207 1 90.12 342 ARG A N 1
ATOM 2480 C CA . ARG A 1 342 ? 19.906 -16.281 -4.359 1 90.12 342 ARG A CA 1
ATOM 2481 C C . ARG A 1 342 ? 19.25 -17.484 -5.027 1 90.12 342 ARG A C 1
ATOM 2483 O O . ARG A 1 342 ? 18.422 -18.156 -4.418 1 90.12 342 ARG A O 1
ATOM 2490 N N . VAL A 1 343 ? 19.641 -17.516 -6.254 1 93.19 343 VAL A N 1
ATOM 2491 C CA . VAL A 1 343 ? 19.188 -18.672 -7.047 1 93.19 343 VAL A CA 1
ATOM 2492 C C . VAL A 1 343 ? 20.391 -19.438 -7.578 1 93.19 343 VAL A C 1
ATOM 2494 O O . VAL A 1 343 ? 21.5 -18.891 -7.664 1 93.19 343 VAL A O 1
ATOM 2497 N N . ARG A 1 344 ? 20.203 -20.75 -7.855 1 94.31 344 ARG A N 1
ATOM 2498 C CA . ARG A 1 344 ? 21.25 -21.5 -8.555 1 94.31 344 ARG A CA 1
ATOM 2499 C C . ARG A 1 344 ? 21.203 -21.234 -10.055 1 94.31 344 ARG A C 1
ATOM 2501 O O . ARG A 1 344 ? 22.234 -21.047 -10.695 1 94.31 344 ARG A O 1
ATOM 2508 N N . ARG A 1 345 ? 20.016 -21.234 -10.531 1 95.88 345 ARG A N 1
ATOM 2509 C CA . ARG A 1 345 ? 19.75 -20.953 -11.938 1 95.88 345 ARG A CA 1
ATOM 2510 C C . ARG A 1 345 ? 18.766 -19.812 -12.094 1 95.88 345 ARG A C 1
ATOM 2512 O O . ARG A 1 345 ? 17.609 -19.906 -11.641 1 95.88 345 ARG A O 1
ATOM 2519 N N . GLY A 1 346 ? 19.219 -18.719 -12.711 1 97.31 346 GLY A N 1
ATOM 2520 C CA . GLY A 1 346 ? 18.359 -17.547 -12.844 1 97.31 346 GLY A CA 1
ATOM 2521 C C . GLY A 1 346 ? 17.188 -17.781 -13.797 1 97.31 346 GLY A C 1
ATOM 2522 O O . GLY A 1 346 ? 16.047 -17.969 -13.359 1 97.31 346 GLY A O 1
ATOM 2523 N N . VAL A 1 347 ? 17.5 -17.797 -15.102 1 98.38 347 VAL A N 1
ATOM 2524 C CA . VAL A 1 347 ? 16.5 -18.031 -16.141 1 98.38 347 VAL A CA 1
ATOM 2525 C C . VAL A 1 347 ? 16.906 -19.25 -16.984 1 98.38 347 VAL A C 1
ATOM 2527 O O . VAL A 1 347 ? 18 -19.281 -17.531 1 98.38 347 VAL A O 1
ATOM 2530 N N . LEU A 1 348 ? 16.047 -20.188 -17.016 1 97.44 348 LEU A N 1
ATOM 2531 C CA . LEU A 1 348 ? 16.25 -21.375 -17.844 1 97.44 348 LEU A CA 1
ATOM 2532 C C . LEU A 1 348 ? 15.195 -21.484 -18.938 1 97.44 348 LEU A C 1
ATOM 2534 O O . LEU A 1 348 ? 14 -21.578 -18.641 1 97.44 348 LEU A O 1
ATOM 2538 N N . SER A 1 349 ? 15.641 -21.453 -20.156 1 96.69 349 SER A N 1
ATOM 2539 C CA . SER A 1 349 ? 14.703 -21.578 -21.266 1 96.69 349 SER A CA 1
ATOM 2540 C C . SER A 1 349 ? 14.953 -22.859 -22.062 1 96.69 349 SER A C 1
ATOM 2542 O O . SER A 1 349 ? 16.062 -23.094 -22.547 1 96.69 349 SER A O 1
ATOM 2544 N N . ASP A 1 350 ? 13.922 -23.625 -22.125 1 93.5 350 ASP A N 1
ATOM 2545 C CA . ASP A 1 350 ? 13.945 -24.828 -22.938 1 93.5 350 ASP A CA 1
ATOM 2546 C C . ASP A 1 350 ? 13.172 -24.625 -24.234 1 93.5 350 ASP A C 1
ATOM 2548 O O . ASP A 1 350 ? 12.062 -25.141 -24.391 1 93.5 350 ASP A O 1
ATOM 2552 N N . TYR A 1 351 ? 13.805 -23.906 -25.188 1 90.94 351 TYR A N 1
ATOM 2553 C CA . TYR A 1 351 ? 13.266 -23.625 -26.516 1 90.94 351 TYR A CA 1
ATOM 2554 C C . TYR A 1 351 ? 12.078 -22.672 -26.422 1 90.94 351 TYR A C 1
ATOM 2556 O O . TYR A 1 351 ? 11.156 -22.734 -27.234 1 90.94 351 TYR A O 1
ATOM 2564 N N . GLY A 1 352 ? 12.109 -21.844 -25.422 1 91.25 352 GLY A N 1
ATOM 2565 C CA . GLY A 1 352 ? 11.102 -20.797 -25.312 1 91.25 352 GLY A CA 1
ATOM 2566 C C . GLY A 1 352 ? 11.469 -19.531 -26.062 1 91.25 352 GLY A C 1
ATOM 2567 O O . GLY A 1 352 ? 12.617 -19.359 -26.484 1 91.25 352 GLY A O 1
ATOM 2568 N N . LYS A 1 353 ? 10.445 -18.766 -26.375 1 93 353 LYS A N 1
ATOM 2569 C CA . LYS A 1 353 ? 10.664 -17.406 -26.844 1 93 353 LYS A CA 1
ATOM 2570 C C . LYS A 1 353 ? 10.867 -16.438 -25.672 1 93 353 LYS A C 1
ATOM 2572 O O . LYS A 1 353 ? 9.898 -15.984 -25.062 1 93 353 LYS A O 1
ATOM 2577 N N . VAL A 1 354 ? 12.125 -16.094 -25.438 1 96.69 354 VAL A N 1
ATOM 2578 C CA . VAL A 1 354 ? 12.406 -15.367 -24.188 1 96.69 354 VAL A CA 1
ATOM 2579 C C . VAL A 1 354 ? 13.102 -14.047 -24.5 1 96.69 354 VAL A C 1
ATOM 2581 O O . VAL A 1 354 ? 13.977 -13.992 -25.375 1 96.69 354 VAL A O 1
ATOM 2584 N N . ARG A 1 355 ? 12.672 -13.047 -23.953 1 97.94 355 ARG A N 1
ATOM 2585 C CA . ARG A 1 355 ? 13.328 -11.742 -23.922 1 97.94 355 ARG A CA 1
ATOM 2586 C C . ARG A 1 355 ? 13.758 -11.383 -22.5 1 97.94 355 ARG A C 1
ATOM 2588 O O . ARG A 1 355 ? 12.922 -11.164 -21.625 1 97.94 355 ARG A O 1
ATOM 2595 N N . VAL A 1 356 ? 15.023 -11.367 -22.234 1 97.62 356 VAL A N 1
ATOM 2596 C CA . VAL A 1 356 ? 15.594 -11.047 -20.938 1 97.62 356 VAL A CA 1
ATOM 2597 C C . VAL A 1 356 ? 16.344 -9.719 -21.016 1 97.62 356 VAL A C 1
ATOM 2599 O O . VAL A 1 356 ? 17.469 -9.656 -21.5 1 97.62 356 VAL A O 1
ATOM 2602 N N . ARG A 1 357 ? 15.695 -8.664 -20.453 1 95.62 357 ARG A N 1
ATOM 2603 C CA . ARG A 1 357 ? 16.281 -7.34 -20.656 1 95.62 357 ARG A CA 1
ATOM 2604 C C . ARG A 1 357 ? 16.391 -6.578 -19.344 1 95.62 357 ARG A C 1
ATOM 2606 O O . ARG A 1 357 ? 15.461 -6.598 -18.531 1 95.62 357 ARG A O 1
ATOM 2613 N N . GLN A 1 358 ? 17.547 -6.027 -19.062 1 92.56 358 GLN A N 1
ATOM 2614 C CA . GLN A 1 358 ? 17.781 -5.047 -18 1 92.56 358 GLN A CA 1
ATOM 2615 C C . GLN A 1 358 ? 17.438 -5.617 -16.641 1 92.56 358 GLN A C 1
ATOM 2617 O O . GLN A 1 358 ? 16.812 -4.941 -15.812 1 92.56 358 GLN A O 1
ATOM 2622 N N . ASN A 1 359 ? 17.719 -6.848 -16.469 1 93.19 359 ASN A N 1
ATOM 2623 C CA . ASN A 1 359 ? 17.516 -7.496 -15.172 1 93.19 359 ASN A CA 1
ATOM 2624 C C . ASN A 1 359 ? 18.812 -7.531 -14.367 1 93.19 359 ASN A C 1
ATOM 2626 O O . ASN A 1 359 ? 19.906 -7.387 -14.922 1 93.19 359 ASN A O 1
ATOM 2630 N N . ALA A 1 360 ? 18.594 -7.621 -13.055 1 91.94 360 ALA A N 1
ATOM 2631 C CA . ALA A 1 360 ? 19.703 -7.949 -12.148 1 91.94 360 ALA A CA 1
ATOM 2632 C C . ALA A 1 360 ? 19.594 -9.398 -11.664 1 91.94 360 ALA A C 1
ATOM 2634 O O . ALA A 1 360 ? 18.656 -9.75 -10.945 1 91.94 360 ALA A O 1
ATOM 2635 N N . ILE A 1 361 ? 20.594 -10.203 -12.086 1 93.94 361 ILE A N 1
ATOM 2636 C CA . ILE A 1 361 ? 20.5 -11.633 -11.82 1 93.94 361 ILE A CA 1
ATOM 2637 C C . ILE A 1 361 ? 21.766 -12.102 -11.102 1 93.94 361 ILE A C 1
ATOM 2639 O O . ILE A 1 361 ? 22.875 -11.961 -11.625 1 93.94 361 ILE A O 1
ATOM 2643 N N . ALA A 1 362 ? 21.594 -12.57 -9.945 1 92.81 362 ALA A N 1
ATOM 2644 C CA . ALA A 1 362 ? 22.688 -13.211 -9.219 1 92.81 362 ALA A CA 1
ATOM 2645 C C . ALA A 1 362 ? 22.453 -14.711 -9.078 1 92.81 362 ALA A C 1
ATOM 2647 O O . ALA A 1 362 ? 21.547 -15.141 -8.352 1 92.81 362 ALA A O 1
ATOM 2648 N N . ALA A 1 363 ? 23.219 -15.477 -9.789 1 93.31 363 ALA A N 1
ATOM 2649 C CA . ALA A 1 363 ? 23.031 -16.922 -9.82 1 93.31 363 ALA A CA 1
ATOM 2650 C C . ALA A 1 363 ? 24.375 -17.656 -9.695 1 93.31 363 ALA A C 1
ATOM 2652 O O . ALA A 1 363 ? 25.406 -17.141 -10.148 1 93.31 363 ALA A O 1
ATOM 2653 N N . ASP A 1 364 ? 24.297 -18.859 -9.188 1 90.56 364 ASP A N 1
ATOM 2654 C CA . ASP A 1 364 ? 25.531 -19.609 -8.945 1 90.56 364 ASP A CA 1
ATOM 2655 C C . ASP A 1 364 ? 25.922 -20.453 -10.164 1 90.56 364 ASP A C 1
ATOM 2657 O O . ASP A 1 364 ? 27.094 -20.516 -10.523 1 90.56 364 ASP A O 1
ATOM 2661 N N . GLU A 1 365 ? 25.047 -21.078 -10.781 1 92 365 GLU A N 1
ATOM 2662 C CA . GLU A 1 365 ? 25.344 -22 -11.867 1 92 365 GLU A CA 1
ATOM 2663 C C . GLU A 1 365 ? 25.156 -21.328 -13.227 1 92 365 GLU A C 1
ATOM 2665 O O . GLU A 1 365 ? 26.062 -21.344 -14.055 1 92 365 GLU A O 1
ATOM 2670 N N . TYR A 1 366 ? 23.922 -20.859 -13.398 1 93.44 366 TYR A N 1
ATOM 2671 C CA . TYR A 1 366 ? 23.609 -20.141 -14.633 1 93.44 366 TYR A CA 1
ATOM 2672 C C . TYR A 1 366 ? 22.828 -18.875 -14.336 1 93.44 366 TYR A C 1
ATOM 2674 O O . TYR A 1 366 ? 21.781 -18.922 -13.672 1 93.44 366 TYR A O 1
ATOM 2682 N N . GLY A 1 367 ? 23.359 -17.766 -14.789 1 95.12 367 GLY A N 1
ATOM 2683 C CA . GLY A 1 367 ? 22.484 -16.594 -14.789 1 95.12 367 GLY A CA 1
ATOM 2684 C C . GLY A 1 367 ? 21.297 -16.75 -15.711 1 95.12 367 GLY A C 1
ATOM 2685 O O . GLY A 1 367 ? 20.156 -16.609 -15.281 1 95.12 367 GLY A O 1
ATOM 2686 N N . ALA A 1 368 ? 21.656 -16.984 -16.969 1 97.25 368 ALA A N 1
ATOM 2687 C CA . ALA A 1 368 ? 20.656 -17.312 -17.969 1 97.25 368 ALA A CA 1
ATOM 2688 C C . ALA A 1 368 ? 21.141 -18.438 -18.891 1 97.25 368 ALA A C 1
ATOM 2690 O O . ALA A 1 368 ? 22.281 -18.391 -19.375 1 97.25 368 ALA A O 1
ATOM 2691 N N . TYR A 1 369 ? 20.328 -19.406 -19.047 1 97 369 TYR A N 1
ATOM 2692 C CA . TYR A 1 369 ? 20.672 -20.547 -19.891 1 97 369 TYR A CA 1
ATOM 2693 C C . TYR A 1 369 ? 19.625 -20.75 -20.969 1 97 369 TYR A C 1
ATOM 2695 O O . TYR A 1 369 ? 18.438 -20.844 -20.688 1 97 369 TYR A O 1
ATOM 2703 N N . PHE A 1 370 ? 20.125 -20.906 -22.219 1 96.62 370 PHE A N 1
ATOM 2704 C CA . PHE A 1 370 ? 19.219 -21.078 -23.344 1 96.62 370 PHE A CA 1
ATOM 2705 C C . PHE A 1 370 ? 19.562 -22.344 -24.125 1 96.62 370 PHE A C 1
ATOM 2707 O O . PHE A 1 370 ? 20.656 -22.438 -24.703 1 96.62 370 PHE A O 1
ATOM 2714 N N . SER A 1 371 ? 18.578 -23.203 -24.156 1 94.56 371 SER A N 1
ATOM 2715 C CA . SER A 1 371 ? 18.828 -24.484 -24.828 1 94.56 371 SER A CA 1
ATOM 2716 C C . SER A 1 371 ? 18.5 -24.391 -26.312 1 94.56 371 SER A C 1
ATOM 2718 O O . SER A 1 371 ? 18.891 -25.25 -27.094 1 94.56 371 SER A O 1
ATOM 2720 N N . GLY A 1 372 ? 17.797 -23.406 -26.656 1 91.69 372 GLY A N 1
ATOM 2721 C CA . GLY A 1 372 ? 17.422 -23.234 -28.047 1 91.69 372 GLY A CA 1
ATOM 2722 C C . GLY A 1 372 ? 16.656 -21.953 -28.312 1 91.69 372 GLY A C 1
ATOM 2723 O O . GLY A 1 372 ? 16.453 -21.141 -27.406 1 91.69 372 GLY A O 1
ATOM 2724 N N . GLY A 1 373 ? 16.406 -21.781 -29.672 1 89.06 373 GLY A N 1
ATOM 2725 C CA . GLY A 1 373 ? 15.609 -20.641 -30.094 1 89.06 373 GLY A CA 1
ATOM 2726 C C . GLY A 1 373 ? 16.438 -19.391 -30.359 1 89.06 373 GLY A C 1
ATOM 2727 O O . GLY A 1 373 ? 17.625 -19.5 -30.688 1 89.06 373 GLY A O 1
ATOM 2728 N N . ARG A 1 374 ? 15.766 -18.25 -30.391 1 93.69 374 ARG A N 1
ATOM 2729 C CA . ARG A 1 374 ? 16.391 -16.953 -30.641 1 93.69 374 ARG A CA 1
ATOM 2730 C C . ARG A 1 374 ? 16.141 -15.984 -29.484 1 93.69 374 ARG A C 1
ATOM 2732 O O . ARG A 1 374 ? 15.422 -14.992 -29.641 1 93.69 374 ARG A O 1
ATOM 2739 N N . PRO A 1 375 ? 16.797 -16.328 -28.344 1 96.44 375 PRO A N 1
ATOM 2740 C CA . PRO A 1 375 ? 16.562 -15.445 -27.188 1 96.44 375 PRO A CA 1
ATOM 2741 C C . PRO A 1 375 ? 17.109 -14.039 -27.406 1 96.44 375 PRO A C 1
ATOM 2743 O O . PRO A 1 375 ? 18.141 -13.859 -28.078 1 96.44 375 PRO A O 1
ATOM 2746 N N . GLU A 1 376 ? 16.375 -13.109 -26.922 1 97.31 376 GLU A N 1
ATOM 2747 C CA . GLU A 1 376 ? 16.828 -11.727 -26.875 1 97.31 376 GLU A CA 1
ATOM 2748 C C . GLU A 1 376 ? 17.344 -11.359 -25.484 1 97.31 376 GLU A C 1
ATOM 2750 O O . GLU A 1 376 ? 16.594 -11.391 -24.516 1 97.31 376 GLU A O 1
ATOM 2755 N N . VAL A 1 377 ? 18.609 -11.047 -25.422 1 96.5 377 VAL A N 1
ATOM 2756 C CA . VAL A 1 377 ? 19.234 -10.789 -24.141 1 96.5 377 VAL A CA 1
ATOM 2757 C C . VAL A 1 377 ? 19.984 -9.453 -24.188 1 96.5 377 VAL A C 1
ATOM 2759 O O . VAL A 1 377 ? 20.859 -9.258 -25.031 1 96.5 377 VAL A O 1
ATOM 2762 N N . GLY A 1 378 ? 19.641 -8.492 -23.328 1 93.75 378 GLY A N 1
ATOM 2763 C CA . GLY A 1 378 ? 20.297 -7.199 -23.391 1 93.75 378 GLY A CA 1
ATOM 2764 C C . GLY A 1 378 ? 20.156 -6.402 -22.109 1 93.75 378 GLY A C 1
ATOM 2765 O O . GLY A 1 378 ? 19.094 -6.402 -21.469 1 93.75 378 GLY A O 1
ATOM 2766 N N . GLY A 1 379 ? 21.25 -5.758 -21.703 1 90.81 379 GLY A N 1
ATOM 2767 C CA . GLY A 1 379 ? 21.219 -4.793 -20.609 1 90.81 379 GLY A CA 1
ATOM 2768 C C . GLY A 1 379 ? 21.172 -5.441 -19.25 1 90.81 379 GLY A C 1
ATOM 2769 O O . GLY A 1 379 ? 20.875 -4.781 -18.25 1 90.81 379 GLY A O 1
ATOM 2770 N N . ASN A 1 380 ? 21.422 -6.68 -19.188 1 92.31 380 ASN A N 1
ATOM 2771 C CA . ASN A 1 380 ? 21.344 -7.375 -17.906 1 92.31 380 ASN A CA 1
ATOM 2772 C C . ASN A 1 380 ? 22.656 -7.258 -17.125 1 92.31 380 ASN A C 1
ATOM 2774 O O . ASN A 1 380 ? 23.719 -7.043 -17.703 1 92.31 380 ASN A O 1
ATOM 2778 N N . ARG A 1 381 ? 22.453 -7.332 -15.859 1 91.94 381 ARG A N 1
ATOM 2779 C CA . ARG A 1 381 ? 23.594 -7.418 -14.945 1 91.94 381 ARG A CA 1
ATOM 2780 C C . ARG A 1 381 ? 23.609 -8.75 -14.211 1 91.94 381 ARG A C 1
ATOM 2782 O O . ARG A 1 381 ? 22.625 -9.117 -13.555 1 91.94 381 ARG A O 1
ATOM 2789 N N . PHE A 1 382 ? 24.719 -9.43 -14.367 1 92.38 382 PHE A N 1
ATOM 2790 C CA . PHE A 1 382 ? 24.844 -10.75 -13.766 1 92.38 382 PHE A CA 1
ATOM 2791 C C . PHE A 1 382 ? 25.922 -10.75 -12.688 1 92.38 382 PHE A C 1
ATOM 2793 O O . PHE A 1 382 ? 26.969 -10.125 -12.852 1 92.38 382 PHE A O 1
ATOM 2800 N N . ILE A 1 383 ? 25.578 -11.328 -11.641 1 91.38 383 ILE A N 1
ATOM 2801 C CA . ILE A 1 383 ? 26.578 -11.641 -10.633 1 91.38 383 ILE A CA 1
ATOM 2802 C C . ILE A 1 383 ? 26.719 -13.156 -10.484 1 91.38 383 ILE A C 1
ATOM 2804 O O . ILE A 1 383 ? 25.719 -13.867 -10.414 1 91.38 383 ILE A O 1
ATOM 2808 N N . GLY A 1 384 ? 27.984 -13.57 -10.43 1 87.5 384 GLY A N 1
ATOM 2809 C CA . GLY A 1 384 ? 28.234 -15 -10.453 1 87.5 384 GLY A CA 1
ATOM 2810 C C . GLY A 1 384 ? 28.344 -15.562 -11.859 1 87.5 384 GLY A C 1
ATOM 2811 O O . GLY A 1 384 ? 29.25 -15.227 -12.609 1 87.5 384 GLY A O 1
ATOM 2812 N N . SER A 1 385 ? 27.281 -16.359 -12.172 1 87.06 385 SER A N 1
ATOM 2813 C CA . SER A 1 385 ? 27.281 -16.922 -13.516 1 87.06 385 SER A CA 1
ATOM 2814 C C . SER A 1 385 ? 26.531 -16.031 -14.492 1 87.06 385 SER A C 1
ATOM 2816 O O . SER A 1 385 ? 25.578 -15.359 -14.109 1 87.06 385 SER A O 1
ATOM 2818 N N . GLY A 1 386 ? 27.016 -15.953 -15.617 1 90.75 386 GLY A N 1
ATOM 2819 C CA . GLY A 1 386 ? 26.375 -15.156 -16.656 1 90.75 386 GLY A CA 1
ATOM 2820 C C . GLY A 1 386 ? 25.453 -15.961 -17.547 1 90.75 386 GLY A C 1
ATOM 2821 O O . GLY A 1 386 ? 24.719 -16.828 -17.047 1 90.75 386 GLY A O 1
ATOM 2822 N N . MET A 1 387 ? 25.547 -15.625 -18.828 1 93.25 387 MET A N 1
ATOM 2823 C CA . MET A 1 387 ? 24.672 -16.281 -19.797 1 93.25 387 MET A CA 1
ATOM 2824 C C . MET A 1 387 ? 25.375 -17.469 -20.438 1 93.25 387 MET A C 1
ATOM 2826 O O . MET A 1 387 ? 26.594 -17.484 -20.578 1 93.25 387 MET A O 1
ATOM 2830 N N . SER A 1 388 ? 24.578 -18.406 -20.75 1 93.25 388 SER A N 1
ATOM 2831 C CA . SER A 1 388 ? 25.047 -19.578 -21.453 1 93.25 388 SER A CA 1
ATOM 2832 C C . SER A 1 388 ? 24.094 -20 -22.562 1 93.25 388 SER A C 1
ATOM 2834 O O . SER A 1 388 ? 22.875 -20 -22.375 1 93.25 388 SER A O 1
ATOM 2836 N N . TYR A 1 389 ? 24.734 -20.266 -23.781 1 94.25 389 TYR A N 1
ATOM 2837 C CA . TYR A 1 389 ? 23.953 -20.688 -24.938 1 94.25 389 TYR A CA 1
ATOM 2838 C C . TYR A 1 389 ? 24.391 -22.062 -25.422 1 94.25 389 TYR A C 1
ATOM 2840 O O . TYR A 1 389 ? 25.578 -22.344 -25.547 1 94.25 389 TYR A O 1
ATOM 2848 N N . GLU A 1 390 ? 23.453 -22.844 -25.609 1 93.56 390 GLU A N 1
ATOM 2849 C CA . GLU A 1 390 ? 23.781 -24.125 -26.234 1 93.56 390 GLU A CA 1
ATOM 2850 C C . GLU A 1 390 ? 24.109 -23.969 -27.719 1 93.56 390 GLU A C 1
ATOM 2852 O O . GLU A 1 390 ? 23.828 -22.906 -28.297 1 93.56 390 GLU A O 1
ATOM 2857 N N . ARG A 1 391 ? 24.672 -25.125 -28.234 1 89.19 391 ARG A N 1
ATOM 2858 C CA . ARG A 1 391 ? 25.031 -25.094 -29.641 1 89.19 391 ARG A CA 1
ATOM 2859 C C . ARG A 1 391 ? 23.781 -24.906 -30.516 1 89.19 391 ARG A C 1
ATOM 2861 O O . ARG A 1 391 ? 22.766 -25.562 -30.281 1 89.19 391 ARG A O 1
ATOM 2868 N N . GLY A 1 392 ? 23.844 -23.984 -31.375 1 89.62 392 GLY A N 1
ATOM 2869 C CA . GLY A 1 392 ? 22.75 -23.781 -32.312 1 89.62 392 GLY A CA 1
ATOM 2870 C C . GLY A 1 392 ? 21.875 -22.578 -31.953 1 89.62 392 GLY A C 1
ATOM 2871 O O . GLY A 1 392 ? 21.047 -22.156 -32.75 1 89.62 392 GLY A O 1
ATOM 2872 N N . VAL A 1 393 ? 22.141 -22.125 -30.75 1 91.88 393 VAL A N 1
ATOM 2873 C CA . VAL A 1 393 ? 21.359 -20.953 -30.328 1 91.88 393 VAL A CA 1
ATOM 2874 C C . VAL A 1 393 ? 21.906 -19.703 -31.031 1 91.88 393 VAL A C 1
ATOM 2876 O O . VAL A 1 393 ? 23.109 -19.516 -31.125 1 91.88 393 VAL A O 1
ATOM 2879 N N . GLU A 1 394 ? 20.953 -18.922 -31.656 1 90.69 394 GLU A N 1
ATOM 2880 C CA . GLU A 1 394 ? 21.312 -17.641 -32.25 1 90.69 394 GLU A CA 1
ATOM 2881 C C . GLU A 1 394 ? 20.75 -16.484 -31.453 1 90.69 394 GLU A C 1
ATOM 2883 O O . GLU A 1 394 ? 19.703 -15.914 -31.797 1 90.69 394 GLU A O 1
ATOM 2888 N N . PRO A 1 395 ? 21.516 -16.078 -30.484 1 93.44 395 PRO A N 1
ATOM 2889 C CA . PRO A 1 395 ? 20.984 -15.031 -29.625 1 93.44 395 PRO A CA 1
ATOM 2890 C C . PRO A 1 395 ? 21.062 -13.648 -30.25 1 93.44 395 PRO A C 1
ATOM 2892 O O . PRO A 1 395 ? 21.984 -13.367 -31.031 1 93.44 395 PRO A O 1
ATOM 2895 N N . ILE A 1 396 ? 20.078 -12.867 -30.031 1 94.12 396 ILE A N 1
ATOM 2896 C CA . ILE A 1 396 ? 20.125 -11.43 -30.312 1 94.12 396 ILE A CA 1
ATOM 2897 C C . ILE A 1 396 ? 20.547 -10.68 -29.062 1 94.12 396 ILE A C 1
ATOM 2899 O O . ILE A 1 396 ? 19.812 -10.625 -28.078 1 94.12 396 ILE A O 1
ATOM 2903 N N . THR A 1 397 ? 21.719 -10.117 -29.109 1 92.19 397 THR A N 1
ATOM 2904 C CA . THR A 1 397 ? 22.266 -9.633 -27.844 1 92.19 397 THR A CA 1
ATOM 2905 C C . THR A 1 397 ? 22.562 -8.133 -27.922 1 92.19 397 THR A C 1
ATOM 2907 O O . THR A 1 397 ? 22.906 -7.621 -28.984 1 92.19 397 THR A O 1
ATOM 2910 N N . GLU A 1 398 ? 22.234 -7.508 -26.938 1 90.19 398 GLU A N 1
ATOM 2911 C CA . GLU A 1 398 ? 22.812 -6.23 -26.516 1 90.19 398 GLU A CA 1
ATOM 2912 C C . GLU A 1 398 ? 23.766 -6.414 -25.344 1 90.19 398 GLU A C 1
ATOM 2914 O O . GLU A 1 398 ? 23.859 -7.504 -24.766 1 90.19 398 GLU A O 1
ATOM 2919 N N . PRO A 1 399 ? 24.5 -5.344 -25.062 1 89.31 399 PRO A N 1
ATOM 2920 C CA . PRO A 1 399 ? 25.516 -5.523 -24.016 1 89.31 399 PRO A CA 1
ATOM 2921 C C . PRO A 1 399 ? 24.906 -5.949 -22.688 1 89.31 399 PRO A C 1
ATOM 2923 O O . PRO A 1 399 ? 23.906 -5.367 -22.234 1 89.31 399 PRO A O 1
ATOM 2926 N N . ASN A 1 400 ? 25.453 -7.051 -22.203 1 92.38 400 ASN A N 1
ATOM 2927 C CA . ASN A 1 400 ? 25.203 -7.523 -20.859 1 92.38 400 ASN A CA 1
ATOM 2928 C C . ASN A 1 400 ? 26.469 -7.52 -20 1 92.38 400 ASN A C 1
ATOM 2930 O O . ASN A 1 400 ? 27.562 -7.676 -20.531 1 92.38 400 ASN A O 1
ATOM 2934 N N . TYR A 1 401 ? 26.297 -7.336 -18.703 1 90.06 401 TYR A N 1
ATOM 2935 C CA . TYR A 1 401 ? 27.484 -7.191 -17.844 1 90.06 401 TYR A CA 1
ATOM 2936 C C . TYR A 1 401 ? 27.531 -8.289 -16.797 1 90.06 401 TYR A C 1
ATOM 2938 O O . TYR A 1 401 ? 26.547 -8.539 -16.109 1 90.06 401 TYR A O 1
ATOM 2946 N N . VAL A 1 402 ? 28.672 -8.961 -16.781 1 91.38 402 VAL A N 1
ATOM 2947 C CA . VAL A 1 402 ? 28.891 -10.016 -15.797 1 91.38 402 VAL A CA 1
ATOM 2948 C C . VAL A 1 402 ? 29.953 -9.57 -14.797 1 91.38 402 VAL A C 1
ATOM 2950 O O . VAL A 1 402 ? 31.109 -9.336 -15.172 1 91.38 402 VAL A O 1
ATOM 2953 N N . TYR A 1 403 ? 29.469 -9.492 -13.57 1 89.25 403 TYR A N 1
ATOM 2954 C CA . TYR A 1 403 ? 30.391 -9.086 -12.523 1 89.25 403 TYR A CA 1
ATOM 2955 C C . TYR A 1 403 ? 31 -10.305 -11.828 1 89.25 403 TYR A C 1
ATOM 2957 O O . TYR A 1 403 ? 30.266 -11.117 -11.25 1 89.25 403 TYR A O 1
ATOM 2965 N N . SER A 1 404 ? 32.312 -10.414 -11.93 1 85.56 404 SER A N 1
ATOM 2966 C CA . SER A 1 404 ? 32.969 -11.609 -11.438 1 85.56 404 SER A CA 1
ATOM 2967 C C . SER A 1 404 ? 34 -11.266 -10.352 1 85.56 404 SER A C 1
ATOM 2969 O O . SER A 1 404 ? 34.688 -10.258 -10.453 1 85.56 404 SER A O 1
ATOM 2971 N N . SER A 1 405 ? 33.875 -12.086 -9.336 1 80.06 405 SER A N 1
ATOM 2972 C CA . SER A 1 405 ? 34.875 -11.953 -8.289 1 80.06 405 SER A CA 1
ATOM 2973 C C . SER A 1 405 ? 36.188 -12.625 -8.688 1 80.06 405 SER A C 1
ATOM 2975 O O . SER A 1 405 ? 37.219 -12.352 -8.094 1 80.06 405 SER A O 1
ATOM 2977 N N . GLN A 1 406 ? 36.188 -13.602 -9.57 1 74.94 406 GLN A N 1
ATOM 2978 C CA . GLN A 1 406 ? 37.344 -14.391 -9.945 1 74.94 406 GLN A CA 1
ATOM 2979 C C . GLN A 1 406 ? 38.094 -13.75 -11.109 1 74.94 406 GLN A C 1
ATOM 2981 O O . GLN A 1 406 ? 39.031 -14.344 -11.656 1 74.94 406 GLN A O 1
ATOM 2986 N N . GLY A 1 407 ? 37.75 -12.555 -11.43 1 72.56 407 GLY A N 1
ATOM 2987 C CA . GLY A 1 407 ? 38.406 -11.891 -12.539 1 72.56 407 GLY A CA 1
ATOM 2988 C C . GLY A 1 407 ? 37.75 -12.172 -13.883 1 72.56 407 GLY A C 1
ATOM 2989 O O . GLY A 1 407 ? 36.875 -13.039 -13.977 1 72.56 407 GLY A O 1
ATOM 2990 N N . CYS A 1 408 ? 38 -11.391 -15.008 1 74.19 408 CYS A N 1
ATOM 2991 C CA . CYS A 1 408 ? 37.375 -11.445 -16.328 1 74.19 408 CYS A CA 1
ATOM 2992 C C . CYS A 1 408 ? 38.312 -12.078 -17.344 1 74.19 408 CYS A C 1
ATOM 2994 O O . CYS A 1 408 ? 38.281 -11.75 -18.531 1 74.19 408 CYS A O 1
ATOM 2996 N N . GLY A 1 409 ? 39.062 -13.016 -16.969 1 65.25 409 GLY A N 1
ATOM 2997 C CA . GLY A 1 409 ? 40.094 -13.57 -17.844 1 65.25 409 GLY A CA 1
ATOM 2998 C C . GLY A 1 409 ? 39.562 -14.703 -18.719 1 65.25 409 GLY A C 1
ATOM 2999 O O . GLY A 1 409 ? 40.375 -15.43 -19.328 1 65.25 409 GLY A O 1
ATOM 3000 N N . TYR A 1 410 ? 38.281 -14.922 -18.844 1 67.06 410 TYR A N 1
ATOM 3001 C CA . TYR A 1 410 ? 37.75 -16.031 -19.625 1 67.06 410 TYR A CA 1
ATOM 3002 C C . TYR A 1 410 ? 36.875 -15.523 -20.766 1 67.06 410 TYR A C 1
ATOM 3004 O O . TYR A 1 410 ? 36.438 -14.359 -20.766 1 67.06 410 TYR A O 1
ATOM 3012 N N . ARG A 1 411 ? 36.812 -16.391 -21.812 1 72.62 411 ARG A N 1
ATOM 3013 C CA . ARG A 1 411 ? 35.969 -16.031 -22.953 1 72.62 411 ARG A CA 1
ATOM 3014 C C . ARG A 1 411 ? 34.5 -15.906 -22.547 1 72.62 411 ARG A C 1
ATOM 3016 O O . ARG A 1 411 ? 33.938 -16.797 -21.891 1 72.62 411 ARG A O 1
ATOM 3023 N N . MET A 1 412 ? 34 -14.773 -22.891 1 81.69 412 MET A N 1
ATOM 3024 C CA . MET A 1 412 ? 32.594 -14.516 -22.562 1 81.69 412 MET A CA 1
ATOM 3025 C C . MET A 1 412 ? 31.703 -14.898 -23.719 1 81.69 412 MET A C 1
ATOM 3027 O O . MET A 1 412 ? 32.094 -14.789 -24.891 1 81.69 412 MET A O 1
ATOM 3031 N N . PRO A 1 413 ? 30.547 -15.406 -23.406 1 86.31 413 PRO A N 1
ATOM 3032 C CA . PRO A 1 413 ? 29.578 -15.641 -24.484 1 86.31 413 PRO A CA 1
ATOM 3033 C C . PRO A 1 413 ? 29.172 -14.359 -25.203 1 86.31 413 PRO A C 1
ATOM 3035 O O . PRO A 1 413 ? 29.469 -13.258 -24.719 1 86.31 413 PRO A O 1
ATOM 3038 N N . PRO A 1 414 ? 28.578 -14.586 -26.391 1 84.75 414 PRO A N 1
ATOM 3039 C CA . PRO A 1 414 ? 28.172 -13.398 -27.141 1 84.75 414 PRO A CA 1
ATOM 3040 C C . PRO A 1 414 ? 27.328 -12.43 -26.297 1 84.75 414 PRO A C 1
ATOM 3042 O O . PRO A 1 414 ? 26.422 -12.859 -25.594 1 84.75 414 PRO A O 1
ATOM 3045 N N . GLY A 1 415 ? 27.703 -11.141 -26.328 1 87.25 415 GLY A N 1
ATOM 3046 C CA . GLY A 1 415 ? 26.922 -10.078 -25.688 1 87.25 415 GLY A CA 1
ATOM 3047 C C . GLY A 1 415 ? 27.281 -9.875 -24.234 1 87.25 415 GLY A C 1
ATOM 3048 O O . GLY A 1 415 ? 26.734 -8.977 -23.578 1 87.25 415 GLY A O 1
ATOM 3049 N N . ALA A 1 416 ? 28.203 -10.648 -23.75 1 89.94 416 ALA A N 1
ATOM 3050 C CA . ALA A 1 416 ? 28.562 -10.555 -22.344 1 89.94 416 ALA A CA 1
ATOM 3051 C C . ALA A 1 416 ? 29.875 -9.781 -22.156 1 89.94 416 ALA A C 1
ATOM 3053 O O . ALA A 1 416 ? 30.828 -10 -22.906 1 89.94 416 ALA A O 1
ATOM 3054 N N . TYR A 1 417 ? 29.875 -8.867 -21.25 1 87.25 417 TYR A N 1
ATOM 3055 C CA . TYR A 1 417 ? 31.062 -8.117 -20.859 1 87.25 417 TYR A CA 1
ATOM 3056 C C . TYR A 1 417 ? 31.375 -8.305 -19.375 1 87.25 417 TYR A C 1
ATOM 3058 O O . TYR A 1 417 ? 30.531 -8.031 -18.531 1 87.25 417 TYR A O 1
ATOM 3066 N N . CYS A 1 418 ? 32.531 -8.75 -19.188 1 88.44 418 CYS A N 1
ATOM 3067 C CA . CYS A 1 418 ? 32.938 -9.039 -17.812 1 88.44 418 CYS A CA 1
ATOM 3068 C C . CYS A 1 418 ? 33.469 -7.789 -17.125 1 88.44 418 CYS A C 1
ATOM 3070 O O . CYS A 1 418 ? 34.188 -7 -17.734 1 88.44 418 CYS A O 1
ATOM 3072 N N . ARG A 1 419 ? 33 -7.648 -15.859 1 86 419 ARG A N 1
ATOM 3073 C CA . ARG A 1 419 ? 33.5 -6.57 -15 1 86 419 ARG A CA 1
ATOM 3074 C C . ARG A 1 419 ? 33.844 -7.09 -13.617 1 86 419 ARG A C 1
ATOM 3076 O O . ARG A 1 419 ? 33.344 -8.125 -13.188 1 86 419 ARG A O 1
ATOM 3083 N N . PRO A 1 420 ? 34.844 -6.328 -13.008 1 85.06 420 PRO A N 1
ATOM 3084 C CA . PRO A 1 420 ? 35.156 -6.773 -11.648 1 85.06 420 PRO A CA 1
ATOM 3085 C C . PRO A 1 420 ? 34 -6.574 -10.672 1 85.06 420 PRO A C 1
ATOM 3087 O O . PRO A 1 420 ? 33.25 -5.617 -10.805 1 85.06 420 PRO A O 1
ATOM 3090 N N . MET A 1 421 ? 33.938 -7.418 -9.68 1 86.19 421 MET A N 1
ATOM 3091 C CA . MET A 1 421 ? 32.906 -7.41 -8.68 1 86.19 421 MET A CA 1
ATOM 3092 C C . MET A 1 421 ? 32.875 -6.082 -7.93 1 86.19 421 MET A C 1
ATOM 3094 O O . MET A 1 421 ? 31.812 -5.645 -7.469 1 86.19 421 MET A O 1
ATOM 3098 N N . SER A 1 422 ? 33.938 -5.445 -7.754 1 78.06 422 SER A N 1
ATOM 3099 C CA . SER A 1 422 ? 34.031 -4.18 -7.035 1 78.06 422 SER A CA 1
ATOM 3100 C C . SER A 1 422 ? 33.188 -3.098 -7.699 1 78.06 422 SER A C 1
ATOM 3102 O O . SER A 1 422 ? 32.844 -2.102 -7.062 1 78.06 422 SER A O 1
ATOM 3104 N N . GLU A 1 423 ? 32.75 -3.316 -8.898 1 76.88 423 GLU A N 1
ATOM 3105 C CA . GLU A 1 423 ? 31.969 -2.348 -9.648 1 76.88 423 GLU A CA 1
ATOM 3106 C C . GLU A 1 423 ? 30.5 -2.748 -9.672 1 76.88 423 GLU A C 1
ATOM 3108 O O . GLU A 1 423 ? 29.672 -2.064 -10.281 1 76.88 423 GLU A O 1
ATOM 3113 N N . ALA A 1 424 ? 30.266 -3.826 -9.055 1 81.12 424 ALA A N 1
ATOM 3114 C CA . ALA A 1 424 ? 28.891 -4.309 -9.086 1 81.12 424 ALA A CA 1
ATOM 3115 C C . ALA A 1 424 ? 27.938 -3.287 -8.461 1 81.12 424 ALA A C 1
ATOM 3117 O O . ALA A 1 424 ? 28.25 -2.697 -7.422 1 81.12 424 ALA A O 1
ATOM 3118 N N . PRO A 1 425 ? 26.828 -3.068 -9.195 1 71.69 425 PRO A N 1
ATOM 3119 C CA . PRO A 1 425 ? 25.875 -2.109 -8.633 1 71.69 425 PRO A CA 1
ATOM 3120 C C . PRO A 1 425 ? 25.281 -2.578 -7.301 1 71.69 425 PRO A C 1
ATOM 3122 O O . PRO A 1 425 ? 25.078 -3.777 -7.102 1 71.69 425 PRO A O 1
ATOM 3125 N N . ARG A 1 426 ? 24.875 -1.603 -6.496 1 65.06 426 ARG A N 1
ATOM 3126 C CA . ARG A 1 426 ? 24.344 -1.873 -5.168 1 65.06 426 ARG A CA 1
ATOM 3127 C C . ARG A 1 426 ? 22.938 -2.477 -5.258 1 65.06 426 ARG A C 1
ATOM 3129 O O . ARG A 1 426 ? 22.5 -3.186 -4.352 1 65.06 426 ARG A O 1
ATOM 3136 N N . ALA A 1 427 ? 22.344 -2.195 -6.348 1 63.41 427 ALA A N 1
ATOM 3137 C CA . ALA A 1 427 ? 20.984 -2.68 -6.473 1 63.41 427 ALA A CA 1
ATOM 3138 C C . ALA A 1 427 ? 20.922 -4.203 -6.441 1 63.41 427 ALA A C 1
ATOM 3140 O O . ALA A 1 427 ? 19.906 -4.793 -6.062 1 63.41 427 ALA A O 1
ATOM 3141 N N . ILE A 1 428 ? 22.016 -4.84 -6.832 1 69.88 428 ILE A N 1
ATOM 3142 C CA . ILE A 1 428 ? 22.047 -6.297 -6.84 1 69.88 428 ILE A CA 1
ATOM 3143 C C . ILE A 1 428 ? 22.531 -6.812 -5.488 1 69.88 428 ILE A C 1
ATOM 3145 O O . ILE A 1 428 ? 22.031 -7.828 -4.988 1 69.88 428 ILE A O 1
ATOM 3149 N N . THR A 1 429 ? 23.438 -6.008 -4.957 1 69.5 429 THR A N 1
ATOM 3150 C CA . THR A 1 429 ? 24.109 -6.535 -3.777 1 69.5 429 THR A CA 1
ATOM 3151 C C . THR A 1 429 ? 23.375 -6.121 -2.504 1 69.5 429 THR A C 1
ATOM 3153 O O . THR A 1 429 ? 23.547 -6.75 -1.456 1 69.5 429 THR A O 1
ATOM 3156 N N . ASP A 1 430 ? 22.625 -5.125 -2.725 1 62.69 430 ASP A N 1
ATOM 3157 C CA . ASP A 1 430 ? 21.938 -4.625 -1.53 1 62.69 430 ASP A CA 1
ATOM 3158 C C . ASP A 1 430 ? 20.625 -5.363 -1.294 1 62.69 430 ASP A C 1
ATOM 3160 O O . ASP A 1 430 ? 19.625 -5.09 -1.96 1 62.69 430 ASP A O 1
ATOM 3164 N N . GLU A 1 431 ? 20.766 -6.227 -0.366 1 63.75 431 GLU A N 1
ATOM 3165 C CA . GLU A 1 431 ? 19.578 -6.996 -0.017 1 63.75 431 GLU A CA 1
ATOM 3166 C C . GLU A 1 431 ? 18.922 -6.453 1.25 1 63.75 431 GLU A C 1
ATOM 3168 O O . GLU A 1 431 ? 18.109 -7.133 1.868 1 63.75 431 GLU A O 1
ATOM 3173 N N . THR A 1 432 ? 19.391 -5.215 1.46 1 56.16 432 THR A N 1
ATOM 3174 C CA . THR A 1 432 ? 18.828 -4.645 2.682 1 56.16 432 THR A CA 1
ATOM 3175 C C . THR A 1 432 ? 17.328 -4.418 2.537 1 56.16 432 THR A C 1
ATOM 3177 O O . THR A 1 432 ? 16.859 -3.961 1.492 1 56.16 432 THR A O 1
ATOM 3180 N N . GLY A 1 433 ? 16.594 -4.828 3.545 1 54.28 433 GLY A N 1
ATOM 3181 C CA . GLY A 1 433 ? 15.164 -4.641 3.604 1 54.28 433 GLY A CA 1
ATOM 3182 C C . GLY A 1 433 ? 14.383 -5.855 3.135 1 54.28 433 GLY A C 1
ATOM 3183 O O . GLY A 1 433 ? 13.148 -5.883 3.223 1 54.28 433 GLY A O 1
ATOM 3184 N N . PHE A 1 434 ? 15.359 -6.645 2.395 1 55.81 434 PHE A N 1
ATOM 3185 C CA . PHE A 1 434 ? 14.656 -7.875 2.051 1 55.81 434 PHE A CA 1
ATOM 3186 C C . PHE A 1 434 ? 14.555 -8.797 3.26 1 55.81 434 PHE A C 1
ATOM 3188 O O . PHE A 1 434 ? 15.555 -9.039 3.945 1 55.81 434 PHE A O 1
ATOM 3195 N N . ASP A 1 435 ? 13.57 -8.719 4.031 1 51.25 435 ASP A N 1
ATOM 3196 C CA . ASP A 1 435 ? 13.375 -9.766 5.027 1 51.25 435 ASP A CA 1
ATOM 3197 C C . ASP A 1 435 ? 12.625 -10.961 4.434 1 51.25 435 ASP A C 1
ATOM 3199 O O . ASP A 1 435 ? 12.477 -11.062 3.215 1 51.25 435 ASP A O 1
ATOM 3203 N N . SER A 1 436 ? 12.625 -12.133 5.395 1 46.09 436 SER A N 1
ATOM 3204 C CA . SER A 1 436 ? 11.859 -13.305 5.004 1 46.09 436 SER A CA 1
ATOM 3205 C C . SER A 1 436 ? 10.562 -12.914 4.301 1 46.09 436 SER A C 1
ATOM 3207 O O . SER A 1 436 ? 10.047 -13.672 3.473 1 46.09 436 SER A O 1
ATOM 3209 N N . ALA A 1 437 ? 10.055 -11.969 4.777 1 44.03 437 ALA A N 1
ATOM 3210 C CA . ALA A 1 437 ? 8.711 -11.648 4.32 1 44.03 437 ALA A CA 1
ATOM 3211 C C . ALA A 1 437 ? 8.734 -10.617 3.199 1 44.03 437 ALA A C 1
ATOM 3213 O O . ALA A 1 437 ? 7.695 -10.258 2.645 1 44.03 437 ALA A O 1
ATOM 3214 N N . GLY A 1 438 ? 10.055 -10.391 2.551 1 45.03 438 GLY A N 1
ATOM 3215 C CA . GLY A 1 438 ? 10.125 -9.289 1.604 1 45.03 438 GLY A CA 1
ATOM 3216 C C . GLY A 1 438 ? 10.141 -7.93 2.271 1 45.03 438 GLY A C 1
ATOM 3217 O O . GLY A 1 438 ? 10.352 -7.828 3.482 1 45.03 438 GLY A O 1
ATOM 3218 N N . ARG A 1 439 ? 10.383 -6.781 1.612 1 50.53 439 ARG A N 1
ATOM 3219 C CA . ARG A 1 439 ? 10.43 -5.5 2.311 1 50.53 439 ARG A CA 1
ATOM 3220 C C . ARG A 1 439 ? 9.203 -5.312 3.191 1 50.53 439 ARG A C 1
ATOM 3222 O O . ARG A 1 439 ? 9.312 -5.277 4.418 1 50.53 439 ARG A O 1
ATOM 3229 N N . TYR A 1 440 ? 8.227 -4.812 3.037 1 50.91 440 TYR A N 1
ATOM 3230 C CA . TYR A 1 440 ? 7.059 -4.664 3.893 1 50.91 440 TYR A CA 1
ATOM 3231 C C . TYR A 1 440 ? 5.785 -5.039 3.145 1 50.91 440 TYR A C 1
ATOM 3233 O O . TYR A 1 440 ? 5.371 -4.332 2.221 1 50.91 440 TYR A O 1
ATOM 3241 N N . GLY A 1 441 ? 5.285 -6.281 3.395 1 54.22 441 GLY A N 1
ATOM 3242 C CA . GLY A 1 441 ? 4.004 -6.684 2.83 1 54.22 441 GLY A CA 1
ATOM 3243 C C . GLY A 1 441 ? 4.086 -7.023 1.354 1 54.22 441 GLY A C 1
ATOM 3244 O O . GLY A 1 441 ? 4.863 -7.891 0.953 1 54.22 441 GLY A O 1
ATOM 3245 N N . TRP A 1 442 ? 3.357 -6.434 0.658 1 54.59 442 TRP A N 1
ATOM 3246 C CA . TRP A 1 442 ? 3.332 -6.637 -0.787 1 54.59 442 TRP A CA 1
ATOM 3247 C C . TRP A 1 442 ? 4.273 -5.668 -1.492 1 54.59 442 TRP A C 1
ATOM 3249 O O . TRP A 1 442 ? 4.516 -5.793 -2.695 1 54.59 442 TRP A O 1
ATOM 3259 N N . GLU A 1 443 ? 4.84 -4.789 -0.755 1 61.84 443 GLU A N 1
ATOM 3260 C CA . GLU A 1 443 ? 5.699 -3.805 -1.406 1 61.84 443 GLU A CA 1
ATOM 3261 C C . GLU A 1 443 ? 7.012 -4.43 -1.86 1 61.84 443 GLU A C 1
ATOM 3263 O O . GLU A 1 443 ? 7.766 -4.969 -1.045 1 61.84 443 GLU A O 1
ATOM 3268 N N . VAL A 1 444 ? 7.074 -4.578 -3.211 1 65.12 444 VAL A N 1
ATOM 3269 C CA . VAL A 1 444 ? 8.25 -5.188 -3.822 1 65.12 444 VAL A CA 1
ATOM 3270 C C . VAL A 1 444 ? 8.797 -4.27 -4.91 1 65.12 444 VAL A C 1
ATOM 3272 O O . VAL A 1 444 ? 8.031 -3.658 -5.66 1 65.12 444 VAL A O 1
ATOM 3275 N N . ASP A 1 445 ? 10.055 -3.91 -4.742 1 64.94 445 ASP A N 1
ATOM 3276 C CA . ASP A 1 445 ? 10.742 -3.271 -5.859 1 64.94 445 ASP A CA 1
ATOM 3277 C C . ASP A 1 445 ? 11.758 -4.219 -6.488 1 64.94 445 ASP A C 1
ATOM 3279 O O . ASP A 1 445 ? 12.703 -4.656 -5.824 1 64.94 445 ASP A O 1
ATOM 3283 N N . GLY A 1 446 ? 11.414 -4.504 -7.715 1 78.94 446 GLY A N 1
ATOM 3284 C CA . GLY A 1 446 ? 12.375 -5.32 -8.438 1 78.94 446 GLY A CA 1
ATOM 3285 C C . GLY A 1 446 ? 13.664 -4.59 -8.75 1 78.94 446 GLY A C 1
ATOM 3286 O O . GLY A 1 446 ? 14.477 -4.336 -7.852 1 78.94 446 GLY A O 1
ATOM 3287 N N . TYR A 1 447 ? 13.805 -4.145 -9.906 1 76.62 447 TYR A N 1
ATOM 3288 C CA . TYR A 1 447 ? 15.055 -3.506 -10.32 1 76.62 447 TYR A CA 1
ATOM 3289 C C . TYR A 1 447 ? 14.773 -2.238 -11.117 1 76.62 447 TYR A C 1
ATOM 3291 O O . TYR A 1 447 ? 15.695 -1.651 -11.703 1 76.62 447 TYR A O 1
ATOM 3299 N N . GLU A 1 448 ? 13.578 -1.887 -11.078 1 72.62 448 GLU A N 1
ATOM 3300 C CA . GLU A 1 448 ? 13.266 -0.689 -11.859 1 72.62 448 GLU A CA 1
ATOM 3301 C C . GLU A 1 448 ? 13.992 0.534 -11.297 1 72.62 448 GLU A C 1
ATOM 3303 O O . GLU A 1 448 ? 14.664 1.257 -12.039 1 72.62 448 GLU A O 1
ATOM 3308 N N . ARG A 1 449 ? 13.938 0.675 -10 1 66.25 449 ARG A N 1
ATOM 3309 C CA . ARG A 1 449 ? 14.609 1.811 -9.375 1 66.25 449 ARG A CA 1
ATOM 3310 C C . ARG A 1 449 ? 16.125 1.622 -9.375 1 66.25 449 ARG A C 1
ATOM 3312 O O . ARG A 1 449 ? 16.875 2.582 -9.562 1 66.25 449 ARG A O 1
ATOM 3319 N N . GLY A 1 450 ? 16.5 0.437 -9.148 1 66.62 450 GLY A N 1
ATOM 3320 C CA . GLY A 1 450 ? 17.922 0.137 -9.195 1 66.62 450 GLY A CA 1
ATOM 3321 C C . GLY A 1 450 ? 18.547 0.411 -10.547 1 66.62 450 GLY A C 1
ATOM 3322 O O . GLY A 1 450 ? 19.641 0.947 -10.633 1 66.62 450 GLY A O 1
ATOM 3323 N N . PHE A 1 451 ? 17.734 0.119 -11.531 1 72.56 451 PHE A N 1
ATOM 3324 C CA . PHE A 1 451 ? 18.234 0.313 -12.883 1 72.56 451 PHE A CA 1
ATOM 3325 C C . PHE A 1 451 ? 18.422 1.796 -13.188 1 72.56 451 PHE A C 1
ATOM 3327 O O . PHE A 1 451 ? 19.391 2.191 -13.828 1 72.56 451 PHE A O 1
ATOM 3334 N N . GLN A 1 452 ? 17.484 2.484 -12.805 1 64.75 452 GLN A N 1
ATOM 3335 C CA . GLN A 1 452 ? 17.594 3.924 -13.023 1 64.75 452 GLN A CA 1
ATOM 3336 C C . GLN A 1 452 ? 18.797 4.508 -12.281 1 64.75 452 GLN A C 1
ATOM 3338 O O . GLN A 1 452 ? 19.484 5.379 -12.805 1 64.75 452 GLN A O 1
ATOM 3343 N N . ARG A 1 453 ? 19.031 3.994 -11.18 1 63.31 453 ARG A N 1
ATOM 3344 C CA . ARG A 1 453 ? 20.125 4.473 -10.352 1 63.31 453 ARG A CA 1
ATOM 3345 C C . ARG A 1 453 ? 21.484 4.043 -10.93 1 63.31 453 ARG A C 1
ATOM 3347 O O . ARG A 1 453 ? 22.438 4.824 -10.938 1 63.31 453 ARG A O 1
ATOM 3354 N N . ASP A 1 454 ? 21.5 2.83 -11.305 1 65.88 454 ASP A N 1
ATOM 3355 C CA . ASP A 1 454 ? 22.766 2.26 -11.75 1 65.88 454 ASP A CA 1
ATOM 3356 C C . ASP A 1 454 ? 23.109 2.742 -13.156 1 65.88 454 ASP A C 1
ATOM 3358 O O . ASP A 1 454 ? 24.281 2.785 -13.531 1 65.88 454 ASP A O 1
ATOM 3362 N N . GLY A 1 455 ? 22.203 3.324 -13.781 1 61.88 455 GLY A N 1
ATOM 3363 C CA . GLY A 1 455 ? 22.438 3.74 -15.156 1 61.88 455 GLY A CA 1
ATOM 3364 C C . GLY A 1 455 ? 23.047 2.646 -16.016 1 61.88 455 GLY A C 1
ATOM 3365 O O . GLY A 1 455 ? 23.219 1.512 -15.555 1 61.88 455 GLY A O 1
ATOM 3366 N N . MET A 1 456 ? 23.234 2.9 -17.375 1 61.09 456 MET A N 1
ATOM 3367 C CA . MET A 1 456 ? 23.891 1.95 -18.266 1 61.09 456 MET A CA 1
ATOM 3368 C C . MET A 1 456 ? 25.406 2.021 -18.125 1 61.09 456 MET A C 1
ATOM 3370 O O . MET A 1 456 ? 25.984 3.109 -18.109 1 61.09 456 MET A O 1
ATOM 3374 N N . PRO A 1 457 ? 26.016 0.895 -17.672 1 57 457 PRO A N 1
ATOM 3375 C CA . PRO A 1 457 ? 27.484 0.955 -17.641 1 57 457 PRO A CA 1
ATOM 3376 C C . PRO A 1 457 ? 28.094 1.325 -18.984 1 57 457 PRO A C 1
ATOM 3378 O O . PRO A 1 457 ? 27.516 1.012 -20.031 1 57 457 PRO A O 1
ATOM 3381 N N . GLN A 1 458 ? 29 2.32 -18.969 1 55.56 458 GLN A N 1
ATOM 3382 C CA . GLN A 1 458 ? 29.703 2.625 -20.203 1 55.56 458 GLN A CA 1
ATOM 3383 C C . GLN A 1 458 ? 30.562 1.44 -20.656 1 55.56 458 GLN A C 1
ATOM 3385 O O . GLN A 1 458 ? 31.234 0.801 -19.844 1 55.56 458 GLN A O 1
ATOM 3390 N N . PRO A 1 459 ? 30.266 0.943 -21.906 1 52.03 459 PRO A N 1
ATOM 3391 C CA . PRO A 1 459 ? 31.078 -0.165 -22.406 1 52.03 459 PRO A CA 1
ATOM 3392 C C . PRO A 1 459 ? 32.594 0.119 -22.328 1 52.03 459 PRO A C 1
ATOM 3394 O O . PRO A 1 459 ? 33.031 1.214 -22.672 1 52.03 459 PRO A O 1
ATOM 3397 N N . ARG A 1 460 ? 33.281 -0.356 -21.406 1 47.66 460 ARG A N 1
ATOM 3398 C CA . ARG A 1 460 ? 34.719 -0.191 -21.469 1 47.66 460 ARG A CA 1
ATOM 3399 C C . ARG A 1 460 ? 35.312 -0.923 -22.688 1 47.66 460 ARG A C 1
ATOM 3401 O O . ARG A 1 460 ? 34.812 -1.988 -23.062 1 47.66 460 ARG A O 1
ATOM 3408 N N . ALA A 1 461 ? 35.969 -0.156 -23.5 1 41.34 461 ALA A N 1
ATOM 3409 C CA . ALA A 1 461 ? 36.719 -0.767 -24.609 1 41.34 461 ALA A CA 1
ATOM 3410 C C . ALA A 1 461 ? 37.438 -2.021 -24.141 1 41.34 461 ALA A C 1
ATOM 3412 O O . ALA A 1 461 ? 37.938 -2.08 -23.016 1 41.34 461 ALA A O 1
ATOM 3413 N N . TYR A 1 462 ? 37.062 -3.064 -24.703 1 39.31 462 TYR A N 1
ATOM 3414 C CA . TYR A 1 462 ? 37.844 -4.281 -24.484 1 39.31 462 TYR A CA 1
ATOM 3415 C C . TYR A 1 462 ? 39.312 -3.971 -24.406 1 39.31 462 TYR A C 1
ATOM 3417 O O . TYR A 1 462 ? 39.906 -3.432 -25.359 1 39.31 462 TYR A O 1
ATOM 3425 N N . VAL A 1 463 ? 39.875 -3.752 -23.312 1 39.72 463 VAL A N 1
ATOM 3426 C CA . VAL A 1 463 ? 41.344 -3.768 -23.328 1 39.72 463 VAL A CA 1
ATOM 3427 C C . VAL A 1 463 ? 41.844 -5.203 -23.453 1 39.72 463 VAL A C 1
ATOM 3429 O O . VAL A 1 463 ? 41.562 -6.043 -22.594 1 39.72 463 VAL A O 1
ATOM 3432 N N . PRO A 1 464 ? 42.312 -5.609 -24.594 1 37.41 464 PRO A N 1
ATOM 3433 C CA . PRO A 1 464 ? 42.875 -6.961 -24.703 1 37.41 464 PRO A CA 1
ATOM 3434 C C . PRO A 1 464 ? 43.812 -7.305 -23.547 1 37.41 464 PRO A C 1
ATOM 3436 O O . PRO A 1 464 ? 44.531 -6.43 -23.062 1 37.41 464 PRO A O 1
ATOM 3439 N N . PRO A 1 465 ? 43.531 -8.266 -22.844 1 38.91 465 PRO A N 1
ATOM 3440 C CA . PRO A 1 465 ? 44.5 -8.602 -21.812 1 38.91 465 PRO A CA 1
ATOM 3441 C C . PRO A 1 465 ? 45.938 -8.445 -22.281 1 38.91 465 PRO A C 1
ATOM 3443 O O . PRO A 1 465 ? 46.219 -8.57 -23.469 1 38.91 465 PRO A O 1
ATOM 3446 N N . PRO A 1 466 ? 46.75 -7.766 -21.562 1 37.56 466 PRO A N 1
ATOM 3447 C CA . PRO A 1 466 ? 48.125 -7.68 -22.062 1 37.56 466 PRO A CA 1
ATOM 3448 C C . PRO A 1 466 ? 48.688 -9.023 -22.547 1 37.56 466 PRO A C 1
ATOM 3450 O O . PRO A 1 466 ? 48.25 -10.078 -22.047 1 37.56 466 PRO A O 1
ATOM 3453 N N . ALA A 1 467 ? 49.219 -9.133 -23.672 1 35.12 467 ALA A N 1
ATOM 3454 C CA . ALA A 1 467 ? 49.844 -10.344 -24.203 1 35.12 467 ALA A CA 1
ATOM 3455 C C . ALA A 1 467 ? 50.719 -11.008 -23.156 1 35.12 467 ALA A C 1
ATOM 3457 O O . ALA A 1 467 ? 51.406 -10.328 -22.391 1 35.12 467 ALA A O 1
ATOM 3458 N N . PRO A 1 468 ? 50.438 -12.141 -22.719 1 33.12 468 PRO A N 1
ATOM 3459 C CA . PRO A 1 468 ? 51.312 -12.75 -21.734 1 33.12 468 PRO A CA 1
ATOM 3460 C C . PRO A 1 468 ? 52.781 -12.453 -22 1 33.12 468 PRO A C 1
ATOM 3462 O O . PRO A 1 468 ? 53.219 -12.398 -23.156 1 33.12 468 PRO A O 1
ATOM 3465 N N . ARG A 1 469 ? 53.406 -11.867 -21.125 1 36.75 469 ARG A N 1
ATOM 3466 C CA . ARG A 1 469 ? 54.844 -11.656 -21.281 1 36.75 469 ARG A CA 1
ATOM 3467 C C . ARG A 1 469 ? 55.531 -12.93 -21.734 1 36.75 469 ARG A C 1
ATOM 3469 O O . ARG A 1 469 ? 55.281 -14.008 -21.188 1 36.75 469 ARG A O 1
ATOM 3476 N N . ARG A 1 470 ? 56.156 -12.984 -22.891 1 33.12 470 ARG A N 1
ATOM 3477 C CA . ARG A 1 470 ? 56.969 -14.07 -23.438 1 33.12 470 ARG A CA 1
ATOM 3478 C C . ARG A 1 470 ? 57.969 -14.586 -22.391 1 33.12 470 ARG A C 1
ATOM 3480 O O . ARG A 1 470 ? 58.75 -13.812 -21.844 1 33.12 470 ARG A O 1
ATOM 3487 N N . SER A 1 471 ? 57.562 -15.57 -21.594 1 31.47 471 SER A N 1
ATOM 3488 C CA . SER A 1 471 ? 58.594 -16.172 -20.75 1 31.47 471 SER A CA 1
ATOM 3489 C C . SER A 1 471 ? 59.875 -16.375 -21.531 1 31.47 471 SER A C 1
ATOM 3491 O O . SER A 1 471 ? 59.875 -16.844 -22.672 1 31.47 471 SER A O 1
ATOM 3493 N N . MET A 1 472 ? 60.875 -15.539 -21.344 1 33.72 472 MET A N 1
ATOM 3494 C CA . MET A 1 472 ? 62.188 -15.656 -21.938 1 33.72 472 MET A CA 1
ATOM 3495 C C . MET A 1 472 ? 62.719 -17.078 -21.812 1 33.72 472 MET A C 1
ATOM 3497 O O . MET A 1 472 ? 63.875 -17.359 -22.188 1 33.72 472 MET A O 1
ATOM 3501 N N . PHE A 1 473 ? 62.281 -17.859 -20.734 1 33.59 473 PHE A N 1
ATOM 3502 C CA . PHE A 1 473 ? 62.938 -19.141 -20.594 1 33.59 473 PHE A CA 1
ATOM 3503 C C . PHE A 1 473 ? 62.562 -20.094 -21.734 1 33.59 473 PHE A C 1
ATOM 3505 O O . PHE A 1 473 ? 61.406 -20.125 -22.141 1 33.59 473 PHE A O 1
ATOM 3512 N N . GLY A 1 474 ? 63.469 -20.469 -22.594 1 29.34 474 GLY A N 1
ATOM 3513 C CA . GLY A 1 474 ? 63.5 -21.375 -23.734 1 29.34 474 GLY A CA 1
ATOM 3514 C C . GLY A 1 474 ? 62.719 -22.641 -23.5 1 29.34 474 GLY A C 1
ATOM 3515 O O . GLY A 1 474 ? 62.375 -22.984 -22.375 1 29.34 474 GLY A O 1
ATOM 3516 N N . PRO A 1 475 ? 62.031 -23.219 -24.453 1 29.08 475 PRO A N 1
ATOM 3517 C CA . PRO A 1 475 ? 61.094 -24.344 -24.391 1 29.08 475 PRO A CA 1
ATOM 3518 C C . PRO A 1 475 ? 61.688 -25.562 -23.688 1 29.08 475 PRO A C 1
ATOM 3520 O O . PRO A 1 475 ? 62.688 -26.109 -24.156 1 29.08 475 PRO A O 1
ATOM 3523 N N . ARG A 1 476 ? 61.844 -25.5 -22.375 1 29.48 476 ARG A N 1
ATOM 3524 C CA . ARG A 1 476 ? 62.469 -26.75 -21.906 1 29.48 476 ARG A CA 1
ATOM 3525 C C . ARG A 1 476 ? 61.75 -27.969 -22.516 1 29.48 476 ARG A C 1
ATOM 3527 O O . ARG A 1 476 ? 60.531 -27.969 -22.656 1 29.48 476 ARG A O 1
ATOM 3534 N N . SER A 1 477 ? 62.469 -28.766 -23.219 1 26.89 477 SER A N 1
ATOM 3535 C CA . SER A 1 477 ? 62.156 -30.016 -23.906 1 26.89 477 SER A CA 1
ATOM 3536 C C . SER A 1 477 ? 61.344 -30.953 -23.031 1 26.89 477 SER A C 1
ATOM 3538 O O . SER A 1 477 ? 61.781 -31.344 -21.953 1 26.89 477 SER A O 1
ATOM 3540 N N . ALA A 1 478 ? 60.062 -30.672 -23.016 1 27.25 478 ALA A N 1
ATOM 3541 C CA . ALA A 1 478 ? 59.188 -31.531 -22.219 1 27.25 478 ALA A CA 1
ATOM 3542 C C . ALA A 1 478 ? 59.562 -33 -22.391 1 27.25 478 ALA A C 1
ATOM 3544 O O . ALA A 1 478 ? 59.781 -33.469 -23.516 1 27.25 478 ALA A O 1
ATOM 3545 N N . PRO A 1 479 ? 60.094 -33.594 -21.391 1 25.88 479 PRO A N 1
ATOM 3546 C CA . PRO A 1 479 ? 60.562 -34.969 -21.594 1 25.88 479 PRO A CA 1
ATOM 3547 C C . PRO A 1 479 ? 59.531 -35.844 -22.266 1 25.88 479 PRO A C 1
ATOM 3549 O O . PRO A 1 479 ? 58.344 -35.594 -22.141 1 25.88 479 PRO A O 1
ATOM 3552 N N . GLN A 1 480 ? 59.812 -36.438 -23.422 1 23.56 480 GLN A N 1
ATOM 3553 C CA . GLN A 1 480 ? 59.031 -37.312 -24.25 1 23.56 480 GLN A CA 1
ATOM 3554 C C . GLN A 1 480 ? 58.344 -38.406 -23.422 1 23.56 480 GLN A C 1
ATOM 3556 O O . GLN A 1 480 ? 59 -39.125 -22.672 1 23.56 480 GLN A O 1
ATOM 3561 N N . PRO A 1 481 ? 57.031 -38.094 -22.969 1 24.44 481 PRO A N 1
ATOM 3562 C CA . PRO A 1 481 ? 56.469 -39.125 -22.125 1 24.44 481 PRO A CA 1
ATOM 3563 C C . PRO A 1 481 ? 56.719 -40.531 -22.688 1 24.44 481 PRO A C 1
ATOM 3565 O O . PRO A 1 481 ? 56.844 -40.719 -23.891 1 24.44 481 PRO A O 1
ATOM 3568 N N . PRO A 1 482 ? 57.219 -41.438 -21.969 1 22.67 482 PRO A N 1
ATOM 3569 C CA . PRO A 1 482 ? 57.625 -42.75 -22.484 1 22.67 482 PRO A CA 1
ATOM 3570 C C . PRO A 1 482 ? 56.469 -43.438 -23.234 1 22.67 482 PRO A C 1
ATOM 3572 O O . PRO A 1 482 ? 55.312 -43.156 -23 1 22.67 482 PRO A O 1
ATOM 3575 N N . ALA A 1 483 ? 56.719 -43.938 -24.469 1 21.31 483 ALA A N 1
ATOM 3576 C CA . ALA A 1 483 ? 55.906 -44.656 -25.422 1 21.31 483 ALA A CA 1
ATOM 3577 C C . ALA A 1 483 ? 55.094 -45.781 -24.734 1 21.31 483 ALA A C 1
ATOM 3579 O O . ALA A 1 483 ? 55.688 -46.656 -24.109 1 21.31 483 ALA A O 1
ATOM 3580 N N . TYR A 1 484 ? 53.969 -45.281 -24.141 1 19.62 484 TYR A N 1
ATOM 3581 C CA . TYR A 1 484 ? 53.219 -46.344 -23.469 1 19.62 484 TYR A CA 1
ATOM 3582 C C . TYR A 1 484 ? 53.062 -47.562 -24.375 1 19.62 484 TYR A C 1
ATOM 3584 O O . TYR A 1 484 ? 52.906 -47.406 -25.594 1 19.62 484 TYR A O 1
ATOM 3592 N N . PRO A 1 485 ? 53.406 -48.75 -23.969 1 19.44 485 PRO A N 1
ATOM 3593 C CA . PRO A 1 485 ? 53.406 -49.969 -24.766 1 19.44 485 PRO A CA 1
ATOM 3594 C C . PRO A 1 485 ? 52.062 -50.281 -25.391 1 19.44 485 PRO A C 1
ATOM 3596 O O . PRO A 1 485 ? 51.031 -49.844 -24.891 1 19.44 485 PRO A O 1
ATOM 3599 N N . GLN A 1 486 ? 51.969 -50.438 -26.75 1 18.48 486 GLN A N 1
ATOM 3600 C CA . GLN A 1 486 ? 50.969 -50.812 -27.734 1 18.48 486 GLN A CA 1
ATOM 3601 C C . GLN A 1 486 ? 50.156 -52.031 -27.25 1 18.48 486 GLN A C 1
ATOM 3603 O O . GLN A 1 486 ? 50.656 -53.156 -27.312 1 18.48 486 GLN A O 1
ATOM 3608 N N . GLY A 1 487 ? 49.531 -51.938 -26.016 1 18.16 487 GLY A N 1
ATOM 3609 C CA . GLY A 1 487 ? 48.969 -53.219 -25.594 1 18.16 487 GLY A CA 1
ATOM 3610 C C . GLY A 1 487 ? 48.031 -53.812 -26.594 1 18.16 487 GLY A C 1
ATOM 3611 O O . GLY A 1 487 ? 47.312 -53.094 -27.312 1 18.16 487 GLY A O 1
ATOM 3612 N N . GLY A 1 488 ? 48.25 -55 -27.141 1 18.14 488 GLY A N 1
ATOM 3613 C CA . GLY A 1 488 ? 47.75 -55.969 -28.078 1 18.14 488 GLY A CA 1
ATOM 3614 C C . GLY A 1 488 ? 46.312 -56.406 -27.797 1 18.14 488 GLY A C 1
ATOM 3615 O O . GLY A 1 488 ? 46.062 -57.125 -26.812 1 18.14 488 GLY A O 1
ATOM 3616 N N . TYR A 1 489 ? 45.344 -55.406 -27.766 1 17.28 489 TYR A N 1
ATOM 3617 C CA . TYR A 1 489 ? 43.969 -55.906 -27.547 1 17.28 489 TYR A CA 1
ATOM 3618 C C . TYR A 1 489 ? 43.656 -57 -28.547 1 17.28 489 TYR A C 1
ATOM 3620 O O . TYR A 1 489 ? 43.844 -56.844 -29.75 1 17.28 489 TYR A O 1
ATOM 3628 N N . SER A 1 490 ? 43.594 -58.188 -28.125 1 17.73 490 SER A N 1
ATOM 3629 C CA . SER A 1 490 ? 43.281 -59.531 -28.609 1 17.73 490 SER A CA 1
ATOM 3630 C C . SER A 1 490 ? 41.875 -59.562 -29.25 1 17.73 490 SER A C 1
ATOM 3632 O O . SER A 1 490 ? 41.031 -58.75 -28.906 1 17.73 490 SER A O 1
ATOM 3634 N N . SER A 1 491 ? 41.719 -60.25 -30.406 1 18.84 491 SER A N 1
ATOM 3635 C CA . SER A 1 491 ? 40.75 -60.625 -31.422 1 18.84 491 SER A CA 1
ATOM 3636 C C . SER A 1 491 ? 39.531 -61.281 -30.797 1 18.84 491 SER A C 1
ATOM 3638 O O . SER A 1 491 ? 39.656 -62.281 -30.078 1 18.84 491 SER A O 1
ATOM 3640 N N . GLY A 1 492 ? 38.531 -60.5 -30.438 1 19.12 492 GLY A N 1
ATOM 3641 C CA . GLY A 1 492 ? 37.375 -61.156 -29.828 1 19.12 492 GLY A CA 1
ATOM 3642 C C . GLY A 1 492 ? 36.875 -62.344 -30.625 1 19.12 492 GLY A C 1
ATOM 3643 O O . GLY A 1 492 ? 37.188 -62.469 -31.812 1 19.12 492 GLY A O 1
ATOM 3644 N N . PRO A 1 493 ? 36.219 -63.375 -29.969 1 20.66 493 PRO A N 1
ATOM 3645 C CA . PRO A 1 493 ? 35.938 -64.688 -30.453 1 20.66 493 PRO A CA 1
ATOM 3646 C C . PRO A 1 493 ? 34.906 -64.75 -31.578 1 20.66 493 PRO A C 1
ATOM 3648 O O . PRO A 1 493 ? 34.156 -63.75 -31.734 1 20.66 493 PRO A O 1
ATOM 3651 N N . PRO A 1 494 ? 34.812 -65.75 -32.594 1 21.05 494 PRO A N 1
ATOM 3652 C CA . PRO A 1 494 ? 34.188 -66.062 -33.875 1 21.05 494 PRO A CA 1
ATOM 3653 C C . PRO A 1 494 ? 32.688 -66.375 -33.719 1 21.05 494 PRO A C 1
ATOM 3655 O O . PRO A 1 494 ? 32.281 -67.125 -32.875 1 21.05 494 PRO A O 1
ATOM 3658 N N . LEU A 1 495 ? 31.656 -65.625 -33.562 1 19.41 495 LEU A N 1
ATOM 3659 C CA . LEU A 1 495 ? 30.594 -66.25 -32.75 1 19.41 495 LEU A CA 1
ATOM 3660 C C . LEU A 1 495 ? 30.156 -67.562 -33.312 1 19.41 495 LEU A C 1
ATOM 3662 O O . LEU A 1 495 ? 30.422 -67.875 -34.469 1 19.41 495 LEU A O 1
ATOM 3666 N N . MET A 1 496 ? 29.406 -68.562 -32.562 1 20.25 496 MET A N 1
ATOM 3667 C CA . MET A 1 496 ? 28.75 -69.812 -33 1 20.25 496 MET A CA 1
ATOM 3668 C C . MET A 1 496 ? 27.766 -69.562 -34.125 1 20.25 496 MET A C 1
ATOM 3670 O O . MET A 1 496 ? 27.297 -68.438 -34.281 1 20.25 496 MET A O 1
ATOM 3674 N N . GLY A 1 497 ? 27.406 -70.688 -35.125 1 18.41 497 GLY A N 1
ATOM 3675 C CA . GLY A 1 497 ? 26.797 -71.188 -36.375 1 18.41 497 GLY A CA 1
ATOM 3676 C C . GLY A 1 497 ? 25.281 -71.062 -36.375 1 18.41 497 GLY A C 1
ATOM 3677 O O . GLY A 1 497 ? 24.641 -71.438 -35.406 1 18.41 497 GLY A O 1
ATOM 3678 N N . SER A 1 498 ? 24.609 -70 -36.719 1 18.05 498 SER A N 1
ATOM 3679 C CA . SER A 1 498 ? 23.25 -70.062 -37.219 1 18.05 498 SER A CA 1
ATOM 3680 C C . SER A 1 498 ? 23.172 -71.188 -38.281 1 18.05 498 SER A C 1
ATOM 3682 O O . SER A 1 498 ? 23.906 -71.188 -39.281 1 18.05 498 SER A O 1
ATOM 3684 N N . SER A 1 499 ? 22.719 -72.625 -37.844 1 18.7 499 SER A N 1
ATOM 3685 C CA . SER A 1 499 ? 22 -73.688 -38.531 1 18.7 499 SER A CA 1
ATOM 3686 C C . SER A 1 499 ? 20.891 -73.062 -39.438 1 18.7 499 SER A C 1
ATOM 3688 O O . SER A 1 499 ? 20.469 -71.938 -39.25 1 18.7 499 SER A O 1
ATOM 3690 N N . GLY A 1 500 ? 20.219 -74.25 -40.281 1 19.89 500 GLY A N 1
ATOM 3691 C CA . GLY A 1 500 ? 19.312 -74.938 -41.188 1 19.89 500 GLY A CA 1
ATOM 3692 C C . GLY A 1 500 ? 17.875 -74.938 -40.688 1 19.89 500 GLY A C 1
ATOM 3693 O O . GLY A 1 500 ? 16.984 -75.438 -41.375 1 19.89 500 GLY A O 1
ATOM 3694 N N . TYR A 1 501 ? 17.047 -74.5 -39.719 1 20.36 501 TYR A N 1
ATOM 3695 C CA . TYR A 1 501 ? 15.672 -74.5 -40.219 1 20.36 501 TYR A CA 1
ATOM 3696 C C . TYR A 1 501 ? 15.383 -73.312 -41.062 1 20.36 501 TYR A C 1
ATOM 3698 O O . TYR A 1 501 ? 15.938 -72.25 -40.844 1 20.36 501 TYR A O 1
ATOM 3706 N N . MET B 1 1 ? -11.195 8.977 -64.375 1 20.95 1 MET B N 1
ATOM 3707 C CA . MET B 1 1 ? -10.375 7.887 -63.844 1 20.95 1 MET B CA 1
ATOM 3708 C C . MET B 1 1 ? -8.938 8.336 -63.625 1 20.95 1 MET B C 1
ATOM 3710 O O . MET B 1 1 ? -8.242 7.824 -62.75 1 20.95 1 MET B O 1
ATOM 3714 N N . ILE B 1 2 ? -8.352 9.125 -64.625 1 18.72 2 ILE B N 1
ATOM 3715 C CA . ILE B 1 2 ? -7.074 9.656 -65.125 1 18.72 2 ILE B CA 1
ATOM 3716 C C . ILE B 1 2 ? -6.547 10.688 -64.125 1 18.72 2 ILE B C 1
ATOM 3718 O O . ILE B 1 2 ? -5.531 11.344 -64.375 1 18.72 2 ILE B O 1
ATOM 3722 N N . ALA B 1 3 ? -7.367 11.133 -63.188 1 18.88 3 ALA B N 1
ATOM 3723 C CA . ALA B 1 3 ? -7.223 12.469 -62.625 1 18.88 3 ALA B CA 1
ATOM 3724 C C . ALA B 1 3 ? -5.863 12.633 -61.938 1 18.88 3 ALA B C 1
ATOM 3726 O O . ALA B 1 3 ? -5.379 11.711 -61.281 1 18.88 3 ALA B O 1
ATOM 3727 N N . LYS B 1 4 ? -5.309 13.922 -61.812 1 18.11 4 LYS B N 1
ATOM 3728 C CA . LYS B 1 4 ? -4.199 14.781 -62.219 1 18.11 4 LYS B CA 1
ATOM 3729 C C . LYS B 1 4 ? -3.012 14.617 -61.25 1 18.11 4 LYS B C 1
ATOM 3731 O O . LYS B 1 4 ? -3.189 14.469 -60.062 1 18.11 4 LYS B O 1
ATOM 3736 N N . ALA B 1 5 ? -1.766 14.648 -61.688 1 18.08 5 ALA B N 1
ATOM 3737 C CA . ALA B 1 5 ? -0.369 14.242 -61.812 1 18.08 5 ALA B CA 1
ATOM 3738 C C . ALA B 1 5 ? 0.481 14.82 -60.688 1 18.08 5 ALA B C 1
ATOM 3740 O O . ALA B 1 5 ? 0.143 14.688 -59.5 1 18.08 5 ALA B O 1
ATOM 3741 N N . LEU B 1 6 ? 1.627 15.57 -60.906 1 17.11 6 LEU B N 1
ATOM 3742 C CA . LEU B 1 6 ? 3.072 15.625 -60.719 1 17.11 6 LEU B CA 1
ATOM 3743 C C . LEU B 1 6 ? 3.441 16.703 -59.688 1 17.11 6 LEU B C 1
ATOM 3745 O O . LEU B 1 6 ? 4.555 16.703 -59.156 1 17.11 6 LEU B O 1
ATOM 3749 N N . ARG B 1 7 ? 2.861 17.922 -59.562 1 17.05 7 ARG B N 1
ATOM 3750 C CA . ARG B 1 7 ? 3.729 19.094 -59.688 1 17.05 7 ARG B CA 1
ATOM 3751 C C . ARG B 1 7 ? 4.727 19.172 -58.531 1 17.05 7 ARG B C 1
ATOM 3753 O O . ARG B 1 7 ? 4.461 18.672 -57.438 1 17.05 7 ARG B O 1
ATOM 3760 N N . ARG B 1 8 ? 5.816 20.141 -58.562 1 17.8 8 ARG B N 1
ATOM 3761 C CA . ARG B 1 8 ? 7.25 20.391 -58.531 1 17.8 8 ARG B CA 1
ATOM 3762 C C . ARG B 1 8 ? 7.75 20.594 -57.094 1 17.8 8 ARG B C 1
ATOM 3764 O O . ARG B 1 8 ? 6.953 20.734 -56.156 1 17.8 8 ARG B O 1
ATOM 3771 N N . LEU B 1 9 ? 8.945 21.484 -56.812 1 18.62 9 LEU B N 1
ATOM 3772 C CA . LEU B 1 9 ? 10.328 21.656 -56.375 1 18.62 9 LEU B CA 1
ATOM 3773 C C . LEU B 1 9 ? 10.375 22.375 -55.031 1 18.62 9 LEU B C 1
ATOM 3775 O O . LEU B 1 9 ? 11.453 22.703 -54.531 1 18.62 9 LEU B O 1
ATOM 3779 N N . ALA B 1 10 ? 9.289 22.984 -54.438 1 19.09 10 ALA B N 1
ATOM 3780 C CA . ALA B 1 10 ? 9.477 24.234 -53.719 1 19.09 10 ALA B CA 1
ATOM 3781 C C . ALA B 1 10 ? 10.422 24.062 -52.531 1 19.09 10 ALA B C 1
ATOM 3783 O O . ALA B 1 10 ? 10.445 23.016 -51.875 1 19.09 10 ALA B O 1
ATOM 3784 N N . GLY B 1 11 ? 11.297 25.125 -52.219 1 21.02 11 GLY B N 1
ATOM 3785 C CA . GLY B 1 11 ? 12.531 25.719 -51.75 1 21.02 11 GLY B CA 1
ATOM 3786 C C . GLY B 1 11 ? 12.68 25.688 -50.25 1 21.02 11 GLY B C 1
ATOM 3787 O O . GLY B 1 11 ? 12.109 26.516 -49.531 1 21.02 11 GLY B O 1
ATOM 3788 N N . LEU B 1 12 ? 12.367 24.484 -49.594 1 19.14 12 LEU B N 1
ATOM 3789 C CA . LEU B 1 12 ? 12.133 24.391 -48.156 1 19.14 12 LEU B CA 1
ATOM 3790 C C . LEU B 1 12 ? 13.336 24.922 -47.375 1 19.14 12 LEU B C 1
ATOM 3792 O O . LEU B 1 12 ? 13.164 25.531 -46.312 1 19.14 12 LEU B O 1
ATOM 3796 N N . GLY B 1 13 ? 14.594 24.422 -47.656 1 19.22 13 GLY B N 1
ATOM 3797 C CA . GLY B 1 13 ? 15.266 23.891 -46.469 1 19.22 13 GLY B CA 1
ATOM 3798 C C . GLY B 1 13 ? 16.016 24.953 -45.688 1 19.22 13 GLY B C 1
ATOM 3799 O O . GLY B 1 13 ? 17.234 25.047 -45.781 1 19.22 13 GLY B O 1
ATOM 3800 N N . ALA B 1 14 ? 15.664 26.281 -45.812 1 19.28 14 ALA B N 1
ATOM 3801 C CA . ALA B 1 14 ? 16.703 27.219 -45.406 1 19.28 14 ALA B CA 1
ATOM 3802 C C . ALA B 1 14 ? 17.156 26.953 -43.969 1 19.28 14 ALA B C 1
ATOM 3804 O O . ALA B 1 14 ? 16.375 27.062 -43.031 1 19.28 14 ALA B O 1
ATOM 3805 N N . ALA B 1 15 ? 18.172 26.047 -43.781 1 20.94 15 ALA B N 1
ATOM 3806 C CA . ALA B 1 15 ? 18.922 25.531 -42.625 1 20.94 15 ALA B CA 1
ATOM 3807 C C . ALA B 1 15 ? 19.609 26.672 -41.875 1 20.94 15 ALA B C 1
ATOM 3809 O O . ALA B 1 15 ? 20.719 27.078 -42.219 1 20.94 15 ALA B O 1
ATOM 3810 N N . VAL B 1 16 ? 18.984 27.938 -41.875 1 19.36 16 VAL B N 1
ATOM 3811 C CA . VAL B 1 16 ? 19.875 29.016 -41.438 1 19.36 16 VAL B CA 1
ATOM 3812 C C . VAL B 1 16 ? 20.484 28.672 -40.062 1 19.36 16 VAL B C 1
ATOM 3814 O O . VAL B 1 16 ? 19.75 28.453 -39.094 1 19.36 16 VAL B O 1
ATOM 3817 N N . ALA B 1 17 ? 21.766 28.188 -40 1 20.61 17 ALA B N 1
ATOM 3818 C CA . ALA B 1 17 ? 22.797 27.859 -39.031 1 20.61 17 ALA B CA 1
ATOM 3819 C C . ALA B 1 17 ? 23.062 29.031 -38.094 1 20.61 17 ALA B C 1
ATOM 3821 O O . ALA B 1 17 ? 24.031 29.016 -37.312 1 20.61 17 ALA B O 1
ATOM 3822 N N . CYS B 1 18 ? 22.094 30.031 -38 1 19.22 18 CYS B N 1
ATOM 3823 C CA . CYS B 1 18 ? 22.688 31.25 -37.469 1 19.22 18 CYS B CA 1
ATOM 3824 C C . CYS B 1 18 ? 23.375 30.969 -36.125 1 19.22 18 CYS B C 1
ATOM 3826 O O . CYS B 1 18 ? 22.766 30.375 -35.219 1 19.22 18 CYS B O 1
ATOM 3828 N N . VAL B 1 19 ? 24.75 31.016 -36.125 1 21.36 19 VAL B N 1
ATOM 3829 C CA . VAL B 1 19 ? 25.859 30.953 -35.188 1 21.36 19 VAL B CA 1
ATOM 3830 C C . VAL B 1 19 ? 25.656 31.984 -34.062 1 21.36 19 VAL B C 1
ATOM 3832 O O . VAL B 1 19 ? 26.156 33.094 -34.156 1 21.36 19 VAL B O 1
ATOM 3835 N N . LEU B 1 20 ? 24.406 32.188 -33.562 1 20.45 20 LEU B N 1
ATOM 3836 C CA . LEU B 1 20 ? 24.312 33.375 -32.719 1 20.45 20 LEU B CA 1
ATOM 3837 C C . LEU B 1 20 ? 25.375 33.375 -31.625 1 20.45 20 LEU B C 1
ATOM 3839 O O . LEU B 1 20 ? 25.406 32.438 -30.812 1 20.45 20 LEU B O 1
ATOM 3843 N N . SER B 1 21 ? 26.547 34.031 -31.828 1 20.7 21 SER B N 1
ATOM 3844 C CA . SER B 1 21 ? 27.75 34.344 -31.078 1 20.7 21 SER B CA 1
ATOM 3845 C C . SER B 1 21 ? 27.406 35 -29.734 1 20.7 21 SER B C 1
ATOM 3847 O O . SER B 1 21 ? 28.219 35.719 -29.156 1 20.7 21 SER B O 1
ATOM 3849 N N . LEU B 1 22 ? 26.219 34.969 -29.188 1 22.33 22 LEU B N 1
ATOM 3850 C CA . LEU B 1 22 ? 25.953 36.062 -28.234 1 22.33 22 LEU B CA 1
ATOM 3851 C C . LEU B 1 22 ? 27.031 36.094 -27.156 1 22.33 22 LEU B C 1
ATOM 3853 O O . LEU B 1 22 ? 27.219 35.125 -26.422 1 22.33 22 LEU B O 1
ATOM 3857 N N . GLY B 1 23 ? 28.141 36.875 -27.328 1 22.23 23 GLY B N 1
ATOM 3858 C CA . GLY B 1 23 ? 29.312 37.281 -26.578 1 22.23 23 GLY B CA 1
ATOM 3859 C C . GLY B 1 23 ? 28.984 37.812 -25.203 1 22.23 23 GLY B C 1
ATOM 3860 O O . GLY B 1 23 ? 29.797 38.469 -24.562 1 22.23 23 GLY B O 1
ATOM 3861 N N . VAL B 1 24 ? 27.797 37.844 -24.641 1 23.05 24 VAL B N 1
ATOM 3862 C CA . VAL B 1 24 ? 27.578 38.875 -23.641 1 23.05 24 VAL B CA 1
ATOM 3863 C C . VAL B 1 24 ? 28.562 38.719 -22.5 1 23.05 24 VAL B C 1
ATOM 3865 O O . VAL B 1 24 ? 28.578 37.688 -21.828 1 23.05 24 VAL B O 1
ATOM 3868 N N . ALA B 1 25 ? 29.797 39.25 -22.547 1 23.23 25 ALA B N 1
ATOM 3869 C CA . ALA B 1 25 ? 30.922 39.406 -21.625 1 23.23 25 ALA B CA 1
ATOM 3870 C C . ALA B 1 25 ? 30.453 39.969 -20.297 1 23.23 25 ALA B C 1
ATOM 3872 O O . ALA B 1 25 ? 30.594 41.188 -20.047 1 23.23 25 ALA B O 1
ATOM 3873 N N . GLY B 1 26 ? 29.188 40.125 -19.922 1 24.64 26 GLY B N 1
ATOM 3874 C CA . GLY B 1 26 ? 28.938 41.156 -18.906 1 24.64 26 GLY B CA 1
ATOM 3875 C C . GLY B 1 26 ? 29.812 41 -17.688 1 24.64 26 GLY B C 1
ATOM 3876 O O . GLY B 1 26 ? 30.062 39.906 -17.203 1 24.64 26 GLY B O 1
ATOM 3877 N N . GLU B 1 27 ? 30.672 42 -17.438 1 21.88 27 GLU B N 1
ATOM 3878 C CA . GLU B 1 27 ? 31.594 42.281 -16.344 1 21.88 27 GLU B CA 1
ATOM 3879 C C . GLU B 1 27 ? 30.984 41.906 -14.992 1 21.88 27 GLU B C 1
ATOM 3881 O O . GLU B 1 27 ? 29.859 42.312 -14.688 1 21.88 27 GLU B O 1
ATOM 3886 N N . ALA B 1 28 ? 31.391 40.875 -14.398 1 24.36 28 ALA B N 1
ATOM 3887 C CA . ALA B 1 28 ? 31.078 40.312 -13.086 1 24.36 28 ALA B CA 1
ATOM 3888 C C . ALA B 1 28 ? 31.281 41.375 -11.984 1 24.36 28 ALA B C 1
ATOM 3890 O O . ALA B 1 28 ? 32.406 41.656 -11.586 1 24.36 28 ALA B O 1
ATOM 3891 N N . GLN B 1 29 ? 30.703 42.625 -12.188 1 22.7 29 GLN B N 1
ATOM 3892 C CA . GLN B 1 29 ? 31.016 43.594 -11.156 1 22.7 29 GLN B CA 1
ATOM 3893 C C . GLN B 1 29 ? 30.984 42.969 -9.766 1 22.7 29 GLN B C 1
ATOM 3895 O O . GLN B 1 29 ? 30.078 42.219 -9.438 1 22.7 29 GLN B O 1
ATOM 3900 N N . ALA B 1 30 ? 32.156 42.938 -9.156 1 23.17 30 ALA B N 1
ATOM 3901 C CA . ALA B 1 30 ? 32.5 42.469 -7.812 1 23.17 30 ALA B CA 1
ATOM 3902 C C . ALA B 1 30 ? 31.562 43.062 -6.77 1 23.17 30 ALA B C 1
ATOM 3904 O O . ALA B 1 30 ? 31.453 44.281 -6.613 1 23.17 30 ALA B O 1
ATOM 3905 N N . LEU B 1 31 ? 30.328 42.688 -6.746 1 24.48 31 LEU B N 1
ATOM 3906 C CA . LEU B 1 31 ? 29.422 43.375 -5.844 1 24.48 31 LEU B CA 1
ATOM 3907 C C . LEU B 1 31 ? 30.078 43.625 -4.492 1 24.48 31 LEU B C 1
ATOM 3909 O O . LEU B 1 31 ? 30.797 42.75 -3.98 1 24.48 31 LEU B O 1
ATOM 3913 N N . PRO B 1 32 ? 30.391 44.875 -4.113 1 25.89 32 PRO B N 1
ATOM 3914 C CA . PRO B 1 32 ? 31.125 45.281 -2.92 1 25.89 32 PRO B CA 1
ATOM 3915 C C . PRO B 1 32 ? 30.797 44.438 -1.693 1 25.89 32 PRO B C 1
ATOM 3917 O O . PRO B 1 32 ? 29.75 43.781 -1.655 1 25.89 32 PRO B O 1
ATOM 3920 N N . ASP B 1 33 ? 31.797 44.312 -0.79 1 25.17 33 ASP B N 1
ATOM 3921 C CA . ASP B 1 33 ? 31.875 43.625 0.505 1 25.17 33 ASP B CA 1
ATOM 3922 C C . ASP B 1 33 ? 30.734 44.094 1.423 1 25.17 33 ASP B C 1
ATOM 3924 O O . ASP B 1 33 ? 30.703 45.219 1.873 1 25.17 33 ASP B O 1
ATOM 3928 N N . ALA B 1 34 ? 29.5 43.969 1.093 1 25.16 34 ALA B N 1
ATOM 3929 C CA . ALA B 1 34 ? 28.484 44.531 1.981 1 25.16 34 ALA B CA 1
ATOM 3930 C C . ALA B 1 34 ? 28.797 44.219 3.439 1 25.16 34 ALA B C 1
ATOM 3932 O O . ALA B 1 34 ? 28.891 43.031 3.811 1 25.16 34 ALA B O 1
ATOM 3933 N N . LYS B 1 35 ? 29.578 45.031 4.125 1 26.36 35 LYS B N 1
ATOM 3934 C CA . LYS B 1 35 ? 29.734 45.125 5.574 1 26.36 35 LYS B CA 1
ATOM 3935 C C . LYS B 1 35 ? 28.406 44.844 6.285 1 26.36 35 LYS B C 1
ATOM 3937 O O . LYS B 1 35 ? 27.438 45.594 6.145 1 26.36 35 LYS B O 1
ATOM 3942 N N . ILE B 1 36 ? 28.062 43.625 6.316 1 24.81 36 ILE B N 1
ATOM 3943 C CA . ILE B 1 36 ? 26.906 43.188 7.078 1 24.81 36 ILE B CA 1
ATOM 3944 C C . ILE B 1 36 ? 26.906 43.844 8.461 1 24.81 36 ILE B C 1
ATOM 3946 O O . ILE B 1 36 ? 27.812 43.562 9.266 1 24.81 36 ILE B O 1
ATOM 3950 N N . ASP B 1 37 ? 26.594 45.094 8.492 1 24.45 37 ASP B N 1
ATOM 3951 C CA . ASP B 1 37 ? 26.391 45.75 9.773 1 24.45 37 ASP B CA 1
ATOM 3952 C C . ASP B 1 37 ? 25.703 44.812 10.766 1 24.45 37 ASP B C 1
ATOM 3954 O O . ASP B 1 37 ? 24.719 44.156 10.422 1 24.45 37 ASP B O 1
ATOM 3958 N N . GLN B 1 38 ? 26.422 44.344 11.828 1 25.77 38 GLN B N 1
ATOM 3959 C CA . GLN B 1 38 ? 26.234 43.438 12.938 1 25.77 38 GLN B CA 1
ATOM 3960 C C . GLN B 1 38 ? 24.891 43.625 13.609 1 25.77 38 GLN B C 1
ATOM 3962 O O . GLN B 1 38 ? 24.344 42.688 14.203 1 25.77 38 GLN B O 1
ATOM 3967 N N . GLN B 1 39 ? 24.516 44.906 13.93 1 24.94 39 GLN B N 1
ATOM 3968 C CA . GLN B 1 39 ? 23.672 45.25 15.07 1 24.94 39 GLN B CA 1
ATOM 3969 C C . GLN B 1 39 ? 22.203 44.969 14.758 1 24.94 39 GLN B C 1
ATOM 3971 O O . GLN B 1 39 ? 21.328 45.219 15.586 1 24.94 39 GLN B O 1
ATOM 3976 N N . ILE B 1 40 ? 21.812 45.094 13.531 1 26.81 40 ILE B N 1
ATOM 3977 C CA . ILE B 1 40 ? 20.359 45.156 13.469 1 26.81 40 ILE B CA 1
ATOM 3978 C C . ILE B 1 40 ? 19.781 43.812 13.914 1 26.81 40 ILE B C 1
ATOM 3980 O O . ILE B 1 40 ? 20.016 42.781 13.273 1 26.81 40 ILE B O 1
ATOM 3984 N N . ARG B 1 41 ? 19.406 43.688 15.219 1 27.7 41 ARG B N 1
ATOM 3985 C CA . ARG B 1 41 ? 18.656 42.625 15.898 1 27.7 41 ARG B CA 1
ATOM 3986 C C . ARG B 1 41 ? 17.406 42.25 15.102 1 27.7 41 ARG B C 1
ATOM 3988 O O . ARG B 1 41 ? 16.484 43.062 14.945 1 27.7 41 ARG B O 1
ATOM 3995 N N . PRO B 1 42 ? 17.562 41.625 14.039 1 29.83 42 PRO B N 1
ATOM 3996 C CA . PRO B 1 42 ? 16.25 41.438 13.383 1 29.83 42 PRO B CA 1
ATOM 3997 C C . PRO B 1 42 ? 15.18 40.938 14.344 1 29.83 42 PRO B C 1
ATOM 3999 O O . PRO B 1 42 ? 15.438 40.062 15.156 1 29.83 42 PRO B O 1
ATOM 4002 N N . ASN B 1 43 ? 14.352 41.812 14.969 1 27.64 43 ASN B N 1
ATOM 4003 C CA . ASN B 1 43 ? 13.148 41.5 15.727 1 27.64 43 ASN B CA 1
ATOM 4004 C C . ASN B 1 43 ? 12.352 40.375 15.047 1 27.64 43 ASN B C 1
ATOM 4006 O O . ASN B 1 43 ? 11.484 40.656 14.203 1 27.64 43 ASN B O 1
ATOM 4010 N N . PHE B 1 44 ? 12.945 39.312 14.781 1 31.56 44 PHE B N 1
ATOM 4011 C CA . PHE B 1 44 ? 12.359 38.156 14.133 1 31.56 44 PHE B CA 1
ATOM 4012 C C . PHE B 1 44 ? 11.211 37.594 14.969 1 31.56 44 PHE B C 1
ATOM 4014 O O . PHE B 1 44 ? 10.656 36.531 14.641 1 31.56 44 PHE B O 1
ATOM 4021 N N . GLY B 1 45 ? 10.906 38.156 16.156 1 31.56 45 GLY B N 1
ATOM 4022 C CA . GLY B 1 45 ? 9.875 37.562 17 1 31.56 45 GLY B CA 1
ATOM 4023 C C . GLY B 1 45 ? 8.531 37.438 16.312 1 31.56 45 GLY B C 1
ATOM 4024 O O . GLY B 1 45 ? 7.844 36.438 16.438 1 31.56 45 GLY B O 1
ATOM 4025 N N . ILE B 1 46 ? 7.965 38.625 15.859 1 32.34 46 ILE B N 1
ATOM 4026 C CA . ILE B 1 46 ? 6.598 38.75 15.375 1 32.34 46 ILE B CA 1
ATOM 4027 C C . ILE B 1 46 ? 6.445 37.969 14.07 1 32.34 46 ILE B C 1
ATOM 4029 O O . ILE B 1 46 ? 5.371 37.438 13.773 1 32.34 46 ILE B O 1
ATOM 4033 N N . LEU B 1 47 ? 7.449 37.969 13.18 1 33.03 47 LEU B N 1
ATOM 4034 C CA . LEU B 1 47 ? 7.285 37.5 11.82 1 33.03 47 LEU B CA 1
ATOM 4035 C C . LEU B 1 47 ? 7.391 35.969 11.781 1 33.03 47 LEU B C 1
ATOM 4037 O O . LEU B 1 47 ? 7.246 35.344 10.719 1 33.03 47 LEU B O 1
ATOM 4041 N N . LEU B 1 48 ? 7.98 35.469 12.742 1 35.72 48 LEU B N 1
ATOM 4042 C CA . LEU B 1 48 ? 8.195 34.031 12.617 1 35.72 48 LEU B CA 1
ATOM 4043 C C . LEU B 1 48 ? 6.895 33.25 12.852 1 35.72 48 LEU B C 1
ATOM 4045 O O . LEU B 1 48 ? 6.832 32.062 12.625 1 35.72 48 LEU B O 1
ATOM 4049 N N . ALA B 1 49 ? 5.945 33.906 13.719 1 34.22 49 ALA B N 1
ATOM 4050 C CA . ALA B 1 49 ? 4.75 33.125 13.984 1 34.22 49 ALA B CA 1
ATOM 4051 C C . ALA B 1 49 ? 3.816 33.094 12.773 1 34.22 49 ALA B C 1
ATOM 4053 O O . ALA B 1 49 ? 3.523 34.156 12.203 1 34.22 49 ALA B O 1
ATOM 4054 N N . PRO B 1 50 ? 3.648 32.156 12.086 1 38.34 50 PRO B N 1
ATOM 4055 C CA . PRO B 1 50 ? 2.652 32.188 11.016 1 38.34 50 PRO B CA 1
ATOM 4056 C C . PRO B 1 50 ? 1.354 32.875 11.438 1 38.34 50 PRO B C 1
ATOM 4058 O O . PRO B 1 50 ? 0.998 32.844 12.617 1 38.34 50 PRO B O 1
ATOM 4061 N N . PRO B 1 51 ? 0.952 34 10.75 1 36.59 51 PRO B N 1
ATOM 4062 C CA . PRO B 1 51 ? -0.289 34.688 11.109 1 36.59 51 PRO B CA 1
ATOM 4063 C C . PRO B 1 51 ? -1.428 33.719 11.43 1 36.59 51 PRO B C 1
ATOM 4065 O O . PRO B 1 51 ? -1.601 32.719 10.742 1 36.59 51 PRO B O 1
ATOM 4068 N N . LEU B 1 52 ? -1.878 33.781 12.648 1 36.56 52 LEU B N 1
ATOM 4069 C CA . LEU B 1 52 ? -3.01 32.969 13.102 1 36.56 52 LEU B CA 1
ATOM 4070 C C . LEU B 1 52 ? -4.285 33.375 12.375 1 36.56 52 LEU B C 1
ATOM 4072 O O . LEU B 1 52 ? -4.891 34.406 12.68 1 36.56 52 LEU B O 1
ATOM 4076 N N . ARG B 1 53 ? -4.293 33.406 11.102 1 41.09 53 ARG B N 1
ATOM 4077 C CA . ARG B 1 53 ? -5.625 33.625 10.555 1 41.09 53 ARG B CA 1
ATOM 4078 C C . ARG B 1 53 ? -6.664 32.781 11.266 1 41.09 53 ARG B C 1
ATOM 4080 O O . ARG B 1 53 ? -6.324 31.781 11.898 1 41.09 53 ARG B O 1
ATOM 4087 N N . HIS B 1 54 ? -7.926 33.312 11.305 1 44.16 54 HIS B N 1
ATOM 4088 C CA . HIS B 1 54 ? -9.086 32.688 11.93 1 44.16 54 HIS B CA 1
ATOM 4089 C C . HIS B 1 54 ? -9.328 31.281 11.398 1 44.16 54 HIS B C 1
ATOM 4091 O O . HIS B 1 54 ? -9.438 31.078 10.18 1 44.16 54 HIS B O 1
ATOM 4097 N N . THR B 1 55 ? -8.93 30.344 12.094 1 48.44 55 THR B N 1
ATOM 4098 C CA . THR B 1 55 ? -9.07 28.922 11.797 1 48.44 55 THR B CA 1
ATOM 4099 C C . THR B 1 55 ? -10.539 28.547 11.68 1 48.44 55 THR B C 1
ATOM 4101 O O . THR B 1 55 ? -11.398 29.109 12.359 1 48.44 55 THR B O 1
ATOM 4104 N N . TYR B 1 56 ? -10.953 27.969 10.703 1 52.31 56 TYR B N 1
ATOM 4105 C CA . TYR B 1 56 ? -12.297 27.453 10.469 1 52.31 56 TYR B CA 1
ATOM 4106 C C . TYR B 1 56 ? -12.883 26.859 11.742 1 52.31 56 TYR B C 1
ATOM 4108 O O . TYR B 1 56 ? -12.172 26.234 12.531 1 52.31 56 TYR B O 1
ATOM 4116 N N . ARG B 1 57 ? -14.18 27.438 12.078 1 56.62 57 ARG B N 1
ATOM 4117 C CA . ARG B 1 57 ? -14.977 26.766 13.094 1 56.62 57 ARG B CA 1
ATOM 4118 C C . ARG B 1 57 ? -16.281 26.219 12.508 1 56.62 57 ARG B C 1
ATOM 4120 O O . ARG B 1 57 ? -17.016 26.953 11.828 1 56.62 57 ARG B O 1
ATOM 4127 N N . PRO B 1 58 ? -16.406 24.969 12.758 1 55.41 58 PRO B N 1
ATOM 4128 C CA . PRO B 1 58 ? -17.641 24.391 12.195 1 55.41 58 PRO B CA 1
ATOM 4129 C C . PRO B 1 58 ? -18.906 25.031 12.781 1 55.41 58 PRO B C 1
ATOM 4131 O O . PRO B 1 58 ? -18.891 25.5 13.922 1 55.41 58 PRO B O 1
ATOM 4134 N N . GLY B 1 59 ? -19.953 25.188 11.953 1 54.06 59 GLY B N 1
ATOM 4135 C CA . GLY B 1 59 ? -21.25 25.594 12.461 1 54.06 59 GLY B CA 1
ATOM 4136 C C . GLY B 1 59 ? -21.891 24.562 13.367 1 54.06 59 GLY B C 1
ATOM 4137 O O . GLY B 1 59 ? -21.422 23.438 13.453 1 54.06 59 GLY B O 1
ATOM 4138 N N . PRO B 1 60 ? -22.938 24.953 14.148 1 58.84 60 PRO B N 1
ATOM 4139 C CA . PRO B 1 60 ? -23.609 24.031 15.07 1 58.84 60 PRO B CA 1
ATOM 4140 C C . PRO B 1 60 ? -24.219 22.828 14.359 1 58.84 60 PRO B C 1
ATOM 4142 O O . PRO B 1 60 ? -24.672 22.938 13.219 1 58.84 60 PRO B O 1
ATOM 4145 N N . TRP B 1 61 ? -24 21.703 14.922 1 56.75 61 TRP B N 1
ATOM 4146 C CA . TRP B 1 61 ? -24.641 20.484 14.414 1 56.75 61 TRP B CA 1
ATOM 4147 C C . TRP B 1 61 ? -26.156 20.562 14.555 1 56.75 61 TRP B C 1
ATOM 4149 O O . TRP B 1 61 ? -26.672 20.812 15.641 1 56.75 61 TRP B O 1
ATOM 4159 N N . LYS B 1 62 ? -26.859 20.641 13.43 1 52.53 62 LYS B N 1
ATOM 4160 C CA . LYS B 1 62 ? -28.312 20.531 13.469 1 52.53 62 LYS B CA 1
ATOM 4161 C C . LYS B 1 62 ? -28.781 19.156 12.992 1 52.53 62 LYS B C 1
ATOM 4163 O O . LYS B 1 62 ? -28.656 18.828 11.812 1 52.53 62 LYS B O 1
ATOM 4168 N N . PRO B 1 63 ? -29.141 18.328 13.914 1 46.66 63 PRO B N 1
ATOM 4169 C CA . PRO B 1 63 ? -29.594 17.016 13.469 1 46.66 63 PRO B CA 1
ATOM 4170 C C . PRO B 1 63 ? -30.797 17.094 12.516 1 46.66 63 PRO B C 1
ATOM 4172 O O . PRO B 1 63 ? -31.625 17.984 12.648 1 46.66 63 PRO B O 1
ATOM 4175 N N . ARG B 1 64 ? -30.797 16.672 11.359 1 43.5 64 ARG B N 1
ATOM 4176 C CA . ARG B 1 64 ? -31.984 16.609 10.508 1 43.5 64 ARG B CA 1
ATOM 4177 C C . ARG B 1 64 ? -33.156 15.984 11.25 1 43.5 64 ARG B C 1
ATOM 4179 O O . ARG B 1 64 ? -33.031 14.898 11.82 1 43.5 64 ARG B O 1
ATOM 4186 N N . ARG B 1 65 ? -34.281 16.766 11.602 1 31.34 65 ARG B N 1
ATOM 4187 C CA . ARG B 1 65 ? -35.562 16.234 12.086 1 31.34 65 ARG B CA 1
ATOM 4188 C C . ARG B 1 65 ? -36.062 15.109 11.18 1 31.34 65 ARG B C 1
ATOM 4190 O O . ARG B 1 65 ? -35.906 15.18 9.961 1 31.34 65 ARG B O 1
ATOM 4197 N N . GLY B 1 66 ? -36.031 13.938 11.492 1 32.31 66 GLY B N 1
ATOM 4198 C CA . GLY B 1 66 ? -36.75 12.891 10.773 1 32.31 66 GLY B CA 1
ATOM 4199 C C . GLY B 1 66 ? -37.969 13.391 10.023 1 32.31 66 GLY B C 1
ATOM 4200 O O . GLY B 1 66 ? -38.594 14.352 10.453 1 32.31 66 GLY B O 1
ATOM 4201 N N . ALA B 1 67 ? -38.062 13.461 8.68 1 29.28 67 ALA B N 1
ATOM 4202 C CA . ALA B 1 67 ? -39.438 13.602 8.164 1 29.28 67 ALA B CA 1
ATOM 4203 C C . ALA B 1 67 ? -40.438 13.078 9.164 1 29.28 67 ALA B C 1
ATOM 4205 O O . ALA B 1 67 ? -40.281 11.984 9.711 1 29.28 67 ALA B O 1
ATOM 4206 N N . GLY B 1 68 ? -41.25 13.859 9.844 1 24.89 68 GLY B N 1
ATOM 4207 C CA . GLY B 1 68 ? -42.469 13.5 10.57 1 24.89 68 GLY B CA 1
ATOM 4208 C C . GLY B 1 68 ? -43.188 12.305 9.977 1 24.89 68 GLY B C 1
ATOM 4209 O O . GLY B 1 68 ? -42.906 11.898 8.844 1 24.89 68 GLY B O 1
ATOM 4210 N N . GLY B 1 69 ? -44.125 11.539 10.727 1 25.55 69 GLY B N 1
ATOM 4211 C CA . GLY B 1 69 ? -45.25 10.648 10.492 1 25.55 69 GLY B CA 1
ATOM 4212 C C . GLY B 1 69 ? -46.094 11.055 9.297 1 25.55 69 GLY B C 1
ATOM 4213 O O . GLY B 1 69 ? -46.125 12.227 8.922 1 25.55 69 GLY B O 1
ATOM 4214 N N . TYR B 1 70 ? -46.406 10.234 8.258 1 24.56 70 TYR B N 1
ATOM 4215 C CA . TYR B 1 70 ? -47.719 10.32 7.605 1 24.56 70 TYR B CA 1
ATOM 4216 C C . TYR B 1 70 ? -48.75 10.922 8.539 1 24.56 70 TYR B C 1
ATOM 4218 O O . TYR B 1 70 ? -49.094 10.312 9.555 1 24.56 70 TYR B O 1
ATOM 4226 N N . GLY B 1 71 ? -48.844 12.133 8.703 1 22.03 71 GLY B N 1
ATOM 4227 C CA . GLY B 1 71 ? -50 12.805 9.289 1 22.03 71 GLY B CA 1
ATOM 4228 C C . GLY B 1 71 ? -51.312 12.172 8.883 1 22.03 71 GLY B C 1
ATOM 4229 O O . GLY B 1 71 ? -51.406 11.523 7.844 1 22.03 71 GLY B O 1
ATOM 4230 N N . GLY B 1 72 ? -52.375 11.93 9.805 1 21.89 72 GLY B N 1
ATOM 4231 C CA . GLY B 1 72 ? -53.781 11.68 9.664 1 21.89 72 GLY B CA 1
ATOM 4232 C C . GLY B 1 72 ? -54.406 12.469 8.531 1 21.89 72 GLY B C 1
ATOM 4233 O O . GLY B 1 72 ? -54.156 13.664 8.367 1 21.89 72 GLY B O 1
ATOM 4234 N N . TYR B 1 73 ? -54.781 11.828 7.398 1 22.11 73 TYR B N 1
ATOM 4235 C CA . TYR B 1 73 ? -55.938 12.312 6.66 1 22.11 73 TYR B CA 1
ATOM 4236 C C . TYR B 1 73 ? -57 12.875 7.605 1 22.11 73 TYR B C 1
ATOM 4238 O O . TYR B 1 73 ? -57.219 12.328 8.695 1 22.11 73 TYR B O 1
ATOM 4246 N N . GLY B 1 74 ? -57.188 14.094 7.617 1 20.25 74 GLY B N 1
ATOM 4247 C CA . GLY B 1 74 ? -58.375 14.727 8.141 1 20.25 74 GLY B CA 1
ATOM 4248 C C . GLY B 1 74 ? -59.656 13.961 7.816 1 20.25 74 GLY B C 1
ATOM 4249 O O . GLY B 1 74 ? -59.875 13.57 6.668 1 20.25 74 GLY B O 1
ATOM 4250 N N . SER B 1 75 ? -60.281 13.164 8.898 1 19.88 75 SER B N 1
ATOM 4251 C CA . SER B 1 75 ? -61.656 12.734 8.945 1 19.88 75 SER B CA 1
ATOM 4252 C C . SER B 1 75 ? -62.625 13.828 8.453 1 19.88 75 SER B C 1
ATOM 4254 O O . SER B 1 75 ? -62.719 14.891 9.078 1 19.88 75 SER B O 1
ATOM 4256 N N . ASP B 1 76 ? -62.75 14.125 7.285 1 21.67 76 ASP B N 1
ATOM 4257 C CA . ASP B 1 76 ? -64.125 14.594 7.102 1 21.67 76 ASP B CA 1
ATOM 4258 C C . ASP B 1 76 ? -65.125 13.664 7.793 1 21.67 76 ASP B C 1
ATOM 4260 O O . ASP B 1 76 ? -64.812 12.5 8.047 1 21.67 76 ASP B O 1
ATOM 4264 N N . GLY B 1 77 ? -66.312 14.07 8.422 1 19.94 77 GLY B N 1
ATOM 4265 C CA . GLY B 1 77 ? -67.438 13.641 9.242 1 19.94 77 GLY B CA 1
ATOM 4266 C C . GLY B 1 77 ? -68.062 12.336 8.773 1 19.94 77 GLY B C 1
ATOM 4267 O O . GLY B 1 77 ? -69.188 12.031 9.125 1 19.94 77 GLY B O 1
ATOM 4268 N N . TYR B 1 78 ? -67.75 11.68 7.699 1 20.84 78 TYR B N 1
ATOM 4269 C CA . TYR B 1 78 ? -68.812 10.695 7.539 1 20.84 78 TYR B CA 1
ATOM 4270 C C . TYR B 1 78 ? -68.938 9.828 8.781 1 20.84 78 TYR B C 1
ATOM 4272 O O . TYR B 1 78 ? -68 9.703 9.57 1 20.84 78 TYR B O 1
ATOM 4280 N N . GLY B 1 79 ? -70.188 9.359 9.109 1 19.77 79 GLY B N 1
ATOM 4281 C CA . GLY B 1 79 ? -70.938 8.641 10.148 1 19.77 79 GLY B CA 1
ATOM 4282 C C . GLY B 1 79 ? -70.188 7.465 10.719 1 19.77 79 GLY B C 1
ATOM 4283 O O . GLY B 1 79 ? -69.188 6.996 10.109 1 19.77 79 GLY B O 1
ATOM 4284 N N . SER B 1 80 ? -70.5 7.102 12.062 1 19.45 80 SER B N 1
ATOM 4285 C CA . SER B 1 80 ? -70.188 6.258 13.211 1 19.45 80 SER B CA 1
ATOM 4286 C C . SER B 1 80 ? -70.188 4.785 12.812 1 19.45 80 SER B C 1
ATOM 4288 O O . SER B 1 80 ? -70.125 3.906 13.68 1 19.45 80 SER B O 1
ATOM 4290 N N . GLY B 1 81 ? -70.562 4.355 11.672 1 20.92 81 GLY B N 1
ATOM 4291 C CA . GLY B 1 81 ? -70.938 2.965 11.883 1 20.92 81 GLY B CA 1
ATOM 4292 C C . GLY B 1 81 ? -69.812 2.139 12.516 1 20.92 81 GLY B C 1
ATOM 4293 O O . GLY B 1 81 ? -68.625 2.424 12.328 1 20.92 81 GLY B O 1
ATOM 4294 N N . GLY B 1 82 ? -70.062 1.499 13.789 1 19.64 82 GLY B N 1
ATOM 4295 C CA . GLY B 1 82 ? -69.438 0.693 14.812 1 19.64 82 GLY B CA 1
ATOM 4296 C C . GLY B 1 82 ? -68.5 -0.398 14.234 1 19.64 82 GLY B C 1
ATOM 4297 O O . GLY B 1 82 ? -68.812 -1.585 14.367 1 19.64 82 GLY B O 1
ATOM 4298 N N . TYR B 1 83 ? -68.312 -0.376 12.977 1 21.14 83 TYR B N 1
ATOM 4299 C CA . TYR B 1 83 ? -67.812 -1.715 12.703 1 21.14 83 TYR B CA 1
ATOM 4300 C C . TYR B 1 83 ? -66.625 -2.057 13.641 1 21.14 83 TYR B C 1
ATOM 4302 O O . TYR B 1 83 ? -65.938 -1.162 14.148 1 21.14 83 TYR B O 1
ATOM 4310 N N . GLY B 1 84 ? -66.625 -3.248 14.281 1 20.89 84 GLY B N 1
ATOM 4311 C CA . GLY B 1 84 ? -65.875 -3.967 15.289 1 20.89 84 GLY B CA 1
ATOM 4312 C C . GLY B 1 84 ? -64.375 -3.715 15.203 1 20.89 84 GLY B C 1
ATOM 4313 O O . GLY B 1 84 ? -63.875 -3.316 14.148 1 20.89 84 GLY B O 1
ATOM 4314 N N . ASN B 1 85 ? -63.75 -3.367 16.375 1 20.55 85 ASN B N 1
ATOM 4315 C CA . ASN B 1 85 ? -62.438 -3.064 16.906 1 20.55 85 ASN B CA 1
ATOM 4316 C C . ASN B 1 85 ? -61.375 -4.008 16.344 1 20.55 85 ASN B C 1
ATOM 4318 O O . ASN B 1 85 ? -61.031 -5.016 16.969 1 20.55 85 ASN B O 1
ATOM 4322 N N . GLY B 1 86 ? -61.594 -4.621 15.273 1 22.38 86 GLY B N 1
ATOM 4323 C CA . GLY B 1 86 ? -60.562 -5.625 15.078 1 22.38 86 GLY B CA 1
ATOM 4324 C C . GLY B 1 86 ? -59.156 -5.082 15.258 1 22.38 86 GLY B C 1
ATOM 4325 O O . GLY B 1 86 ? -58.812 -4.008 14.75 1 22.38 86 GLY B O 1
ATOM 4326 N N . GLY B 1 87 ? -58.469 -5.281 16.516 1 22.34 87 GLY B N 1
ATOM 4327 C CA . GLY B 1 87 ? -57.188 -4.973 17.125 1 22.34 87 GLY B CA 1
ATOM 4328 C C . GLY B 1 87 ? -56.062 -4.969 16.125 1 22.34 87 GLY B C 1
ATOM 4329 O O . GLY B 1 87 ? -55.781 -5.977 15.461 1 22.34 87 GLY B O 1
ATOM 4330 N N . TYR B 1 88 ? -55.938 -4.031 15.453 1 25.53 88 TYR B N 1
ATOM 4331 C CA . TYR B 1 88 ? -54.781 -3.943 14.57 1 25.53 88 TYR B CA 1
ATOM 4332 C C . TYR B 1 88 ? -53.5 -4.301 15.32 1 25.53 88 TYR B C 1
ATOM 4334 O O . TYR B 1 88 ? -53.25 -3.773 16.406 1 25.53 88 TYR B O 1
ATOM 4342 N N . PRO B 1 89 ? -52.969 -5.602 15.445 1 27.89 89 PRO B N 1
ATOM 4343 C CA . PRO B 1 89 ? -51.875 -5.875 16.375 1 27.89 89 PRO B CA 1
ATOM 4344 C C . PRO B 1 89 ? -50.781 -4.793 16.344 1 27.89 89 PRO B C 1
ATOM 4346 O O . PRO B 1 89 ? -50.344 -4.383 15.273 1 27.89 89 PRO B O 1
ATOM 4349 N N . GLY B 1 90 ? -50.75 -3.713 17.078 1 28.97 90 GLY B N 1
ATOM 4350 C CA . GLY B 1 90 ? -49.906 -2.588 17.453 1 28.97 90 GLY B CA 1
ATOM 4351 C C . GLY B 1 90 ? -48.438 -2.941 17.516 1 28.97 90 GLY B C 1
ATOM 4352 O O . GLY B 1 90 ? -47.656 -2.275 18.219 1 28.97 90 GLY B O 1
ATOM 4353 N N . GLY B 1 91 ? -48 -4.188 17.391 1 30.12 91 GLY B N 1
ATOM 4354 C CA . GLY B 1 91 ? -46.594 -4.438 17.625 1 30.12 91 GLY B CA 1
ATOM 4355 C C . GLY B 1 91 ? -45.688 -3.557 16.797 1 30.12 91 GLY B C 1
ATOM 4356 O O . GLY B 1 91 ? -45.719 -3.586 15.562 1 30.12 91 GLY B O 1
ATOM 4357 N N . GLY B 1 92 ? -45.562 -2.268 17.156 1 31.5 92 GLY B N 1
ATOM 4358 C CA . GLY B 1 92 ? -44.656 -1.31 16.547 1 31.5 92 GLY B CA 1
ATOM 4359 C C . GLY B 1 92 ? -43.375 -1.943 16.031 1 31.5 92 GLY B C 1
ATOM 4360 O O . GLY B 1 92 ? -42.656 -2.588 16.797 1 31.5 92 GLY B O 1
ATOM 4361 N N . ARG B 1 93 ? -43.344 -2.432 14.977 1 29.56 93 ARG B N 1
ATOM 4362 C CA . ARG B 1 93 ? -42.125 -2.953 14.383 1 29.56 93 ARG B CA 1
ATOM 4363 C C . ARG B 1 93 ? -40.938 -2.039 14.68 1 29.56 93 ARG B C 1
ATOM 4365 O O . ARG B 1 93 ? -40.969 -0.854 14.344 1 29.56 93 ARG B O 1
ATOM 4372 N N . ARG B 1 94 ? -40.281 -2.068 15.82 1 35.69 94 ARG B N 1
ATOM 4373 C CA . ARG B 1 94 ? -38.969 -1.474 16.109 1 35.69 94 ARG B CA 1
ATOM 4374 C C . ARG B 1 94 ? -38.188 -1.265 14.828 1 35.69 94 ARG B C 1
ATOM 4376 O O . ARG B 1 94 ? -38.031 -2.188 14.023 1 35.69 94 ARG B O 1
ATOM 4383 N N . PRO B 1 95 ? -37.938 0.048 14.344 1 44.03 95 PRO B N 1
ATOM 4384 C CA . PRO B 1 95 ? -37.156 0.243 13.102 1 44.03 95 PRO B CA 1
ATOM 4385 C C . PRO B 1 95 ? -36 -0.72 12.984 1 44.03 95 PRO B C 1
ATOM 4387 O O . PRO B 1 95 ? -35.188 -0.836 13.906 1 44.03 95 PRO B O 1
ATOM 4390 N N . LEU B 1 96 ? -36.094 -1.801 12.469 1 51 96 LEU B N 1
ATOM 4391 C CA . LEU B 1 96 ? -35.031 -2.789 12.297 1 51 96 LEU B CA 1
ATOM 4392 C C . LEU B 1 96 ? -33.844 -2.191 11.555 1 51 96 LEU B C 1
ATOM 4394 O O . LEU B 1 96 ? -33.906 -1.997 10.336 1 51 96 LEU B O 1
ATOM 4398 N N . TYR B 1 97 ? -33 -1.405 12.305 1 71.69 97 TYR B N 1
ATOM 4399 C CA . TYR B 1 97 ? -31.734 -0.926 11.719 1 71.69 97 TYR B CA 1
ATOM 4400 C C . TYR B 1 97 ? -31 -2.059 11.016 1 71.69 97 TYR B C 1
ATOM 4402 O O . TYR B 1 97 ? -31.047 -3.207 11.461 1 71.69 97 TYR B O 1
ATOM 4410 N N . LEU B 1 98 ? -30.688 -1.652 9.805 1 82 98 LEU B N 1
ATOM 4411 C CA . LEU B 1 98 ? -29.969 -2.617 8.969 1 82 98 LEU B CA 1
ATOM 4412 C C . LEU B 1 98 ? -28.484 -2.596 9.273 1 82 98 LEU B C 1
ATOM 4414 O O . LEU B 1 98 ? -27.906 -1.534 9.547 1 82 98 LEU B O 1
ATOM 4418 N N . ASP B 1 99 ? -27.953 -3.807 9.242 1 84.56 99 ASP B N 1
ATOM 4419 C CA . ASP B 1 99 ? -26.531 -3.912 9.508 1 84.56 99 ASP B CA 1
ATOM 4420 C C . ASP B 1 99 ? -25.703 -3.426 8.32 1 84.56 99 ASP B C 1
ATOM 4422 O O . ASP B 1 99 ? -24.516 -3.113 8.461 1 84.56 99 ASP B O 1
ATOM 4426 N N . SER B 1 100 ? -26.328 -3.498 7.203 1 88.94 100 SER B N 1
ATOM 4427 C CA . SER B 1 100 ? -25.641 -3.004 6.016 1 88.94 100 SER B CA 1
ATOM 4428 C C . SER B 1 100 ? -26.625 -2.496 4.973 1 88.94 100 SER B C 1
ATOM 4430 O O . SER B 1 100 ? -27.734 -3.016 4.855 1 88.94 100 SER B O 1
ATOM 4432 N N . ILE B 1 101 ? -26.188 -1.469 4.324 1 88.38 101 ILE B N 1
ATOM 4433 C CA . ILE B 1 101 ? -26.953 -0.914 3.211 1 88.38 101 ILE B CA 1
ATOM 4434 C C . ILE B 1 101 ? -26 -0.583 2.053 1 88.38 101 ILE B C 1
ATOM 4436 O O . ILE B 1 101 ? -24.891 -0.092 2.268 1 88.38 101 ILE B O 1
ATOM 4440 N N . THR B 1 102 ? -26.422 -0.979 0.861 1 89.06 102 THR B N 1
ATOM 4441 C CA . THR B 1 102 ? -25.672 -0.626 -0.334 1 89.06 102 THR B CA 1
ATOM 4442 C C . THR B 1 102 ? -26.391 0.46 -1.129 1 89.06 102 THR B C 1
ATOM 4444 O O . THR B 1 102 ? -27.609 0.394 -1.319 1 89.06 102 THR B O 1
ATOM 4447 N N . VAL B 1 103 ? -25.609 1.438 -1.47 1 89.12 103 VAL B N 1
ATOM 4448 C CA . VAL B 1 103 ? -26.172 2.529 -2.25 1 89.12 103 VAL B CA 1
ATOM 4449 C C . VAL B 1 103 ? -25.438 2.666 -3.574 1 89.12 103 VAL B C 1
ATOM 4451 O O . VAL B 1 103 ? -24.203 2.617 -3.607 1 89.12 103 VAL B O 1
ATOM 4454 N N . ASP B 1 104 ? -26.109 2.711 -4.629 1 85.69 104 ASP B N 1
ATOM 4455 C CA . ASP B 1 104 ? -25.609 3.068 -5.953 1 85.69 104 ASP B CA 1
ATOM 4456 C C . ASP B 1 104 ? -26.141 4.43 -6.395 1 85.69 104 ASP B C 1
ATOM 4458 O O . ASP B 1 104 ? -27.312 4.551 -6.773 1 85.69 104 ASP B O 1
ATOM 4462 N N . CYS B 1 105 ? -25.219 5.355 -6.387 1 85.5 105 CYS B N 1
ATOM 4463 C CA . CYS B 1 105 ? -25.672 6.727 -6.629 1 85.5 105 CYS B CA 1
ATOM 4464 C C . CYS B 1 105 ? -26 6.938 -8.102 1 85.5 105 CYS B C 1
ATOM 4466 O O . CYS B 1 105 ? -26.547 7.977 -8.477 1 85.5 105 CYS B O 1
ATOM 4468 N N . ALA B 1 106 ? -25.672 6.008 -8.898 1 81.44 106 ALA B N 1
ATOM 4469 C CA . ALA B 1 106 ? -26.062 6.09 -10.305 1 81.44 106 ALA B CA 1
ATOM 4470 C C . ALA B 1 106 ? -27.531 5.688 -10.484 1 81.44 106 ALA B C 1
ATOM 4472 O O . ALA B 1 106 ? -28.141 5.984 -11.516 1 81.44 106 ALA B O 1
ATOM 4473 N N . ASP B 1 107 ? -27.984 4.965 -9.492 1 77.44 107 ASP B N 1
ATOM 4474 C CA . ASP B 1 107 ? -29.359 4.527 -9.562 1 77.44 107 ASP B CA 1
ATOM 4475 C C . ASP B 1 107 ? -30.328 5.676 -9.266 1 77.44 107 ASP B C 1
ATOM 4477 O O . ASP B 1 107 ? -30.406 6.137 -8.125 1 77.44 107 ASP B O 1
ATOM 4481 N N . THR B 1 108 ? -30.969 6.133 -10.258 1 73.06 108 THR B N 1
ATOM 4482 C CA . THR B 1 108 ? -31.859 7.281 -10.133 1 73.06 108 THR B CA 1
ATOM 4483 C C . THR B 1 108 ? -33.125 6.914 -9.344 1 73.06 108 THR B C 1
ATOM 4485 O O . THR B 1 108 ? -33.844 7.793 -8.875 1 73.06 108 THR B O 1
ATOM 4488 N N . ARG B 1 109 ? -33.344 5.676 -9.164 1 70.81 109 ARG B N 1
ATOM 4489 C CA . ARG B 1 109 ? -34.562 5.254 -8.492 1 70.81 109 ARG B CA 1
ATOM 4490 C C . ARG B 1 109 ? -34.5 5.531 -6.996 1 70.81 109 ARG B C 1
ATOM 4492 O O . ARG B 1 109 ? -35.531 5.609 -6.324 1 70.81 109 ARG B O 1
ATOM 4499 N N . GLY B 1 110 ? -33.25 5.672 -6.398 1 71.88 110 GLY B N 1
ATOM 4500 C CA . GLY B 1 110 ? -33.062 5.809 -4.965 1 71.88 110 GLY B CA 1
ATOM 4501 C C . GLY B 1 110 ? -33.344 7.211 -4.457 1 71.88 110 GLY B C 1
ATOM 4502 O O . GLY B 1 110 ? -33.344 7.445 -3.246 1 71.88 110 GLY B O 1
ATOM 4503 N N . GLY B 1 111 ? -33.625 8.25 -5.238 1 72.75 111 GLY B N 1
ATOM 4504 C CA . GLY B 1 111 ? -33.906 9.609 -4.805 1 72.75 111 GLY B CA 1
ATOM 4505 C C . GLY B 1 111 ? -32.656 10.445 -4.621 1 72.75 111 GLY B C 1
ATOM 4506 O O . GLY B 1 111 ? -31.547 9.945 -4.785 1 72.75 111 GLY B O 1
ATOM 4507 N N . PRO B 1 112 ? -32.875 11.711 -4.293 1 75.69 112 PRO B N 1
ATOM 4508 C CA . PRO B 1 112 ? -31.734 12.625 -4.203 1 75.69 112 PRO B CA 1
ATOM 4509 C C . PRO B 1 112 ? -30.969 12.492 -2.891 1 75.69 112 PRO B C 1
ATOM 4511 O O . PRO B 1 112 ? -29.828 12.953 -2.783 1 75.69 112 PRO B O 1
ATOM 4514 N N . HIS B 1 113 ? -31.578 11.836 -1.855 1 85.62 113 HIS B N 1
ATOM 4515 C CA . HIS B 1 113 ? -30.906 11.727 -0.562 1 85.62 113 HIS B CA 1
ATOM 4516 C C . HIS B 1 113 ? -30.703 10.266 -0.175 1 85.62 113 HIS B C 1
ATOM 4518 O O . HIS B 1 113 ? -31.031 9.859 0.944 1 85.62 113 HIS B O 1
ATOM 4524 N N . GLN B 1 114 ? -30.078 9.602 -1.058 1 87.56 114 GLN B N 1
ATOM 4525 C CA . GLN B 1 114 ? -29.906 8.172 -0.854 1 87.56 114 GLN B CA 1
ATOM 4526 C C . GLN B 1 114 ? -28.938 7.879 0.29 1 87.56 114 GLN B C 1
ATOM 4528 O O . GLN B 1 114 ? -29.172 6.969 1.088 1 87.56 114 GLN B O 1
ATOM 4533 N N . LEU B 1 115 ? -27.953 8.664 0.377 1 91 115 LEU B N 1
ATOM 4534 C CA . LEU B 1 115 ? -26.953 8.406 1.404 1 91 115 LEU B CA 1
ATOM 4535 C C . LEU B 1 115 ? -27.484 8.773 2.787 1 91 115 LEU B C 1
ATOM 4537 O O . LEU B 1 115 ? -27.297 8.023 3.746 1 91 115 LEU B O 1
ATOM 4541 N N . ALA B 1 116 ? -28.141 9.883 2.809 1 87 116 ALA B N 1
ATOM 4542 C CA . ALA B 1 116 ? -28.734 10.305 4.082 1 87 116 ALA B CA 1
ATOM 4543 C C . ALA B 1 116 ? -29.734 9.289 4.594 1 87 116 ALA B C 1
ATOM 4545 O O . ALA B 1 116 ? -29.75 8.961 5.785 1 87 116 ALA B O 1
ATOM 4546 N N . ASP B 1 117 ? -30.531 8.812 3.709 1 87.12 117 ASP B N 1
ATOM 4547 C CA . ASP B 1 117 ? -31.516 7.801 4.07 1 87.12 117 ASP B CA 1
ATOM 4548 C C . ASP B 1 117 ? -30.844 6.52 4.547 1 87.12 117 ASP B C 1
ATOM 4550 O O . ASP B 1 117 ? -31.297 5.891 5.504 1 87.12 117 ASP B O 1
ATOM 4554 N N . ALA B 1 118 ? -29.828 6.207 3.877 1 91.25 118 ALA B N 1
ATOM 4555 C CA . ALA B 1 118 ? -29.094 4.996 4.254 1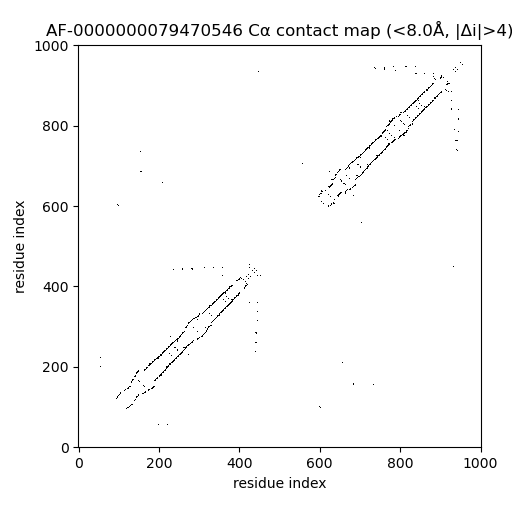 91.25 118 ALA B CA 1
ATOM 4556 C C . ALA B 1 118 ? -28.516 5.121 5.656 1 91.25 118 ALA B C 1
ATOM 4558 O O . ALA B 1 118 ? -28.641 4.207 6.477 1 91.25 118 ALA B O 1
ATOM 4559 N N . ILE B 1 119 ? -27.891 6.246 5.98 1 91.62 119 ILE B N 1
ATOM 4560 C CA . ILE B 1 119 ? -27.266 6.453 7.281 1 91.62 119 ILE B CA 1
ATOM 4561 C C . ILE B 1 119 ? -28.328 6.406 8.375 1 91.62 119 ILE B C 1
ATOM 4563 O O . ILE B 1 119 ? -28.109 5.824 9.445 1 91.62 119 ILE B O 1
ATOM 4567 N N . TYR B 1 120 ? -29.484 6.934 8.07 1 86.88 120 TYR B N 1
ATOM 4568 C CA . TYR B 1 120 ? -30.578 6.961 9.031 1 86.88 120 TYR B CA 1
ATOM 4569 C C . TYR B 1 120 ? -31.047 5.547 9.375 1 86.88 120 TYR B C 1
ATOM 4571 O O . TYR B 1 120 ? -31.391 5.262 10.516 1 86.88 120 TYR B O 1
ATOM 4579 N N . ASN B 1 121 ? -30.984 4.707 8.398 1 87.88 121 ASN B N 1
ATOM 4580 C CA . ASN B 1 121 ? -31.531 3.363 8.562 1 87.88 121 ASN B CA 1
ATOM 4581 C C . ASN B 1 121 ? -30.453 2.375 9 1 87.88 121 ASN B C 1
ATOM 4583 O O . ASN B 1 121 ? -30.734 1.201 9.242 1 87.88 121 ASN B O 1
ATOM 4587 N N . LEU B 1 122 ? -29.266 2.896 9.195 1 91.44 122 LEU B N 1
ATOM 4588 C CA . LEU B 1 122 ? -28.172 2.016 9.562 1 91.44 122 LEU B CA 1
ATOM 4589 C C . LEU B 1 122 ? -28.078 1.857 11.078 1 91.44 122 LEU B C 1
ATOM 4591 O O . LEU B 1 122 ? -28.266 2.824 11.82 1 91.44 122 LEU B O 1
ATOM 4595 N N . ALA B 1 123 ? -27.766 0.659 11.492 1 88.81 123 ALA B N 1
ATOM 4596 C CA . ALA B 1 123 ? -27.5 0.405 12.906 1 88.81 123 ALA B CA 1
ATOM 4597 C C . ALA B 1 123 ? -26.141 0.96 13.312 1 88.81 123 ALA B C 1
ATOM 4599 O O . ALA B 1 123 ? -25.328 1.3 12.453 1 88.81 123 ALA B O 1
ATOM 4600 N N . ASP B 1 124 ? -25.969 1.04 14.648 1 86.62 124 ASP B N 1
ATOM 4601 C CA . ASP B 1 124 ? -24.641 1.412 15.133 1 86.62 124 ASP B CA 1
ATOM 4602 C C . ASP B 1 124 ? -23.578 0.443 14.625 1 86.62 124 ASP B C 1
ATOM 4604 O O . ASP B 1 124 ? -23.781 -0.773 14.648 1 86.62 124 ASP B O 1
ATOM 4608 N N . ASN B 1 125 ? -22.578 1.023 14.109 1 85.56 125 ASN B N 1
ATOM 4609 C CA . ASN B 1 125 ? -21.453 0.266 13.562 1 85.56 125 ASN B CA 1
ATOM 4610 C C . ASN B 1 125 ? -21.859 -0.464 12.281 1 85.56 125 ASN B C 1
ATOM 4612 O O . ASN B 1 125 ? -21.203 -1.436 11.891 1 85.56 125 ASN B O 1
ATOM 4616 N N . GLY B 1 126 ? -23 -0.068 11.773 1 88.56 126 GLY B N 1
ATOM 4617 C CA . GLY B 1 126 ? -23.406 -0.607 10.484 1 88.56 126 GLY B CA 1
ATOM 4618 C C . GLY B 1 126 ? -22.484 -0.176 9.344 1 88.56 126 GLY B C 1
ATOM 4619 O O . GLY B 1 126 ? -21.641 0.703 9.523 1 88.56 126 GLY B O 1
ATOM 4620 N N . VAL B 1 127 ? -22.672 -0.854 8.211 1 89.94 127 VAL B N 1
ATOM 4621 C CA . VAL B 1 127 ? -21.812 -0.577 7.062 1 89.94 127 VAL B CA 1
ATOM 4622 C C . VAL B 1 127 ? -22.641 0.017 5.926 1 89.94 127 VAL B C 1
ATOM 4624 O O . VAL B 1 127 ? -23.625 -0.58 5.492 1 89.94 127 VAL B O 1
ATOM 4627 N N . LEU B 1 128 ? -22.297 1.147 5.531 1 92.69 128 LEU B N 1
ATOM 4628 C CA . LEU B 1 128 ? -22.797 1.731 4.293 1 92.69 128 LEU B CA 1
ATOM 4629 C C . LEU B 1 128 ? -21.844 1.48 3.137 1 92.69 128 LEU B C 1
ATOM 4631 O O . LEU B 1 128 ? -20.734 2.004 3.127 1 92.69 128 LEU B O 1
ATOM 4635 N N . TYR B 1 129 ? -22.25 0.706 2.207 1 90.75 129 TYR B N 1
ATOM 4636 C CA . TYR B 1 129 ? -21.422 0.387 1.054 1 90.75 129 TYR B CA 1
ATOM 4637 C C . TYR B 1 129 ? -21.844 1.208 -0.162 1 90.75 129 TYR B C 1
ATOM 4639 O O . TYR B 1 129 ? -22.969 1.1 -0.634 1 90.75 129 TYR B O 1
ATOM 4647 N N . ILE B 1 130 ? -20.906 2 -0.625 1 90.75 130 ILE B N 1
ATOM 4648 C CA . ILE B 1 130 ? -21.188 2.846 -1.781 1 90.75 130 ILE B CA 1
ATOM 4649 C C . ILE B 1 130 ? -20.594 2.209 -3.039 1 90.75 130 ILE B C 1
ATOM 4651 O O . ILE B 1 130 ? -19.375 1.986 -3.121 1 90.75 130 ILE B O 1
ATOM 4655 N N . ARG B 1 131 ? -21.406 2.049 -4.055 1 86 131 ARG B N 1
ATOM 4656 C CA . ARG B 1 131 ? -20.984 1.404 -5.293 1 86 131 ARG B CA 1
ATOM 4657 C C . ARG B 1 131 ? -20.297 2.4 -6.223 1 86 131 ARG B C 1
ATOM 4659 O O . ARG B 1 131 ? -20.531 3.607 -6.133 1 86 131 ARG B O 1
ATOM 4666 N N . SER B 1 132 ? -19.312 1.844 -7.094 1 76.88 132 SER B N 1
ATOM 4667 C CA . SER B 1 132 ? -18.562 2.684 -8.023 1 76.88 132 SER B CA 1
ATOM 4668 C C . SER B 1 132 ? -19.188 2.66 -9.414 1 76.88 132 SER B C 1
ATOM 4670 O O . SER B 1 132 ? -18.641 3.223 -10.359 1 76.88 132 SER B O 1
ATOM 4672 N N . ARG B 1 133 ? -20.266 2.053 -9.656 1 70.19 133 ARG B N 1
ATOM 4673 C CA . ARG B 1 133 ? -20.828 1.798 -10.977 1 70.19 133 ARG B CA 1
ATOM 4674 C C . ARG B 1 133 ? -21.125 3.104 -11.703 1 70.19 133 ARG B C 1
ATOM 4676 O O . ARG B 1 133 ? -22.125 3.205 -12.43 1 70.19 133 ARG B O 1
ATOM 4683 N N . GLY B 1 134 ? -20.203 4.051 -11.68 1 61.62 134 GLY B N 1
ATOM 4684 C CA . GLY B 1 134 ? -20.234 5.23 -12.523 1 61.62 134 GLY B CA 1
ATOM 4685 C C . GLY B 1 134 ? -20.953 6.402 -11.891 1 61.62 134 GLY B C 1
ATOM 4686 O O . GLY B 1 134 ? -21.062 7.473 -12.5 1 61.62 134 GLY B O 1
ATOM 4687 N N . GLY B 1 135 ? -21.453 6.23 -10.758 1 73.88 135 GLY B N 1
ATOM 4688 C CA . GLY B 1 135 ? -22.172 7.387 -10.25 1 73.88 135 GLY B CA 1
ATOM 4689 C C . GLY B 1 135 ? -21.438 8.102 -9.133 1 73.88 135 GLY B C 1
ATOM 4690 O O . GLY B 1 135 ? -20.734 7.473 -8.336 1 73.88 135 GLY B O 1
ATOM 4691 N N . VAL B 1 136 ? -21.406 9.414 -9.219 1 86.44 136 VAL B N 1
ATOM 4692 C CA . VAL B 1 136 ? -20.875 10.281 -8.172 1 86.44 136 VAL B CA 1
ATOM 4693 C C . VAL B 1 136 ? -22 10.633 -7.188 1 86.44 136 VAL B C 1
ATOM 4695 O O . VAL B 1 136 ? -23.094 10.992 -7.598 1 86.44 136 VAL B O 1
ATOM 4698 N N . CYS B 1 137 ? -21.75 10.383 -5.941 1 90.75 137 CYS B N 1
ATOM 4699 C CA . CYS B 1 137 ? -22.703 10.797 -4.922 1 90.75 137 CYS B CA 1
ATOM 4700 C C . CYS B 1 137 ? -22.578 12.289 -4.625 1 90.75 137 CYS B C 1
ATOM 4702 O O . CYS B 1 137 ? -21.547 12.75 -4.145 1 90.75 137 CYS B O 1
ATOM 4704 N N . ARG B 1 138 ? -23.703 12.992 -4.832 1 90.44 138 ARG B N 1
ATOM 4705 C CA . ARG B 1 138 ? -23.656 14.453 -4.734 1 90.44 138 ARG B CA 1
ATOM 4706 C C . ARG B 1 138 ? -24.391 14.938 -3.484 1 90.44 138 ARG B C 1
ATOM 4708 O O . ARG B 1 138 ? -25.266 15.805 -3.568 1 90.44 138 ARG B O 1
ATOM 4715 N N . GLU B 1 139 ? -24.062 14.383 -2.355 1 90.25 139 GLU B N 1
ATOM 4716 C CA . GLU B 1 139 ? -24.703 14.75 -1.092 1 90.25 139 GLU B CA 1
ATOM 4717 C C . GLU B 1 139 ? -23.656 14.953 0.006 1 90.25 139 GLU B C 1
ATOM 4719 O O . GLU B 1 139 ? -22.562 14.414 -0.067 1 90.25 139 GLU B O 1
ATOM 4724 N N . THR B 1 140 ? -24.047 15.891 0.912 1 91.31 140 THR B N 1
ATOM 4725 C CA . THR B 1 140 ? -23.281 15.945 2.158 1 91.31 140 THR B CA 1
ATOM 4726 C C . THR B 1 140 ? -23.672 14.805 3.084 1 91.31 140 THR B C 1
ATOM 4728 O O . THR B 1 140 ? -24.859 14.508 3.252 1 91.31 140 THR B O 1
ATOM 4731 N N . LEU B 1 141 ? -22.703 14.203 3.594 1 93.62 141 LEU B N 1
ATOM 4732 C CA . LEU B 1 141 ? -22.984 13.125 4.535 1 93.62 141 LEU B CA 1
ATOM 4733 C C . LEU B 1 141 ? -23 13.641 5.969 1 93.62 141 LEU B C 1
ATOM 4735 O O . LEU B 1 141 ? -22 14.188 6.449 1 93.62 141 LEU B O 1
ATOM 4739 N N . GLU B 1 142 ? -24.141 13.531 6.582 1 92.88 142 GLU B N 1
ATOM 4740 C CA . GLU B 1 142 ? -24.266 13.859 7.996 1 92.88 142 GLU B CA 1
ATOM 4741 C C . GLU B 1 142 ? -24.344 12.602 8.852 1 92.88 142 GLU B C 1
ATOM 4743 O O . GLU B 1 142 ? -25.312 11.828 8.75 1 92.88 142 GLU B O 1
ATOM 4748 N N . ILE B 1 143 ? -23.375 12.422 9.695 1 95.44 143 ILE B N 1
ATOM 4749 C CA . ILE B 1 143 ? -23.266 11.195 10.477 1 95.44 143 ILE B CA 1
ATOM 4750 C C . ILE B 1 143 ? -23.547 11.492 11.953 1 95.44 143 ILE B C 1
ATOM 4752 O O . ILE B 1 143 ? -22.875 12.336 12.555 1 95.44 143 ILE B O 1
ATOM 4756 N N . ASP B 1 144 ? -24.469 10.789 12.562 1 93.25 144 ASP B N 1
ATOM 4757 C CA . ASP B 1 144 ? -24.828 11.078 13.945 1 93.25 144 ASP B CA 1
ATOM 4758 C C . ASP B 1 144 ? -24.609 9.859 14.836 1 93.25 144 ASP B C 1
ATOM 4760 O O . ASP B 1 144 ? -24.922 9.891 16.031 1 93.25 144 ASP B O 1
ATOM 4764 N N . HIS B 1 145 ? -24.141 8.773 14.281 1 92.62 145 HIS B N 1
ATOM 4765 C CA . HIS B 1 145 ? -23.781 7.582 15.039 1 92.62 145 HIS B CA 1
ATOM 4766 C C . HIS B 1 145 ? -22.625 6.848 14.375 1 92.62 145 HIS B C 1
ATOM 4768 O O . HIS B 1 145 ? -22.281 7.121 13.219 1 92.62 145 HIS B O 1
ATOM 4774 N N . PRO B 1 146 ? -21.969 6.008 15.172 1 93.12 146 PRO B N 1
ATOM 4775 C CA . PRO B 1 146 ? -20.812 5.32 14.586 1 93.12 146 PRO B CA 1
ATOM 4776 C C . PRO B 1 146 ? -21.188 4.426 13.406 1 93.12 146 PRO B C 1
ATOM 4778 O O . PRO B 1 146 ? -22.109 3.609 13.516 1 93.12 146 PRO B O 1
ATOM 4781 N N . VAL B 1 147 ? -20.531 4.613 12.336 1 93.44 147 VAL B N 1
ATOM 4782 C CA . VAL B 1 147 ? -20.812 3.838 11.125 1 93.44 147 VAL B CA 1
ATOM 4783 C C . VAL B 1 147 ? -19.516 3.633 10.344 1 93.44 147 VAL B C 1
ATOM 4785 O O . VAL B 1 147 ? -18.547 4.367 10.531 1 93.44 147 VAL B O 1
ATOM 4788 N N . ILE B 1 148 ? -19.484 2.621 9.523 1 91.69 148 ILE B N 1
ATOM 4789 C CA . ILE B 1 148 ? -18.422 2.396 8.555 1 91.69 148 ILE B CA 1
ATOM 4790 C C . ILE B 1 148 ? -18.922 2.723 7.148 1 91.69 148 ILE B C 1
ATOM 4792 O O . ILE B 1 148 ? -19.938 2.178 6.699 1 91.69 148 ILE B O 1
ATOM 4796 N N . ILE B 1 149 ? -18.328 3.645 6.555 1 94.44 149 ILE B N 1
ATOM 4797 C CA . ILE B 1 149 ? -18.609 3.975 5.164 1 94.44 149 ILE B CA 1
ATOM 4798 C C . ILE B 1 149 ? -17.531 3.389 4.258 1 94.44 149 ILE B C 1
ATOM 4800 O O . ILE B 1 149 ? -16.375 3.803 4.32 1 94.44 149 ILE B O 1
ATOM 4804 N N . ALA B 1 150 ? -17.922 2.465 3.463 1 91.06 150 ALA B N 1
ATOM 4805 C CA . ALA B 1 150 ? -16.969 1.794 2.59 1 91.06 150 ALA B CA 1
ATOM 4806 C C . ALA B 1 150 ? -17.344 1.984 1.121 1 91.06 150 ALA B C 1
ATOM 4808 O O . ALA B 1 150 ? -18.484 1.773 0.733 1 91.06 150 ALA B O 1
ATOM 4809 N N . GLY B 1 151 ? -16.359 2.475 0.381 1 90.44 151 GLY B N 1
ATOM 4810 C CA . GLY B 1 151 ? -16.562 2.57 -1.057 1 90.44 151 GLY B CA 1
ATOM 4811 C C . GLY B 1 151 ? -16.094 1.335 -1.807 1 90.44 151 GLY B C 1
ATOM 4812 O O . GLY B 1 151 ? -15.156 0.66 -1.385 1 90.44 151 GLY B O 1
ATOM 4813 N N . GLU B 1 152 ? -16.828 1.197 -2.855 1 83.75 152 GLU B N 1
ATOM 4814 C CA . GLU B 1 152 ? -16.375 0.138 -3.748 1 83.75 152 GLU B CA 1
ATOM 4815 C C . GLU B 1 152 ? -15.055 0.514 -4.422 1 83.75 152 GLU B C 1
ATOM 4817 O O . GLU B 1 152 ? -14.93 1.6 -4.992 1 83.75 152 GLU B O 1
ATOM 4822 N N . GLY B 1 153 ? -14.016 -0.138 -4.043 1 75.31 153 GLY B N 1
ATOM 4823 C CA . GLY B 1 153 ? -12.758 0.096 -4.73 1 75.31 153 GLY B CA 1
ATOM 4824 C C . GLY B 1 153 ? -12.844 -0.129 -6.227 1 75.31 153 GLY B C 1
ATOM 4825 O O . GLY B 1 153 ? -13.93 -0.35 -6.766 1 75.31 153 GLY B O 1
ATOM 4826 N N . THR B 1 154 ? -11.742 0.115 -6.875 1 73.38 154 THR B N 1
ATOM 4827 C CA . THR B 1 154 ? -11.695 -0.13 -8.312 1 73.38 154 THR B CA 1
ATOM 4828 C C . THR B 1 154 ? -12.094 -1.568 -8.633 1 73.38 154 THR B C 1
ATOM 4830 O O . THR B 1 154 ? -11.492 -2.514 -8.117 1 73.38 154 THR B O 1
ATOM 4833 N N . PRO B 1 155 ? -13.195 -1.678 -9.367 1 76.38 155 PRO B N 1
ATOM 4834 C CA . PRO B 1 155 ? -13.578 -3.045 -9.727 1 76.38 155 PRO B CA 1
ATOM 4835 C C . PRO B 1 155 ? -12.484 -3.783 -10.492 1 76.38 155 PRO B C 1
ATOM 4837 O O . PRO B 1 155 ? -11.789 -3.182 -11.312 1 76.38 155 PRO B O 1
ATOM 4840 N N . ALA B 1 156 ? -12.352 -5.055 -10.102 1 84.62 156 ALA B N 1
ATOM 4841 C CA . ALA B 1 156 ? -11.328 -5.844 -10.789 1 84.62 156 ALA B CA 1
ATOM 4842 C C . ALA B 1 156 ? -11.789 -6.227 -12.195 1 84.62 156 ALA B C 1
ATOM 4844 O O . ALA B 1 156 ? -10.969 -6.367 -13.102 1 84.62 156 ALA B O 1
ATOM 4845 N N . PHE B 1 157 ? -13.102 -6.559 -12.211 1 80.56 157 PHE B N 1
ATOM 4846 C CA . PHE B 1 157 ? -13.641 -6.996 -13.492 1 80.56 157 PHE B CA 1
ATOM 4847 C C . PHE B 1 157 ? -14.609 -5.957 -14.055 1 80.56 157 PHE B C 1
ATOM 4849 O O . PHE B 1 157 ? -15.242 -5.219 -13.305 1 80.56 157 PHE B O 1
ATOM 4856 N N . GLY B 1 158 ? -14.883 -6.004 -15.43 1 64.44 158 GLY B N 1
ATOM 4857 C CA . GLY B 1 158 ? -15.93 -5.234 -16.094 1 64.44 158 GLY B CA 1
ATOM 4858 C C . GLY B 1 158 ? -15.445 -3.896 -16.609 1 64.44 158 GLY B C 1
ATOM 4859 O O . GLY B 1 158 ? -14.367 -3.434 -16.25 1 64.44 158 GLY B O 1
ATOM 4860 N N . ASN B 1 159 ? -15.797 -3.639 -17.812 1 50.56 159 ASN B N 1
ATOM 4861 C CA . ASN B 1 159 ? -15.672 -2.352 -18.484 1 50.56 159 ASN B CA 1
ATOM 4862 C C . ASN B 1 159 ? -16.312 -1.23 -17.672 1 50.56 159 ASN B C 1
ATOM 4864 O O . ASN B 1 159 ? -16.75 -0.22 -18.234 1 50.56 159 ASN B O 1
ATOM 4868 N N . VAL B 1 160 ? -16.828 -1.71 -16.609 1 47.97 160 VAL B N 1
ATOM 4869 C CA . VAL B 1 160 ? -17.594 -0.647 -15.953 1 47.97 160 VAL B CA 1
ATOM 4870 C C . VAL B 1 160 ? -16.656 0.502 -15.578 1 47.97 160 VAL B C 1
ATOM 4872 O O . VAL B 1 160 ? -15.453 0.298 -15.391 1 47.97 160 VAL B O 1
ATOM 4875 N N . GLY B 1 161 ? -17.125 1.611 -15.672 1 46.56 161 GLY B N 1
ATOM 4876 C CA . GLY B 1 161 ? -16.375 2.838 -15.445 1 46.56 161 GLY B CA 1
ATOM 4877 C C . GLY B 1 161 ? -15.312 2.697 -14.375 1 46.56 161 GLY B C 1
ATOM 4878 O O . GLY B 1 161 ? -15.492 1.954 -13.406 1 46.56 161 GLY B O 1
ATOM 4879 N N . SER B 1 162 ? -14.07 2.32 -14.68 1 52.47 162 SER B N 1
ATOM 4880 C CA . SER B 1 162 ? -12.773 2.186 -14.031 1 52.47 162 SER B CA 1
ATOM 4881 C C . SER B 1 162 ? -12.719 2.988 -12.734 1 52.47 162 SER B C 1
ATOM 4883 O O . SER B 1 162 ? -11.633 3.221 -12.195 1 52.47 162 SER B O 1
ATOM 4885 N N . GLY B 1 163 ? -14.008 3.363 -12.039 1 63.25 163 GLY B N 1
ATOM 4886 C CA . GLY B 1 163 ? -13.625 4.367 -11.062 1 63.25 163 GLY B CA 1
ATOM 4887 C C . GLY B 1 163 ? -13.898 3.941 -9.633 1 63.25 163 GLY B C 1
ATOM 4888 O O . GLY B 1 163 ? -14.43 2.855 -9.398 1 63.25 163 GLY B O 1
ATOM 4889 N N . VAL B 1 164 ? -13.359 4.418 -8.68 1 75.62 164 VAL B N 1
ATOM 4890 C CA . VAL B 1 164 ? -13.547 4.324 -7.234 1 75.62 164 VAL B CA 1
ATOM 4891 C C . VAL B 1 164 ? -14.812 5.074 -6.824 1 75.62 164 VAL B C 1
ATOM 4893 O O . VAL B 1 164 ? -15.266 5.977 -7.535 1 75.62 164 VAL B O 1
ATOM 4896 N N . ALA B 1 165 ? -15.578 4.445 -5.887 1 88.5 165 ALA B N 1
ATOM 4897 C CA . ALA B 1 165 ? -16.703 5.188 -5.312 1 88.5 165 ALA B CA 1
ATOM 4898 C C . ALA B 1 165 ? -16.281 6.617 -4.969 1 88.5 165 ALA B C 1
ATOM 4900 O O . ALA B 1 165 ? -15.203 6.844 -4.43 1 88.5 165 ALA B O 1
ATOM 4901 N N . LYS B 1 166 ? -17.234 7.555 -5.453 1 90.94 166 LYS B N 1
ATOM 4902 C CA . LYS B 1 166 ? -16.875 8.961 -5.305 1 90.94 166 LYS B CA 1
ATOM 4903 C C . LYS B 1 166 ? -17.984 9.742 -4.594 1 90.94 166 LYS B C 1
ATOM 4905 O O . LYS B 1 166 ? -19.172 9.547 -4.875 1 90.94 166 LYS B O 1
ATOM 4910 N N . LEU B 1 167 ? -17.578 10.539 -3.637 1 93.69 167 LEU B N 1
ATOM 4911 C CA . LEU B 1 167 ? -18.438 11.508 -2.965 1 93.69 167 LEU B CA 1
ATOM 4912 C C . LEU B 1 167 ? -18.047 12.938 -3.354 1 93.69 167 LEU B C 1
ATOM 4914 O O . LEU B 1 167 ? -16.891 13.336 -3.193 1 93.69 167 LEU B O 1
ATOM 4918 N N . SER B 1 168 ? -18.953 13.695 -3.895 1 93.5 168 SER B N 1
ATOM 4919 C CA . SER B 1 168 ? -18.75 15.086 -4.281 1 93.5 168 SER B CA 1
ATOM 4920 C C . SER B 1 168 ? -19.969 15.945 -3.939 1 93.5 168 SER B C 1
ATOM 4922 O O . SER B 1 168 ? -20.891 16.078 -4.754 1 93.5 168 SER B O 1
ATOM 4924 N N . PRO B 1 169 ? -19.953 16.5 -2.816 1 92.5 169 PRO B N 1
ATOM 4925 C CA . PRO B 1 169 ? -21.109 17.328 -2.418 1 92.5 169 PRO B CA 1
ATOM 4926 C C . PRO B 1 169 ? -21.234 18.594 -3.262 1 92.5 169 PRO B C 1
ATOM 4928 O O . PRO B 1 169 ? -20.344 18.906 -4.055 1 92.5 169 PRO B O 1
ATOM 4931 N N . PRO B 1 170 ? -22.422 19.266 -3.014 1 90 170 PRO B N 1
ATOM 4932 C CA . PRO B 1 170 ? -22.594 20.547 -3.707 1 90 170 PRO B CA 1
ATOM 4933 C C . PRO B 1 170 ? -21.562 21.594 -3.268 1 90 170 PRO B C 1
ATOM 4935 O O . PRO B 1 170 ? -21.031 21.5 -2.156 1 90 170 PRO B O 1
ATOM 4938 N N . ASP B 1 171 ? -21.406 22.594 -4.113 1 91 171 ASP B N 1
ATOM 4939 C CA . ASP B 1 171 ? -20.438 23.641 -3.842 1 91 171 ASP B CA 1
ATOM 4940 C C . ASP B 1 171 ? -20.734 24.344 -2.525 1 91 171 ASP B C 1
ATOM 4942 O O . ASP B 1 171 ? -21.891 24.641 -2.227 1 91 171 ASP B O 1
ATOM 4946 N N . GLY B 1 172 ? -19.688 24.547 -1.843 1 89.31 172 GLY B N 1
ATOM 4947 C CA . GLY B 1 172 ? -19.812 25.297 -0.607 1 89.31 172 GLY B CA 1
ATOM 4948 C C . GLY B 1 172 ? -20.234 24.438 0.571 1 89.31 172 GLY B C 1
ATOM 4949 O O . GLY B 1 172 ? -20.203 24.891 1.718 1 89.31 172 GLY B O 1
ATOM 4950 N N . ALA B 1 173 ? -20.656 23.234 0.306 1 89.12 173 ALA B N 1
ATOM 4951 C CA . ALA B 1 173 ? -21.109 22.359 1.378 1 89.12 173 ALA B CA 1
ATOM 4952 C C . ALA B 1 173 ? -19.984 21.453 1.865 1 89.12 173 ALA B C 1
ATOM 4954 O O . ALA B 1 173 ? -19.094 21.078 1.091 1 89.12 173 ALA B O 1
ATOM 4955 N N . PRO B 1 174 ? -20.016 21.141 3.189 1 92.31 174 PRO B N 1
ATOM 4956 C CA . PRO B 1 174 ? -19.031 20.156 3.666 1 92.31 174 PRO B CA 1
ATOM 4957 C C . PRO B 1 174 ? -19.25 18.766 3.051 1 92.31 174 PRO B C 1
ATOM 4959 O O . PRO B 1 174 ? -20.359 18.438 2.641 1 92.31 174 PRO B O 1
ATOM 4962 N N . CYS B 1 175 ? -18.203 18.062 2.969 1 95.31 175 CYS B N 1
ATOM 4963 C CA . CYS B 1 175 ? -18.328 16.703 2.428 1 95.31 175 CYS B CA 1
ATOM 4964 C C . CYS B 1 175 ? -18.969 15.773 3.447 1 95.31 175 CYS B C 1
ATOM 4966 O O . CYS B 1 175 ? -19.953 15.086 3.143 1 95.31 175 CYS B O 1
ATOM 4968 N N . ILE B 1 176 ? -18.406 15.734 4.594 1 96.25 176 ILE B N 1
ATOM 4969 C CA . ILE B 1 176 ? -18.859 14.875 5.684 1 96.25 176 ILE B CA 1
ATOM 4970 C C . ILE B 1 176 ? -18.875 15.664 6.992 1 96.25 176 ILE B C 1
ATOM 4972 O O . ILE B 1 176 ? -17.875 16.266 7.367 1 96.25 176 ILE B O 1
ATOM 4976 N N . ARG B 1 177 ? -19.984 15.672 7.617 1 95.12 177 ARG B N 1
ATOM 4977 C CA . ARG B 1 177 ? -20.109 16.266 8.945 1 95.12 177 ARG B CA 1
ATOM 4978 C C . ARG B 1 177 ? -20.438 15.195 9.992 1 95.12 177 ARG B C 1
ATOM 4980 O O . ARG B 1 177 ? -21.406 14.453 9.836 1 95.12 177 ARG B O 1
ATOM 4987 N N . ILE B 1 178 ? -19.656 15.156 11 1 95.81 178 ILE B N 1
ATOM 4988 C CA . ILE B 1 178 ? -19.859 14.172 12.055 1 95.81 178 ILE B CA 1
ATOM 4989 C C . ILE B 1 178 ? -20.344 14.867 13.328 1 95.81 178 ILE B C 1
ATOM 4991 O O . ILE B 1 178 ? -19.734 15.844 13.773 1 95.81 178 ILE B O 1
ATOM 4995 N N . ALA B 1 179 ? -21.406 14.352 13.875 1 93.12 179 ALA B N 1
ATOM 4996 C CA . ALA B 1 179 ? -21.984 14.938 15.078 1 93.12 179 ALA B CA 1
ATOM 4997 C C . ALA B 1 179 ? -21.016 14.828 16.266 1 93.12 179 ALA B C 1
ATOM 4999 O O . ALA B 1 179 ? -20.281 13.852 16.375 1 93.12 179 ALA B O 1
ATOM 5000 N N . PRO B 1 180 ? -21.109 15.891 17.094 1 92.75 180 PRO B N 1
ATOM 5001 C CA . PRO B 1 180 ? -20.266 15.812 18.281 1 92.75 180 PRO B CA 1
ATOM 5002 C C . PRO B 1 180 ? -20.547 14.578 19.125 1 92.75 180 PRO B C 1
ATOM 5004 O O . PRO B 1 180 ? -21.703 14.188 19.297 1 92.75 180 PRO B O 1
ATOM 5007 N N . GLY B 1 181 ? -19.5 13.961 19.547 1 92.56 181 GLY B N 1
ATOM 5008 C CA . GLY B 1 181 ? -19.656 12.844 20.453 1 92.56 181 GLY B CA 1
ATOM 5009 C C . GLY B 1 181 ? -19.672 11.492 19.75 1 92.56 181 GLY B C 1
ATOM 5010 O O . GLY B 1 181 ? -19.609 10.453 20.406 1 92.56 181 GLY B O 1
ATOM 5011 N N . VAL B 1 182 ? -19.781 11.5 18.453 1 93.06 182 VAL B N 1
ATOM 5012 C CA . VAL B 1 182 ? -19.812 10.234 17.719 1 93.06 182 VAL B CA 1
ATOM 5013 C C . VAL B 1 182 ? -18.422 9.594 17.734 1 93.06 182 VAL B C 1
ATOM 5015 O O . VAL B 1 182 ? -17.453 10.188 17.281 1 93.06 182 VAL B O 1
ATOM 5018 N N . LYS B 1 183 ? -18.531 8.375 18.328 1 88.69 183 LYS B N 1
ATOM 5019 C CA . LYS B 1 183 ? -17.234 7.703 18.438 1 88.69 183 LYS B CA 1
ATOM 5020 C C . LYS B 1 183 ? -17.125 6.559 17.438 1 88.69 183 LYS B C 1
ATOM 5022 O O . LYS B 1 183 ? -17.922 5.621 17.469 1 88.69 183 LYS B O 1
ATOM 5027 N N . GLY B 1 184 ? -16.219 6.727 16.438 1 91.5 184 GLY B N 1
ATOM 5028 C CA . GLY B 1 184 ? -15.891 5.57 15.625 1 91.5 184 GLY B CA 1
ATOM 5029 C C . GLY B 1 184 ? -16.438 5.672 14.211 1 91.5 184 GLY B C 1
ATOM 5030 O O . GLY B 1 184 ? -17.094 4.75 13.727 1 91.5 184 GLY B O 1
ATOM 5031 N N . VAL B 1 185 ? -16.266 6.676 13.539 1 95.69 185 VAL B N 1
ATOM 5032 C CA . VAL B 1 185 ? -16.625 6.777 12.125 1 95.69 185 VAL B CA 1
ATOM 5033 C C . VAL B 1 185 ? -15.438 6.375 11.266 1 95.69 185 VAL B C 1
ATOM 5035 O O . VAL B 1 185 ? -14.352 6.949 11.383 1 95.69 185 VAL B O 1
ATOM 5038 N N . GLU B 1 186 ? -15.656 5.359 10.469 1 95.19 186 GLU B N 1
ATOM 5039 C CA . GLU B 1 186 ? -14.594 4.906 9.578 1 95.19 186 GLU B CA 1
ATOM 5040 C C . GLU B 1 186 ? -14.977 5.121 8.117 1 95.19 186 GLU B C 1
ATOM 5042 O O . GLU B 1 186 ? -16.062 4.719 7.684 1 95.19 186 GLU B O 1
ATOM 5047 N N . ILE B 1 187 ? -14.156 5.762 7.395 1 95.56 187 ILE B N 1
ATOM 5048 C CA . ILE B 1 187 ? -14.297 5.953 5.957 1 95.56 187 ILE B CA 1
ATOM 5049 C C . ILE B 1 187 ? -13.227 5.148 5.223 1 95.56 187 ILE B C 1
ATOM 5051 O O . ILE B 1 187 ? -12.023 5.355 5.434 1 95.56 187 ILE B O 1
ATOM 5055 N N . ARG B 1 188 ? -13.695 4.258 4.344 1 92.38 188 ARG B N 1
ATOM 5056 C CA . ARG B 1 188 ? -12.766 3.352 3.686 1 92.38 188 ARG B CA 1
ATOM 5057 C C . ARG B 1 188 ? -12.984 3.344 2.176 1 92.38 188 ARG B C 1
ATOM 5059 O O . ARG B 1 188 ? -14.117 3.363 1.708 1 92.38 188 ARG B O 1
ATOM 5066 N N . ASP B 1 189 ? -11.844 3.383 1.406 1 89.44 189 ASP B N 1
ATOM 5067 C CA . ASP B 1 189 ? -11.859 3.15 -0.034 1 89.44 189 ASP B CA 1
ATOM 5068 C C . ASP B 1 189 ? -12.789 4.137 -0.74 1 89.44 189 ASP B C 1
ATOM 5070 O O . ASP B 1 189 ? -13.594 3.742 -1.591 1 89.44 189 ASP B O 1
ATOM 5074 N N . LEU B 1 190 ? -12.719 5.293 -0.32 1 92.38 190 LEU B N 1
ATOM 5075 C CA . LEU B 1 190 ? -13.602 6.32 -0.861 1 92.38 190 LEU B CA 1
ATOM 5076 C C . LEU B 1 190 ? -12.797 7.508 -1.388 1 92.38 190 LEU B C 1
ATOM 5078 O O . LEU B 1 190 ? -11.812 7.918 -0.77 1 92.38 190 LEU B O 1
ATOM 5082 N N . THR B 1 191 ? -13.195 8.008 -2.525 1 93.88 191 THR B N 1
ATOM 5083 C CA . THR B 1 191 ? -12.656 9.273 -3.02 1 93.88 191 THR B CA 1
ATOM 5084 C C . THR B 1 191 ? -13.625 10.414 -2.74 1 93.88 191 THR B C 1
ATOM 5086 O O . THR B 1 191 ? -14.789 10.359 -3.135 1 93.88 191 THR B O 1
ATOM 5089 N N . ILE B 1 192 ? -13.164 11.367 -2.027 1 96.12 192 ILE B N 1
ATOM 5090 C CA . ILE B 1 192 ? -13.953 12.555 -1.698 1 96.12 192 ILE B CA 1
ATOM 5091 C C . ILE B 1 192 ? -13.383 13.766 -2.424 1 96.12 192 ILE B C 1
ATOM 5093 O O . ILE B 1 192 ? -12.195 14.086 -2.281 1 96.12 192 ILE B O 1
ATOM 5097 N N . GLU B 1 193 ? -14.258 14.414 -3.191 1 95.12 193 GLU B N 1
ATOM 5098 C CA . GLU B 1 193 ? -13.781 15.547 -3.98 1 95.12 193 GLU B CA 1
ATOM 5099 C C . GLU B 1 193 ? -14.695 16.75 -3.822 1 95.12 193 GLU B C 1
ATOM 5101 O O . GLU B 1 193 ? -15.914 16.641 -3.959 1 95.12 193 GLU B O 1
ATOM 5106 N N . ALA B 1 194 ? -14.086 17.844 -3.459 1 95.31 194 ALA B N 1
ATOM 5107 C CA . ALA B 1 194 ? -14.773 19.125 -3.416 1 95.31 194 ALA B CA 1
ATOM 5108 C C . ALA B 1 194 ? -13.891 20.234 -3.967 1 95.31 194 ALA B C 1
ATOM 5110 O O . ALA B 1 194 ? -12.961 20.688 -3.291 1 95.31 194 ALA B O 1
ATOM 5111 N N . SER B 1 195 ? -14.164 20.766 -5.125 1 90.38 195 SER B N 1
ATOM 5112 C CA . SER B 1 195 ? -13.32 21.766 -5.781 1 90.38 195 SER B CA 1
ATOM 5113 C C . SER B 1 195 ? -13.727 23.172 -5.387 1 90.38 195 SER B C 1
ATOM 5115 O O . SER B 1 195 ? -12.969 24.125 -5.602 1 90.38 195 SER B O 1
ATOM 5117 N N . GLN B 1 196 ? -14.844 23.281 -4.859 1 88.12 196 GLN B N 1
ATOM 5118 C CA . GLN B 1 196 ? -15.305 24.594 -4.402 1 88.12 196 GLN B CA 1
ATOM 5119 C C . GLN B 1 196 ? -15.898 24.5 -3 1 88.12 196 GLN B C 1
ATOM 5121 O O . GLN B 1 196 ? -17.094 24.719 -2.811 1 88.12 196 GLN B O 1
ATOM 5126 N N . GLY B 1 197 ? -15.031 24.266 -2.094 1 86.81 197 GLY B N 1
ATOM 5127 C CA . GLY B 1 197 ? -15.477 24.031 -0.73 1 86.81 197 GLY B CA 1
ATOM 5128 C C . GLY B 1 197 ? -15.859 25.312 -0.005 1 86.81 197 GLY B C 1
ATOM 5129 O O . GLY B 1 197 ? -16.578 25.266 0.994 1 86.81 197 GLY B O 1
ATOM 5130 N N . GLY B 1 198 ? -15.445 26.438 -0.546 1 83.69 198 GLY B N 1
ATOM 5131 C CA . GLY B 1 198 ? -15.75 27.688 0.12 1 83.69 198 GLY B CA 1
ATOM 5132 C C . GLY B 1 198 ? -15.141 27.797 1.504 1 83.69 198 GLY B C 1
ATOM 5133 O O . GLY B 1 198 ? -13.938 27.594 1.674 1 83.69 198 GLY B O 1
ATOM 5134 N N . ARG B 1 199 ? -16.031 28.109 2.51 1 85.38 199 ARG B N 1
ATOM 5135 C CA . ARG B 1 199 ? -15.539 28.359 3.861 1 85.38 199 ARG B CA 1
ATOM 5136 C C . ARG B 1 199 ? -15.711 27.125 4.738 1 85.38 199 ARG B C 1
ATOM 5138 O O . ARG B 1 199 ? -15.383 27.141 5.926 1 85.38 199 ARG B O 1
ATOM 5145 N N . SER B 1 200 ? -16.188 26.094 4.16 1 86.81 200 SER B N 1
ATOM 5146 C CA . SER B 1 200 ? -16.422 24.875 4.93 1 86.81 200 SER B CA 1
ATOM 5147 C C . SER B 1 200 ? -15.281 23.875 4.738 1 86.81 200 SER B C 1
ATOM 5149 O O . SER B 1 200 ? -14.711 23.781 3.646 1 86.81 200 SER B O 1
ATOM 5151 N N . ALA B 1 201 ? -14.969 23.219 5.898 1 93.12 201 ALA B N 1
ATOM 5152 C CA . ALA B 1 201 ? -14.055 22.094 5.754 1 93.12 201 ALA B CA 1
ATOM 5153 C C . ALA B 1 201 ? -14.734 20.922 5.059 1 93.12 201 ALA B C 1
ATOM 5155 O O . ALA B 1 201 ? -15.961 20.812 5.07 1 93.12 201 ALA B O 1
ATOM 5156 N N . CYS B 1 202 ? -14.016 20.125 4.402 1 96.19 202 CYS B N 1
ATOM 5157 C CA . CYS B 1 202 ? -14.602 18.969 3.736 1 96.19 202 CYS B CA 1
ATOM 5158 C C . CYS B 1 202 ? -15.055 17.938 4.75 1 96.19 202 CYS B C 1
ATOM 5160 O O . CYS B 1 202 ? -16.219 17.531 4.758 1 96.19 202 CYS B O 1
ATOM 5162 N N . ILE B 1 203 ? -14.195 17.516 5.574 1 97.5 203 ILE B N 1
ATOM 5163 C CA . ILE B 1 203 ? -14.539 16.625 6.688 1 97.5 203 ILE B CA 1
ATOM 5164 C C . ILE B 1 203 ? -14.438 17.391 8.008 1 97.5 203 ILE B C 1
ATOM 5166 O O . ILE B 1 203 ? -13.383 17.938 8.336 1 97.5 203 ILE B O 1
ATOM 5170 N N . GLU B 1 204 ? -15.508 17.406 8.734 1 95.75 204 GLU B N 1
ATOM 5171 C CA . GLU B 1 204 ? -15.578 18.141 10 1 95.75 204 GLU B CA 1
ATOM 5172 C C . GLU B 1 204 ? -16.016 17.219 11.133 1 95.75 204 GLU B C 1
ATOM 5174 O O . GLU B 1 204 ? -17.047 16.547 11.039 1 95.75 204 GLU B O 1
ATOM 5179 N N . ALA B 1 205 ? -15.25 17.188 12.188 1 95.5 205 ALA B N 1
ATOM 5180 C CA . ALA B 1 205 ? -15.562 16.391 13.359 1 95.5 205 ALA B CA 1
ATOM 5181 C C . ALA B 1 205 ? -15.211 17.125 14.648 1 95.5 205 ALA B C 1
ATOM 5183 O O . ALA B 1 205 ? -14.125 17.688 14.773 1 95.5 205 ALA B O 1
ATOM 5184 N N . GLN B 1 206 ? -16.188 17.203 15.594 1 92.38 206 GLN B N 1
ATOM 5185 C CA . GLN B 1 206 ? -15.953 17.781 16.906 1 92.38 206 GLN B CA 1
ATOM 5186 C C . GLN B 1 206 ? -16.172 16.75 18.016 1 92.38 206 GLN B C 1
ATOM 5188 O O . GLN B 1 206 ? -17.25 16.141 18.094 1 92.38 206 GLN B O 1
ATOM 5193 N N . ASP B 1 207 ? -15.195 16.547 18.844 1 94.06 207 ASP B N 1
ATOM 5194 C CA . ASP B 1 207 ? -15.25 15.555 19.922 1 94.06 207 ASP B CA 1
ATOM 5195 C C . ASP B 1 207 ? -15.68 14.188 19.391 1 94.06 207 ASP B C 1
ATOM 5197 O O . ASP B 1 207 ? -16.547 13.539 19.969 1 94.06 207 ASP B O 1
ATOM 5201 N N . ALA B 1 208 ? -15.125 13.891 18.219 1 95.25 208 ALA B N 1
ATOM 5202 C CA . ALA B 1 208 ? -15.461 12.648 17.516 1 95.25 208 ALA B CA 1
ATOM 5203 C C . ALA B 1 208 ? -14.203 11.93 17.047 1 95.25 208 ALA B C 1
ATOM 5205 O O . ALA B 1 208 ? -13.125 12.523 16.984 1 95.25 208 ALA B O 1
ATOM 5206 N N . ASP B 1 209 ? -14.406 10.602 16.891 1 96.12 209 ASP B N 1
ATOM 5207 C CA . ASP B 1 209 ? -13.312 9.789 16.375 1 96.12 209 ASP B CA 1
ATOM 5208 C C . ASP B 1 209 ? -13.531 9.453 14.898 1 96.12 209 ASP B C 1
ATOM 5210 O O . ASP B 1 209 ? -14.555 8.875 14.539 1 96.12 209 ASP B O 1
ATOM 5214 N N . VAL B 1 210 ? -12.562 9.805 14.078 1 97.06 210 VAL B N 1
ATOM 5215 C CA . VAL B 1 210 ? -12.711 9.594 12.648 1 97.06 210 VAL B CA 1
ATOM 5216 C C . VAL B 1 210 ? -11.477 8.898 12.086 1 97.06 210 VAL B C 1
ATOM 5218 O O . VAL B 1 210 ? -10.352 9.219 12.477 1 97.06 210 VAL B O 1
ATOM 5221 N N . ALA B 1 211 ? -11.719 7.938 11.242 1 97.31 211 ALA B N 1
ATOM 5222 C CA . ALA B 1 211 ? -10.633 7.23 10.562 1 97.31 211 ALA B CA 1
ATOM 5223 C C . ALA B 1 211 ? -10.82 7.27 9.047 1 97.31 211 ALA B C 1
ATOM 5225 O O . ALA B 1 211 ? -11.914 7.031 8.539 1 97.31 211 ALA B O 1
ATOM 5226 N N . LEU B 1 212 ? -9.797 7.672 8.367 1 96.75 212 LEU B N 1
ATOM 5227 C CA . LEU B 1 212 ? -9.711 7.59 6.914 1 96.75 212 LEU B CA 1
ATOM 5228 C C . LEU B 1 212 ? -8.734 6.5 6.484 1 96.75 212 LEU B C 1
ATOM 5230 O O . LEU B 1 212 ? -7.535 6.594 6.75 1 96.75 212 LEU B O 1
ATOM 5234 N N . ILE B 1 213 ? -9.281 5.477 5.801 1 92.44 213 ILE B N 1
ATOM 5235 C CA . ILE B 1 213 ? -8.461 4.332 5.414 1 92.44 213 ILE B CA 1
ATOM 5236 C C . ILE B 1 213 ? -8.547 4.121 3.904 1 92.44 213 ILE B C 1
ATOM 5238 O O . ILE B 1 213 ? -9.641 3.977 3.352 1 92.44 213 ILE B O 1
ATOM 5242 N N . ARG B 1 214 ? -7.332 4.109 3.168 1 89.88 214 ARG B N 1
ATOM 5243 C CA . ARG B 1 214 ? -7.242 3.891 1.728 1 89.88 214 ARG B CA 1
ATOM 5244 C C . ARG B 1 214 ? -8.203 4.801 0.974 1 89.88 214 ARG B C 1
ATOM 5246 O O . ARG B 1 214 ? -8.938 4.344 0.094 1 89.88 214 ARG B O 1
ATOM 5253 N N . SER B 1 215 ? -8.234 5.977 1.441 1 92.62 215 SER B N 1
ATOM 5254 C CA . SER B 1 215 ? -9.148 6.953 0.866 1 92.62 215 SER B CA 1
ATOM 5255 C C . SER B 1 215 ? -8.398 8.18 0.352 1 92.62 215 SER B C 1
ATOM 5257 O O . SER B 1 215 ? -7.242 8.398 0.707 1 92.62 215 SER B O 1
ATOM 5259 N N . SER B 1 216 ? -9.062 8.898 -0.542 1 93.5 216 SER B N 1
ATOM 5260 C CA . SER B 1 216 ? -8.484 10.117 -1.101 1 93.5 216 SER B CA 1
ATOM 5261 C C . SER B 1 216 ? -9.406 11.312 -0.898 1 93.5 216 SER B C 1
ATOM 5263 O O . SER B 1 216 ? -10.625 11.203 -1.063 1 93.5 216 SER B O 1
ATOM 5265 N N . VAL B 1 217 ? -8.82 12.391 -0.457 1 96.69 217 VAL B N 1
ATOM 5266 C CA . VAL B 1 217 ? -9.555 13.641 -0.303 1 96.69 217 VAL B CA 1
ATOM 5267 C C . VAL B 1 217 ? -8.922 14.719 -1.172 1 96.69 217 VAL B C 1
ATOM 5269 O O . VAL B 1 217 ? -7.75 15.062 -0.989 1 96.69 217 VAL B O 1
ATOM 5272 N N . ARG B 1 218 ? -9.617 15.195 -2.123 1 96.25 218 ARG B N 1
ATOM 5273 C CA . ARG B 1 218 ? -9.227 16.359 -2.92 1 96.25 218 ARG B CA 1
ATOM 5274 C C . ARG B 1 218 ? -10.133 17.547 -2.633 1 96.25 218 ARG B C 1
ATOM 5276 O O . ARG B 1 218 ? -11.32 17.531 -2.963 1 96.25 218 ARG B O 1
ATOM 5283 N N . TYR B 1 219 ? -9.516 18.562 -2.053 1 96.94 219 TYR B N 1
ATOM 5284 C CA . TYR B 1 219 ? -10.336 19.672 -1.56 1 96.94 219 TYR B CA 1
ATOM 5285 C C . TYR B 1 219 ? -9.703 21.016 -1.905 1 96.94 219 TYR B C 1
ATOM 5287 O O . TYR B 1 219 ? -8.5 21.203 -1.745 1 96.94 219 TYR B O 1
ATOM 5295 N N . GLN B 1 220 ? -10.484 21.891 -2.406 1 95.38 220 GLN B N 1
ATOM 5296 C CA . GLN B 1 220 ? -10.102 23.281 -2.619 1 95.38 220 GLN B CA 1
ATOM 5297 C C . GLN B 1 220 ? -11.07 24.234 -1.92 1 95.38 220 GLN B C 1
ATOM 5299 O O . GLN B 1 220 ? -12.289 24.156 -2.137 1 95.38 220 GLN B O 1
ATOM 5304 N N . GLY B 1 221 ? -10.594 24.969 -1.102 1 92.75 221 GLY B N 1
ATOM 5305 C CA . GLY B 1 221 ? -11.375 25.938 -0.344 1 92.75 221 GLY B CA 1
ATOM 5306 C C . GLY B 1 221 ? -10.531 26.75 0.625 1 92.75 221 GLY B C 1
ATOM 5307 O O . GLY B 1 221 ? -9.305 26.688 0.599 1 92.75 221 GLY B O 1
ATOM 5308 N N . ASP B 1 222 ? -11.227 27.531 1.387 1 90.31 222 ASP B N 1
ATOM 5309 C CA . ASP B 1 222 ? -10.523 28.359 2.359 1 90.31 222 ASP B CA 1
ATOM 5310 C C . ASP B 1 222 ? -10.164 27.562 3.609 1 90.31 222 ASP B C 1
ATOM 5312 O O . ASP B 1 222 ? -9.062 27.688 4.145 1 90.31 222 ASP B O 1
ATOM 5316 N N . ALA B 1 223 ? -11.117 26.797 3.949 1 92.75 223 ALA B N 1
ATOM 5317 C CA . ALA B 1 223 ? -10.945 26.016 5.176 1 92.75 223 ALA B CA 1
ATOM 5318 C C . ALA B 1 223 ? -10.156 24.734 4.91 1 92.75 223 ALA B C 1
ATOM 5320 O O . ALA B 1 223 ? -9.789 24.453 3.768 1 92.75 223 ALA B O 1
ATOM 5321 N N . SER B 1 224 ? -9.891 24.031 6.016 1 95.81 224 SER B N 1
ATOM 5322 C CA . SER B 1 224 ? -9.102 22.812 5.961 1 95.81 224 SER B CA 1
ATOM 5323 C C . SER B 1 224 ? -9.844 21.703 5.23 1 95.81 224 SER B C 1
ATOM 5325 O O . SER B 1 224 ? -11.078 21.688 5.215 1 95.81 224 SER B O 1
ATOM 5327 N N . ALA B 1 225 ? -9.125 20.828 4.566 1 97.56 225 ALA B N 1
ATOM 5328 C CA . ALA B 1 225 ? -9.742 19.625 4.016 1 97.56 225 ALA B CA 1
ATOM 5329 C C . ALA B 1 225 ? -10.305 18.734 5.125 1 97.56 225 ALA B C 1
ATOM 5331 O O . ALA B 1 225 ? -11.406 18.188 5 1 97.56 225 ALA B O 1
ATOM 5332 N N . ILE B 1 226 ? -9.547 18.594 6.172 1 98.06 226 ILE B N 1
ATOM 5333 C CA . ILE B 1 226 ? -9.969 17.828 7.34 1 98.06 226 ILE B CA 1
ATOM 5334 C C . ILE B 1 226 ? -9.82 18.688 8.602 1 98.06 226 ILE B C 1
ATOM 5336 O O . ILE B 1 226 ? -8.727 19.156 8.906 1 98.06 226 ILE B O 1
ATOM 5340 N N . PHE B 1 227 ? -10.867 18.938 9.258 1 97.06 227 PHE B N 1
ATOM 5341 C CA . PHE B 1 227 ? -10.883 19.656 10.531 1 97.06 227 PHE B CA 1
ATOM 5342 C C . PHE B 1 227 ? -11.398 18.766 11.648 1 97.06 227 PHE B C 1
ATOM 5344 O O . PHE B 1 227 ? -12.547 18.297 11.602 1 97.06 227 PHE B O 1
ATOM 5351 N N . VAL B 1 228 ? -10.562 18.469 12.602 1 96.75 228 VAL B N 1
ATOM 5352 C CA . VAL B 1 228 ? -10.961 17.672 13.758 1 96.75 228 VAL B CA 1
ATOM 5353 C C . VAL B 1 228 ? -10.609 18.422 15.047 1 96.75 228 VAL B C 1
ATOM 5355 O O . VAL B 1 228 ? -9.484 18.891 15.211 1 96.75 228 VAL B O 1
ATOM 5358 N N . GLN B 1 229 ? -11.578 18.609 15.875 1 94.56 229 GLN B N 1
ATOM 5359 C CA . GLN B 1 229 ? -11.375 19.203 17.188 1 94.56 229 GLN B CA 1
ATOM 5360 C C . GLN B 1 229 ? -11.797 18.234 18.297 1 94.56 229 GLN B C 1
ATOM 5362 O O . GLN B 1 229 ? -12.953 17.812 18.344 1 94.56 229 GLN B O 1
ATOM 5367 N N . GLY B 1 230 ? -10.945 17.938 19.047 1 92.62 230 GLY B N 1
ATOM 5368 C CA . GLY B 1 230 ? -11.227 16.938 20.062 1 92.62 230 GLY B CA 1
ATOM 5369 C C . GLY B 1 230 ? -11.383 15.539 19.5 1 92.62 230 GLY B C 1
ATOM 5370 O O . GLY B 1 230 ? -11.727 15.375 18.312 1 92.62 230 GLY B O 1
ATOM 5371 N N . GLY B 1 231 ? -11.039 14.547 20.25 1 94.25 231 GLY B N 1
ATOM 5372 C CA . GLY B 1 231 ? -11.172 13.172 19.797 1 94.25 231 GLY B CA 1
ATOM 5373 C C . GLY B 1 231 ? -9.914 12.625 19.156 1 94.25 231 GLY B C 1
ATOM 5374 O O . GLY B 1 231 ? -8.805 12.891 19.625 1 94.25 231 GLY B O 1
ATOM 5375 N N . SER B 1 232 ? -10.18 11.75 18.125 1 96.56 232 SER B N 1
ATOM 5376 C CA . SER B 1 232 ? -9.023 11.117 17.5 1 96.56 232 SER B CA 1
ATOM 5377 C C . SER B 1 232 ? -9.148 11.141 15.977 1 96.56 232 SER B C 1
ATOM 5379 O O . SER B 1 232 ? -10.258 11.156 15.438 1 96.56 232 SER B O 1
ATOM 5381 N N . LEU B 1 233 ? -8.039 11.211 15.328 1 97.94 233 LEU B N 1
ATOM 5382 C CA . LEU B 1 233 ? -7.918 11.172 13.875 1 97.94 233 LEU B CA 1
ATOM 5383 C C . LEU B 1 233 ? -6.91 10.117 13.438 1 97.94 233 LEU B C 1
ATOM 5385 O O . LEU B 1 233 ? -5.734 10.188 13.797 1 97.94 233 LEU B O 1
ATOM 5389 N N . ILE B 1 234 ? -7.402 9.156 12.727 1 97.38 234 ILE B N 1
ATOM 5390 C CA . ILE B 1 234 ? -6.559 8.102 12.172 1 97.38 234 ILE B CA 1
ATOM 5391 C C . ILE B 1 234 ? -6.582 8.172 10.648 1 97.38 234 ILE B C 1
ATOM 5393 O O . ILE B 1 234 ? -7.648 8.273 10.039 1 97.38 234 ILE B O 1
ATOM 5397 N N . ILE B 1 235 ? -5.438 8.211 10.008 1 96.94 235 ILE B N 1
ATOM 5398 C CA . ILE B 1 235 ? -5.332 8.148 8.555 1 96.94 235 ILE B CA 1
ATOM 5399 C C . ILE B 1 235 ? -4.348 7.055 8.156 1 96.94 235 ILE B C 1
ATOM 5401 O O . ILE B 1 235 ? -3.217 7.016 8.648 1 96.94 235 ILE B O 1
ATOM 5405 N N . ARG B 1 236 ? -4.828 6.156 7.301 1 92.06 236 ARG B N 1
ATOM 5406 C CA . ARG B 1 236 ? -3.986 5.066 6.82 1 92.06 236 ARG B CA 1
ATOM 5407 C C . ARG B 1 236 ? -4.066 4.938 5.305 1 92.06 236 ARG B C 1
ATOM 5409 O O . ARG B 1 236 ? -5.152 5.016 4.727 1 92.06 236 ARG B O 1
ATOM 5416 N N . ASN B 1 237 ? -2.885 4.797 4.621 1 87.81 237 ASN B N 1
ATOM 5417 C CA . ASN B 1 237 ? -2.818 4.508 3.189 1 87.81 237 ASN B CA 1
ATOM 5418 C C . ASN B 1 237 ? -3.715 5.449 2.387 1 87.81 237 ASN B C 1
ATOM 5420 O O . ASN B 1 237 ? -4.477 5 1.527 1 87.81 237 ASN B O 1
ATOM 5424 N N . SER B 1 238 ? -3.658 6.656 2.758 1 92.31 238 SER B N 1
ATOM 5425 C CA . SER B 1 238 ? -4.578 7.621 2.16 1 92.31 238 SER B CA 1
ATOM 5426 C C . SER B 1 238 ? -3.824 8.805 1.568 1 92.31 238 SER B C 1
ATOM 5428 O O . SER B 1 238 ? -2.65 9.023 1.877 1 92.31 238 SER B O 1
ATOM 5430 N N . VAL B 1 239 ? -4.492 9.531 0.696 1 93.25 239 VAL B N 1
ATOM 5431 C CA . VAL B 1 239 ? -3.926 10.711 0.041 1 93.25 239 VAL B CA 1
ATOM 5432 C C . VAL B 1 239 ? -4.832 11.914 0.271 1 93.25 239 VAL B C 1
ATOM 5434 O O . VAL B 1 239 ? -6.039 11.852 0.028 1 93.25 239 VAL B O 1
ATOM 5437 N N . ILE B 1 240 ? -4.238 12.961 0.762 1 96.31 240 ILE B N 1
ATOM 5438 C CA . ILE B 1 240 ? -4.957 14.219 0.956 1 96.31 240 ILE B CA 1
ATOM 5439 C C . ILE B 1 240 ? -4.34 15.305 0.082 1 96.31 240 ILE B C 1
ATOM 5441 O O . ILE B 1 240 ? -3.158 15.625 0.224 1 96.31 240 ILE B O 1
ATOM 5445 N N . GLU B 1 241 ? -5.09 15.812 -0.815 1 94.81 241 GLU B N 1
ATOM 5446 C CA . GLU B 1 241 ? -4.695 16.953 -1.636 1 94.81 241 GLU B CA 1
ATOM 5447 C C . GLU B 1 241 ? -5.559 18.172 -1.338 1 94.81 241 GLU B C 1
ATOM 5449 O O . GLU B 1 241 ? -6.746 18.188 -1.665 1 94.81 241 GLU B O 1
ATOM 5454 N N . ALA B 1 242 ? -4.91 19.125 -0.764 1 95.88 242 ALA B N 1
ATOM 5455 C CA . ALA B 1 242 ? -5.668 20.281 -0.31 1 95.88 242 ALA B CA 1
ATOM 5456 C C . ALA B 1 242 ? -5.078 21.578 -0.872 1 95.88 242 ALA B C 1
ATOM 5458 O O . ALA B 1 242 ? -3.869 21.812 -0.775 1 95.88 242 ALA B O 1
ATOM 5459 N N . ARG B 1 243 ? -5.848 22.344 -1.51 1 93.06 243 ARG B N 1
ATOM 5460 C CA . ARG B 1 243 ? -5.531 23.719 -1.876 1 93.06 243 ARG B CA 1
ATOM 5461 C C . ARG B 1 243 ? -6.332 24.719 -1.031 1 93.06 243 ARG B C 1
ATOM 5463 O O . ARG B 1 243 ? -7.398 25.172 -1.447 1 93.06 243 ARG B O 1
ATOM 5470 N N . THR B 1 244 ? -5.781 24.906 0.127 1 92.5 244 THR B N 1
ATOM 5471 C CA . THR B 1 244 ? -6.508 25.656 1.151 1 92.5 244 THR B CA 1
ATOM 5472 C C . THR B 1 244 ? -5.668 26.812 1.679 1 92.5 244 THR B C 1
ATOM 5474 O O . THR B 1 244 ? -4.453 26.844 1.465 1 92.5 244 THR B O 1
ATOM 5477 N N . ASN B 1 245 ? -6.398 27.781 2.305 1 89.19 245 ASN B N 1
ATOM 5478 C CA . ASN B 1 245 ? -5.703 28.812 3.059 1 89.19 245 ASN B CA 1
ATOM 5479 C C . ASN B 1 245 ? -5.293 28.312 4.441 1 89.19 245 ASN B C 1
ATOM 5481 O O . ASN B 1 245 ? -4.18 28.594 4.898 1 89.19 245 ASN B O 1
ATOM 5485 N N . ASP B 1 246 ? -6.258 27.656 4.984 1 92.06 246 ASP B N 1
ATOM 5486 C CA . ASP B 1 246 ? -5.922 27 6.242 1 92.06 246 ASP B CA 1
ATOM 5487 C C . ASP B 1 246 ? -5.082 25.75 6 1 92.06 246 ASP B C 1
ATOM 5489 O O . ASP B 1 246 ? -4.82 25.375 4.852 1 92.06 246 ASP B O 1
ATOM 5493 N N . ALA B 1 247 ? -4.621 25.188 7.137 1 95.81 247 ALA B N 1
ATOM 5494 C CA . ALA B 1 247 ? -3.861 23.953 7.012 1 95.81 247 ALA B CA 1
ATOM 5495 C C . ALA B 1 247 ? -4.699 22.859 6.352 1 95.81 247 ALA B C 1
ATOM 5497 O O . ALA B 1 247 ? -5.914 22.781 6.566 1 95.81 247 ALA B O 1
ATOM 5498 N N . ALA B 1 248 ? -4.082 22.031 5.484 1 97.38 248 ALA B N 1
ATOM 5499 C CA . ALA B 1 248 ? -4.805 20.922 4.875 1 97.38 248 ALA B CA 1
ATOM 5500 C C . ALA B 1 248 ? -5.516 20.078 5.938 1 97.38 248 ALA B C 1
ATOM 5502 O O . ALA B 1 248 ? -6.68 19.719 5.766 1 97.38 248 ALA B O 1
ATOM 5503 N N . ILE B 1 249 ? -4.793 19.766 7.027 1 98.44 249 ILE B N 1
ATOM 5504 C CA . ILE B 1 249 ? -5.359 19.062 8.172 1 98.44 249 ILE B CA 1
ATOM 5505 C C . ILE B 1 249 ? -5.184 19.906 9.438 1 98.44 249 ILE B C 1
ATOM 5507 O O . ILE B 1 249 ? -4.059 20.25 9.805 1 98.44 249 ILE B O 1
ATOM 5511 N N . MET B 1 250 ? -6.227 20.234 10.023 1 97.62 250 MET B N 1
ATOM 5512 C CA . MET B 1 250 ? -6.223 20.922 11.312 1 97.62 250 MET B CA 1
ATOM 5513 C C . MET B 1 250 ? -6.734 20 12.414 1 97.62 250 MET B C 1
ATOM 5515 O O . MET B 1 250 ? -7.887 19.578 12.391 1 97.62 250 MET B O 1
ATOM 5519 N N . ALA B 1 251 ? -5.891 19.672 13.328 1 97.12 251 ALA B N 1
ATOM 5520 C CA . ALA B 1 251 ? -6.215 18.828 14.477 1 97.12 251 ALA B CA 1
ATOM 5521 C C . ALA B 1 251 ? -5.973 19.562 15.789 1 97.12 251 ALA B C 1
ATOM 5523 O O . ALA B 1 251 ? -4.824 19.719 16.219 1 97.12 251 ALA B O 1
ATOM 5524 N N . ASP B 1 252 ? -7.039 20 16.406 1 94.12 252 ASP B N 1
ATOM 5525 C CA . ASP B 1 252 ? -6.938 20.781 17.625 1 94.12 252 ASP B CA 1
ATOM 5526 C C . ASP B 1 252 ? -7.301 19.938 18.844 1 94.12 252 ASP B C 1
ATOM 5528 O O . ASP B 1 252 ? -8.477 19.641 19.078 1 94.12 252 ASP B O 1
ATOM 5532 N N . SER B 1 253 ? -6.312 19.578 19.656 1 93.69 253 SER B N 1
ATOM 5533 C CA . SER B 1 253 ? -6.473 18.734 20.828 1 93.69 253 SER B CA 1
ATOM 5534 C C . SER B 1 253 ? -6.969 17.344 20.438 1 93.69 253 SER B C 1
ATOM 5536 O O . SER B 1 253 ? -7.957 16.844 20.984 1 93.69 25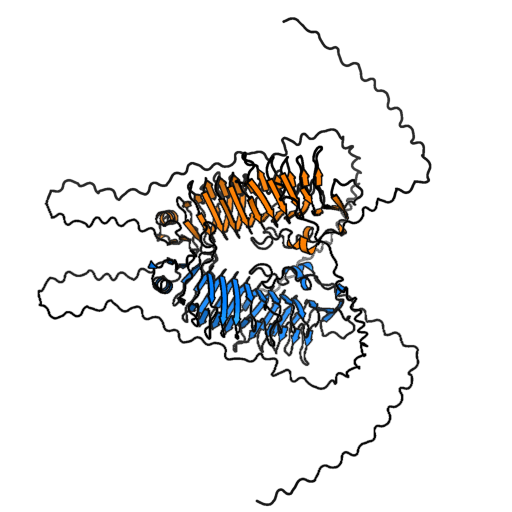3 SER B O 1
ATOM 5538 N N . VAL B 1 254 ? -6.324 16.828 19.453 1 95.25 254 VAL B N 1
ATOM 5539 C CA . VAL B 1 254 ? -6.734 15.578 18.844 1 95.25 254 VAL B CA 1
ATOM 5540 C C . VAL B 1 254 ? -5.621 14.539 18.984 1 95.25 254 VAL B C 1
ATOM 5542 O O . VAL B 1 254 ? -4.441 14.859 18.844 1 95.25 254 VAL B O 1
ATOM 5545 N N . ALA B 1 255 ? -5.988 13.281 19.375 1 96.25 255 ALA B N 1
ATOM 5546 C CA . ALA B 1 255 ? -5.043 12.18 19.234 1 96.25 255 ALA B CA 1
ATOM 5547 C C . ALA B 1 255 ? -4.855 11.789 17.766 1 96.25 255 ALA B C 1
ATOM 5549 O O . ALA B 1 255 ? -5.777 11.281 17.125 1 96.25 255 ALA B O 1
ATOM 5550 N N . VAL B 1 256 ? -3.664 12 17.266 1 97.81 256 VAL B N 1
ATOM 5551 C CA . VAL B 1 256 ? -3.406 11.828 15.844 1 97.81 256 VAL B CA 1
ATOM 5552 C C . VAL B 1 256 ? -2.539 10.594 15.617 1 97.81 256 VAL B C 1
ATOM 5554 O O . VAL B 1 256 ? -1.526 10.406 16.297 1 97.81 256 VAL B O 1
ATOM 5557 N N . ASP B 1 257 ? -2.975 9.742 14.781 1 97.5 257 ASP B N 1
ATOM 5558 C CA . ASP B 1 257 ? -2.186 8.609 14.312 1 97.5 257 ASP B CA 1
ATOM 5559 C C . ASP B 1 257 ? -2.264 8.477 12.789 1 97.5 257 ASP B C 1
ATOM 5561 O O . ASP B 1 257 ? -3.182 7.848 12.266 1 97.5 257 ASP B O 1
ATOM 5565 N N . ILE B 1 258 ? -1.33 9.047 12.07 1 97 258 ILE B N 1
ATOM 5566 C CA . ILE B 1 258 ? -1.291 9.031 10.609 1 97 258 ILE B CA 1
ATOM 5567 C C . ILE B 1 258 ? -0.119 8.172 10.141 1 97 258 ILE B C 1
ATOM 5569 O O . ILE B 1 258 ? 1.024 8.391 10.547 1 97 258 ILE B O 1
ATOM 5573 N N . GLN B 1 259 ? -0.458 7.242 9.359 1 92.75 259 GLN B N 1
ATOM 5574 C CA . GLN B 1 259 ? 0.558 6.332 8.844 1 92.75 259 GLN B CA 1
ATOM 5575 C C . GLN B 1 259 ? 0.391 6.121 7.34 1 92.75 259 GLN B C 1
ATOM 5577 O O . GLN B 1 259 ? -0.731 5.984 6.848 1 92.75 259 GLN B O 1
ATOM 5582 N N . GLN B 1 260 ? 1.474 6.102 6.582 1 88.12 260 GLN B N 1
ATOM 5583 C CA . GLN B 1 260 ? 1.468 5.812 5.152 1 88.12 260 GLN B CA 1
ATOM 5584 C C . GLN B 1 260 ? 0.455 6.688 4.418 1 88.12 260 GLN B C 1
ATOM 5586 O O . GLN B 1 260 ? -0.458 6.176 3.768 1 88.12 260 GLN B O 1
ATOM 5591 N N . ALA B 1 261 ? 0.684 7.879 4.543 1 91.62 261 ALA B N 1
ATOM 5592 C CA . ALA B 1 261 ? -0.207 8.852 3.922 1 91.62 261 ALA B CA 1
ATOM 5593 C C . ALA B 1 261 ? 0.587 9.945 3.207 1 91.62 261 ALA B C 1
ATOM 5595 O O . ALA B 1 261 ? 1.754 10.188 3.529 1 91.62 261 ALA B O 1
ATOM 5596 N N . ARG B 1 262 ? 0.004 10.508 2.238 1 92.31 262 ARG B N 1
ATOM 5597 C CA . ARG B 1 262 ? 0.568 11.664 1.552 1 92.31 262 ARG B CA 1
ATOM 5598 C C . ARG B 1 262 ? -0.353 12.875 1.671 1 92.31 262 ARG B C 1
ATOM 5600 O O . ARG B 1 262 ? -1.547 12.789 1.377 1 92.31 262 ARG B O 1
ATOM 5607 N N . ILE B 1 263 ? 0.191 13.883 2.111 1 94.94 263 ILE B N 1
ATOM 5608 C CA . ILE B 1 263 ? -0.534 15.141 2.27 1 94.94 263 ILE B CA 1
ATOM 5609 C C . ILE B 1 263 ? 0.101 16.219 1.392 1 94.94 263 ILE B C 1
ATOM 5611 O O . ILE B 1 263 ? 1.274 16.547 1.562 1 94.94 263 ILE B O 1
ATOM 5615 N N . SER B 1 264 ? -0.652 16.688 0.463 1 93.12 264 SER B N 1
ATOM 5616 C CA . SER B 1 264 ? -0.204 17.75 -0.419 1 93.12 264 SER B CA 1
ATOM 5617 C C . SER B 1 264 ? -0.98 19.047 -0.163 1 93.12 264 SER B C 1
ATOM 5619 O O . SER B 1 264 ? -2.213 19.031 -0.135 1 93.12 264 SER B O 1
ATOM 5621 N N . ALA B 1 265 ? -0.308 20.062 0.099 1 94.5 265 ALA B N 1
ATOM 5622 C CA . ALA B 1 265 ? -0.913 21.375 0.366 1 94.5 265 ALA B CA 1
ATOM 5623 C C . ALA B 1 265 ? -0.003 22.5 -0.101 1 94.5 265 ALA B C 1
ATOM 5625 O O . ALA B 1 265 ? 1.193 22.297 -0.319 1 94.5 265 ALA B O 1
ATOM 5626 N N . ASP B 1 266 ? -0.597 23.75 -0.188 1 88.12 266 ASP B N 1
ATOM 5627 C CA . ASP B 1 266 ? 0.162 24.875 -0.728 1 88.12 266 ASP B CA 1
ATOM 5628 C C . ASP B 1 266 ? 0.651 25.797 0.388 1 88.12 266 ASP B C 1
ATOM 5630 O O . ASP B 1 266 ? 1.772 26.297 0.334 1 88.12 266 ASP B O 1
ATOM 5634 N N . VAL B 1 267 ? -0.161 26.047 1.291 1 90.5 267 VAL B N 1
ATOM 5635 C CA . VAL B 1 267 ? 0.156 27.078 2.271 1 90.5 267 VAL B CA 1
ATOM 5636 C C . VAL B 1 267 ? 0.585 26.422 3.586 1 90.5 267 VAL B C 1
ATOM 5638 O O . VAL B 1 267 ? 1.649 26.734 4.125 1 90.5 267 VAL B O 1
ATOM 5641 N N . ARG B 1 268 ? -0.22 25.594 4.094 1 94.5 268 ARG B N 1
ATOM 5642 C CA . ARG B 1 268 ? 0.061 24.859 5.328 1 94.5 268 ARG B CA 1
ATOM 5643 C C . ARG B 1 268 ? -0.355 23.406 5.207 1 94.5 268 ARG B C 1
ATOM 5645 O O . ARG B 1 268 ? -1.449 23.094 4.727 1 94.5 268 ARG B O 1
ATOM 5652 N N . GLY B 1 269 ? 0.575 22.5 5.586 1 97.06 269 GLY B N 1
ATOM 5653 C CA . GLY B 1 269 ? 0.252 21.094 5.543 1 97.06 269 GLY B CA 1
ATOM 5654 C C . GLY B 1 269 ? -0.589 20.625 6.723 1 97.06 269 GLY B C 1
ATOM 5655 O O . GLY B 1 269 ? -1.814 20.547 6.617 1 97.06 269 GLY B O 1
ATOM 5656 N N . LEU B 1 270 ? 0.104 20.453 7.875 1 98.44 270 LEU B N 1
ATOM 5657 C CA . LEU B 1 270 ? -0.571 20.016 9.094 1 98.44 270 LEU B CA 1
ATOM 5658 C C . LEU B 1 270 ? -0.432 21.062 10.195 1 98.44 270 LEU B C 1
ATOM 5660 O O . LEU B 1 270 ? 0.628 21.688 10.344 1 98.44 270 LEU B O 1
ATOM 5664 N N . ASP B 1 271 ? -1.461 21.312 10.891 1 97.5 271 ASP B N 1
ATOM 5665 C CA . ASP B 1 271 ? -1.484 22.078 12.133 1 97.5 271 ASP B CA 1
ATOM 5666 C C . ASP B 1 271 ? -2.062 21.25 13.281 1 97.5 271 ASP B C 1
ATOM 5668 O O . ASP B 1 271 ? -3.27 21 13.328 1 97.5 271 ASP B O 1
ATOM 5672 N N . ILE B 1 272 ? -1.184 20.844 14.18 1 97.69 272 ILE B N 1
ATOM 5673 C CA . ILE B 1 272 ? -1.577 19.812 15.141 1 97.69 272 I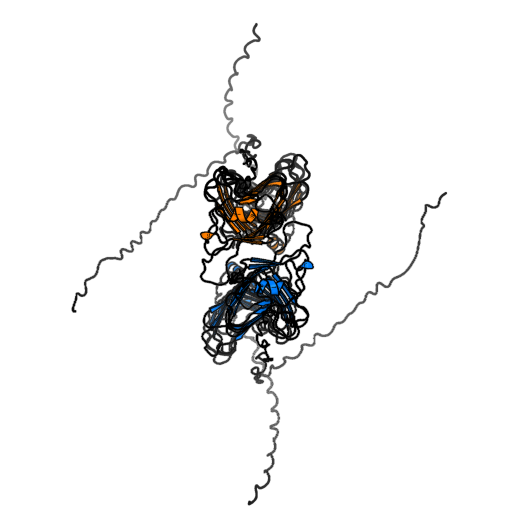LE B CA 1
ATOM 5674 C C . ILE B 1 272 ? -1.357 20.328 16.562 1 97.69 272 ILE B C 1
ATOM 5676 O O . ILE B 1 272 ? -0.27 20.812 16.891 1 97.69 272 ILE B O 1
ATOM 5680 N N . THR B 1 273 ? -2.32 20.328 17.312 1 96.38 273 THR B N 1
ATOM 5681 C CA . THR B 1 273 ? -2.25 20.391 18.766 1 96.38 273 THR B CA 1
ATOM 5682 C C . THR B 1 273 ? -2.57 19.031 19.375 1 96.38 273 THR B C 1
ATOM 5684 O O . THR B 1 273 ? -3.74 18.672 19.531 1 96.38 273 THR B O 1
ATOM 5687 N N . PRO B 1 274 ? -1.522 18.281 19.734 1 96.06 274 PRO B N 1
ATOM 5688 C CA . PRO B 1 274 ? -1.767 16.906 20.172 1 96.06 274 PRO B CA 1
ATOM 5689 C C . PRO B 1 274 ? -2.52 16.844 21.5 1 96.06 274 PRO B C 1
ATOM 5691 O O . PRO B 1 274 ? -2.256 17.641 22.406 1 96.06 274 PRO B O 1
ATOM 5694 N N . ALA B 1 275 ? -3.473 15.945 21.562 1 94.5 275 ALA B N 1
ATOM 5695 C CA . ALA B 1 275 ? -4.109 15.609 22.828 1 94.5 275 ALA B CA 1
ATOM 5696 C C . ALA B 1 275 ? -3.131 14.906 23.766 1 94.5 275 ALA B C 1
ATOM 5698 O O . ALA B 1 275 ? -2.039 14.508 23.344 1 94.5 275 ALA B O 1
ATOM 5699 N N . PRO B 1 276 ? -3.576 14.789 25.062 1 92.69 276 PRO B N 1
ATOM 5700 C CA . PRO B 1 276 ? -2.68 14.047 25.953 1 92.69 276 PRO B CA 1
ATOM 5701 C C . PRO B 1 276 ? -2.336 12.656 25.422 1 92.69 276 PRO B C 1
ATOM 5703 O O . PRO B 1 276 ? -3.195 11.977 24.859 1 92.69 276 PRO B O 1
ATOM 5706 N N . GLY B 1 277 ? -1.112 12.328 25.594 1 92.81 277 GLY B N 1
ATOM 5707 C CA . GLY B 1 277 ? -0.59 11.109 25.016 1 92.81 277 GLY B CA 1
ATOM 5708 C C . GLY B 1 277 ? 0.336 11.352 23.828 1 92.81 277 GLY B C 1
ATOM 5709 O O . GLY B 1 277 ? 0.772 12.484 23.609 1 92.81 277 GLY B O 1
ATOM 5710 N N . GLN B 1 278 ? 0.672 10.297 23.141 1 94.38 278 GLN B N 1
ATOM 5711 C CA . GLN B 1 278 ? 1.598 10.445 22.016 1 94.38 278 GLN B CA 1
ATOM 5712 C C . GLN B 1 278 ? 0.874 10.305 20.688 1 94.38 278 GLN B C 1
ATOM 5714 O O . GLN B 1 278 ? 0.279 9.266 20.391 1 94.38 278 GLN B O 1
ATOM 5719 N N . SER B 1 279 ? 0.833 11.375 20 1 97.06 279 SER B N 1
ATOM 5720 C CA . SER B 1 279 ? 0.407 11.359 18.594 1 97.06 279 SER B CA 1
ATOM 5721 C C . SER B 1 279 ? 1.561 10.992 17.672 1 97.06 279 SER B C 1
ATOM 5723 O O . SER B 1 279 ? 2.729 11.133 18.047 1 97.06 279 SER B O 1
ATOM 5725 N N . ARG B 1 280 ? 1.202 10.5 16.484 1 98 280 ARG B N 1
ATOM 5726 C CA . ARG B 1 280 ? 2.273 9.984 15.641 1 98 280 ARG B CA 1
ATOM 5727 C C . ARG B 1 280 ? 2 10.289 14.172 1 98 280 ARG B C 1
ATOM 5729 O O . ARG B 1 280 ? 0.863 10.172 13.711 1 98 280 ARG B O 1
ATOM 5736 N N . LEU B 1 281 ? 2.992 10.695 13.492 1 97.25 281 LEU B N 1
ATOM 5737 C CA . LEU B 1 281 ? 3.119 10.711 12.039 1 97.25 281 LEU B CA 1
ATOM 5738 C C . LEU B 1 281 ? 4.246 9.797 11.578 1 97.25 281 LEU B C 1
ATOM 5740 O O . LEU B 1 281 ? 5.426 10.102 11.789 1 97.25 281 LEU B O 1
ATOM 5744 N N . VAL B 1 282 ? 3.875 8.695 11.008 1 94.31 282 VAL B N 1
ATOM 5745 C CA . VAL B 1 282 ? 4.891 7.727 10.602 1 94.31 282 VAL B CA 1
ATOM 5746 C C . VAL B 1 282 ? 4.754 7.422 9.109 1 94.31 282 VAL B C 1
ATOM 5748 O O . VAL B 1 282 ? 3.686 7.02 8.648 1 94.31 282 VAL B O 1
ATOM 5751 N N . GLN B 1 283 ? 5.844 7.629 8.305 1 89.06 283 GLN B N 1
ATOM 5752 C CA . GLN B 1 283 ? 5.84 7.41 6.859 1 89.06 283 GLN B CA 1
ATOM 5753 C C . GLN B 1 283 ? 4.801 8.297 6.172 1 89.06 283 GLN B C 1
ATOM 5755 O O . GLN B 1 283 ? 3.98 7.805 5.395 1 89.06 283 GLN B O 1
ATOM 5760 N N . VAL B 1 284 ? 4.883 9.484 6.535 1 93 284 VAL B N 1
ATOM 5761 C CA . VAL B 1 284 ? 3.965 10.469 5.969 1 93 284 VAL B CA 1
ATOM 5762 C C . VAL B 1 284 ? 4.73 11.414 5.047 1 93 284 VAL B C 1
ATOM 5764 O O . VAL B 1 284 ? 5.805 11.906 5.402 1 93 284 VAL B O 1
ATOM 5767 N N . GLY B 1 285 ? 4.27 11.57 3.842 1 91.81 285 GLY B N 1
ATOM 5768 C CA . GLY B 1 285 ? 4.793 12.602 2.963 1 91.81 285 GLY B CA 1
ATOM 5769 C C . GLY B 1 285 ? 4.008 13.898 3.025 1 91.81 285 GLY B C 1
ATOM 5770 O O . GLY B 1 285 ? 2.805 13.914 2.756 1 91.81 285 GLY B O 1
ATOM 5771 N N . VAL B 1 286 ? 4.617 14.891 3.52 1 94.56 286 VAL B N 1
ATOM 5772 C CA . VAL B 1 286 ? 4.031 16.219 3.463 1 94.56 286 VAL B CA 1
ATOM 5773 C C . VAL B 1 286 ? 4.738 17.047 2.395 1 94.56 286 VAL B C 1
ATOM 5775 O O . VAL B 1 286 ? 5.844 17.547 2.619 1 94.56 286 VAL B O 1
ATOM 5778 N N . ILE B 1 287 ? 4.059 17.234 1.238 1 91.38 287 ILE B N 1
ATOM 5779 C CA . ILE B 1 287 ? 4.75 17.766 0.064 1 91.38 287 ILE B CA 1
ATOM 5780 C C . ILE B 1 287 ? 3.949 18.922 -0.53 1 91.38 287 ILE B C 1
ATOM 5782 O O . ILE B 1 287 ? 2.742 18.797 -0.75 1 91.38 287 ILE B O 1
ATOM 5786 N N . SER B 1 288 ? 4.582 19.984 -0.729 1 91.88 288 SER B N 1
ATOM 5787 C CA . SER B 1 288 ? 3.963 21.078 -1.476 1 91.88 288 SER B CA 1
ATOM 5788 C C . SER B 1 288 ? 4.16 20.891 -2.977 1 91.88 288 SER B C 1
ATOM 5790 O O . SER B 1 288 ? 5.246 20.531 -3.426 1 91.88 288 SER B O 1
ATOM 5792 N N . PRO B 1 289 ? 3.088 21.109 -3.75 1 85.06 289 PRO B N 1
ATOM 5793 C CA . PRO B 1 289 ? 3.209 20.922 -5.195 1 85.06 289 PRO B CA 1
ATOM 5794 C C . PRO B 1 289 ? 4.172 21.906 -5.848 1 85.06 289 PRO B C 1
ATOM 5796 O O . PRO B 1 289 ? 4.75 21.609 -6.895 1 85.06 289 PRO B O 1
ATOM 5799 N N . GLY B 1 290 ? 4.301 23.016 -5.426 1 78.56 290 GLY B N 1
ATOM 5800 C CA . GLY B 1 290 ? 5.219 24.031 -5.93 1 78.56 290 GLY B CA 1
ATOM 5801 C C . GLY B 1 290 ? 6.246 24.453 -4.902 1 78.56 290 GLY B C 1
ATOM 5802 O O . GLY B 1 290 ? 6.367 23.844 -3.84 1 78.56 290 GLY B O 1
ATOM 5803 N N . PRO B 1 291 ? 7.055 25.422 -5.578 1 75.44 291 PRO B N 1
ATOM 5804 C CA . PRO B 1 291 ? 8.016 25.984 -4.617 1 75.44 291 PRO B CA 1
ATOM 5805 C C . PRO B 1 291 ? 7.332 26.672 -3.439 1 75.44 291 PRO B C 1
ATOM 5807 O O . PRO B 1 291 ? 6.266 27.281 -3.607 1 75.44 291 PRO B O 1
ATOM 5810 N N . GLY B 1 292 ? 7.199 26.109 -2.375 1 72.56 292 GLY B N 1
ATOM 5811 C CA . GLY B 1 292 ? 6.594 26.641 -1.164 1 72.56 292 GLY B CA 1
ATOM 5812 C C . GLY B 1 292 ? 6.293 28.125 -1.246 1 72.56 292 GLY B C 1
ATOM 5813 O O . GLY B 1 292 ? 7.129 28.906 -1.706 1 72.56 292 GLY B O 1
ATOM 5814 N N . LEU B 1 293 ? 5.016 28.547 -0.971 1 80.38 293 LEU B N 1
ATOM 5815 C CA . LEU B 1 293 ? 4.617 29.938 -0.848 1 80.38 293 LEU B CA 1
ATOM 5816 C C . LEU B 1 293 ? 5.281 30.594 0.363 1 80.38 293 LEU B C 1
ATOM 5818 O O . LEU B 1 293 ? 5.688 29.891 1.299 1 80.38 293 LEU B O 1
ATOM 5822 N N . PRO B 1 294 ? 5.422 31.906 0.187 1 82 294 PRO B N 1
ATOM 5823 C CA . PRO B 1 294 ? 6.016 32.562 1.36 1 82 294 PRO B CA 1
ATOM 5824 C C . PRO B 1 294 ? 5.273 32.219 2.654 1 82 294 PRO B C 1
ATOM 5826 O O . PRO B 1 294 ? 4.043 32.312 2.699 1 82 294 PRO B O 1
ATOM 5829 N N . GLY B 1 295 ? 5.965 31.859 3.512 1 85.06 295 GLY B N 1
ATOM 5830 C CA . GLY B 1 295 ? 5.398 31.578 4.82 1 85.06 295 GLY B CA 1
ATOM 5831 C C . GLY B 1 295 ? 4.793 30.188 4.93 1 85.06 295 GLY B C 1
ATOM 5832 O O . GLY B 1 295 ? 4.227 29.844 5.969 1 85.06 295 GLY B O 1
ATOM 5833 N N . SER B 1 296 ? 4.91 29.469 3.918 1 93.12 296 SER B N 1
ATOM 5834 C CA . SER B 1 296 ? 4.332 28.125 3.941 1 93.12 296 SER B CA 1
ATOM 5835 C C . SER B 1 296 ? 5.055 27.234 4.941 1 93.12 296 SER B C 1
ATOM 5837 O O . SER B 1 296 ? 6.273 27.328 5.105 1 93.12 296 SER B O 1
ATOM 5839 N N . THR B 1 297 ? 4.297 26.469 5.668 1 96.31 297 THR B N 1
ATOM 5840 C CA . THR B 1 297 ? 4.82 25.547 6.676 1 96.31 297 THR B CA 1
ATOM 5841 C C . THR B 1 297 ? 4.207 24.172 6.512 1 96.31 297 THR B C 1
ATOM 5843 O O . THR B 1 297 ? 2.988 24.031 6.383 1 96.31 297 THR B O 1
ATOM 5846 N N . ALA B 1 298 ? 5.094 23.156 6.488 1 97.38 298 ALA B N 1
ATOM 5847 C CA . ALA B 1 298 ? 4.598 21.797 6.285 1 97.38 298 ALA B CA 1
ATOM 5848 C C . ALA B 1 298 ? 3.857 21.297 7.52 1 97.38 298 ALA B C 1
ATOM 5850 O O . ALA B 1 298 ? 2.713 20.844 7.422 1 97.38 298 ALA B O 1
ATOM 5851 N N . ILE B 1 299 ? 4.492 21.344 8.688 1 98.62 299 ILE B N 1
ATOM 5852 C CA . ILE B 1 299 ? 3.904 20.844 9.922 1 98.62 299 ILE B CA 1
ATOM 5853 C C . ILE B 1 299 ? 4.078 21.875 11.031 1 98.62 299 ILE B C 1
ATOM 5855 O O . ILE B 1 299 ? 5.199 22.312 11.32 1 98.62 299 ILE B O 1
ATOM 5859 N N . THR B 1 300 ? 3.049 22.312 11.57 1 97.62 300 THR B N 1
ATOM 5860 C CA . THR B 1 300 ? 3.047 23.156 12.766 1 97.62 300 THR B CA 1
ATOM 5861 C C . THR B 1 300 ? 2.543 22.375 13.977 1 97.62 300 THR B C 1
ATOM 5863 O O . THR B 1 300 ? 1.473 21.766 13.93 1 97.62 300 THR B O 1
ATOM 5866 N N . VAL B 1 301 ? 3.322 22.359 14.992 1 97.56 301 VAL B N 1
ATOM 5867 C CA . VAL B 1 301 ? 2.922 21.688 16.219 1 97.56 301 VAL B CA 1
ATOM 5868 C C . VAL B 1 301 ? 2.74 22.719 17.344 1 97.56 301 VAL B C 1
ATOM 5870 O O . VAL B 1 301 ? 3.639 23.516 17.609 1 97.56 301 VAL B O 1
ATOM 5873 N N . ARG B 1 302 ? 1.628 22.562 17.938 1 94.06 302 ARG B N 1
ATOM 5874 C CA . ARG B 1 302 ? 1.301 23.5 19 1 94.06 302 ARG B CA 1
ATOM 5875 C C . ARG B 1 302 ? 1.153 22.797 20.344 1 94.06 302 ARG B C 1
ATOM 5877 O O . ARG B 1 302 ? 1.111 21.562 20.391 1 94.06 302 ARG B O 1
ATOM 5884 N N . ASP B 1 303 ? 1.244 23.516 21.406 1 88.69 303 ASP B N 1
ATOM 5885 C CA . ASP B 1 303 ? 1.059 22.969 22.734 1 88.69 303 ASP B CA 1
ATOM 5886 C C . ASP B 1 303 ? -0.364 23.203 23.234 1 88.69 303 ASP B C 1
ATOM 5888 O O . ASP B 1 303 ? -0.977 24.219 22.922 1 88.69 303 ASP B O 1
ATOM 5892 N N . GLN B 1 304 ? -0.764 22.031 23.828 1 73.94 304 GLN B N 1
ATOM 5893 C CA . GLN B 1 304 ? -1.986 22.25 24.594 1 73.94 304 GLN B CA 1
ATOM 5894 C C . GLN B 1 304 ? -1.686 22.906 25.938 1 73.94 304 GLN B C 1
ATOM 5896 O O . GLN B 1 304 ? -0.608 22.703 26.5 1 73.94 304 GLN B O 1
ATOM 5901 N N . ARG B 1 305 ? -2.531 23.797 26.312 1 61.47 305 ARG B N 1
ATOM 5902 C CA . ARG B 1 305 ? -2.32 24.438 27.594 1 61.47 305 ARG B CA 1
ATOM 5903 C C . ARG B 1 305 ? -1.967 23.422 28.672 1 61.47 305 ARG B C 1
ATOM 5905 O O . ARG B 1 305 ? -1.219 23.734 29.609 1 61.47 305 ARG B O 1
ATOM 5912 N N . SER B 1 306 ? -2.434 22.172 28.469 1 62.59 306 SER B N 1
ATOM 5913 C CA . SER B 1 306 ? -2.207 21.156 29.5 1 62.59 306 SER B CA 1
ATOM 5914 C C . SER B 1 306 ? -0.822 20.547 29.375 1 62.59 306 SER B C 1
ATOM 5916 O O . SER B 1 306 ? -0.325 19.906 30.312 1 62.59 306 SER B O 1
ATOM 5918 N N . GLY B 1 307 ? -0.043 20.828 28.391 1 65.19 307 GLY B N 1
ATOM 5919 C CA . GLY B 1 307 ? 1.327 20.391 28.188 1 65.19 307 GLY B CA 1
ATOM 5920 C C . GLY B 1 307 ? 1.466 18.875 28.141 1 65.19 307 GLY B C 1
ATOM 5921 O O . GLY B 1 307 ? 2.57 18.344 28.281 1 65.19 307 GLY B O 1
ATOM 5922 N N . ALA B 1 308 ? 0.475 18.109 27.906 1 80.38 308 ALA B N 1
ATOM 5923 C CA . ALA B 1 308 ? 0.569 16.656 28.141 1 80.38 308 ALA B CA 1
ATOM 5924 C C . ALA B 1 308 ? 0.639 15.898 26.812 1 80.38 308 ALA B C 1
ATOM 5926 O O . ALA B 1 308 ? 0.883 14.688 26.797 1 80.38 308 ALA B O 1
ATOM 5927 N N . GLY B 1 309 ? 0.549 16.609 25.75 1 92.81 309 GLY B N 1
ATOM 5928 C CA . GLY B 1 309 ? 0.563 15.891 24.484 1 92.81 309 GLY B CA 1
ATOM 5929 C C . GLY B 1 309 ? 1.898 15.969 23.766 1 92.81 309 GLY B C 1
ATOM 5930 O O . GLY B 1 309 ? 2.631 16.953 23.922 1 92.81 309 GLY B O 1
ATOM 5931 N N . SER B 1 310 ? 2.303 14.906 23.094 1 96.19 310 SER B N 1
ATOM 5932 C CA . SER B 1 310 ? 3.525 14.891 22.297 1 96.19 310 SER B CA 1
ATOM 5933 C C . SER B 1 310 ? 3.26 14.375 20.875 1 96.19 310 SER B C 1
ATOM 5935 O O . SER B 1 310 ? 2.225 13.758 20.625 1 96.19 310 SER B O 1
ATOM 5937 N N . LEU B 1 311 ? 4.188 14.742 19.953 1 97.75 311 LEU B N 1
ATOM 5938 C CA . LEU B 1 311 ? 4.066 14.289 18.578 1 97.75 311 LEU B CA 1
ATOM 5939 C C . LEU B 1 311 ? 5.367 13.656 18.094 1 97.75 311 LEU B C 1
ATOM 5941 O O . LEU B 1 311 ? 6.438 14.258 18.219 1 97.75 311 LEU B O 1
ATOM 5945 N N . LEU B 1 312 ? 5.27 12.438 17.688 1 98.5 312 LEU B N 1
ATOM 5946 C CA . LEU B 1 312 ? 6.371 11.758 17.016 1 98.5 312 LEU B CA 1
ATOM 5947 C C . LEU B 1 312 ? 6.238 11.883 15.5 1 98.5 312 LEU B C 1
ATOM 5949 O O . LEU B 1 312 ? 5.184 11.57 14.938 1 98.5 312 LEU B O 1
ATOM 5953 N N . ILE B 1 313 ? 7.207 12.438 14.844 1 98 313 ILE B N 1
ATOM 5954 C CA . ILE B 1 313 ? 7.324 12.422 13.391 1 98 313 ILE B CA 1
ATOM 5955 C C . ILE B 1 313 ? 8.484 11.523 12.977 1 98 313 ILE B C 1
ATOM 5957 O O . ILE B 1 313 ? 9.648 11.836 13.227 1 98 313 ILE B O 1
ATOM 5961 N N . ALA B 1 314 ? 8.117 10.43 12.312 1 96.12 314 ALA B N 1
ATOM 5962 C CA . ALA B 1 314 ? 9.164 9.445 12.039 1 96.12 314 ALA B CA 1
ATOM 5963 C C . ALA B 1 314 ? 9.086 8.953 10.594 1 96.12 314 ALA B C 1
ATOM 5965 O O . ALA B 1 314 ? 7.992 8.781 10.047 1 96.12 314 ALA B O 1
ATOM 5966 N N . ASN B 1 315 ? 10.266 8.766 10.016 1 91.38 315 ASN B N 1
ATOM 5967 C CA . ASN B 1 315 ? 10.414 8.164 8.695 1 91.38 315 ASN B CA 1
ATOM 5968 C C . ASN B 1 315 ? 9.5 8.828 7.668 1 91.38 315 ASN B C 1
ATOM 5970 O O . ASN B 1 315 ? 8.805 8.148 6.914 1 91.38 315 ASN B O 1
ATOM 5974 N N . SER B 1 316 ? 9.461 10.07 7.734 1 91.81 316 SER B N 1
ATOM 5975 C CA . SER B 1 316 ? 8.57 10.852 6.879 1 91.81 316 SER B CA 1
ATOM 5976 C C . SER B 1 316 ? 9.367 11.75 5.938 1 91.81 316 SER B C 1
ATOM 5978 O O . SER B 1 316 ? 10.562 11.977 6.141 1 91.81 316 SER B O 1
ATOM 5980 N N . VAL B 1 317 ? 8.672 12.18 4.891 1 90.56 317 VAL B N 1
ATOM 5981 C CA . VAL B 1 317 ? 9.281 13.086 3.922 1 90.56 317 VAL B CA 1
ATOM 5982 C C . VAL B 1 317 ? 8.57 14.438 3.961 1 90.56 317 VAL B C 1
ATOM 5984 O O . VAL B 1 317 ? 7.348 14.508 3.84 1 90.56 317 VAL B O 1
ATOM 5987 N N . ILE B 1 318 ? 9.289 15.43 4.168 1 93.44 318 ILE B N 1
ATOM 5988 C CA . ILE B 1 318 ? 8.82 16.812 4.105 1 93.44 318 ILE B CA 1
ATOM 5989 C C . ILE B 1 318 ? 9.562 17.562 3 1 93.44 318 ILE B C 1
ATOM 5991 O O . ILE B 1 318 ? 10.781 17.719 3.066 1 93.44 318 ILE B O 1
ATOM 5995 N N . ARG B 1 319 ? 8.773 18 1.997 1 91.5 319 ARG B N 1
ATOM 5996 C CA . ARG B 1 319 ? 9.477 18.484 0.813 1 91.5 319 ARG B CA 1
ATOM 5997 C C . ARG B 1 319 ? 8.773 19.703 0.22 1 91.5 319 ARG B C 1
ATOM 5999 O O . ARG B 1 319 ? 7.547 19.734 0.143 1 91.5 319 ARG B O 1
ATOM 6006 N N . ASN B 1 320 ? 9.562 20.719 -0.213 1 91.38 320 ASN B N 1
ATOM 6007 C CA . ASN B 1 320 ? 9.125 21.859 -1.017 1 91.38 320 ASN B CA 1
ATOM 6008 C C . ASN B 1 320 ? 8.352 22.859 -0.178 1 91.38 320 ASN B C 1
ATOM 6010 O O . ASN B 1 320 ? 7.312 23.375 -0.611 1 91.38 320 ASN B O 1
ATOM 6014 N N . TRP B 1 321 ? 8.867 23.062 1.006 1 94.69 321 TRP B N 1
ATOM 6015 C CA . TRP B 1 321 ? 8.258 24.047 1.898 1 94.69 321 TRP B CA 1
ATOM 6016 C C . TRP B 1 321 ? 9.258 25.125 2.271 1 94.69 321 TRP B C 1
ATOM 6018 O O . TRP B 1 321 ? 10.469 24.938 2.135 1 94.69 321 TRP B O 1
ATOM 6028 N N . VAL B 1 322 ? 8.734 26.281 2.662 1 95.44 322 VAL B N 1
ATOM 6029 C CA . VAL B 1 322 ? 9.641 27.266 3.238 1 95.44 322 VAL B CA 1
ATOM 6030 C C . VAL B 1 322 ? 10.117 26.797 4.609 1 95.44 322 VAL B C 1
ATOM 6032 O O . VAL B 1 322 ? 11.32 26.766 4.879 1 95.44 322 VAL B O 1
ATOM 6035 N N . THR B 1 323 ? 9.18 26.484 5.441 1 96.5 323 THR B N 1
ATOM 6036 C CA . THR B 1 323 ? 9.492 25.906 6.742 1 96.5 323 THR B CA 1
ATOM 6037 C C . THR B 1 323 ? 9.023 24.453 6.816 1 96.5 323 THR B C 1
ATOM 6039 O O . THR B 1 323 ? 7.867 24.141 6.52 1 96.5 323 THR B O 1
ATOM 6042 N N . GLY B 1 324 ? 9.93 23.562 7.133 1 97.5 324 GLY B N 1
ATOM 6043 C CA . GLY B 1 324 ? 9.547 22.156 7.273 1 97.5 324 GLY B CA 1
ATOM 6044 C C . GLY B 1 324 ? 8.68 21.906 8.492 1 97.5 324 GLY B C 1
ATOM 6045 O O . GLY B 1 324 ? 7.48 21.656 8.359 1 97.5 324 GLY B O 1
ATOM 6046 N N . VAL B 1 325 ? 9.305 22 9.68 1 98.56 325 VAL B N 1
ATOM 6047 C CA . VAL B 1 325 ? 8.586 21.766 10.93 1 98.56 325 VAL B CA 1
ATOM 6048 C C . VAL B 1 325 ? 8.734 22.984 11.844 1 98.56 325 VAL B C 1
ATOM 6050 O O . VAL B 1 325 ? 9.852 23.438 12.109 1 98.56 325 VAL B O 1
ATOM 6053 N N . TYR B 1 326 ? 7.637 23.469 12.266 1 97.75 326 TYR B N 1
ATOM 6054 C CA . TYR B 1 326 ? 7.613 24.547 13.25 1 97.75 326 TYR B CA 1
ATOM 6055 C C . TYR B 1 326 ? 7.062 24.047 14.586 1 97.75 326 TYR B C 1
ATOM 6057 O O . TYR B 1 326 ? 5.941 23.547 14.648 1 97.75 326 TYR B O 1
ATOM 6065 N N . VAL B 1 327 ? 7.844 24.219 15.578 1 96.88 327 VAL B N 1
ATOM 6066 C CA . VAL B 1 327 ? 7.449 23.781 16.906 1 96.88 327 VAL B CA 1
ATOM 6067 C C . VAL B 1 327 ? 7.219 25 17.797 1 96.88 327 VAL B C 1
ATOM 6069 O O . VAL B 1 327 ? 8.156 25.734 18.109 1 96.88 327 VAL B O 1
ATOM 6072 N N . ASP B 1 328 ? 5.98 25.047 18.234 1 93.56 328 ASP B N 1
ATOM 6073 C CA . ASP B 1 328 ? 5.598 26.188 19.047 1 93.56 328 ASP B CA 1
ATOM 6074 C C . ASP B 1 328 ? 6.039 26 20.5 1 93.56 328 ASP B C 1
ATOM 6076 O O . ASP B 1 328 ? 6.477 24.922 20.891 1 93.56 328 ASP B O 1
ATOM 6080 N N . ARG B 1 329 ? 5.859 27.125 21.281 1 91.06 329 ARG B N 1
ATOM 6081 C CA . ARG B 1 329 ? 6.27 27.125 22.672 1 91.06 329 ARG B CA 1
ATOM 6082 C C . ARG B 1 329 ? 5.555 26.047 23.469 1 91.06 329 ARG B C 1
ATOM 6084 O O . ARG B 1 329 ? 4.328 25.922 23.391 1 91.06 329 ARG B O 1
ATOM 6091 N N . GLY B 1 330 ? 6.363 25.25 24.078 1 90.25 330 GLY B N 1
ATOM 6092 C CA . GLY B 1 330 ? 5.809 24.25 24.984 1 90.25 330 GLY B CA 1
ATOM 6093 C C . GLY B 1 330 ? 5.484 22.938 24.297 1 90.25 330 GLY B C 1
ATOM 6094 O O . GLY B 1 330 ? 5.27 21.922 24.969 1 90.25 330 GLY B O 1
ATOM 6095 N N . ALA B 1 331 ? 5.426 22.922 22.984 1 94.25 331 ALA B N 1
ATOM 6096 C CA . ALA B 1 331 ? 5.113 21.688 22.266 1 94.25 331 ALA B CA 1
ATOM 6097 C C . ALA B 1 331 ? 6.246 20.672 22.391 1 94.25 331 ALA B C 1
ATOM 6099 O O . ALA B 1 331 ? 7.422 21.047 22.453 1 94.25 331 ALA B O 1
ATOM 6100 N N . ASP B 1 332 ? 5.871 19.422 22.5 1 95.94 332 ASP B N 1
ATOM 6101 C CA . ASP B 1 332 ? 6.816 18.312 22.609 1 95.94 332 ASP B CA 1
ATOM 6102 C C . ASP B 1 332 ? 6.844 17.5 21.312 1 95.94 332 ASP B C 1
ATOM 6104 O O . ASP B 1 332 ? 5.867 16.828 20.969 1 95.94 332 ASP B O 1
ATOM 6108 N N . VAL B 1 333 ? 8.016 17.547 20.609 1 97.5 333 VAL B N 1
ATOM 6109 C CA . VAL B 1 333 ? 8.086 16.906 19.297 1 97.5 333 VAL B CA 1
ATOM 6110 C C . VAL B 1 333 ? 9.367 16.094 19.188 1 97.5 333 VAL B C 1
ATOM 6112 O O . VAL B 1 333 ? 10.438 16.531 19.609 1 97.5 333 VAL B O 1
ATOM 6115 N N . GLU B 1 334 ? 9.203 14.938 18.703 1 98.38 334 GLU B N 1
ATOM 6116 C CA . GLU B 1 334 ? 10.344 14.094 18.359 1 98.38 334 GLU B CA 1
ATOM 6117 C C . GLU B 1 334 ? 10.398 13.82 16.844 1 98.38 334 GLU B C 1
ATOM 6119 O O . GLU B 1 334 ? 9.406 13.375 16.266 1 98.38 334 GLU B O 1
ATOM 6124 N N . LEU B 1 335 ? 11.5 14.172 16.266 1 98.12 335 LEU B N 1
ATOM 6125 C CA . LEU B 1 335 ? 11.758 13.891 14.852 1 98.12 335 LEU B CA 1
ATOM 6126 C C . LEU B 1 335 ? 12.828 12.828 14.695 1 98.12 335 LEU B C 1
ATOM 6128 O O . LEU B 1 335 ? 13.953 12.992 15.18 1 98.12 335 LEU B O 1
ATOM 6132 N N . VAL B 1 336 ? 12.453 11.75 13.969 1 96.56 336 VAL B N 1
ATOM 6133 C CA . VAL B 1 336 ? 13.438 10.688 13.812 1 96.56 336 VAL B CA 1
ATOM 6134 C C . VAL B 1 336 ? 13.352 10.102 12.406 1 96.56 336 VAL B C 1
ATOM 6136 O O . VAL B 1 336 ? 12.258 9.836 11.906 1 96.56 336 VAL B O 1
ATOM 6139 N N . HIS B 1 337 ? 14.461 9.992 11.711 1 91.75 337 HIS B N 1
ATOM 6140 C CA . HIS B 1 337 ? 14.609 9.32 10.422 1 91.75 337 HIS B CA 1
ATOM 6141 C C . HIS B 1 337 ? 13.758 9.992 9.352 1 91.75 337 HIS B C 1
ATOM 6143 O O . HIS B 1 337 ? 13.125 9.305 8.539 1 91.75 337 HIS B O 1
ATOM 6149 N N . ASN B 1 338 ? 13.734 11.242 9.43 1 92.81 338 ASN B N 1
ATOM 6150 C CA . ASN B 1 338 ? 12.984 11.961 8.406 1 92.81 338 ASN B CA 1
ATOM 6151 C C . ASN B 1 338 ? 13.906 12.523 7.328 1 92.81 338 ASN B C 1
ATOM 6153 O O . ASN B 1 338 ? 15.094 12.727 7.566 1 92.81 338 ASN B O 1
ATOM 6157 N N . ARG B 1 339 ? 13.281 12.695 6.215 1 91.38 339 ARG B N 1
ATOM 6158 C CA . ARG B 1 339 ? 13.906 13.438 5.133 1 91.38 339 ARG B CA 1
ATOM 6159 C C . ARG B 1 339 ? 13.219 14.789 4.926 1 91.38 339 ARG B C 1
ATOM 6161 O O . ARG B 1 339 ? 12.055 14.844 4.539 1 91.38 339 ARG B O 1
ATOM 6168 N N . ILE B 1 340 ? 13.898 15.797 5.258 1 93.5 340 ILE B N 1
ATOM 6169 C CA . ILE B 1 340 ? 13.383 17.156 5.09 1 93.5 340 ILE B CA 1
ATOM 6170 C C . ILE B 1 340 ? 14.211 17.891 4.035 1 93.5 340 ILE B C 1
ATOM 6172 O O . ILE B 1 340 ? 15.336 18.312 4.305 1 93.5 340 ILE B O 1
ATOM 6176 N N . ILE B 1 341 ? 13.586 18.047 2.861 1 90.06 341 ILE B N 1
ATOM 6177 C CA . ILE B 1 341 ? 14.414 18.516 1.758 1 90.06 341 ILE B CA 1
ATOM 6178 C C . ILE B 1 341 ? 13.664 19.609 0.994 1 90.06 341 ILE B C 1
ATOM 6180 O O . ILE B 1 341 ? 12.438 19.703 1.067 1 90.06 341 ILE B O 1
ATOM 6184 N N . ARG B 1 342 ? 14.43 20.422 0.305 1 90.19 342 ARG B N 1
ATOM 6185 C CA . ARG B 1 342 ? 13.914 21.531 -0.484 1 90.19 342 ARG B CA 1
ATOM 6186 C C . ARG B 1 342 ? 13.094 22.484 0.382 1 90.19 342 ARG B C 1
ATOM 6188 O O . ARG B 1 342 ? 11.961 22.828 0.037 1 90.19 342 ARG B O 1
ATOM 6195 N N . VAL B 1 343 ? 13.742 22.703 1.483 1 93.19 343 VAL B N 1
ATOM 6196 C CA . VAL B 1 343 ? 13.156 23.672 2.414 1 93.19 343 VAL B CA 1
ATOM 6197 C C . VAL B 1 343 ? 14.141 24.812 2.652 1 93.19 343 VAL B C 1
ATOM 6199 O O . VAL B 1 343 ? 15.344 24.672 2.426 1 93.19 343 VAL B O 1
ATOM 6202 N N . ARG B 1 344 ? 13.609 26.016 3.027 1 94.31 344 ARG B N 1
ATOM 6203 C CA . ARG B 1 344 ? 14.484 27.094 3.473 1 94.31 344 ARG B CA 1
ATOM 6204 C C . ARG B 1 344 ? 14.906 26.891 4.926 1 94.31 344 ARG B C 1
ATOM 6206 O O . ARG B 1 344 ? 16.078 27.094 5.273 1 94.31 344 ARG B O 1
ATOM 6213 N N . ARG B 1 345 ? 13.961 26.516 5.672 1 95.81 345 ARG B N 1
ATOM 6214 C CA . ARG B 1 345 ? 14.164 26.219 7.09 1 95.81 345 ARG B CA 1
ATOM 6215 C C . ARG B 1 345 ? 13.672 24.812 7.438 1 95.81 345 ARG B C 1
ATOM 6217 O O . ARG B 1 345 ? 12.484 24.516 7.281 1 95.81 345 ARG B O 1
ATOM 6224 N N . GLY B 1 346 ? 14.586 23.969 7.883 1 97.31 346 GLY B N 1
ATOM 6225 C CA . GLY B 1 346 ? 14.219 22.594 8.188 1 97.31 346 GLY B CA 1
ATOM 6226 C C . GLY B 1 346 ? 13.328 22.469 9.406 1 97.31 346 GLY B C 1
ATOM 6227 O O . GLY B 1 346 ? 12.117 22.266 9.281 1 97.31 346 GLY B O 1
ATOM 6228 N N . VAL B 1 347 ? 13.93 22.625 10.594 1 98.38 347 VAL B N 1
ATOM 6229 C CA . VAL B 1 347 ? 13.219 22.562 11.867 1 98.38 347 VAL B CA 1
ATOM 6230 C C . VAL B 1 347 ? 13.391 23.891 12.625 1 98.38 347 VAL B C 1
ATOM 6232 O O . VAL B 1 347 ? 14.523 24.297 12.891 1 98.38 347 VAL B O 1
ATOM 6235 N N . LEU B 1 348 ? 12.312 24.516 12.898 1 97.38 348 LEU B N 1
ATOM 6236 C CA . LEU B 1 348 ? 12.312 25.734 13.695 1 97.38 348 LEU B CA 1
ATOM 6237 C C . LEU B 1 348 ? 11.594 25.531 15.023 1 97.38 348 LEU B C 1
ATOM 6239 O O . LEU B 1 348 ? 10.406 25.203 15.047 1 97.38 348 LEU B O 1
ATOM 6243 N N . SER B 1 349 ? 12.32 25.719 16.094 1 96.69 349 SER B N 1
ATOM 6244 C CA . SER B 1 349 ? 11.711 25.562 17.422 1 96.69 349 SER B CA 1
ATOM 6245 C C . SER B 1 349 ? 11.711 26.891 18.188 1 96.69 349 SER B C 1
ATOM 6247 O O . SER B 1 349 ? 12.766 27.5 18.375 1 96.69 349 SER B O 1
ATOM 6249 N N . ASP B 1 350 ? 10.531 27.266 18.516 1 93.56 350 ASP B N 1
ATOM 6250 C CA . ASP B 1 350 ? 10.359 28.438 19.359 1 93.56 350 ASP B CA 1
ATOM 6251 C C . ASP B 1 350 ? 10.047 28.047 20.797 1 93.56 350 ASP B C 1
ATOM 6253 O O . ASP B 1 350 ? 8.914 28.188 21.266 1 93.56 350 ASP B O 1
ATOM 6257 N N . TYR B 1 351 ? 11.102 27.625 21.531 1 90.94 351 TYR B N 1
ATOM 6258 C CA . TYR B 1 351 ? 11.047 27.234 22.922 1 90.94 351 TYR B CA 1
ATOM 6259 C C . TYR B 1 351 ? 10.258 25.953 23.109 1 90.94 351 TYR B C 1
ATOM 6261 O O . TYR B 1 351 ? 9.578 25.75 24.125 1 90.94 351 TYR B O 1
ATOM 6269 N N . GLY B 1 352 ? 10.312 25.125 22.109 1 91.25 352 GLY B N 1
ATOM 6270 C CA . GLY B 1 352 ? 9.711 23.812 22.203 1 91.25 352 GLY B CA 1
ATOM 6271 C C . GLY B 1 352 ? 10.648 22.766 22.797 1 91.25 352 GLY B C 1
ATOM 6272 O O . GLY B 1 352 ? 11.852 23.016 22.906 1 91.25 352 GLY B O 1
ATOM 6273 N N . LYS B 1 353 ? 10.055 21.719 23.297 1 93 353 LYS B N 1
ATOM 6274 C CA . LYS B 1 353 ? 10.82 20.531 23.641 1 93 353 LYS B CA 1
ATOM 6275 C C . LYS B 1 353 ? 11.023 19.641 22.422 1 93 353 LYS B C 1
ATOM 6277 O O . LYS B 1 353 ? 10.141 18.859 22.062 1 93 353 LYS B O 1
ATOM 6282 N N . VAL B 1 354 ? 12.219 19.719 21.844 1 96.62 354 VAL B N 1
ATOM 6283 C CA . VAL B 1 354 ? 12.391 19.078 20.547 1 96.62 354 VAL B CA 1
ATOM 6284 C C . VAL B 1 354 ? 13.539 18.078 20.609 1 96.62 354 VAL B C 1
ATOM 6286 O O . VAL B 1 354 ? 14.578 18.344 21.219 1 96.62 354 VAL B O 1
ATOM 6289 N N . ARG B 1 355 ? 13.344 16.953 20.156 1 97.94 355 ARG B N 1
ATOM 6290 C CA . ARG B 1 355 ? 14.367 15.938 19.891 1 97.94 355 ARG B CA 1
ATOM 6291 C C . ARG B 1 355 ? 14.516 15.68 18.406 1 97.94 355 ARG B C 1
ATOM 6293 O O . ARG B 1 355 ? 13.602 15.156 17.766 1 97.94 355 ARG B O 1
ATOM 6300 N N . VAL B 1 356 ? 15.594 16.062 17.828 1 97.62 356 VAL B N 1
ATOM 6301 C CA . VAL B 1 356 ? 15.898 15.891 16.406 1 97.62 356 VAL B CA 1
ATOM 6302 C C . VAL B 1 356 ? 17.031 14.891 16.234 1 97.62 356 VAL B C 1
ATOM 6304 O O . VAL B 1 356 ? 18.203 15.227 16.422 1 97.62 356 VAL B O 1
ATOM 6307 N N . ARG B 1 357 ? 16.656 13.664 15.812 1 95.5 357 ARG B N 1
ATOM 6308 C CA . ARG B 1 357 ? 17.672 12.617 15.805 1 95.5 357 ARG B CA 1
ATOM 6309 C C . ARG B 1 357 ? 17.688 11.875 14.477 1 95.5 357 ARG B C 1
ATOM 6311 O O . ARG B 1 357 ? 16.641 11.547 13.93 1 95.5 357 ARG B O 1
ATOM 6318 N N . GLN B 1 358 ? 18.859 11.719 13.883 1 92.56 358 GLN B N 1
ATOM 6319 C CA . GLN B 1 358 ? 19.125 10.82 12.766 1 92.56 358 GLN B CA 1
ATOM 6320 C C . GLN B 1 358 ? 18.266 11.188 11.547 1 92.56 358 GLN B C 1
ATOM 6322 O O . GLN B 1 358 ? 17.719 10.305 10.891 1 92.56 358 GLN B O 1
ATOM 6327 N N . ASN B 1 359 ? 18.094 12.43 11.367 1 93.12 359 ASN B N 1
ATOM 6328 C CA . ASN B 1 359 ? 17.375 12.922 10.195 1 93.12 359 ASN B CA 1
ATOM 6329 C C . ASN B 1 359 ? 18.344 13.352 9.086 1 93.12 359 ASN B C 1
ATOM 6331 O O . ASN B 1 359 ? 19.516 13.602 9.344 1 93.12 359 ASN B O 1
ATOM 6335 N N . ALA B 1 360 ? 17.781 13.312 7.871 1 92.06 360 ALA B N 1
ATOM 6336 C CA . ALA B 1 360 ? 18.438 13.953 6.727 1 92.06 360 ALA B CA 1
ATOM 6337 C C . ALA B 1 360 ? 17.75 15.258 6.355 1 92.06 360 ALA B C 1
ATOM 6339 O O . ALA B 1 360 ? 16.609 15.258 5.91 1 92.06 360 ALA B O 1
ATOM 6340 N N . ILE B 1 361 ? 18.5 16.359 6.551 1 93.94 361 ILE B N 1
ATOM 6341 C CA . ILE B 1 361 ? 17.875 17.672 6.379 1 93.94 361 ILE B CA 1
ATOM 6342 C C . ILE B 1 361 ? 18.688 18.5 5.391 1 93.94 361 ILE B C 1
ATOM 6344 O O . ILE B 1 361 ? 19.875 18.766 5.613 1 93.94 361 ILE B O 1
ATOM 6348 N N . ALA B 1 362 ? 18.094 18.844 4.32 1 92.88 362 ALA B N 1
ATOM 6349 C CA . ALA B 1 362 ? 18.688 19.781 3.371 1 92.88 362 ALA B CA 1
ATOM 6350 C C . ALA B 1 362 ? 17.938 21.109 3.365 1 92.88 362 ALA B C 1
ATOM 6352 O O . ALA B 1 362 ? 16.797 21.188 2.904 1 92.88 362 ALA B O 1
ATOM 6353 N N . ALA B 1 363 ? 18.562 22.125 3.902 1 93.44 363 ALA B N 1
ATOM 6354 C CA . ALA B 1 363 ? 17.938 23.422 4.051 1 93.44 363 ALA B CA 1
ATOM 6355 C C . ALA B 1 363 ? 18.875 24.547 3.621 1 93.44 363 ALA B C 1
ATOM 6357 O O . ALA B 1 363 ? 20.094 24.438 3.783 1 93.44 363 ALA B O 1
ATOM 6358 N N . ASP B 1 364 ? 18.281 25.641 3.195 1 90.62 364 ASP B N 1
ATOM 6359 C CA . ASP B 1 364 ? 19.094 26.75 2.682 1 90.62 364 ASP B CA 1
ATOM 6360 C C . ASP B 1 364 ? 19.484 27.703 3.803 1 90.62 364 ASP B C 1
ATOM 6362 O O . ASP B 1 364 ? 20.609 28.188 3.848 1 90.62 364 ASP B O 1
ATOM 6366 N N . GLU B 1 365 ? 18.625 28.031 4.652 1 91.88 365 GLU B N 1
ATOM 6367 C CA . GLU B 1 365 ? 18.859 29.047 5.676 1 91.88 365 GLU B CA 1
ATOM 6368 C C . GLU B 1 365 ? 19.266 28.406 7.004 1 91.88 365 GLU B C 1
ATOM 6370 O O . GLU B 1 365 ? 20.297 28.75 7.578 1 91.88 365 GLU B O 1
ATOM 6375 N N . TYR B 1 366 ? 18.328 27.578 7.461 1 93.44 366 TYR B N 1
ATOM 6376 C CA . TYR B 1 366 ? 18.594 26.844 8.695 1 93.44 366 TYR B CA 1
ATOM 6377 C C . TYR B 1 366 ? 18.219 25.375 8.555 1 93.44 366 TYR B C 1
ATOM 6379 O O . TYR B 1 366 ? 17.094 25.062 8.18 1 93.44 366 TYR B O 1
ATOM 6387 N N . GLY B 1 367 ? 19.203 24.516 8.82 1 95.25 367 GLY B N 1
ATOM 6388 C CA . GLY B 1 367 ? 18.781 23.141 8.984 1 95.25 367 GLY B CA 1
ATOM 6389 C C . GLY B 1 367 ? 17.875 22.922 10.188 1 95.25 367 GLY B C 1
ATOM 6390 O O . GLY B 1 367 ? 16.781 22.391 10.047 1 95.25 367 GLY B O 1
ATOM 6391 N N . ALA B 1 368 ? 18.453 23.312 11.32 1 97.25 368 ALA B N 1
ATOM 6392 C CA . ALA B 1 368 ? 17.672 23.344 12.555 1 97.25 368 ALA B CA 1
ATOM 6393 C C . ALA B 1 368 ? 17.984 24.594 13.367 1 97.25 368 ALA B C 1
ATOM 6395 O O . ALA B 1 368 ? 19.156 24.953 13.555 1 97.25 368 ALA B O 1
ATOM 6396 N N . TYR B 1 369 ? 16.969 25.25 13.766 1 96.94 369 TYR B N 1
ATOM 6397 C CA . TYR B 1 369 ? 17.109 26.484 14.539 1 96.94 369 TYR B CA 1
ATOM 6398 C C . TYR B 1 369 ? 16.375 26.391 15.867 1 96.94 369 TYR B C 1
ATOM 6400 O O . TYR B 1 369 ? 15.18 26.062 15.891 1 96.94 369 TYR B O 1
ATOM 6408 N N . PHE B 1 370 ? 17.078 26.75 16.938 1 96.69 370 PHE B N 1
ATOM 6409 C CA . PHE B 1 370 ? 16.5 26.672 18.281 1 96.69 370 PHE B CA 1
ATOM 6410 C C . PHE B 1 370 ? 16.594 28.016 18.984 1 96.69 370 PHE B C 1
ATOM 6412 O O . PHE B 1 370 ? 17.688 28.5 19.281 1 96.69 370 PHE B O 1
ATOM 6419 N N . SER B 1 371 ? 15.414 28.5 19.281 1 94.56 371 SER B N 1
ATOM 6420 C CA . SER B 1 371 ? 15.375 29.812 19.938 1 94.56 371 SER B CA 1
ATOM 6421 C C . SER B 1 371 ? 15.492 29.688 21.453 1 94.56 371 SER B C 1
ATOM 6423 O O . SER B 1 371 ? 15.773 30.656 22.141 1 94.56 371 SER B O 1
ATOM 6425 N N . GLY B 1 372 ? 15.266 28.531 21.922 1 91.69 372 GLY B N 1
ATOM 6426 C CA . GLY B 1 372 ? 15.344 28.312 23.359 1 91.69 372 GLY B CA 1
ATOM 6427 C C . GLY B 1 372 ? 15.141 26.859 23.75 1 91.69 372 GLY B C 1
ATOM 6428 O O . GLY B 1 372 ? 15 26 22.891 1 91.69 372 GLY B O 1
ATOM 6429 N N . GLY B 1 373 ? 15.312 26.672 25.109 1 88.88 373 GLY B N 1
ATOM 6430 C CA . GLY B 1 373 ? 15.078 25.344 25.672 1 88.88 373 GLY B CA 1
ATOM 6431 C C . GLY B 1 373 ? 16.312 24.469 25.656 1 88.88 373 GLY B C 1
ATOM 6432 O O . GLY B 1 373 ? 17.438 24.969 25.688 1 88.88 373 GLY B O 1
ATOM 6433 N N . ARG B 1 374 ? 16.078 23.172 25.812 1 93.62 374 ARG B N 1
ATOM 6434 C CA . ARG B 1 374 ? 17.141 22.172 25.828 1 93.62 374 ARG B CA 1
ATOM 6435 C C . ARG B 1 374 ? 16.922 21.125 24.75 1 93.62 374 ARG B C 1
ATOM 6437 O O . ARG B 1 374 ? 16.656 19.953 25.047 1 93.62 374 ARG B O 1
ATOM 6444 N N . PRO B 1 375 ? 17.125 21.594 23.5 1 96.44 375 PRO B N 1
ATOM 6445 C CA . PRO B 1 375 ? 16.922 20.641 22.391 1 96.44 375 PRO B CA 1
ATOM 6446 C C . PRO B 1 375 ? 17.922 19.5 22.406 1 96.44 375 PRO B C 1
ATOM 6448 O O . PRO B 1 375 ? 19.078 19.703 22.781 1 96.44 375 PRO B O 1
ATOM 6451 N N . GLU B 1 376 ? 17.453 18.359 22.094 1 97.31 376 GLU B N 1
ATOM 6452 C CA . GLU B 1 376 ? 18.312 17.203 21.859 1 97.31 376 GLU B CA 1
ATOM 6453 C C . GLU B 1 376 ? 18.531 16.953 20.375 1 97.31 376 GLU B C 1
ATOM 6455 O O . GLU B 1 376 ? 17.594 16.688 19.625 1 97.31 376 GLU B O 1
ATOM 6460 N N . VAL B 1 377 ? 19.781 17.078 20 1 96.5 377 VAL B N 1
ATOM 6461 C CA . VAL B 1 377 ? 20.109 17 18.578 1 96.5 377 VAL B CA 1
ATOM 6462 C C . VAL B 1 377 ? 21.234 15.992 18.375 1 96.5 377 VAL B C 1
ATOM 6464 O O . VAL B 1 377 ? 22.312 16.141 18.953 1 96.5 377 VAL B O 1
ATOM 6467 N N . GLY B 1 378 ? 21.016 14.93 17.578 1 93.62 378 GLY B N 1
ATOM 6468 C CA . GLY B 1 378 ? 22.062 13.938 17.406 1 93.62 378 GLY B CA 1
ATOM 6469 C C . GLY B 1 378 ? 21.875 13.078 16.172 1 93.62 378 GLY B C 1
ATOM 6470 O O . GLY B 1 378 ? 20.75 12.703 15.836 1 93.62 378 GLY B O 1
ATOM 6471 N N . GLY B 1 379 ? 22.984 12.797 15.492 1 90.69 379 GLY B N 1
ATOM 6472 C CA . GLY B 1 379 ? 23 11.828 14.406 1 90.69 379 GLY B CA 1
ATOM 6473 C C . GLY B 1 379 ? 22.406 12.359 13.117 1 90.69 379 GLY B C 1
ATOM 6474 O O . GLY B 1 379 ? 22.109 11.594 12.195 1 90.69 379 GLY B O 1
ATOM 6475 N N . ASN B 1 380 ? 22.219 13.625 13.055 1 92.25 380 ASN B N 1
ATOM 6476 C CA . ASN B 1 380 ? 21.594 14.195 11.867 1 92.25 380 ASN B CA 1
ATOM 6477 C C . ASN B 1 380 ? 22.625 14.484 10.773 1 92.25 380 ASN B C 1
ATOM 6479 O O . ASN B 1 380 ? 23.797 14.664 11.062 1 92.25 380 ASN B O 1
ATOM 6483 N N . ARG B 1 381 ? 22.094 14.438 9.602 1 92.06 381 ARG B N 1
ATOM 6484 C CA . ARG B 1 381 ? 22.859 14.859 8.438 1 92.06 381 ARG B CA 1
ATOM 6485 C C . ARG B 1 381 ? 22.25 16.094 7.785 1 92.06 381 ARG B C 1
ATOM 6487 O O . ARG B 1 381 ? 21.062 16.078 7.426 1 92.06 381 ARG B O 1
ATOM 6494 N N . PHE B 1 382 ? 23.062 17.094 7.68 1 92.38 382 PHE B N 1
ATOM 6495 C CA . PHE B 1 382 ? 22.594 18.359 7.121 1 92.38 382 PHE B CA 1
ATOM 6496 C C . PHE B 1 382 ? 23.297 18.672 5.809 1 92.38 382 PHE B C 1
ATOM 6498 O O . PHE B 1 382 ? 24.5 18.438 5.672 1 92.38 382 PHE B O 1
ATOM 6505 N N . ILE B 1 383 ? 22.547 19.062 4.91 1 91.38 383 ILE B N 1
ATOM 6506 C CA . ILE B 1 383 ? 23.094 19.641 3.689 1 91.38 383 ILE B CA 1
ATOM 6507 C C . ILE B 1 383 ? 22.688 21.109 3.582 1 91.38 383 ILE B C 1
ATOM 6509 O O . ILE B 1 383 ? 21.531 21.453 3.791 1 91.38 383 ILE B O 1
ATOM 6513 N N . GLY B 1 384 ? 23.688 21.906 3.24 1 87.44 384 GLY B N 1
ATOM 6514 C CA . GLY B 1 384 ? 23.453 23.344 3.26 1 87.44 384 GLY B CA 1
ATOM 6515 C C . GLY B 1 384 ? 23.719 23.969 4.617 1 87.44 384 GLY B C 1
ATOM 6516 O O . GLY B 1 384 ? 24.859 23.984 5.098 1 87.44 384 GLY B O 1
ATOM 6517 N N . SER B 1 385 ? 22.578 24.391 5.223 1 87.12 385 SER B N 1
ATOM 6518 C CA . SER B 1 385 ? 22.734 24.984 6.551 1 87.12 385 SER B CA 1
ATOM 6519 C C . SER B 1 385 ? 22.578 23.938 7.645 1 87.12 385 SER B C 1
ATOM 6521 O O . SER B 1 385 ? 21.812 22.984 7.488 1 87.12 385 SER B O 1
ATOM 6523 N N . GLY B 1 386 ? 23.328 24.062 8.609 1 90.88 386 GLY B N 1
ATOM 6524 C CA . GLY B 1 386 ? 23.266 23.141 9.734 1 90.88 386 GLY B CA 1
ATOM 6525 C C . GLY B 1 386 ? 22.375 23.625 10.859 1 90.88 386 GLY B C 1
ATOM 6526 O O . GLY B 1 386 ? 21.312 24.203 10.617 1 90.88 386 GLY B O 1
ATOM 6527 N N . MET B 1 387 ? 22.891 23.375 12.062 1 93.19 387 MET B N 1
ATOM 6528 C CA . MET B 1 387 ? 22.141 23.75 13.25 1 93.19 387 MET B CA 1
ATOM 6529 C C . MET B 1 387 ? 22.547 25.141 13.734 1 93.19 387 MET B C 1
ATOM 6531 O O . MET B 1 387 ? 23.688 25.562 13.547 1 93.19 387 MET B O 1
ATOM 6535 N N . SER B 1 388 ? 21.594 25.781 14.281 1 93.25 388 SER B N 1
ATOM 6536 C CA . SER B 1 388 ? 21.828 27.078 14.898 1 93.25 388 SER B CA 1
ATOM 6537 C C . SER B 1 388 ? 21.094 27.203 16.234 1 93.25 388 SER B C 1
ATOM 6539 O O . SER B 1 388 ? 19.938 26.797 16.359 1 93.25 388 SER B O 1
ATOM 6541 N N . TYR B 1 389 ? 21.875 27.719 17.25 1 94.25 389 TYR B N 1
ATOM 6542 C CA . TYR B 1 389 ? 21.344 27.906 18.578 1 94.25 389 TYR B CA 1
ATOM 6543 C C . TYR B 1 389 ? 21.391 29.375 19 1 94.25 389 TYR B C 1
ATOM 6545 O O . TYR B 1 389 ? 22.438 30.031 18.844 1 94.25 389 TYR B O 1
ATOM 6553 N N . GLU B 1 390 ? 20.328 29.812 19.453 1 93.56 390 GLU B N 1
ATOM 6554 C CA . GLU B 1 390 ? 20.375 31.156 20.016 1 93.56 390 GLU B CA 1
ATOM 6555 C C . GLU B 1 390 ? 21.094 31.172 21.359 1 93.56 390 GLU B C 1
ATOM 6557 O O . GLU B 1 390 ? 21.344 30.109 21.953 1 93.56 390 GLU B O 1
ATOM 6562 N N . ARG B 1 391 ? 21.359 32.469 21.781 1 88.94 391 ARG B N 1
ATOM 6563 C CA . ARG B 1 391 ? 22.031 32.625 23.062 1 88.94 391 ARG B CA 1
ATOM 6564 C C . ARG B 1 391 ? 21.188 32.062 24.203 1 88.94 391 ARG B C 1
ATOM 6566 O O . ARG B 1 391 ? 19.984 32.312 24.266 1 88.94 391 ARG B O 1
ATOM 6573 N N . GLY B 1 392 ? 21.75 31.25 24.984 1 89.56 392 GLY B N 1
ATOM 6574 C CA . GLY B 1 392 ? 21.047 30.75 26.141 1 89.56 392 GLY B CA 1
ATOM 6575 C C . GLY B 1 392 ? 20.562 29.312 25.969 1 89.56 392 GLY B C 1
ATOM 6576 O O . GLY B 1 392 ? 20.156 28.672 26.938 1 89.56 392 GLY B O 1
ATOM 6577 N N . VAL B 1 393 ? 20.656 28.922 24.734 1 91.75 393 VAL B N 1
ATOM 6578 C CA . VAL B 1 393 ? 20.25 27.547 24.469 1 91.75 393 VAL B CA 1
ATOM 6579 C C . VAL B 1 393 ? 21.328 26.578 24.953 1 91.75 393 VAL B C 1
ATOM 6581 O O . VAL B 1 393 ? 22.516 26.812 24.734 1 91.75 393 VAL B O 1
ATOM 6584 N N . GLU B 1 394 ? 20.875 25.547 25.766 1 90.69 394 GLU B N 1
ATOM 6585 C CA . GLU B 1 394 ? 21.781 24.484 26.203 1 90.69 394 GLU B CA 1
ATOM 6586 C C . GLU B 1 394 ? 21.438 23.172 25.5 1 90.69 394 GLU B C 1
ATOM 6588 O O . GLU B 1 394 ? 20.781 22.312 26.094 1 90.69 394 GLU B O 1
ATOM 6593 N N . PRO B 1 395 ? 22.016 23.031 24.375 1 93.38 395 PRO B N 1
ATOM 6594 C CA . PRO B 1 395 ? 21.656 21.812 23.625 1 93.38 395 PRO B CA 1
ATOM 6595 C C . PRO B 1 395 ? 22.359 20.562 24.156 1 93.38 395 PRO B C 1
ATOM 6597 O O . PRO B 1 395 ? 23.484 20.641 24.656 1 93.38 395 PRO B O 1
ATOM 6600 N N . ILE B 1 396 ? 21.656 19.484 24.156 1 94.12 396 ILE B N 1
ATOM 6601 C CA . ILE B 1 396 ? 22.234 18.172 24.344 1 94.12 396 ILE B CA 1
ATOM 6602 C C . ILE B 1 396 ? 22.562 17.547 23 1 94.12 396 ILE B C 1
ATOM 6604 O O . ILE B 1 396 ? 21.672 17.188 22.219 1 94.12 396 ILE B O 1
ATOM 6608 N N . THR B 1 397 ? 23.844 17.422 22.703 1 92.31 397 THR B N 1
ATOM 6609 C CA . THR B 1 397 ? 24.172 17.094 21.328 1 92.31 397 THR B CA 1
ATOM 6610 C C . THR B 1 397 ? 24.953 15.781 21.266 1 92.31 397 THR B C 1
ATOM 6612 O O . THR B 1 397 ? 25.703 15.453 22.188 1 92.31 397 THR B O 1
ATOM 6615 N N . GLU B 1 398 ? 24.641 15.031 20.359 1 90.19 398 GLU B N 1
ATOM 6616 C CA . GLU B 1 398 ? 25.469 13.992 19.75 1 90.19 398 GLU B CA 1
ATOM 6617 C C . GLU B 1 398 ? 25.984 14.43 18.391 1 90.19 398 GLU B C 1
ATOM 6619 O O . GLU B 1 398 ? 25.578 15.461 17.859 1 90.19 398 GLU B O 1
ATOM 6624 N N . PRO B 1 399 ? 26.938 13.641 17.891 1 89.31 399 PRO B N 1
ATOM 6625 C CA . PRO B 1 399 ? 27.531 14.094 16.625 1 89.31 399 PRO B CA 1
ATOM 6626 C C . PRO B 1 399 ? 26.5 14.234 15.508 1 89.31 399 PRO B C 1
ATOM 6628 O O . PRO B 1 399 ? 25.672 13.336 15.305 1 89.31 399 PRO B O 1
ATOM 6631 N N . ASN B 1 400 ? 26.516 15.438 14.961 1 92.31 400 ASN B N 1
ATOM 6632 C CA . ASN B 1 400 ? 25.781 15.742 13.742 1 92.31 400 ASN B CA 1
ATOM 6633 C C . ASN B 1 400 ? 26.719 16.125 12.602 1 92.31 400 ASN B C 1
ATOM 6635 O O . ASN B 1 400 ? 27.812 16.656 12.836 1 92.31 400 ASN B O 1
ATOM 6639 N N . TYR B 1 401 ? 26.297 15.844 11.375 1 90.12 401 TYR B N 1
ATOM 6640 C CA . TYR B 1 401 ? 27.203 16.062 10.25 1 90.12 401 TYR B CA 1
ATOM 6641 C C . TYR B 1 401 ? 26.625 17.062 9.258 1 90.12 401 TYR B C 1
ATOM 6643 O O . TYR B 1 401 ? 25.469 16.938 8.852 1 90.12 401 TYR B O 1
ATOM 6651 N N . VAL B 1 402 ? 27.422 18.078 8.992 1 91.44 402 VAL B N 1
ATOM 6652 C CA . VAL B 1 402 ? 27.031 19.094 8.031 1 91.44 402 VAL B CA 1
ATOM 6653 C C . VAL B 1 402 ? 27.891 18.984 6.773 1 91.44 402 VAL B C 1
ATOM 6655 O O . VAL B 1 402 ? 29.109 19.156 6.828 1 91.44 402 VAL B O 1
ATOM 6658 N N . TYR B 1 403 ? 27.172 18.703 5.711 1 89.25 403 TYR B N 1
ATOM 6659 C CA . TYR B 1 403 ? 27.891 18.594 4.445 1 89.25 403 TYR B CA 1
ATOM 6660 C C . TYR B 1 403 ? 27.859 19.906 3.678 1 89.25 403 TYR B C 1
ATOM 6662 O O . TYR B 1 403 ? 26.781 20.406 3.342 1 89.25 403 TYR B O 1
ATOM 6670 N N . SER B 1 404 ? 29.031 20.438 3.451 1 85.5 404 SER B N 1
ATOM 6671 C CA . SER B 1 404 ? 29.125 21.766 2.854 1 85.5 404 SER B CA 1
ATOM 6672 C C . SER B 1 404 ? 29.891 21.734 1.534 1 85.5 404 SER B C 1
ATOM 6674 O O . SER B 1 404 ? 30.891 21.016 1.411 1 85.5 404 SER B O 1
ATOM 6676 N N . SER B 1 405 ? 29.25 22.438 0.617 1 80.06 405 SER B N 1
ATOM 6677 C CA . SER B 1 405 ? 29.938 22.594 -0.661 1 80.06 405 SER B CA 1
ATOM 6678 C C . SER B 1 405 ? 31.016 23.656 -0.579 1 80.06 405 SER B C 1
ATOM 6680 O O . SER B 1 405 ? 31.906 23.719 -1.432 1 80.06 405 SER B O 1
ATOM 6682 N N . GLN B 1 406 ? 30.906 24.609 0.329 1 75 406 GLN B N 1
ATOM 6683 C CA . GLN B 1 406 ? 31.812 25.75 0.426 1 75 406 GLN B CA 1
ATOM 6684 C C . GLN B 1 406 ? 33 25.438 1.334 1 75 406 GLN B C 1
ATOM 6686 O O . GLN B 1 406 ? 33.781 26.328 1.658 1 75 406 GLN B O 1
ATOM 6691 N N . GLY B 1 407 ? 33.156 24.188 1.666 1 72.44 407 GLY B N 1
ATOM 6692 C CA . GLY B 1 407 ? 34.25 23.828 2.541 1 72.44 407 GLY B CA 1
ATOM 6693 C C . GLY B 1 407 ? 33.906 23.953 4.016 1 72.44 407 GLY B C 1
ATOM 6694 O O . GLY B 1 407 ? 32.844 24.484 4.371 1 72.44 407 GLY B O 1
ATOM 6695 N N . CYS B 1 408 ? 34.688 23.328 4.996 1 74.38 408 CYS B N 1
ATOM 6696 C CA . CYS B 1 408 ? 34.438 23.234 6.43 1 74.38 408 CYS B CA 1
ATOM 6697 C C . CYS B 1 408 ? 35.344 24.188 7.207 1 74.38 408 CYS B C 1
ATOM 6699 O O . CYS B 1 408 ? 35.688 23.906 8.352 1 74.38 408 CYS B O 1
ATOM 6701 N N . GLY B 1 409 ? 35.625 25.312 6.703 1 65.25 409 GLY B N 1
ATOM 6702 C CA . GLY B 1 409 ? 36.562 26.203 7.316 1 65.25 409 GLY B CA 1
ATOM 6703 C C . GLY B 1 409 ? 35.938 27.141 8.336 1 65.25 409 GLY B C 1
ATOM 6704 O O . GLY B 1 409 ? 36.562 28.125 8.75 1 65.25 409 GLY B O 1
ATOM 6705 N N . TYR B 1 410 ? 34.719 26.922 8.797 1 67.06 410 TYR B N 1
ATOM 6706 C CA . TYR B 1 410 ? 34.062 27.828 9.734 1 67.06 410 TYR B CA 1
ATOM 6707 C C . TYR B 1 410 ? 33.719 27.109 11.039 1 67.06 410 TYR B C 1
ATOM 6709 O O . TYR B 1 410 ? 33.719 25.891 11.094 1 67.06 410 TYR B O 1
ATOM 6717 N N . ARG B 1 411 ? 33.656 27.953 12.094 1 73.06 411 ARG B N 1
ATOM 6718 C CA . ARG B 1 411 ? 33.281 27.406 13.398 1 73.06 411 ARG B CA 1
ATOM 6719 C C . ARG B 1 411 ? 31.906 26.781 13.375 1 73.06 411 ARG B C 1
ATOM 6721 O O . ARG B 1 411 ? 30.938 27.422 12.922 1 73.06 411 ARG B O 1
ATOM 6728 N N . MET B 1 412 ? 31.891 25.562 13.781 1 81.75 412 MET B N 1
ATOM 6729 C CA . MET B 1 412 ? 30.625 24.844 13.82 1 81.75 412 MET B CA 1
ATOM 6730 C C . MET B 1 412 ? 29.984 24.953 15.203 1 81.75 412 MET B C 1
ATOM 6732 O O . MET B 1 412 ? 30.672 25.047 16.219 1 81.75 412 MET B O 1
ATOM 6736 N N . PRO B 1 413 ? 28.688 25.031 15.211 1 86.06 413 PRO B N 1
ATOM 6737 C CA . PRO B 1 413 ? 28 24.984 16.516 1 86.06 413 PRO B CA 1
ATOM 6738 C C . PRO B 1 413 ? 28.234 23.672 17.25 1 86.06 413 PRO B C 1
ATOM 6740 O O . PRO B 1 413 ? 28.75 22.719 16.672 1 86.06 413 PRO B O 1
ATOM 6743 N N . PRO B 1 414 ? 27.938 23.75 18.562 1 84.56 414 PRO B N 1
ATOM 6744 C CA . PRO B 1 414 ? 28.141 22.516 19.344 1 84.56 414 PRO B CA 1
ATOM 6745 C C . PRO B 1 414 ? 27.484 21.297 18.688 1 84.56 414 PRO B C 1
ATOM 6747 O O . PRO B 1 414 ? 26.328 21.375 18.266 1 84.56 414 PRO B O 1
ATOM 6750 N N . GLY B 1 415 ? 28.25 20.203 18.562 1 87.12 415 GLY B N 1
ATOM 6751 C CA . GLY B 1 415 ? 27.75 18.922 18.094 1 87.12 415 GLY B CA 1
ATOM 6752 C C . GLY B 1 415 ? 27.75 18.781 16.594 1 87.12 415 GLY B C 1
ATOM 6753 O O . GLY B 1 415 ? 27.375 17.734 16.062 1 87.12 415 GLY B O 1
ATOM 6754 N N . ALA B 1 416 ? 28.219 19.797 15.922 1 89.94 416 ALA B N 1
ATOM 6755 C CA . ALA B 1 416 ? 28.234 19.766 14.461 1 89.94 416 ALA B CA 1
ATOM 6756 C C . ALA B 1 416 ? 29.625 19.469 13.922 1 89.94 416 ALA B C 1
ATOM 6758 O O . ALA B 1 416 ? 30.609 20.016 14.406 1 89.94 416 ALA B O 1
ATOM 6759 N N . TYR B 1 417 ? 29.688 18.562 13 1 87.38 417 TYR B N 1
ATOM 6760 C CA . TYR B 1 417 ? 30.922 18.234 12.281 1 87.38 417 TYR B CA 1
ATOM 6761 C C . TYR B 1 417 ? 30.75 18.453 10.781 1 87.38 417 TYR B C 1
ATOM 6763 O O . TYR B 1 417 ? 29.859 17.875 10.156 1 87.38 417 TYR B O 1
ATOM 6771 N N . CYS B 1 418 ? 31.625 19.25 10.328 1 88.44 418 CYS B N 1
ATOM 6772 C CA . CYS B 1 418 ? 31.547 19.594 8.914 1 88.44 418 CYS B CA 1
ATOM 6773 C C . CYS B 1 418 ? 32.25 18.547 8.055 1 88.44 418 CYS B C 1
ATOM 6775 O O . CYS B 1 418 ? 33.344 18.078 8.43 1 88.44 418 CYS B O 1
ATOM 6777 N N . ARG B 1 419 ? 31.578 18.203 6.949 1 86 419 ARG B N 1
ATOM 6778 C CA . ARG B 1 419 ? 32.125 17.297 5.953 1 86 419 ARG B CA 1
ATOM 6779 C C . ARG B 1 419 ? 31.953 17.859 4.543 1 86 419 ARG B C 1
ATOM 6781 O O . ARG B 1 419 ? 31.031 18.641 4.297 1 86 419 ARG B O 1
ATOM 6788 N N . PRO B 1 420 ? 32.969 17.438 3.67 1 85.06 420 PRO B N 1
ATOM 6789 C CA . PRO B 1 420 ? 32.75 17.906 2.295 1 85.06 420 PRO B CA 1
ATOM 6790 C C . PRO B 1 420 ? 31.531 17.312 1.634 1 85.06 420 PRO B C 1
ATOM 6792 O O . PRO B 1 420 ? 31.172 16.156 1.912 1 85.06 420 PRO B O 1
ATOM 6795 N N . MET B 1 421 ? 30.969 18.031 0.72 1 86.38 421 MET B N 1
ATOM 6796 C CA . MET B 1 421 ? 29.75 17.641 0.012 1 86.38 421 MET B CA 1
ATOM 6797 C C . MET B 1 421 ? 29.969 16.344 -0.766 1 86.38 421 MET B C 1
ATOM 6799 O O . MET B 1 421 ? 29.031 15.57 -0.965 1 86.38 421 MET B O 1
ATOM 6803 N N . SER B 1 422 ? 31.109 16.094 -1.227 1 78.19 422 SER B N 1
ATOM 6804 C CA . SER B 1 422 ? 31.422 14.891 -2.002 1 78.19 422 SER B CA 1
ATOM 6805 C C . SER B 1 422 ? 31.172 13.625 -1.195 1 78.19 422 SER B C 1
ATOM 6807 O O . SER B 1 422 ? 31 12.547 -1.765 1 78.19 422 SER B O 1
ATOM 6809 N N . GLU B 1 423 ? 31.016 13.758 0.084 1 77 423 GLU B N 1
ATOM 6810 C CA . GLU B 1 423 ? 30.797 12.609 0.961 1 77 423 GLU B CA 1
ATOM 6811 C C . GLU B 1 423 ? 29.328 12.508 1.371 1 77 423 GLU B C 1
ATOM 6813 O O . GLU B 1 423 ? 28.953 11.617 2.139 1 77 423 GLU B O 1
ATOM 6818 N N . ALA B 1 424 ? 28.625 13.43 0.875 1 81.56 424 ALA B N 1
ATOM 6819 C CA . ALA B 1 424 ? 27.219 13.43 1.266 1 81.56 424 ALA B CA 1
ATOM 6820 C C . ALA B 1 424 ? 26.531 12.133 0.859 1 81.56 424 ALA B C 1
ATOM 6822 O O . ALA B 1 424 ? 26.734 11.633 -0.251 1 81.56 424 ALA B O 1
ATOM 6823 N N . PRO B 1 425 ? 25.766 11.586 1.839 1 72.06 425 PRO B N 1
ATOM 6824 C CA . PRO B 1 425 ? 25.062 10.344 1.495 1 72.06 425 PRO B CA 1
ATOM 6825 C C . PRO B 1 425 ? 24.047 10.531 0.377 1 72.06 425 PRO B C 1
ATOM 6827 O O . PRO B 1 425 ? 23.406 11.586 0.286 1 72.06 425 PRO B O 1
ATOM 6830 N N . ARG B 1 426 ? 23.812 9.43 -0.332 1 65.69 426 ARG B N 1
ATOM 6831 C CA . ARG B 1 426 ? 22.891 9.445 -1.467 1 65.69 426 ARG B CA 1
ATOM 6832 C C . ARG B 1 426 ? 21.438 9.57 -1.001 1 65.69 426 ARG B C 1
ATOM 6834 O O . ARG B 1 426 ? 20.578 10.055 -1.745 1 65.69 426 ARG B O 1
ATOM 6841 N N . ALA B 1 427 ? 21.25 9.195 0.2 1 63.94 427 ALA B N 1
ATOM 6842 C CA . ALA B 1 427 ? 19.875 9.219 0.69 1 63.94 427 ALA B CA 1
ATOM 6843 C C . ALA B 1 427 ? 19.344 10.641 0.739 1 63.94 427 ALA B C 1
ATOM 6845 O O . ALA B 1 427 ? 18.125 10.859 0.66 1 63.94 427 ALA B O 1
ATOM 6846 N N . ILE B 1 428 ? 20.219 11.602 0.876 1 70.62 428 ILE B N 1
ATOM 6847 C CA . ILE B 1 428 ? 19.797 12.992 0.937 1 70.62 428 ILE B CA 1
ATOM 6848 C C . ILE B 1 428 ? 19.75 13.586 -0.471 1 70.62 428 ILE B C 1
ATOM 6850 O O . ILE B 1 428 ? 18.859 14.375 -0.793 1 70.62 428 ILE B O 1
ATOM 6854 N N . THR B 1 429 ? 20.688 13.062 -1.252 1 69.69 429 THR B N 1
ATOM 6855 C CA . THR B 1 429 ? 20.859 13.727 -2.539 1 69.69 429 THR B CA 1
ATOM 6856 C C . THR B 1 429 ? 20.016 13.055 -3.611 1 69.69 429 THR B C 1
ATOM 6858 O O . THR B 1 429 ? 19.703 13.664 -4.637 1 69.69 429 THR B O 1
ATOM 6861 N N . ASP B 1 430 ? 19.719 11.875 -3.254 1 62.47 430 ASP B N 1
ATOM 6862 C CA . ASP B 1 430 ? 18.969 11.141 -4.262 1 62.47 430 ASP B CA 1
ATOM 6863 C C . ASP B 1 430 ? 17.469 11.398 -4.125 1 62.47 430 ASP B C 1
ATOM 6865 O O . ASP B 1 430 ? 16.812 10.852 -3.229 1 62.47 430 ASP B O 1
ATOM 6869 N N . GLU B 1 431 ? 17.094 12.203 -5.016 1 63.12 431 GLU B N 1
ATOM 6870 C CA . GLU B 1 431 ? 15.664 12.516 -5.02 1 63.12 431 GLU B CA 1
ATOM 6871 C C . GLU B 1 431 ? 14.922 11.719 -6.086 1 63.12 431 GLU B C 1
ATOM 6873 O O . GLU B 1 431 ? 13.789 12.055 -6.445 1 63.12 431 GLU B O 1
ATOM 6878 N N . THR B 1 432 ? 15.727 10.695 -6.473 1 55.5 432 THR B N 1
ATOM 6879 C CA . THR B 1 432 ? 15.094 9.898 -7.52 1 55.5 432 THR B CA 1
ATOM 6880 C C . THR B 1 432 ? 13.859 9.18 -6.984 1 55.5 432 THR B C 1
ATOM 6882 O O . THR B 1 432 ? 13.875 8.656 -5.867 1 55.5 432 THR B O 1
ATOM 6885 N N . GLY B 1 433 ? 12.805 9.25 -7.73 1 52.97 433 GLY B N 1
ATOM 6886 C CA . GLY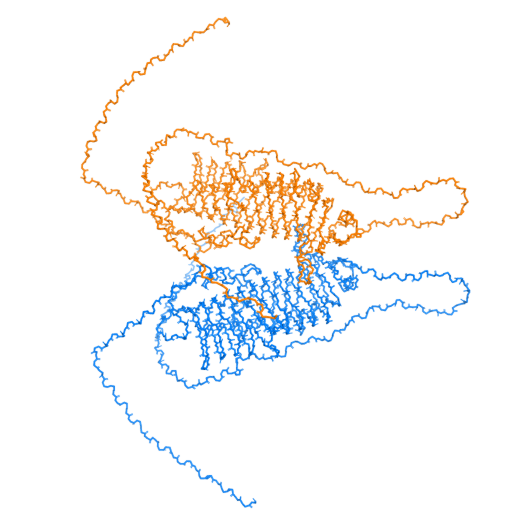 B 1 433 ? 11.547 8.586 -7.402 1 52.97 433 GLY B CA 1
ATOM 6887 C C . GLY B 1 433 ? 10.547 9.508 -6.723 1 52.97 433 GLY B C 1
ATOM 6888 O O . GLY B 1 433 ? 9.414 9.109 -6.465 1 52.97 433 GLY B O 1
ATOM 6889 N N . PHE B 1 434 ? 11.367 10.633 -6.23 1 53.38 434 PHE B N 1
ATOM 6890 C CA . PHE B 1 434 ? 10.398 11.594 -5.703 1 53.38 434 PHE B CA 1
ATOM 6891 C C . PHE B 1 434 ? 9.703 12.336 -6.832 1 53.38 434 PHE B C 1
ATOM 6893 O O . PHE B 1 434 ? 10.359 12.867 -7.73 1 53.38 434 PHE B O 1
ATOM 6900 N N . ASP B 1 435 ? 8.805 11.766 -7.465 1 49.53 435 ASP B N 1
ATOM 6901 C CA . ASP B 1 435 ? 8.031 12.609 -8.383 1 49.53 435 ASP B CA 1
ATOM 6902 C C . ASP B 1 435 ? 6.996 13.438 -7.629 1 49.53 435 ASP B C 1
ATOM 6904 O O . ASP B 1 435 ? 7.023 13.508 -6.398 1 49.53 435 ASP B O 1
ATOM 6908 N N . SER B 1 436 ? 6.328 14.516 -8.523 1 44.53 436 SER B N 1
ATOM 6909 C CA . SER B 1 436 ? 5.254 15.336 -7.98 1 44.53 436 SER B CA 1
ATOM 6910 C C . SER B 1 436 ? 4.391 14.539 -7.008 1 44.53 436 SER B C 1
ATOM 6912 O O . SER B 1 436 ? 3.807 15.109 -6.082 1 44.53 436 SER B O 1
ATOM 6914 N N . ALA B 1 437 ? 4.152 13.445 -7.387 1 41.59 437 ALA B N 1
ATOM 6915 C CA . ALA B 1 437 ? 3.137 12.688 -6.66 1 41.59 437 ALA B CA 1
ATOM 6916 C C . ALA B 1 437 ? 3.764 11.859 -5.547 1 41.59 437 ALA B C 1
ATOM 6918 O O . ALA B 1 437 ? 3.057 11.203 -4.777 1 41.59 437 ALA B O 1
ATOM 6919 N N . GLY B 1 438 ? 5.191 12.195 -5.145 1 43.88 438 GLY B N 1
ATOM 6920 C CA . GLY B 1 438 ? 5.844 11.289 -4.207 1 43.88 438 GLY B CA 1
ATOM 6921 C C . GLY B 1 438 ? 6.145 9.93 -4.805 1 43.88 438 GLY B C 1
ATOM 6922 O O . GLY B 1 438 ? 6.047 9.742 -6.02 1 43.88 438 GLY B O 1
ATOM 6923 N N . ARG B 1 439 ? 6.953 9.023 -4.203 1 50.31 439 ARG B N 1
ATOM 6924 C CA . ARG B 1 439 ? 7.176 7.719 -4.824 1 50.31 439 ARG B CA 1
ATOM 6925 C C . ARG B 1 439 ? 5.863 7.102 -5.289 1 50.31 439 ARG B C 1
ATOM 6927 O O . ARG B 1 439 ? 4.797 7.703 -5.137 1 50.31 439 ARG B O 1
ATOM 6934 N N . TYR B 1 440 ? 5.266 6.285 -5.012 1 51.09 440 TYR B N 1
ATOM 6935 C CA . TYR B 1 440 ? 4.055 5.656 -5.527 1 51.09 440 TYR B CA 1
ATOM 6936 C C . TYR B 1 440 ? 2.924 5.723 -4.508 1 51.09 440 TYR B C 1
ATOM 6938 O O . TYR B 1 440 ? 2.891 4.941 -3.555 1 51.09 440 TYR B O 1
ATOM 6946 N N . GLY B 1 441 ? 2.094 6.859 -4.59 1 55 441 GLY B N 1
ATOM 6947 C CA . GLY B 1 441 ? 0.898 6.898 -3.762 1 55 441 GLY B CA 1
ATOM 6948 C C . GLY B 1 441 ? 1.182 7.273 -2.318 1 55 441 GLY B C 1
ATOM 6949 O O . GLY B 1 441 ? 1.781 8.312 -2.049 1 55 441 GLY B O 1
ATOM 6950 N N . TRP B 1 442 ? 0.827 6.52 -1.518 1 54.69 442 TRP B N 1
ATOM 6951 C CA . TRP B 1 442 ? 1.038 6.738 -0.09 1 54.69 442 TRP B CA 1
ATOM 6952 C C . TRP B 1 442 ? 2.367 6.145 0.361 1 54.69 442 TRP B C 1
ATOM 6954 O O . TRP B 1 442 ? 2.805 6.367 1.492 1 54.69 442 TRP B O 1
ATOM 6964 N N . GLU B 1 443 ? 3.049 5.496 -0.513 1 61.44 443 GLU B N 1
ATOM 6965 C CA . GLU B 1 443 ? 4.305 4.875 -0.104 1 61.44 443 GLU B CA 1
ATOM 6966 C C . GLU B 1 443 ? 5.414 5.918 0.042 1 61.44 443 GLU B C 1
ATOM 6968 O O . GLU B 1 443 ? 5.727 6.633 -0.91 1 61.44 443 GLU B O 1
ATOM 6973 N N . VAL B 1 444 ? 5.793 6.141 1.322 1 63.91 444 VAL B N 1
ATOM 6974 C CA . VAL B 1 444 ? 6.805 7.141 1.65 1 63.91 444 VAL B CA 1
ATOM 6975 C C . VAL B 1 444 ? 7.902 6.504 2.502 1 63.91 444 VAL B C 1
ATOM 6977 O O . VAL B 1 444 ? 7.613 5.742 3.428 1 63.91 444 VAL B O 1
ATOM 6980 N N . ASP B 1 445 ? 9.125 6.547 1.948 1 64.69 445 ASP B N 1
ATOM 6981 C CA . ASP B 1 445 ? 10.266 6.246 2.805 1 64.69 445 ASP B CA 1
ATOM 6982 C C . ASP B 1 445 ? 11.039 7.516 3.166 1 64.69 445 ASP B C 1
ATOM 6984 O O . ASP B 1 445 ? 11.586 8.18 2.289 1 64.69 445 ASP B O 1
ATOM 6988 N N . GLY B 1 446 ? 10.93 7.758 4.453 1 79.31 446 GLY B N 1
ATOM 6989 C CA . GLY B 1 446 ? 11.703 8.898 4.914 1 79.31 446 GLY B CA 1
ATOM 6990 C C . GLY B 1 446 ? 13.203 8.664 4.863 1 79.31 446 GLY B C 1
ATOM 6991 O O . GLY B 1 446 ? 13.797 8.68 3.783 1 79.31 446 GLY B O 1
ATOM 6992 N N . TYR B 1 447 ? 13.766 8.312 5.895 1 76.81 447 TYR B N 1
ATOM 6993 C CA . TYR B 1 447 ? 15.211 8.133 5.957 1 76.81 447 TYR B CA 1
ATOM 6994 C C . TYR B 1 447 ? 15.578 6.887 6.75 1 76.81 447 TYR B C 1
ATOM 6996 O O . TYR B 1 447 ? 16.75 6.66 7.062 1 76.81 447 TYR B O 1
ATOM 7004 N N . GLU B 1 448 ? 14.594 6.148 6.984 1 72.69 448 GLU B N 1
ATOM 7005 C CA . GLU B 1 448 ? 14.906 4.949 7.758 1 72.69 448 GLU B CA 1
ATOM 7006 C C . GLU B 1 448 ? 15.828 4.016 6.98 1 72.69 448 GLU B C 1
ATOM 7008 O O . GLU B 1 448 ? 16.859 3.584 7.504 1 72.69 448 GLU B O 1
ATOM 7013 N N . ARG B 1 449 ? 15.5 3.818 5.73 1 65.75 449 ARG B N 1
ATOM 7014 C CA . ARG B 1 449 ? 16.328 2.949 4.906 1 65.75 449 ARG B CA 1
ATOM 7015 C C . ARG B 1 449 ? 17.641 3.635 4.543 1 65.75 449 ARG B C 1
ATOM 7017 O O . ARG B 1 449 ? 18.688 2.986 4.484 1 65.75 449 ARG B O 1
ATOM 7024 N N . GLY B 1 450 ? 17.531 4.883 4.285 1 66.44 450 GLY B N 1
ATOM 7025 C CA . GLY B 1 450 ? 18.734 5.645 3.996 1 66.44 450 GLY B CA 1
ATOM 7026 C C . GLY B 1 450 ? 19.734 5.648 5.141 1 66.44 450 GLY B C 1
ATOM 7027 O O . GLY B 1 450 ? 20.938 5.508 4.922 1 66.44 450 GLY B O 1
ATOM 7028 N N . PHE B 1 451 ? 19.156 5.691 6.301 1 71.94 451 PHE B N 1
ATOM 7029 C CA . PHE B 1 451 ? 20.016 5.734 7.473 1 71.94 451 PHE B CA 1
ATOM 7030 C C . PHE B 1 451 ? 20.75 4.406 7.652 1 71.94 451 PHE B C 1
ATOM 7032 O O . PHE B 1 451 ? 21.922 4.383 8.016 1 71.94 451 PHE B O 1
ATOM 7039 N N . GLN B 1 452 ? 20.031 3.424 7.477 1 64.62 452 GLN B N 1
ATOM 7040 C CA . GLN B 1 452 ? 20.672 2.111 7.602 1 64.62 452 GLN B CA 1
ATOM 7041 C C . GLN B 1 452 ? 21.766 1.925 6.555 1 64.62 452 GLN B C 1
ATOM 7043 O O . GLN B 1 452 ? 22.812 1.357 6.844 1 64.62 452 GLN B O 1
ATOM 7048 N N . ARG B 1 453 ? 21.531 2.426 5.449 1 63.22 453 ARG B N 1
ATOM 7049 C CA . ARG B 1 453 ? 22.484 2.301 4.348 1 63.22 453 ARG B CA 1
ATOM 7050 C C . ARG B 1 453 ? 23.703 3.178 4.582 1 63.22 453 ARG B C 1
ATOM 7052 O O . ARG B 1 453 ? 24.828 2.754 4.324 1 63.22 453 ARG B O 1
ATOM 7059 N N . ASP B 1 454 ? 23.422 4.363 4.977 1 65.62 454 ASP B N 1
ATOM 7060 C CA . ASP B 1 454 ? 24.5 5.336 5.121 1 65.62 454 ASP B CA 1
ATOM 7061 C C . ASP B 1 454 ? 25.328 5.051 6.371 1 65.62 454 ASP B C 1
ATOM 7063 O O . ASP B 1 454 ? 26.5 5.41 6.43 1 65.62 454 ASP B O 1
ATOM 7067 N N . GLY B 1 455 ? 24.828 4.219 7.164 1 61.88 455 GLY B N 1
ATOM 7068 C CA . GLY B 1 455 ? 25.531 3.969 8.414 1 61.88 455 GLY B CA 1
ATOM 7069 C C . GLY B 1 455 ? 25.922 5.238 9.148 1 61.88 455 GLY B C 1
ATOM 7070 O O . GLY B 1 455 ? 25.594 6.34 8.703 1 61.88 455 GLY B O 1
ATOM 7071 N N . MET B 1 456 ? 26.484 5.125 10.438 1 60.91 456 MET B N 1
ATOM 7072 C CA . MET B 1 456 ? 26.984 6.281 11.18 1 60.91 456 MET B CA 1
ATOM 7073 C C . MET B 1 456 ? 28.344 6.727 10.664 1 60.91 456 MET B C 1
ATOM 7075 O O . MET B 1 456 ? 29.234 5.902 10.477 1 60.91 456 MET B O 1
ATOM 7079 N N . PRO B 1 457 ? 28.422 7.957 10.133 1 57.09 457 PRO B N 1
ATOM 7080 C CA . PRO B 1 457 ? 29.75 8.398 9.742 1 57.09 457 PRO B CA 1
ATOM 7081 C C . PRO B 1 457 ? 30.75 8.352 10.898 1 57.09 457 PRO B C 1
ATOM 7083 O O . PRO B 1 457 ? 30.359 8.508 12.062 1 57.09 457 PRO B O 1
ATOM 7086 N N . GLN B 1 458 ? 31.922 7.754 10.633 1 56.38 458 GLN B N 1
ATOM 7087 C CA . GLN B 1 458 ? 32.969 7.801 11.656 1 56.38 458 GLN B CA 1
ATOM 7088 C C . GLN B 1 458 ? 33.438 9.234 11.906 1 56.38 458 GLN B C 1
ATOM 7090 O O . GLN B 1 458 ? 33.625 10 10.961 1 56.38 458 GLN B O 1
ATOM 7095 N N . PRO B 1 459 ? 33.312 9.68 13.211 1 52.59 459 PRO B N 1
ATOM 7096 C CA . PRO B 1 459 ? 33.781 11.031 13.516 1 52.59 459 PRO B CA 1
ATOM 7097 C C . PRO B 1 459 ? 35.219 11.258 13.055 1 52.59 459 PRO B C 1
ATOM 7099 O O . PRO B 1 459 ? 36.094 10.406 13.273 1 52.59 459 PRO B O 1
ATOM 7102 N N . ARG B 1 460 ? 35.469 11.859 12.008 1 48.72 460 ARG B N 1
ATOM 7103 C CA . ARG B 1 460 ? 36.875 12.188 11.719 1 48.72 460 ARG B CA 1
ATOM 7104 C C . ARG B 1 460 ? 37.406 13.188 12.734 1 48.72 460 ARG B C 1
ATOM 7106 O O . ARG B 1 460 ? 36.688 14.062 13.203 1 48.72 460 ARG B O 1
ATOM 7113 N N . ALA B 1 461 ? 38.5 12.727 13.367 1 42.38 461 ALA B N 1
ATOM 7114 C CA . ALA B 1 461 ? 39.188 13.633 14.266 1 42.38 461 ALA B CA 1
ATOM 7115 C C . ALA B 1 461 ? 39.344 15.016 13.633 1 42.38 461 ALA B C 1
ATOM 7117 O O . ALA B 1 461 ? 39.531 15.133 12.414 1 42.38 461 ALA B O 1
ATOM 7118 N N . TYR B 1 462 ? 38.844 15.906 14.281 1 39.84 462 TYR B N 1
ATOM 7119 C CA . TYR B 1 462 ? 39.094 17.281 13.875 1 39.84 462 TYR B CA 1
ATOM 7120 C C . TYR B 1 462 ? 40.562 17.453 13.461 1 39.84 462 TYR B C 1
ATOM 7122 O O . TYR B 1 462 ? 41.469 17.188 14.25 1 39.84 462 TYR B O 1
ATOM 7130 N N . VAL B 1 463 ? 40.906 17.328 12.273 1 40.25 463 VAL B N 1
ATOM 7131 C CA . VAL B 1 463 ? 42.25 17.797 11.945 1 40.25 463 VAL B CA 1
ATOM 7132 C C . VAL B 1 463 ? 42.281 19.328 11.977 1 40.25 463 VAL B C 1
ATOM 7134 O O . VAL B 1 463 ? 41.594 19.984 11.211 1 40.25 463 VAL B O 1
ATOM 7137 N N . PRO B 1 464 ? 42.844 19.891 12.969 1 38.19 464 PRO B N 1
ATOM 7138 C CA . PRO B 1 464 ? 42.969 21.359 12.961 1 38.19 464 PRO B CA 1
ATOM 7139 C C . PRO B 1 464 ? 43.5 21.906 11.641 1 38.19 464 PRO B C 1
ATOM 7141 O O . PRO B 1 464 ? 44.312 21.25 10.984 1 38.19 464 PRO B O 1
ATOM 7144 N N . PRO B 1 465 ? 42.781 22.656 11.016 1 39.31 465 PRO B N 1
ATOM 7145 C CA . PRO B 1 465 ? 43.375 23.203 9.789 1 39.31 465 PRO B CA 1
ATOM 7146 C C . PRO B 1 465 ? 44.844 23.531 9.93 1 39.31 465 PRO B C 1
ATOM 7148 O O . PRO B 1 465 ? 45.312 23.812 11.039 1 39.31 465 PRO B O 1
ATOM 7151 N N . PRO B 1 466 ? 45.688 23.047 9.07 1 38.09 466 PRO B N 1
ATOM 7152 C CA . PRO B 1 466 ? 47.094 23.422 9.258 1 38.09 466 PRO B CA 1
ATOM 7153 C C . PRO B 1 466 ? 47.281 24.906 9.625 1 38.09 466 PRO B C 1
ATOM 7155 O O . PRO B 1 466 ? 46.438 25.734 9.242 1 38.09 466 PRO B O 1
ATOM 7158 N N . ALA B 1 467 ? 48.031 25.219 10.586 1 35.94 467 ALA B N 1
ATOM 7159 C CA . ALA B 1 467 ? 48.312 26.594 10.961 1 35.94 467 ALA B CA 1
ATOM 7160 C C . ALA B 1 467 ? 48.719 27.422 9.742 1 35.94 467 ALA B C 1
ATOM 7162 O O . ALA B 1 467 ? 49.375 26.938 8.836 1 35.94 467 ALA B O 1
ATOM 7163 N N . PRO B 1 468 ? 48.031 28.375 9.406 1 33.91 468 PRO B N 1
ATOM 7164 C CA . PRO B 1 468 ? 48.438 29.156 8.242 1 33.91 468 PRO B CA 1
ATOM 7165 C C . PRO B 1 468 ? 49.969 29.312 8.148 1 33.91 468 PRO B C 1
ATOM 7167 O O . PRO B 1 468 ? 50.625 29.453 9.172 1 33.91 468 PRO B O 1
ATOM 7170 N N . ARG B 1 469 ? 50.5 28.844 7.168 1 38.12 469 ARG B N 1
ATOM 7171 C CA . ARG B 1 469 ? 51.938 29.047 6.977 1 38.12 469 ARG B CA 1
ATOM 7172 C C . ARG B 1 469 ? 52.312 30.5 7.285 1 38.12 469 ARG B C 1
ATOM 7174 O O . ARG B 1 469 ? 51.656 31.422 6.832 1 38.12 469 ARG B O 1
ATOM 7181 N N . ARG B 1 470 ? 53.188 30.766 8.281 1 33.69 470 ARG B N 1
ATOM 7182 C CA . ARG B 1 470 ? 53.719 32.062 8.609 1 33.69 470 ARG B CA 1
ATOM 7183 C C . ARG B 1 470 ? 54.281 32.75 7.371 1 33.69 470 ARG B C 1
ATOM 7185 O O . ARG B 1 470 ? 55.094 32.188 6.645 1 33.69 470 ARG B O 1
ATOM 7192 N N . SER B 1 471 ? 53.5 33.625 6.727 1 32.09 471 SER B N 1
ATOM 7193 C CA . SER B 1 471 ? 54.094 34.438 5.668 1 32.09 471 SER B CA 1
ATOM 7194 C C . SER B 1 471 ? 55.438 35 6.082 1 32.09 471 SER B C 1
ATOM 7196 O O . SER B 1 471 ? 55.594 35.531 7.188 1 32.09 471 SER B O 1
ATOM 7198 N N . MET B 1 472 ? 56.531 34.406 5.672 1 34.91 472 MET B N 1
ATOM 7199 C CA . MET B 1 472 ? 57.875 34.906 5.922 1 34.91 472 MET B CA 1
ATOM 7200 C C . MET B 1 472 ? 57.969 36.406 5.684 1 34.91 472 MET B C 1
ATOM 7202 O O . MET B 1 472 ? 59.062 36.969 5.777 1 34.91 472 MET B O 1
ATOM 7206 N N . PHE B 1 473 ? 57.125 37 4.73 1 34.41 473 PHE B N 1
ATOM 7207 C CA . PHE B 1 473 ? 57.344 38.406 4.453 1 34.41 473 PHE B CA 1
ATOM 7208 C C . PHE B 1 473 ? 56.938 39.25 5.648 1 34.41 473 PHE B C 1
ATOM 7210 O O . PHE B 1 473 ? 55.938 38.969 6.312 1 34.41 473 PHE B O 1
ATOM 7217 N N . GLY B 1 474 ? 57.875 39.969 6.336 1 30 474 GLY B N 1
ATOM 7218 C CA . GLY B 1 474 ? 57.812 40.906 7.426 1 30 474 GLY B CA 1
ATOM 7219 C C . GLY B 1 474 ? 56.625 41.844 7.355 1 30 474 GLY B C 1
ATOM 7220 O O . GLY B 1 474 ? 55.969 41.969 6.32 1 30 474 GLY B O 1
ATOM 7221 N N . PRO B 1 475 ? 56.094 42.406 8.422 1 29.17 475 PRO B N 1
ATOM 7222 C CA . PRO B 1 475 ? 54.875 43.219 8.5 1 29.17 475 PRO B CA 1
ATOM 7223 C C . PRO B 1 475 ? 54.875 44.406 7.531 1 29.17 475 PRO B C 1
ATOM 7225 O O . PRO B 1 475 ? 55.75 45.281 7.617 1 29.17 475 PRO B O 1
ATOM 7228 N N . ARG B 1 476 ? 54.75 44.25 6.293 1 30.31 476 ARG B N 1
ATOM 7229 C CA . ARG B 1 476 ? 54.781 45.531 5.617 1 30.31 476 ARG B CA 1
ATOM 7230 C C . ARG B 1 476 ? 53.844 46.531 6.301 1 30.31 476 ARG B C 1
ATOM 7232 O O . ARG B 1 476 ? 52.75 46.188 6.699 1 30.31 476 ARG B O 1
ATOM 7239 N N . SER B 1 477 ? 54.344 47.625 6.836 1 26.66 477 SER B N 1
ATOM 7240 C CA . SER B 1 477 ? 53.719 48.75 7.512 1 26.66 477 SER B CA 1
ATOM 7241 C C . SER B 1 477 ? 52.5 49.219 6.754 1 26.66 477 SER B C 1
ATOM 7243 O O . SER B 1 477 ? 52.562 49.562 5.566 1 26.66 477 SER B O 1
ATOM 7245 N N . ALA B 1 478 ? 51.375 48.688 7.105 1 27.58 478 ALA B N 1
ATOM 7246 C CA . ALA B 1 478 ? 50.156 49.094 6.445 1 27.58 478 ALA B CA 1
ATOM 7247 C C . ALA B 1 478 ? 50.062 50.625 6.309 1 27.58 478 ALA B C 1
ATOM 7249 O O . ALA B 1 478 ? 50.438 51.344 7.234 1 27.58 478 ALA B O 1
ATOM 7250 N N . PRO B 1 479 ? 50.188 51.125 5.145 1 26.05 479 PRO B N 1
ATOM 7251 C CA . PRO B 1 479 ? 50.188 52.562 5.129 1 26.05 479 PRO B CA 1
ATOM 7252 C C . PRO B 1 479 ? 49.062 53.156 5.973 1 26.05 479 PRO B C 1
ATOM 7254 O O . PRO B 1 479 ? 48 52.531 6.148 1 26.05 479 PRO B O 1
ATOM 7257 N N . GLN B 1 480 ? 49.312 54 6.969 1 22.72 480 GLN B N 1
ATOM 7258 C CA . GLN B 1 480 ? 48.438 54.656 7.91 1 22.72 480 GLN B CA 1
ATOM 7259 C C . GLN B 1 480 ? 47.25 55.312 7.188 1 22.72 480 GLN B C 1
ATOM 7261 O O . GLN B 1 480 ? 47.438 56.031 6.199 1 22.72 480 GLN B O 1
ATOM 7266 N N . PRO B 1 481 ? 46.094 54.594 7.141 1 24.73 481 PRO B N 1
ATOM 7267 C CA . PRO B 1 481 ? 45.031 55.25 6.379 1 24.73 481 PRO B CA 1
ATOM 7268 C C . PRO B 1 481 ? 44.906 56.75 6.684 1 24.73 481 PRO B C 1
ATOM 7270 O O . PRO B 1 481 ? 45.281 57.188 7.777 1 24.73 481 PRO B O 1
ATOM 7273 N N . PRO B 1 482 ? 44.969 57.562 5.73 1 22.2 482 PRO B N 1
ATOM 7274 C CA . PRO B 1 482 ? 44.938 59 6.031 1 22.2 482 PRO B CA 1
ATOM 7275 C C . PRO B 1 482 ? 43.844 59.375 7.02 1 22.2 482 PRO B C 1
ATOM 7277 O O . PRO B 1 482 ? 42.844 58.656 7.148 1 22.2 482 PRO B O 1
ATOM 7280 N N . ALA B 1 483 ? 44.188 60.156 8.047 1 21.25 483 ALA B N 1
ATOM 7281 C CA . ALA B 1 483 ? 43.406 60.719 9.148 1 21.25 483 ALA B CA 1
ATOM 7282 C C . ALA B 1 483 ? 42.094 61.344 8.633 1 21.25 483 ALA B C 1
ATOM 7284 O O . ALA B 1 483 ? 42.125 62.219 7.793 1 21.25 483 ALA B O 1
ATOM 7285 N N . TYR B 1 484 ? 41.156 60.406 8.352 1 20.44 484 TYR B N 1
ATOM 7286 C CA . TYR B 1 484 ? 39.938 61.062 7.871 1 20.44 484 TYR B CA 1
ATOM 7287 C C . TYR B 1 484 ? 39.594 62.281 8.727 1 20.44 484 TYR B C 1
ATOM 7289 O O . TYR B 1 484 ? 39.844 62.281 9.938 1 20.44 484 TYR B O 1
ATOM 7297 N N . PRO B 1 485 ? 39.469 63.406 8.125 1 19.67 485 PRO B N 1
ATOM 7298 C CA . PRO B 1 485 ? 39.219 64.625 8.836 1 19.67 485 PRO B CA 1
ATOM 7299 C C . PRO B 1 485 ? 38.094 64.562 9.859 1 19.67 485 PRO B C 1
ATOM 7301 O O . PRO B 1 485 ? 37.219 63.688 9.719 1 19.67 485 PRO B O 1
ATOM 7304 N N . GLN B 1 486 ? 38.406 64.812 11.133 1 18.28 486 GLN B N 1
ATOM 7305 C CA . GLN B 1 486 ? 37.625 65 12.359 1 18.28 486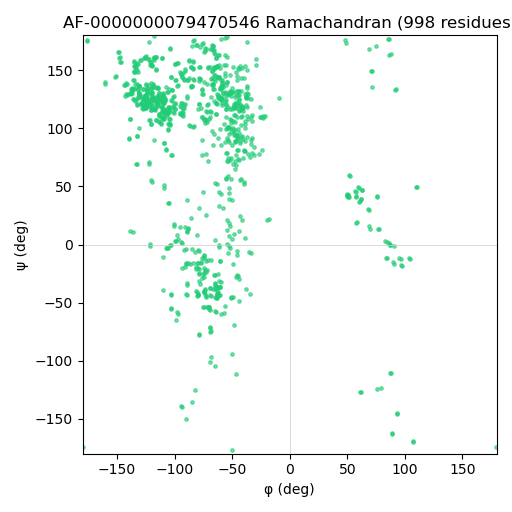 GLN B CA 1
ATOM 7306 C C . GLN B 1 486 ? 36.375 65.812 12.109 1 18.28 486 GLN B C 1
ATOM 7308 O O . GLN B 1 486 ? 36.406 67 12.008 1 18.28 486 GLN B O 1
ATOM 7313 N N . GLY B 1 487 ? 35.562 65.312 11.016 1 18.62 487 GLY B N 1
ATOM 7314 C CA . GLY B 1 487 ? 34.469 66.25 10.844 1 18.62 487 GLY B CA 1
ATOM 7315 C C . GLY B 1 487 ? 33.75 66.562 12.148 1 18.62 487 GLY B C 1
ATOM 7316 O O . GLY B 1 487 ? 33.719 65.75 13.055 1 18.62 487 GLY B O 1
ATOM 7317 N N . GLY B 1 488 ? 33.75 67.75 12.633 1 17.55 488 GLY B N 1
ATOM 7318 C CA . GLY B 1 488 ? 33.25 68.562 13.742 1 17.55 488 GLY B CA 1
ATOM 7319 C C . GLY B 1 488 ? 31.75 68.312 13.984 1 17.55 488 GLY B C 1
ATOM 7320 O O . GLY B 1 488 ? 30.938 68.688 13.133 1 17.55 488 GLY B O 1
ATOM 7321 N N . TYR B 1 489 ? 31.375 67.125 14.453 1 17.33 489 TYR B N 1
ATOM 7322 C CA . TYR B 1 489 ? 29.953 67 14.82 1 17.33 489 TYR B CA 1
ATOM 7323 C C . TYR B 1 489 ? 29.547 68.188 15.711 1 17.33 489 TYR B C 1
ATOM 7325 O O . TYR B 1 489 ? 30.234 68.438 16.703 1 17.33 489 TYR B O 1
ATOM 7333 N N . SER B 1 490 ? 28.938 69.125 15.148 1 17.75 490 SER B N 1
ATOM 7334 C CA . SER B 1 490 ? 28.281 70.312 15.734 1 17.75 490 SER B CA 1
ATOM 7335 C C . SER B 1 490 ? 27.344 69.938 16.875 1 17.75 490 SER B C 1
ATOM 7337 O O . SER B 1 490 ? 26.859 68.75 16.906 1 17.75 490 SER B O 1
ATOM 7339 N N . SER B 1 491 ? 27.359 70.625 18 1 18.14 491 SER B N 1
ATOM 7340 C CA . SER B 1 491 ? 26.766 70.688 19.328 1 18.14 491 SER B CA 1
ATOM 7341 C C . SER B 1 491 ? 25.234 70.625 19.25 1 18.14 491 SER B C 1
ATOM 7343 O O . SER B 1 491 ? 24.625 71.438 18.547 1 18.14 491 SER B O 1
ATOM 7345 N N . GLY B 1 492 ? 24.641 69.438 19.203 1 18.94 492 GLY B N 1
ATOM 7346 C CA . GLY B 1 492 ? 23.188 69.375 19.156 1 18.94 492 GLY B CA 1
ATOM 7347 C C . GLY B 1 492 ? 22.531 70.312 20.172 1 18.94 492 GLY B C 1
ATOM 7348 O O . GLY B 1 492 ? 23.172 70.75 21.109 1 18.94 492 GLY B O 1
ATOM 7349 N N . PRO B 1 493 ? 21.344 71 19.797 1 21.14 493 PRO B N 1
ATOM 7350 C CA . PRO B 1 493 ? 20.625 72.062 20.469 1 21.14 493 PRO B CA 1
ATOM 7351 C C . PRO B 1 493 ? 20.203 71.688 21.891 1 21.14 493 PRO B C 1
ATOM 7353 O O . PRO B 1 493 ? 20.094 70.5 22.219 1 21.14 493 PRO B O 1
ATOM 7356 N N . PRO B 1 494 ? 20.016 72.75 22.828 1 19.59 494 PRO B N 1
ATOM 7357 C CA . PRO B 1 494 ? 19.766 72.875 24.266 1 19.59 494 PRO B CA 1
ATOM 7358 C C . PRO B 1 494 ? 18.391 72.375 24.688 1 19.59 494 PRO B C 1
ATOM 7360 O O . PRO B 1 494 ? 17.469 72.312 23.859 1 19.59 494 PRO B O 1
ATOM 7363 N N . LEU B 1 495 ? 18.266 71.5 25.641 1 19.48 495 LEU B N 1
ATOM 7364 C CA . LEU B 1 495 ? 17.125 70.938 26.312 1 19.48 495 LEU B CA 1
ATOM 7365 C C . LEU B 1 495 ? 16.172 72 26.859 1 19.48 495 LEU B C 1
ATOM 7367 O O . LEU B 1 495 ? 16.594 72.875 27.625 1 19.48 495 LEU B O 1
ATOM 7371 N N . MET B 1 496 ? 15.125 72.5 26.016 1 20.42 496 MET B N 1
ATOM 7372 C CA . MET B 1 496 ? 14.188 73.438 26.578 1 20.42 496 MET B CA 1
ATOM 7373 C C . MET B 1 496 ? 13.602 72.875 27.891 1 20.42 496 MET B C 1
ATOM 7375 O O . MET B 1 496 ? 13.531 71.688 28.094 1 20.42 496 MET B O 1
ATOM 7379 N N . GLY B 1 497 ? 13.305 73.875 28.922 1 19.03 497 GLY B N 1
ATOM 7380 C CA . GLY B 1 497 ? 12.898 74.125 30.297 1 19.03 497 GLY B CA 1
ATOM 7381 C C . GLY B 1 497 ? 11.531 73.562 30.609 1 19.03 497 GLY B C 1
ATOM 7382 O O . GLY B 1 497 ? 10.75 73.25 29.703 1 19.03 497 GLY B O 1
ATOM 7383 N N . SER B 1 498 ? 11.273 73.188 31.922 1 20.84 498 SER B N 1
ATOM 7384 C CA . SER B 1 498 ? 10.344 72.625 32.875 1 20.84 498 SER B CA 1
ATOM 7385 C C . SER B 1 498 ? 9.07 73.438 33 1 20.84 498 SER B C 1
ATOM 7387 O O . SER B 1 498 ? 8.242 73.188 33.875 1 20.84 498 SER B O 1
ATOM 7389 N N . SER B 1 499 ? 8.523 74.125 31.875 1 18.89 499 SER B N 1
ATOM 7390 C CA . SER B 1 499 ? 7.52 75.125 32.344 1 18.89 499 SER B CA 1
ATOM 7391 C C . SER B 1 499 ? 6.395 74.438 33.094 1 18.89 499 SER B C 1
ATOM 7393 O O . SER B 1 499 ? 6.199 73.188 32.969 1 18.89 499 SER B O 1
ATOM 7395 N N . GLY B 1 500 ? 5.391 75.438 33.656 1 19.97 500 GLY B N 1
ATOM 7396 C CA . GLY B 1 500 ? 4.297 76 34.438 1 19.97 500 GLY B CA 1
ATOM 7397 C C . GLY B 1 500 ? 2.932 75.562 33.969 1 19.97 500 GLY B C 1
ATOM 7398 O O . GLY B 1 500 ? 1.906 75.938 34.531 1 19.97 500 GLY B O 1
ATOM 7399 N N . TYR B 1 501 ? 2.268 74.562 33.312 1 21.03 501 TYR B N 1
ATOM 7400 C CA . TYR B 1 501 ? 1.011 74.375 34.031 1 21.03 501 TYR B CA 1
ATOM 7401 C C . TYR B 1 501 ? 1.207 73.375 35.188 1 21.03 501 TYR B C 1
ATOM 7403 O O . TYR B 1 501 ? 2.066 72.5 35.156 1 21.03 501 TYR B O 1
#

Foldseek 3Di:
DPPPDPDDDDDDDDDDPPPCPPPCPPDPPPPDPPPPPDPDPPPCPPVQPQPPPDAFDDDADDPPDPPDPPPDDPPPDDDDDCPDPPPPPPPPPPLQQDLEDEDEQVPVVCDLPNQQVNLVSHDAQGEYEYEPQPDENAAAAEHEEAYEYEWDAQDPDDPRDRHIHEYEYDAQDARYEYHAPHEHHEYYRYEYEYAHNESDANAEYEQYEYEYELYEYHEEYAHAVEEYEHEEYEYYLYEYHYEYVDANYEYHQYQAEYELYEFEYAAEHYEYAHHADEHEAELYEQEYLALHDVNGERYEYEYDPVLRYAYEYEQYEFENYQEYYEYEASYHYEYYLFFYESYQHYYEYDNYAYEAEQAEAEHAHASEEYAEDEYEEENYEYEHHYYYYDPPYHYHEAAYEYEYCVDDPDDDPPRYDYDHNVLDQCLRVPCPCQDSCGNPRSRGGGRPVVDVVSDRPDPDPPPPDPDPDPPPPPDPPPPPPPPPDPPDPDDPDDDDDPDDD/DPDDDDDDDDDPDPVVPPPPPVVCVPDPPPPDPPPPPPPPPPPCPPVLPQPPPDAFDDDADDDPDPPDPPDDDPPDDDDDDCDDPPPPPPPPPPLPQDLEDEDEQVPVVCDLPNQQVNLVSHDAQGEYEYEPQPDENAAAAEHEEAYEYEWDAQDPDDPRDRHIHEYEYDAQDARYEYHAPHEHHEYYRYEYEYAHNESDANYEYEQYEYEYELYEYHEEYAHAVEEYEHEEYEYYLYEYHYEYVDANYEYHQYQAEYELYEFEYAAEHYEYAHHADEHEAELYEQEYLAQHDVNGERYEYEYDPVLRYAYEYEQYEAERHQEYYEYEASYHYEYYLFAYESYQHYYEYDNYAYEAEQAEAEHAHARYEYAEDEYEEENYEYEHHYYYYDPPYHYREAAYEYEYCVDDPDDDPPRYDYDHNVLDQCLRVPCPCCDSCGNPRSRGGGRPVVDVVSDRDDPDPPPPDPDPDPPPDPDPPPPDPPPPPPPDPDDPDDDDDDDDD

InterPro domains:
  IPR011050 Pectin lyase fold/virulence factor [SSF51126] (101-386)
  IPR012334 Pectin lyase fold [G3DSA:2.160.20.10] (114-409)

pLDDT: mean 70.74, std 29.01, range [16.75, 98.62]